Protein AF-0000000076529542 (afdb_homodimer)

Foldseek 3Di:
DVLVVLQVQQVPVVVLLVVLLVVQQVQQPDDDVRAGLHLLSSLQSLLVSQLVCVVVPHGHAHDPVLLQQLLLLQLLLLLLLQQACQVVVLVVCPQVQVLLLVLLVVLLVLLVVLCVVLPHDLLLSLLLSCQLLVFPLLLVLLQVLQVVLPNVCSSVNSLLLNLLLNVCSVVLLLVLLVVLVVQQVVFPPDDADKDKFKAAFADAPFDFQLVLVVVFPFDKDWAWKADADDGDIAGDDRGGTDHHRIIIMMIGGPRRVVSSCVVGHHTDPDDPQVDPQFKHKDWAFQADLVQWLAFLLVVPCCVVFVKDFQWKDAPNDIDGNDRGDGHHQGIITIMMGTPVCVVVVNVVRPRDCNSAAPFLVVLSVVLLVQLQCQQPDWDADPVRDTGGLHSSLSSNVSSSNLSNNQDDVSRGNHGGSNNSVVSNVSSLSSNSNNSSNVSSNSNSVSVVDPCSVSSNVSSNSSSCSSSVSLSCCCCPPVVGRSLLSQLLSCLLSLHVSSLSSSCVVVVNPSSSSSNNSSHNSVSSVSSSVSSNVSSND/DVLVVLQVQQVPVVVLLVVLLVVQQVQQPDDDVRAGLHLLSSLQSLLVSQLVCVVVPHGHAHDPVLLQQLLLLQLLLLQLLQQACQVVVLVVCPQVQVLLLVLLVVLLVLLVVLCVVLPHALLLSLLLSCQLLVFPLLLVLLQVLQVVLPNVCSSVNSLLLNLLLNVCSVVLLLVLLVVLVVQQVVAPPDDADKDKFKAAFADAPFDFQLVLVVPFPFDKDWAWKADADDGDIAGDDSGGTDHHRIIIMMIGGPRRVVSSCVVGHHTDPDDPQVDPQFKHKDWAFQADLVQWFAFLLVVPCCVVFVKDFQWKDAPNDIDGNDRGDGHHQGIITIMMGTPVCVVVVNVVRPRDCNSAAPPLVVLSVVLLVQLQCQQQDWDADPVRDTGGLHSSLSSNVSSSNLSNNQDDVSRGNHGGSNNSVVSNVSSLSSNSNNSSNVSSNSNSVSVVDPCSVSSNVSSNSSSCSSSVSLSCCCCPVVVGRSLLSQLLSCLLSLHVSSLSSSCVVVVNPSSSSSNNSSNNSVSSVSSSVSSNVSSND

Structure (mmCIF, N/CA/C/O backbone):
data_AF-0000000076529542-model_v1
#
loop_
_entity.id
_entity.type
_entity.pdbx_description
1 polymer Transporter
#
loop_
_atom_site.group_PDB
_atom_site.id
_atom_site.type_symbol
_atom_site.label_atom_id
_atom_site.label_alt_id
_atom_site.label_comp_id
_atom_site.label_asym_id
_atom_site.label_entity_id
_atom_site.label_seq_id
_atom_site.pdbx_PDB_ins_code
_atom_site.Cartn_x
_atom_site.Cartn_y
_atom_site.Cartn_z
_atom_site.occupancy
_atom_site.B_iso_or_equiv
_atom_site.auth_seq_id
_atom_site.auth_comp_id
_atom_site.auth_asym_id
_atom_site.auth_atom_id
_atom_site.pdbx_PDB_model_num
ATOM 1 N N . MET A 1 1 ? 0.851 -10.578 -35.562 1 71.81 1 MET A N 1
ATOM 2 C CA . MET A 1 1 ? 1.2 -9.562 -34.594 1 71.81 1 MET A CA 1
ATOM 3 C C . MET A 1 1 ? 0.424 -9.773 -33.281 1 71.81 1 MET A C 1
ATOM 5 O O . MET A 1 1 ? 1.018 -9.875 -32.219 1 71.81 1 MET A O 1
ATOM 9 N N . VAL A 1 2 ? -0.86 -10.07 -33.5 1 81.38 2 VAL A N 1
ATOM 10 C CA . VAL A 1 2 ? -1.691 -10.297 -32.312 1 81.38 2 VAL A CA 1
ATOM 11 C C . VAL A 1 2 ? -1.287 -11.602 -31.641 1 81.38 2 VAL A C 1
ATOM 13 O O . VAL A 1 2 ? -1.163 -11.656 -30.422 1 81.38 2 VAL A O 1
ATOM 16 N N . THR A 1 3 ? -0.978 -12.562 -32.406 1 86 3 THR A N 1
ATOM 17 C CA . THR A 1 3 ? -0.624 -13.867 -31.844 1 86 3 THR A CA 1
ATOM 18 C C . THR A 1 3 ? 0.694 -13.789 -31.078 1 86 3 THR A C 1
ATOM 20 O O . THR A 1 3 ? 0.847 -14.422 -30.031 1 86 3 THR A O 1
ATOM 23 N N . THR A 1 4 ? 1.573 -12.984 -31.609 1 87.5 4 THR A N 1
ATOM 24 C CA . THR A 1 4 ? 2.859 -12.836 -30.938 1 87.5 4 THR A CA 1
ATOM 25 C C . THR A 1 4 ? 2.695 -12.125 -29.594 1 87.5 4 THR A C 1
ATOM 27 O O . THR A 1 4 ? 3.336 -12.492 -28.609 1 87.5 4 THR A O 1
ATOM 30 N N . VAL A 1 5 ? 1.861 -11.219 -29.562 1 90.75 5 VAL A N 1
ATOM 31 C CA . VAL A 1 5 ? 1.599 -10.469 -28.344 1 90.75 5 VAL A CA 1
ATOM 32 C C . VAL A 1 5 ? 0.918 -11.375 -27.312 1 90.75 5 VAL A C 1
ATOM 34 O O . VAL A 1 5 ? 1.282 -11.375 -26.141 1 90.75 5 VAL A O 1
ATOM 37 N N . LEU A 1 6 ? -0.005 -12.148 -27.797 1 93.25 6 LEU A N 1
ATOM 38 C CA . LEU A 1 6 ? -0.741 -13.039 -26.906 1 93.25 6 LEU A CA 1
ATOM 39 C C . LEU A 1 6 ? 0.177 -14.117 -26.328 1 93.25 6 LEU A C 1
ATOM 41 O O . LEU A 1 6 ? 0.046 -14.492 -25.172 1 93.25 6 LEU A O 1
ATOM 45 N N . GLU A 1 7 ? 1.012 -14.57 -27.156 1 92.12 7 GLU A N 1
ATOM 46 C CA . GLU A 1 7 ? 1.972 -15.57 -26.688 1 92.12 7 GLU A CA 1
ATOM 47 C C . GLU A 1 7 ? 2.906 -14.992 -25.641 1 92.12 7 GLU A C 1
ATOM 49 O O . GLU A 1 7 ? 3.227 -15.656 -24.641 1 92.12 7 GLU A O 1
ATOM 54 N N . HIS A 1 8 ? 3.318 -13.805 -25.891 1 91.62 8 HIS A N 1
ATOM 55 C CA . HIS A 1 8 ? 4.18 -13.141 -24.922 1 91.62 8 HIS A CA 1
ATOM 56 C C . HIS A 1 8 ? 3.457 -12.93 -23.594 1 91.62 8 HIS A C 1
ATOM 58 O O . HIS A 1 8 ? 4.047 -13.125 -22.531 1 91.62 8 HIS A O 1
ATOM 64 N N . LEU A 1 9 ? 2.271 -12.586 -23.625 1 94.38 9 LEU A N 1
ATOM 65 C CA . LEU A 1 9 ? 1.474 -12.359 -22.422 1 94.38 9 LEU A CA 1
ATOM 66 C C . LEU A 1 9 ? 1.223 -13.68 -21.703 1 94.38 9 LEU A C 1
ATOM 68 O O . LEU A 1 9 ? 1.178 -13.703 -20.469 1 94.38 9 LEU A O 1
ATOM 72 N N . SER A 1 10 ? 1.067 -14.727 -22.422 1 93.38 10 SER A N 1
ATOM 73 C CA . SER A 1 10 ? 0.833 -16.031 -21.828 1 93.38 10 SER A CA 1
ATOM 74 C C . SER A 1 10 ? 2.064 -16.516 -21.062 1 93.38 10 SER A C 1
ATOM 76 O O . SER A 1 10 ? 1.945 -17.266 -20.094 1 93.38 10 SER A O 1
ATOM 78 N N . GLU A 1 11 ? 3.188 -16.047 -21.5 1 91.69 11 GLU A N 1
ATOM 79 C CA . GLU A 1 11 ? 4.434 -16.5 -20.891 1 91.69 11 GLU A CA 1
ATOM 80 C C . GLU A 1 11 ? 4.852 -15.594 -19.734 1 91.69 11 GLU A C 1
ATOM 82 O O . GLU A 1 11 ? 5.727 -15.953 -18.953 1 91.69 11 GLU A O 1
ATOM 87 N N . ASN A 1 12 ? 4.262 -14.469 -19.625 1 94.06 12 ASN A N 1
ATOM 88 C CA . ASN A 1 12 ? 4.602 -13.484 -18.609 1 94.06 12 ASN A CA 1
ATOM 89 C C . ASN A 1 12 ? 3.363 -13.031 -17.828 1 94.06 12 ASN A C 1
ATOM 91 O O . ASN A 1 12 ? 2.809 -11.969 -18.109 1 94.06 12 ASN A O 1
ATOM 95 N N . SER A 1 13 ? 3.107 -13.734 -16.797 1 95.81 13 SER A N 1
ATOM 96 C CA . SER A 1 13 ? 1.854 -13.531 -16.078 1 95.81 13 SER A CA 1
ATOM 97 C C . SER A 1 13 ? 1.852 -12.195 -15.344 1 95.81 13 SER A C 1
ATOM 99 O O . SER A 1 13 ? 0.812 -11.539 -15.234 1 95.81 13 SER A O 1
ATOM 101 N N . VAL A 1 14 ? 3.01 -11.773 -14.828 1 96.88 14 VAL A N 1
ATOM 102 C CA . VAL A 1 14 ? 3.082 -10.516 -14.086 1 96.88 14 VAL A CA 1
ATOM 103 C C . VAL A 1 14 ? 2.904 -9.336 -15.039 1 96.88 14 VAL A C 1
ATOM 105 O O . VAL A 1 14 ? 2.262 -8.344 -14.695 1 96.88 14 VAL A O 1
ATOM 108 N N . LEU A 1 15 ? 3.498 -9.477 -16.219 1 97.12 15 LEU A N 1
ATOM 109 C CA . LEU A 1 15 ? 3.283 -8.477 -17.25 1 97.12 15 LEU A CA 1
ATOM 110 C C . LEU A 1 15 ? 1.803 -8.367 -17.609 1 97.12 15 LEU A C 1
ATOM 112 O O . LEU A 1 15 ? 1.258 -7.262 -17.672 1 97.12 15 LEU A O 1
ATOM 116 N N . THR A 1 16 ? 1.198 -9.492 -17.859 1 97.88 16 THR A N 1
ATOM 117 C CA . THR A 1 16 ? -0.22 -9.539 -18.203 1 97.88 16 THR A CA 1
ATOM 118 C C . THR A 1 16 ? -1.059 -8.906 -17.094 1 97.88 16 THR A C 1
ATOM 120 O O . THR A 1 16 ? -1.984 -8.141 -17.375 1 97.88 16 THR A O 1
ATOM 123 N N . LEU A 1 17 ? -0.724 -9.211 -15.875 1 97.88 17 LEU A N 1
ATOM 124 C CA . LEU A 1 17 ? -1.423 -8.688 -14.703 1 97.88 17 LEU A CA 1
ATOM 125 C C . LEU A 1 17 ? -1.416 -7.164 -14.703 1 97.88 17 LEU A C 1
ATOM 127 O O . LEU A 1 17 ? -2.471 -6.535 -14.586 1 97.88 17 LEU A O 1
ATOM 131 N N . PHE A 1 18 ? -0.302 -6.512 -14.883 1 98.19 18 PHE A N 1
ATOM 132 C CA . PHE A 1 18 ? -0.188 -5.066 -14.758 1 98.19 18 PHE A CA 1
ATOM 133 C C . PHE A 1 18 ? -0.711 -4.375 -16.016 1 98.19 18 PHE A C 1
ATOM 135 O O . PHE A 1 18 ? -1.241 -3.266 -15.945 1 98.19 18 PHE A O 1
ATOM 142 N N . LEU A 1 19 ? -0.586 -5.059 -17.109 1 97.75 19 LEU A N 1
ATOM 143 C CA . LEU A 1 19 ? -1.217 -4.527 -18.312 1 97.75 19 LEU A CA 1
ATOM 144 C C . LEU A 1 19 ? -2.73 -4.441 -18.141 1 97.75 19 LEU A C 1
ATOM 146 O O . LEU A 1 19 ? -3.346 -3.441 -18.516 1 97.75 19 LEU A O 1
ATOM 150 N N . LEU A 1 20 ? -3.285 -5.469 -17.578 1 97.81 20 LEU A N 1
ATOM 151 C CA . LEU A 1 20 ? -4.723 -5.504 -17.328 1 97.81 20 LEU A CA 1
ATOM 152 C C . LEU A 1 20 ? -5.133 -4.43 -16.328 1 97.81 20 LEU A C 1
ATOM 154 O O . LEU A 1 20 ? -6.164 -3.773 -16.5 1 97.81 20 LEU A O 1
ATOM 158 N N . ILE A 1 21 ? -4.363 -4.227 -15.281 1 97.81 21 ILE A N 1
ATOM 159 C CA . ILE A 1 21 ? -4.656 -3.207 -14.281 1 97.81 21 ILE A CA 1
ATOM 160 C C . ILE A 1 21 ? -4.598 -1.821 -14.914 1 97.81 21 ILE A C 1
ATOM 162 O O . ILE A 1 21 ? -5.512 -1.012 -14.742 1 97.81 21 ILE A O 1
ATOM 166 N N . GLY A 1 22 ? -3.541 -1.572 -15.703 1 97.44 22 GLY A N 1
ATOM 167 C CA . GLY A 1 22 ? -3.377 -0.273 -16.328 1 97.44 22 GLY A CA 1
ATOM 168 C C . GLY A 1 22 ? -4.449 0.029 -17.359 1 97.44 22 GLY A C 1
ATOM 169 O O . GLY A 1 22 ? -5.137 1.049 -17.281 1 97.44 22 GLY A O 1
ATOM 170 N N . LEU A 1 23 ? -4.652 -0.869 -18.266 1 96.81 23 LEU A N 1
ATOM 171 C CA . LEU A 1 23 ? -5.629 -0.671 -19.344 1 96.81 23 LEU A CA 1
ATOM 172 C C . LEU A 1 23 ? -7.051 -0.75 -18.797 1 96.81 23 LEU A C 1
ATOM 174 O O . LEU A 1 23 ? -7.934 -0.013 -19.25 1 96.81 23 LEU A O 1
ATOM 178 N N . GLY A 1 24 ? -7.219 -1.676 -17.891 1 96.62 24 GLY A N 1
ATOM 179 C CA . GLY A 1 24 ? -8.531 -1.769 -17.266 1 96.62 24 GLY A CA 1
ATOM 180 C C . GLY A 1 24 ? -8.945 -0.496 -16.562 1 96.62 24 GLY A C 1
ATOM 181 O O . GLY A 1 24 ? -10.07 -0.016 -16.734 1 96.62 24 GLY A O 1
ATOM 182 N N . MET A 1 25 ? -8.047 0.064 -15.82 1 95.06 25 MET A N 1
ATOM 183 C CA . MET A 1 25 ? -8.359 1.275 -15.062 1 95.06 25 MET A CA 1
ATOM 184 C C . MET A 1 25 ? -8.492 2.477 -16 1 95.06 25 MET A C 1
ATOM 186 O O . MET A 1 25 ? -9.258 3.4 -15.719 1 95.06 25 MET A O 1
ATOM 190 N N . LEU A 1 26 ? -7.75 2.475 -17.078 1 94.69 26 LEU A N 1
ATOM 191 C CA . LEU A 1 26 ? -7.926 3.514 -18.094 1 94.69 26 LEU A CA 1
ATOM 192 C C . LEU A 1 26 ? -9.344 3.49 -18.641 1 94.69 26 LEU A C 1
ATOM 194 O O . LEU A 1 26 ? -9.977 4.539 -18.781 1 94.69 26 LEU A O 1
ATOM 198 N N . LEU A 1 27 ? -9.828 2.342 -18.891 1 93.75 27 LEU A N 1
ATOM 199 C CA . LEU A 1 27 ? -11.195 2.174 -19.375 1 93.75 27 LEU A CA 1
ATOM 200 C C . LEU A 1 27 ? -12.203 2.477 -18.266 1 93.75 27 LEU A C 1
ATOM 202 O O . LEU A 1 27 ? -13.297 2.973 -18.547 1 93.75 27 LEU A O 1
ATOM 206 N N . GLY A 1 28 ? -11.805 2.133 -17.125 1 91.75 28 GLY A N 1
ATOM 207 C CA . GLY A 1 28 ? -12.68 2.326 -15.977 1 91.75 28 GLY A CA 1
ATOM 208 C C . GLY A 1 28 ? -12.969 3.787 -15.688 1 91.75 28 GLY A C 1
ATOM 209 O O . GLY A 1 28 ? -13.961 4.113 -15.039 1 91.75 28 GLY A O 1
ATOM 210 N N . HIS A 1 29 ? -12.133 4.656 -16.188 1 89.5 29 HIS A N 1
ATOM 211 C CA . HIS A 1 29 ? -12.297 6.078 -15.914 1 89.5 29 HIS A CA 1
ATOM 212 C C . HIS A 1 29 ? -13.203 6.734 -16.953 1 89.5 29 HIS A C 1
ATOM 214 O O . HIS A 1 29 ? -13.633 7.875 -16.781 1 89.5 29 HIS A O 1
ATOM 220 N N . VAL A 1 30 ? -13.516 6.016 -17.969 1 90.25 30 VAL A N 1
ATOM 221 C CA . VAL A 1 30 ? -14.398 6.551 -18.984 1 90.25 30 VAL A CA 1
ATOM 222 C C . VAL A 1 30 ? -15.836 6.57 -18.469 1 90.25 30 VAL A C 1
ATOM 224 O O . VAL A 1 30 ? -16.344 5.555 -17.984 1 90.25 30 VAL A O 1
ATOM 227 N N . LYS A 1 31 ? -16.422 7.695 -18.547 1 89.06 31 LYS A N 1
ATOM 228 C CA . LYS A 1 31 ? -17.781 7.855 -18.047 1 89.06 31 LYS A CA 1
ATOM 229 C C . LYS A 1 31 ? -18.812 7.691 -19.156 1 89.06 31 LYS A C 1
ATOM 231 O O . LYS A 1 31 ? -18.641 8.242 -20.25 1 89.06 31 LYS A O 1
ATOM 236 N N . VAL A 1 32 ? -19.688 6.793 -18.969 1 86.94 32 VAL A N 1
ATOM 237 C CA . VAL A 1 32 ? -20.844 6.641 -19.844 1 86.94 32 VAL A CA 1
ATOM 238 C C . VAL A 1 32 ? -22.109 7.082 -19.125 1 86.94 32 VAL A C 1
ATOM 240 O O . VAL A 1 32 ? -22.562 6.426 -18.188 1 86.94 32 VAL A O 1
ATOM 243 N N . LYS A 1 33 ? -22.719 8.164 -19.531 1 85.44 33 LYS A N 1
ATOM 244 C CA . LYS A 1 33 ? -23.891 8.766 -18.906 1 85.44 33 LYS A CA 1
ATOM 245 C C . LYS A 1 33 ? -23.625 9.078 -17.422 1 85.44 33 LYS A C 1
ATOM 247 O O . LYS A 1 33 ? -24.453 8.758 -16.562 1 85.44 33 LYS A O 1
ATOM 252 N N . GLY A 1 34 ? -22.422 9.383 -17.203 1 79.94 34 GLY A N 1
ATOM 253 C CA . GLY A 1 34 ? -22.047 9.844 -15.875 1 79.94 34 GLY A CA 1
ATOM 254 C C . GLY A 1 34 ? -21.594 8.727 -14.953 1 79.94 34 GLY A C 1
ATOM 255 O O . GLY A 1 34 ? -21.312 8.953 -13.781 1 79.94 34 GLY A O 1
ATOM 256 N N . VAL A 1 35 ? -21.594 7.516 -15.445 1 84.38 35 VAL A N 1
ATOM 257 C CA . VAL A 1 35 ? -21.234 6.379 -14.602 1 84.38 35 VAL A CA 1
ATOM 258 C C . VAL A 1 35 ? -19.938 5.746 -15.102 1 84.38 35 VAL A C 1
ATOM 260 O O . VAL A 1 35 ? -19.781 5.488 -16.297 1 84.38 35 VAL A O 1
ATOM 263 N N . SER A 1 36 ? -19.016 5.625 -14.211 1 89.44 36 SER A N 1
ATOM 264 C CA . SER A 1 36 ? -17.766 4.945 -14.531 1 89.44 36 SER A CA 1
ATOM 265 C C . SER A 1 36 ? -17.688 3.57 -13.875 1 89.44 36 SER A C 1
ATOM 267 O O . SER A 1 36 ? -18.234 3.371 -12.789 1 89.44 36 SER A O 1
ATOM 269 N N . LEU A 1 37 ? -17.031 2.613 -14.453 1 88.38 37 LEU A N 1
ATOM 270 C CA . LEU A 1 37 ? -16.938 1.251 -13.945 1 88.38 37 LEU A CA 1
ATOM 271 C C . LEU A 1 37 ? -15.875 1.153 -12.852 1 88.38 37 LEU A C 1
ATOM 273 O O . LEU A 1 37 ? -15.922 0.252 -12.008 1 88.38 37 LEU A O 1
ATOM 277 N N . GLY A 1 38 ? -14.922 2.057 -12.938 1 89.56 38 GLY A N 1
ATOM 278 C CA . GLY A 1 38 ? -13.836 2.006 -11.969 1 89.56 38 GLY A CA 1
ATOM 279 C C . GLY A 1 38 ? -13.039 0.716 -12.031 1 89.56 38 GLY A C 1
ATOM 280 O O . GLY A 1 38 ? -12.648 0.273 -13.117 1 89.56 38 GLY A O 1
ATOM 281 N N . ALA A 1 39 ? -12.883 0.133 -10.867 1 91.56 39 ALA A N 1
ATOM 282 C CA . ALA A 1 39 ? -12.039 -1.057 -10.742 1 91.56 39 ALA A CA 1
ATOM 283 C C . ALA A 1 39 ? -12.703 -2.264 -11.406 1 91.56 39 ALA A C 1
ATOM 285 O O . ALA A 1 39 ? -12.023 -3.197 -11.836 1 91.56 39 ALA A O 1
ATOM 286 N N . ALA A 1 40 ? -13.992 -2.27 -11.5 1 90.69 40 ALA A N 1
ATOM 287 C CA . ALA A 1 40 ? -14.703 -3.367 -12.156 1 90.69 40 ALA A CA 1
ATOM 288 C C . ALA A 1 40 ? -14.242 -3.529 -13.602 1 90.69 40 ALA A C 1
ATOM 290 O O . ALA A 1 40 ? -14.273 -4.633 -14.148 1 90.69 40 ALA A O 1
ATOM 291 N N . ALA A 1 41 ? -13.781 -2.479 -14.172 1 94.38 41 ALA A N 1
ATOM 292 C CA . ALA A 1 41 ? -13.312 -2.516 -15.555 1 94.38 41 ALA A CA 1
ATOM 293 C C . ALA A 1 41 ? -12.102 -3.43 -15.703 1 94.38 41 ALA A C 1
ATOM 295 O O . ALA A 1 41 ? -11.883 -4.02 -16.766 1 94.38 41 ALA A O 1
ATOM 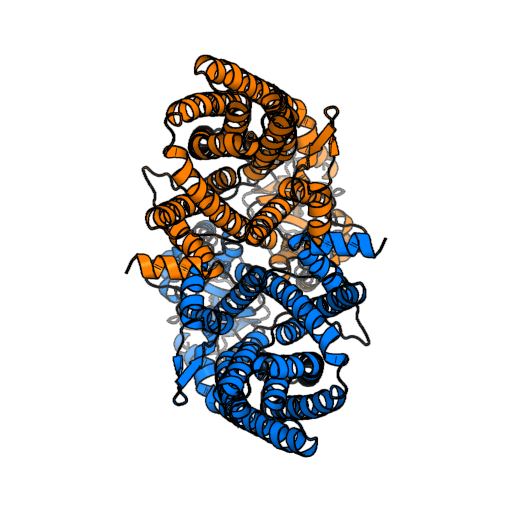296 N N . VAL A 1 42 ? -11.344 -3.553 -14.68 1 95.81 42 VAL A N 1
ATOM 297 C CA . VAL A 1 42 ? -10.195 -4.449 -14.703 1 95.81 42 VAL A CA 1
ATOM 298 C C . VAL A 1 42 ? -10.664 -5.895 -14.867 1 95.81 42 VAL A C 1
ATOM 300 O O . VAL A 1 42 ? -10.062 -6.668 -15.609 1 95.81 42 VAL A O 1
ATOM 303 N N . LEU A 1 43 ? -11.727 -6.242 -14.141 1 93.38 43 LEU A N 1
ATOM 304 C CA . LEU A 1 43 ? -12.32 -7.566 -14.266 1 93.38 43 LEU A CA 1
ATOM 305 C C . LEU A 1 43 ? -12.781 -7.824 -15.703 1 93.38 43 LEU A C 1
ATOM 307 O O . LEU A 1 43 ? -12.469 -8.867 -16.281 1 93.38 43 LEU A O 1
ATOM 311 N N . PHE A 1 44 ? -13.422 -6.91 -16.297 1 93.44 44 PHE A N 1
ATOM 312 C CA . PHE A 1 44 ? -13.969 -7.07 -17.641 1 93.44 44 PHE A CA 1
ATOM 313 C C . PHE A 1 44 ? -12.852 -7.098 -18.672 1 93.44 44 PHE A C 1
ATOM 315 O O . PHE A 1 44 ? -12.945 -7.805 -19.672 1 93.44 44 PHE A O 1
ATOM 322 N N . ALA A 1 45 ? -11.844 -6.312 -18.469 1 95.94 45 ALA A N 1
ATOM 323 C CA . ALA A 1 45 ? -10.68 -6.371 -19.344 1 95.94 45 ALA A CA 1
ATOM 324 C C . ALA A 1 45 ? -10.031 -7.754 -19.312 1 95.94 45 ALA A C 1
ATOM 326 O O . ALA A 1 45 ? -9.586 -8.258 -20.344 1 95.94 45 ALA A O 1
ATOM 327 N N . GLY A 1 46 ? -9.984 -8.32 -18.156 1 95.94 46 GLY A N 1
ATOM 328 C CA . GLY A 1 46 ? -9.461 -9.672 -18.031 1 95.94 46 GLY A CA 1
ATOM 329 C C . GLY A 1 46 ? -10.281 -10.703 -18.766 1 95.94 46 GLY A C 1
ATOM 330 O O . GLY A 1 46 ? -9.734 -11.57 -19.453 1 95.94 46 GLY A O 1
ATOM 331 N N . ILE A 1 47 ? -11.586 -10.609 -18.625 1 93.19 47 ILE A N 1
ATOM 332 C CA . ILE A 1 47 ? -12.492 -11.508 -19.344 1 93.19 47 ILE A CA 1
ATOM 333 C C . ILE A 1 47 ? -12.266 -11.383 -20.844 1 93.19 47 ILE A C 1
ATOM 335 O O . ILE A 1 47 ? -12.117 -12.383 -21.547 1 93.19 47 ILE A O 1
ATOM 339 N N . GLY A 1 48 ? -12.18 -10.164 -21.312 1 93.81 48 GLY A N 1
ATOM 340 C CA . GLY A 1 48 ? -11.977 -9.914 -22.734 1 93.81 48 GLY A CA 1
ATOM 341 C C . GLY A 1 48 ? -10.664 -10.469 -23.266 1 93.81 48 GLY A C 1
ATOM 342 O O . GLY A 1 48 ? -10.633 -11.148 -24.281 1 93.81 48 GLY A O 1
ATOM 343 N N . LEU A 1 49 ? -9.602 -10.219 -22.562 1 95.31 49 LEU A N 1
ATOM 344 C CA . LEU A 1 49 ? -8.289 -10.656 -23 1 95.31 49 LEU A CA 1
ATOM 345 C C . LEU A 1 49 ? -8.211 -12.18 -23.031 1 95.31 49 LEU A C 1
ATOM 347 O O . LEU A 1 49 ? -7.664 -12.758 -23.984 1 95.31 49 LEU A O 1
ATOM 351 N N . ALA A 1 50 ? -8.672 -12.797 -22.016 1 94.38 50 ALA A N 1
ATOM 352 C CA . ALA A 1 50 ? -8.633 -14.25 -21.938 1 94.38 50 ALA A CA 1
ATOM 353 C C . ALA A 1 50 ? -9.5 -14.875 -23.031 1 94.38 50 ALA A C 1
ATOM 355 O O . ALA A 1 50 ? -9.141 -15.906 -23.609 1 94.38 50 ALA A O 1
ATOM 356 N N . ALA A 1 51 ? -10.648 -14.281 -23.297 1 90.69 51 ALA A N 1
ATOM 357 C CA . ALA A 1 51 ? -11.523 -14.773 -24.359 1 90.69 51 ALA A CA 1
ATOM 358 C C . ALA A 1 51 ? -10.852 -14.664 -25.719 1 90.69 51 ALA A C 1
ATOM 360 O O . ALA A 1 51 ? -10.938 -15.578 -26.547 1 90.69 51 ALA A O 1
ATOM 361 N N . VAL A 1 52 ? -10.203 -13.578 -25.969 1 91.75 52 VAL A N 1
ATOM 362 C CA . VAL A 1 52 ? -9.484 -13.375 -27.219 1 91.75 52 VAL A CA 1
ATOM 363 C C . VAL A 1 52 ? -8.336 -14.375 -27.328 1 91.75 52 VAL A C 1
ATOM 365 O O . VAL A 1 52 ? -8.086 -14.93 -28.406 1 91.75 52 VAL A O 1
ATOM 368 N N . GLY A 1 53 ? -7.656 -14.57 -26.219 1 93.06 53 GLY A N 1
ATOM 369 C CA . GLY A 1 53 ? -6.594 -15.562 -26.203 1 93.06 53 GLY A CA 1
ATOM 370 C C . GLY A 1 53 ? -7.074 -16.953 -26.562 1 93.06 53 GLY A C 1
ATOM 371 O O . GLY A 1 53 ? -6.465 -17.625 -27.391 1 93.06 53 GLY A O 1
ATOM 372 N N . THR A 1 54 ? -8.125 -17.344 -26 1 89.44 54 THR A N 1
ATOM 373 C CA . THR A 1 54 ? -8.688 -18.656 -26.266 1 89.44 54 THR A CA 1
ATOM 374 C C . THR A 1 54 ? -9.125 -18.766 -27.719 1 89.44 54 THR A C 1
ATOM 376 O O . THR A 1 54 ? -8.93 -19.812 -28.359 1 89.44 54 THR A O 1
ATOM 379 N N . ALA A 1 55 ? -9.672 -17.75 -28.188 1 86.69 55 ALA A N 1
ATOM 380 C CA . ALA A 1 55 ? -10.117 -17.734 -29.578 1 86.69 55 ALA A CA 1
ATOM 381 C C . ALA A 1 55 ? -8.938 -17.906 -30.547 1 86.69 55 ALA A C 1
ATOM 383 O O . ALA A 1 55 ? -9.094 -18.469 -31.625 1 86.69 55 ALA A O 1
ATOM 384 N N . HIS A 1 56 ? -7.832 -17.516 -30.125 1 91.19 56 HIS A N 1
ATOM 385 C CA . HIS A 1 56 ? -6.648 -17.609 -30.969 1 91.19 56 HIS A CA 1
ATOM 386 C C . HIS A 1 56 ? -5.762 -18.766 -30.547 1 91.19 56 HIS A C 1
ATOM 388 O O . HIS A 1 56 ? -4.594 -18.844 -30.938 1 91.19 56 HIS A O 1
ATOM 394 N N . GLY A 1 57 ? -6.234 -19.531 -29.656 1 88.94 57 GLY A N 1
ATOM 395 C CA . GLY A 1 57 ? -5.551 -20.766 -29.281 1 88.94 57 GLY A CA 1
ATOM 396 C C . GLY A 1 57 ? -4.465 -20.547 -28.25 1 88.94 57 GLY A C 1
ATOM 397 O O . GLY A 1 57 ? -3.57 -21.391 -28.094 1 88.94 57 GLY A O 1
ATOM 398 N N . THR A 1 58 ? -4.453 -19.438 -27.625 1 92.75 58 THR A N 1
ATOM 399 C CA . THR A 1 58 ? -3.475 -19.141 -26.578 1 92.75 58 THR A CA 1
ATOM 400 C C . THR A 1 58 ? -4.16 -18.922 -25.234 1 92.75 58 THR A C 1
ATOM 402 O O . THR A 1 58 ? -4.984 -18.016 -25.094 1 92.75 58 THR A O 1
ATOM 405 N N . GLU A 1 59 ? -3.807 -19.688 -24.328 1 92.19 59 GLU A N 1
ATOM 406 C CA . GLU A 1 59 ? -4.414 -19.578 -23.016 1 92.19 59 GLU A CA 1
ATOM 407 C C . GLU A 1 59 ? -3.678 -18.547 -22.156 1 92.19 59 GLU A C 1
ATOM 409 O O . GLU A 1 59 ? -2.477 -18.688 -21.906 1 92.19 59 GLU A O 1
ATOM 414 N N . ILE A 1 60 ? -4.391 -17.562 -21.781 1 94.31 60 ILE A N 1
ATOM 415 C CA . ILE A 1 60 ? -3.852 -16.531 -20.891 1 94.31 60 ILE A CA 1
ATOM 416 C C . ILE A 1 60 ? -4.195 -16.859 -19.438 1 94.31 60 ILE A C 1
ATOM 418 O O . ILE A 1 60 ? -5.367 -17.031 -19.109 1 94.31 60 ILE A O 1
ATOM 422 N N . GLU A 1 61 ? -3.164 -17 -18.656 1 91.69 61 GLU A N 1
ATOM 423 C CA . GLU A 1 61 ? -3.412 -17.391 -17.266 1 91.69 61 GLU A CA 1
ATOM 424 C C . GLU A 1 61 ? -2.564 -16.562 -16.312 1 91.69 61 GLU A C 1
ATOM 426 O O . GLU A 1 61 ? -1.449 -16.156 -16.656 1 91.69 61 GLU A O 1
ATOM 431 N N . VAL A 1 62 ? -3.152 -16.219 -15.203 1 93.69 62 VAL A N 1
ATOM 432 C CA . VAL A 1 62 ? -2.467 -15.695 -14.023 1 93.69 62 VAL A CA 1
ATOM 433 C C . VAL A 1 62 ? -2.502 -16.719 -12.898 1 93.69 62 VAL A C 1
ATOM 435 O O . VAL A 1 62 ? -3.562 -17.266 -12.578 1 93.69 62 VAL A O 1
ATOM 438 N N . PRO A 1 63 ? -1.328 -16.984 -12.336 1 93.5 63 PRO A N 1
ATOM 439 C CA . PRO A 1 63 ? -1.273 -18.031 -11.32 1 93.5 63 PRO A CA 1
ATOM 440 C C . PRO A 1 63 ? -2.32 -17.844 -10.219 1 93.5 63 PRO A C 1
ATOM 442 O O . PRO A 1 63 ? -2.586 -16.719 -9.797 1 93.5 63 PRO A O 1
ATOM 445 N N . HIS A 1 64 ? -2.842 -19 -9.828 1 93.12 64 HIS A N 1
ATOM 446 C CA . HIS A 1 64 ? -3.891 -19.047 -8.812 1 93.12 64 HIS A CA 1
ATOM 447 C C . HIS A 1 64 ? -3.449 -18.359 -7.527 1 93.12 64 HIS A C 1
ATOM 449 O O . HIS A 1 64 ? -4.238 -17.656 -6.891 1 93.12 64 HIS A O 1
ATOM 455 N N . GLU A 1 65 ? -2.189 -18.453 -7.156 1 94.88 65 GLU A N 1
ATOM 456 C CA . GLU A 1 65 ? -1.644 -17.938 -5.91 1 94.88 65 GLU A CA 1
ATOM 457 C C . GLU A 1 65 ? -1.646 -16.406 -5.902 1 94.88 65 GLU A C 1
ATOM 459 O O . GLU A 1 65 ? -1.812 -15.781 -4.852 1 94.88 65 GLU A O 1
ATOM 464 N N . ILE A 1 66 ? -1.554 -15.828 -7.07 1 96.25 66 ILE A N 1
ATOM 465 C CA . ILE A 1 66 ? -1.565 -14.375 -7.18 1 96.25 66 ILE A CA 1
ATOM 466 C C . ILE A 1 66 ? -2.961 -13.844 -6.855 1 96.25 66 ILE A C 1
ATOM 468 O O . ILE A 1 66 ? -3.102 -12.797 -6.215 1 96.25 66 ILE A O 1
ATOM 472 N N . GLY A 1 67 ? -3.969 -14.586 -7.309 1 94.19 67 GLY A N 1
ATOM 473 C CA . GLY A 1 67 ? -5.336 -14.219 -6.977 1 94.19 67 GLY A CA 1
ATOM 474 C C . GLY A 1 67 ? -5.645 -14.336 -5.496 1 94.19 67 GLY A C 1
ATOM 475 O O . GLY A 1 67 ? -6.301 -13.469 -4.922 1 94.19 67 GLY A O 1
ATOM 476 N N . ILE A 1 68 ? -5.164 -15.398 -4.922 1 93.31 68 ILE A N 1
ATOM 477 C CA . ILE A 1 68 ? -5.355 -15.602 -3.49 1 93.31 68 ILE A CA 1
ATOM 478 C C . ILE A 1 68 ? -4.668 -14.484 -2.711 1 93.31 68 ILE A C 1
ATOM 480 O O . ILE A 1 68 ? -5.234 -13.938 -1.763 1 93.31 68 ILE A O 1
ATOM 484 N N . LEU A 1 69 ? -3.473 -14.172 -3.166 1 96.56 69 LEU A N 1
ATOM 485 C CA . LEU A 1 69 ? -2.699 -13.109 -2.527 1 96.56 69 LEU A CA 1
ATOM 486 C C . LEU A 1 69 ? -3.461 -11.789 -2.561 1 96.56 69 LEU A C 1
ATOM 488 O O . LEU A 1 69 ? -3.623 -11.141 -1.528 1 96.56 69 LEU A O 1
ATOM 492 N N . GLY A 1 70 ? -3.941 -11.43 -3.709 1 96.38 70 GLY A N 1
ATOM 493 C CA . GLY A 1 70 ? -4.664 -10.172 -3.869 1 96.38 70 GLY A CA 1
ATOM 494 C C . GLY A 1 70 ? -5.945 -10.117 -3.061 1 96.38 70 GLY A C 1
ATOM 495 O O . GLY A 1 70 ? -6.195 -9.141 -2.354 1 96.38 70 GLY A O 1
ATOM 496 N N . LEU A 1 71 ? -6.703 -11.156 -3.125 1 94.31 71 LEU A N 1
ATOM 497 C CA . LEU A 1 71 ? -7.996 -11.195 -2.455 1 94.31 71 LEU A CA 1
ATOM 498 C C . LEU A 1 71 ? -7.824 -11.211 -0.939 1 94.31 71 LEU A C 1
ATOM 500 O O . LEU A 1 71 ? -8.562 -10.539 -0.218 1 94.31 71 LEU A O 1
ATOM 504 N N . ALA A 1 72 ? -6.871 -11.984 -0.467 1 94.44 72 ALA A N 1
ATOM 505 C CA . ALA A 1 72 ? -6.645 -12.094 0.971 1 94.44 72 ALA A CA 1
ATOM 506 C C . ALA A 1 72 ? -6.211 -10.758 1.562 1 94.44 72 ALA A C 1
ATOM 508 O O . ALA A 1 72 ? -6.691 -10.352 2.623 1 94.44 72 ALA A O 1
ATOM 509 N N . ILE A 1 73 ? -5.324 -10.078 0.878 1 97 73 ILE A N 1
ATOM 510 C CA . ILE A 1 73 ? -4.848 -8.789 1.379 1 97 73 ILE A CA 1
ATOM 511 C C . ILE A 1 73 ? -5.988 -7.777 1.365 1 97 73 ILE A C 1
ATOM 513 O O . ILE A 1 73 ? -6.121 -6.969 2.287 1 97 73 ILE A O 1
ATOM 517 N N . PHE A 1 74 ? -6.754 -7.773 0.343 1 96 74 PHE A N 1
ATOM 518 C CA . PHE A 1 74 ? -7.887 -6.867 0.217 1 96 74 PHE A CA 1
ATOM 519 C C . PHE A 1 74 ? -8.867 -7.07 1.365 1 96 74 PHE A C 1
ATOM 521 O O . PHE A 1 74 ? -9.242 -6.109 2.043 1 96 74 PHE A O 1
ATOM 528 N N . THR A 1 75 ? -9.258 -8.32 1.604 1 95 75 THR A N 1
ATOM 529 C CA . THR A 1 75 ? -10.281 -8.602 2.604 1 95 75 THR A CA 1
ATOM 530 C C . THR A 1 75 ? -9.75 -8.336 4.012 1 95 75 THR A C 1
ATOM 532 O O . THR A 1 75 ? -10.477 -7.855 4.879 1 95 75 THR A O 1
ATOM 535 N N . PHE A 1 76 ? -8.492 -8.648 4.223 1 96.81 76 PHE A N 1
ATOM 536 C CA . PHE A 1 76 ? -7.883 -8.359 5.52 1 96.81 76 PHE A CA 1
ATOM 537 C C . PHE A 1 76 ? -7.898 -6.859 5.801 1 96.81 76 PHE A C 1
ATOM 539 O O . PHE A 1 76 ? -8.25 -6.434 6.902 1 96.81 76 PHE A O 1
ATOM 546 N N . ALA A 1 77 ? -7.52 -6.07 4.785 1 95.69 77 ALA A N 1
ATOM 547 C CA . ALA A 1 77 ? -7.457 -4.617 4.922 1 95.69 77 ALA A CA 1
ATOM 548 C C . ALA A 1 77 ? -8.844 -4.031 5.18 1 95.69 77 ALA A C 1
ATOM 550 O O . ALA A 1 77 ? -9.016 -3.172 6.047 1 95.69 77 ALA A O 1
ATOM 551 N N . ILE A 1 78 ? -9.789 -4.527 4.445 1 93.31 78 ILE A N 1
ATOM 552 C CA . ILE A 1 78 ? -11.164 -4.066 4.629 1 93.31 78 ILE A CA 1
ATOM 553 C C . ILE A 1 78 ? -11.656 -4.461 6.02 1 93.31 78 ILE A C 1
ATOM 555 O O . ILE A 1 78 ? -12.391 -3.705 6.664 1 93.31 78 ILE A O 1
ATOM 559 N N . GLY A 1 79 ? -11.281 -5.641 6.426 1 94.25 79 GLY A N 1
ATOM 560 C CA . GLY A 1 79 ? -11.617 -6.074 7.773 1 94.25 79 GLY A CA 1
ATOM 561 C C . GLY A 1 79 ? -11.078 -5.152 8.852 1 94.25 79 GLY A C 1
ATOM 562 O O . GLY A 1 79 ? -11.82 -4.707 9.727 1 94.25 79 GLY A O 1
ATOM 563 N N . ILE A 1 80 ? -9.812 -4.828 8.75 1 94.38 80 ILE A N 1
ATOM 564 C CA . ILE A 1 80 ? -9.172 -3.971 9.734 1 94.38 80 ILE A CA 1
ATOM 565 C C . ILE A 1 80 ? -9.875 -2.619 9.781 1 94.38 80 ILE A C 1
ATOM 567 O O . ILE A 1 80 ? -10.141 -2.082 10.867 1 94.38 80 ILE A O 1
ATOM 571 N N . GLN A 1 81 ? -10.219 -2.07 8.688 1 91.12 81 GLN A N 1
ATOM 572 C CA . GLN A 1 81 ? -10.852 -0.758 8.602 1 91.12 81 GLN A CA 1
ATOM 573 C C . GLN A 1 81 ? -12.242 -0.777 9.219 1 91.12 81 GLN A C 1
ATOM 575 O O . GLN A 1 81 ? -12.695 0.224 9.781 1 91.12 81 GLN A O 1
ATOM 580 N N . SER A 1 82 ? -12.906 -1.878 9.125 1 90.75 82 SER A N 1
ATOM 581 C CA . SER A 1 82 ? -14.289 -1.977 9.562 1 90.75 82 SER A CA 1
ATOM 582 C C . SER A 1 82 ? -14.383 -2.465 11 1 90.75 82 SER A C 1
ATOM 584 O O . SER A 1 82 ? -15.438 -2.357 11.633 1 90.75 82 SER A O 1
ATOM 586 N N . GLY A 1 83 ? -13.297 -2.953 11.516 1 89.69 83 GLY A N 1
ATOM 587 C CA . GLY A 1 83 ? -13.273 -3.641 12.797 1 89.69 83 GLY A CA 1
ATOM 588 C C . GLY A 1 83 ? -13.844 -2.812 13.93 1 89.69 83 GLY A C 1
ATOM 589 O O . GLY A 1 83 ? -14.703 -3.281 14.68 1 89.69 83 GLY A O 1
ATOM 590 N N . PRO A 1 84 ? -13.453 -1.6 14.086 1 84.69 84 PRO A N 1
ATOM 591 C CA . PRO A 1 84 ? -13.883 -0.786 15.227 1 84.69 84 PRO A CA 1
ATOM 592 C C . PRO A 1 84 ? -15.398 -0.639 15.32 1 84.69 84 PRO A C 1
ATOM 594 O O . PRO A 1 84 ? -15.961 -0.634 16.422 1 84.69 84 PRO A O 1
ATOM 597 N N . ASN A 1 85 ? -16.062 -0.595 14.188 1 82.12 85 ASN A N 1
ATOM 598 C CA . ASN A 1 85 ? -17.5 -0.344 14.188 1 82.12 85 ASN A CA 1
ATOM 599 C C . ASN A 1 85 ? -18.297 -1.617 13.914 1 82.12 85 ASN A C 1
ATOM 601 O O . ASN A 1 85 ? -19.516 -1.658 14.125 1 82.12 85 ASN A O 1
ATOM 605 N N . PHE A 1 86 ? -17.672 -2.631 13.516 1 86.25 86 PHE A N 1
ATOM 606 C CA . PHE A 1 86 ? -18.328 -3.84 13.031 1 86.25 86 PHE A CA 1
ATOM 607 C C . PHE A 1 86 ? -19.156 -4.488 14.125 1 86.25 86 PHE A C 1
ATOM 609 O O . PHE A 1 86 ? -20.312 -4.836 13.906 1 86.25 86 PHE A O 1
ATOM 616 N N . PHE A 1 87 ? -18.656 -4.605 15.281 1 83.56 87 PHE A N 1
ATOM 617 C CA . PHE A 1 87 ? -19.297 -5.383 16.344 1 83.56 87 PHE A CA 1
ATOM 618 C C . PHE A 1 87 ? -20.469 -4.617 16.938 1 83.56 87 PHE A C 1
ATOM 620 O O . PHE A 1 87 ? -21.422 -5.219 17.438 1 83.56 87 PHE A O 1
ATOM 627 N N . HIS A 1 88 ? -20.422 -3.322 16.828 1 81.69 88 HIS A N 1
ATOM 628 C CA . HIS A 1 88 ? -21.578 -2.52 17.188 1 81.69 88 HIS A CA 1
ATOM 629 C C . HIS A 1 88 ? -22.719 -2.725 16.203 1 81.69 88 HIS A C 1
ATOM 631 O O . HIS A 1 88 ? -23.875 -2.885 16.594 1 81.69 88 HIS A O 1
ATOM 637 N N . VAL A 1 89 ? -22.359 -2.828 15.023 1 80.31 89 VAL A N 1
ATOM 638 C CA . VAL A 1 89 ? -23.344 -2.986 13.969 1 80.31 89 VAL A CA 1
ATOM 639 C C . VAL A 1 89 ? -23.891 -4.414 13.977 1 80.31 89 VAL A C 1
ATOM 641 O O . VAL A 1 89 ? -25.062 -4.641 13.664 1 80.31 89 VAL A O 1
ATOM 644 N N . LEU A 1 90 ? -23.047 -5.336 14.344 1 84.81 90 LEU A N 1
ATOM 645 C CA . LEU A 1 90 ? -23.422 -6.746 14.352 1 84.81 90 LEU A CA 1
ATOM 646 C C . LEU A 1 90 ? -24.578 -6.988 15.32 1 84.81 90 LEU A C 1
ATOM 648 O O . LEU A 1 90 ? -25.406 -7.879 15.102 1 84.81 90 LEU A O 1
ATOM 652 N N . ARG A 1 91 ? -24.734 -6.176 16.312 1 83.94 91 ARG A N 1
ATOM 653 C CA . ARG A 1 91 ? -25.781 -6.324 17.312 1 83.94 91 ARG A CA 1
ATOM 654 C C . ARG A 1 91 ? -27.141 -6 16.719 1 83.94 91 ARG A C 1
ATOM 656 O O . ARG A 1 91 ? -28.172 -6.52 17.188 1 83.94 91 ARG A O 1
ATOM 663 N N . THR A 1 92 ? -27.109 -5.207 15.805 1 82.19 92 THR A N 1
ATOM 664 C CA . THR A 1 92 ? -28.375 -4.812 15.203 1 82.19 92 THR A CA 1
ATOM 665 C C . THR A 1 92 ? -28.531 -5.434 13.812 1 82.19 92 THR A C 1
ATOM 667 O O . THR A 1 92 ? -29.391 -5.008 13.031 1 82.19 92 THR A O 1
ATOM 670 N N . ALA A 1 93 ? -27.719 -6.434 13.562 1 90.5 93 ALA A N 1
ATOM 671 C CA . ALA A 1 93 ? -27.641 -6.926 12.188 1 90.5 93 ALA A CA 1
ATOM 672 C C . ALA A 1 93 ? -28.547 -8.148 12 1 90.5 93 ALA A C 1
ATOM 674 O O . ALA A 1 93 ? -28.641 -8.695 10.898 1 90.5 93 ALA A O 1
ATOM 675 N N . ALA A 1 94 ? -29.266 -8.57 12.961 1 92 94 ALA A N 1
ATOM 676 C CA . ALA A 1 94 ? -30.094 -9.773 12.867 1 92 94 ALA A CA 1
ATOM 677 C C . ALA A 1 94 ? -31.125 -9.633 11.742 1 92 94 ALA A C 1
ATOM 679 O O . ALA A 1 94 ? -31.406 -10.602 11.023 1 92 94 ALA A O 1
ATOM 680 N N . GLY A 1 95 ? -31.719 -8.508 11.602 1 93.5 95 GLY A N 1
ATOM 681 C CA . GLY A 1 95 ? -32.688 -8.266 10.547 1 93.5 95 GLY A CA 1
ATOM 682 C C . GLY A 1 95 ? -32.125 -8.422 9.156 1 93.5 95 GLY A C 1
ATOM 683 O O . GLY A 1 95 ? -32.531 -9.305 8.398 1 93.5 95 GLY A O 1
ATOM 684 N N . PRO A 1 96 ? -31.141 -7.641 8.906 1 95.19 96 PRO A N 1
ATOM 685 C CA . PRO A 1 96 ? -30.516 -7.75 7.59 1 95.19 96 PRO A CA 1
ATOM 686 C C . PRO A 1 96 ? -30 -9.156 7.297 1 95.19 96 PRO A C 1
ATOM 688 O O . PRO A 1 96 ? -30.125 -9.641 6.172 1 95.19 96 PRO A O 1
ATOM 691 N N . LEU A 1 97 ? -29.453 -9.812 8.219 1 95.62 97 LEU A N 1
ATOM 692 C CA . LEU A 1 97 ? -28.891 -11.148 8.016 1 95.62 97 LEU A CA 1
ATOM 693 C C . LEU A 1 97 ? -30 -12.164 7.762 1 95.62 97 LEU A C 1
ATOM 695 O O . LEU A 1 97 ? -29.844 -13.055 6.918 1 95.62 97 LEU A O 1
ATOM 699 N N . SER A 1 98 ? -31.078 -12.07 8.492 1 96.38 98 SER A N 1
ATOM 700 C CA . SER A 1 98 ? -32.188 -12.977 8.273 1 96.38 98 SER A CA 1
ATOM 701 C C . SER A 1 98 ? -32.781 -12.797 6.875 1 96.38 98 SER A C 1
ATOM 703 O O . SER A 1 98 ? -33.125 -13.773 6.207 1 96.38 98 SER A O 1
ATOM 705 N N . LEU A 1 99 ? -32.906 -11.617 6.5 1 97 99 LEU A N 1
ATOM 706 C CA . LEU A 1 99 ? -33.438 -11.344 5.172 1 97 99 LEU A CA 1
ATOM 707 C C . LEU A 1 99 ? -32.5 -11.867 4.086 1 97 99 LEU A C 1
ATOM 709 O O . LEU A 1 99 ? -32.969 -12.367 3.059 1 97 99 LEU A O 1
ATOM 713 N N . LEU A 1 100 ? -31.234 -11.625 4.281 1 97.12 100 LEU A N 1
ATOM 714 C CA . LEU A 1 100 ? -30.25 -12.18 3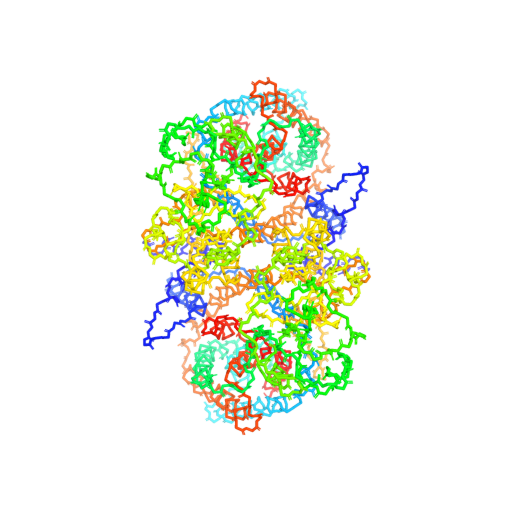.361 1 97.12 100 LEU A CA 1
ATOM 715 C C . LEU A 1 100 ? -30.422 -13.688 3.223 1 97.12 100 LEU A C 1
ATOM 717 O O . LEU A 1 100 ? -30.406 -14.219 2.109 1 97.12 100 LEU A O 1
ATOM 721 N N . LEU A 1 101 ? -30.578 -14.367 4.344 1 96.81 101 LEU A N 1
ATOM 722 C CA . LEU A 1 101 ? -30.734 -15.82 4.348 1 96.81 101 LEU A CA 1
ATOM 723 C C . LEU A 1 101 ? -31.969 -16.234 3.564 1 96.81 101 LEU A C 1
ATOM 725 O O . LEU A 1 101 ? -31.906 -17.141 2.73 1 96.81 101 LEU A O 1
ATOM 729 N N . VAL A 1 102 ? -33.031 -15.609 3.822 1 97.69 102 VAL A N 1
ATOM 730 C CA . VAL A 1 102 ? -34.281 -15.922 3.164 1 97.69 102 VAL A CA 1
ATOM 731 C C . VAL A 1 102 ? -34.156 -15.711 1.659 1 97.69 102 VAL A C 1
ATOM 733 O O . VAL A 1 102 ? -34.594 -16.531 0.864 1 97.69 102 VAL A O 1
ATOM 736 N N . LEU A 1 103 ? -33.531 -14.648 1.287 1 98.19 103 LEU A N 1
ATOM 737 C CA . LEU A 1 103 ? -33.469 -14.297 -0.126 1 98.19 103 LEU A CA 1
ATOM 738 C C . LEU A 1 103 ? -32.531 -15.266 -0.865 1 98.19 103 LEU A C 1
ATOM 740 O O . LEU A 1 103 ? -32.75 -15.578 -2.035 1 98.19 103 LEU A O 1
ATOM 744 N N . LEU A 1 104 ? -31.469 -15.68 -0.203 1 98.12 104 LEU A N 1
ATOM 745 C CA . LEU A 1 104 ? -30.594 -16.688 -0.813 1 98.12 104 LEU A CA 1
ATOM 746 C C . LEU A 1 104 ? -31.328 -18.016 -0.971 1 98.12 104 LEU A C 1
ATOM 748 O O . LEU A 1 104 ? -31.156 -18.703 -1.976 1 98.12 104 LEU A O 1
ATOM 752 N N . LEU A 1 105 ? -32.156 -18.328 -0.011 1 98 105 LEU A N 1
ATOM 753 C CA . LEU A 1 105 ? -32.969 -19.547 -0.084 1 98 105 LEU A CA 1
ATOM 754 C C . LEU A 1 105 ? -34 -19.453 -1.215 1 98 105 LEU A C 1
ATOM 756 O O . LEU A 1 105 ? -34.188 -20.422 -1.96 1 98 105 LEU A O 1
ATOM 760 N N . VAL A 1 106 ? -34.594 -18.344 -1.271 1 98.31 106 VAL A N 1
ATOM 761 C CA . VAL A 1 106 ? -35.562 -18.125 -2.33 1 98.31 106 VAL A CA 1
ATOM 762 C C . VAL A 1 106 ? -34.875 -18.156 -3.689 1 98.31 106 VAL A C 1
ATOM 764 O O . VAL A 1 106 ? -35.438 -18.703 -4.656 1 98.31 106 VAL A O 1
ATOM 767 N N . GLY A 1 107 ? -33.719 -17.516 -3.785 1 98.12 107 GLY A N 1
ATOM 768 C CA . GLY A 1 107 ? -32.969 -17.578 -5.016 1 98.12 107 GLY A CA 1
ATOM 769 C C . GLY A 1 107 ? -32.594 -18.984 -5.414 1 98.12 107 GLY A C 1
ATOM 770 O O . GLY A 1 107 ? -32.688 -19.359 -6.582 1 98.12 107 GLY A O 1
ATOM 771 N N . ALA A 1 108 ? -32.094 -19.75 -4.445 1 98.06 108 ALA A N 1
ATOM 772 C CA . ALA A 1 108 ? -31.766 -21.141 -4.691 1 98.06 108 ALA A CA 1
ATOM 773 C C . ALA A 1 108 ? -33 -21.938 -5.145 1 98.06 108 ALA A C 1
ATOM 775 O O . ALA A 1 108 ? -32.906 -22.734 -6.078 1 98.06 108 ALA A O 1
ATOM 776 N N . GLY A 1 109 ? -34.094 -21.734 -4.441 1 98.19 109 GLY A N 1
ATOM 777 C CA . GLY A 1 109 ? -35.312 -22.406 -4.82 1 98.19 109 GLY A CA 1
ATOM 778 C C . GLY A 1 109 ? -35.781 -22.047 -6.219 1 98.19 109 GLY A C 1
ATOM 779 O O . GLY A 1 109 ? -36.25 -22.906 -6.969 1 98.19 109 GLY A O 1
ATOM 780 N N . ALA A 1 110 ? -35.688 -20.797 -6.559 1 98.25 110 ALA A N 1
ATOM 781 C CA . ALA A 1 110 ? -36.031 -20.344 -7.906 1 98.25 110 ALA A CA 1
ATOM 782 C C . ALA A 1 110 ? -35.125 -20.984 -8.953 1 98.25 110 ALA A C 1
ATOM 784 O O . ALA A 1 110 ? -35.562 -21.297 -10.055 1 98.25 110 ALA A O 1
ATOM 785 N N . GLY A 1 111 ? -33.875 -21.062 -8.633 1 97.81 111 GLY A N 1
ATOM 786 C CA . GLY A 1 111 ? -32.938 -21.734 -9.523 1 97.81 111 GLY A CA 1
ATOM 787 C C . GLY A 1 111 ? -33.312 -23.172 -9.82 1 97.81 111 GLY A C 1
ATOM 788 O O . GLY A 1 111 ? -33.25 -23.609 -10.969 1 97.81 111 GLY A O 1
ATOM 789 N N . VAL A 1 112 ? -33.75 -23.875 -8.773 1 98 112 VAL A N 1
ATOM 790 C CA . VAL A 1 112 ? -34.156 -25.25 -8.945 1 98 112 VAL A CA 1
ATOM 791 C C . VAL A 1 112 ? -35.406 -25.312 -9.797 1 98 112 VAL A C 1
ATOM 793 O O . VAL A 1 112 ? -35.531 -26.125 -10.711 1 98 112 VAL A O 1
ATOM 796 N N . ALA A 1 113 ? -36.344 -24.453 -9.5 1 98.25 113 ALA A N 1
ATOM 797 C CA . ALA A 1 113 ? -37.625 -24.469 -10.203 1 98.25 113 ALA A CA 1
ATOM 798 C C . ALA A 1 113 ? -37.438 -24.156 -11.688 1 98.25 113 ALA A C 1
ATOM 800 O O . ALA A 1 113 ? -37.906 -24.891 -12.547 1 98.25 113 ALA A O 1
ATOM 801 N N . VAL A 1 114 ? -36.719 -23.125 -12.008 1 98.19 114 VAL A N 1
ATOM 802 C CA . VAL A 1 114 ? -36.5 -22.703 -13.391 1 98.19 114 VAL A CA 1
ATOM 803 C C . VAL A 1 114 ? -35.562 -23.688 -14.094 1 98.19 114 VAL A C 1
ATOM 805 O O . VAL A 1 114 ? -35.812 -24.062 -15.242 1 98.19 114 VAL A O 1
ATOM 808 N N . GLY A 1 115 ? -34.5 -24.094 -13.43 1 97.44 115 GLY A N 1
ATOM 809 C CA . GLY A 1 115 ? -33.562 -25.031 -14.008 1 97.44 115 GLY A CA 1
ATOM 810 C C . GLY A 1 115 ? -34.188 -26.359 -14.383 1 97.44 115 GLY A C 1
ATOM 811 O O . GLY A 1 115 ? -33.969 -26.875 -15.484 1 97.44 115 GLY A O 1
ATOM 812 N N . ARG A 1 116 ? -35 -26.891 -13.508 1 97.12 116 ARG A N 1
ATOM 813 C CA . ARG A 1 116 ? -35.688 -28.141 -13.797 1 97.12 116 ARG A CA 1
ATOM 814 C C . ARG A 1 116 ? -36.719 -27.984 -14.906 1 97.12 116 ARG A C 1
ATOM 816 O O . ARG A 1 116 ? -36.938 -28.891 -15.703 1 97.12 116 ARG A O 1
ATOM 823 N N . ALA A 1 117 ? -37.344 -26.906 -14.883 1 97.69 117 ALA A N 1
ATOM 824 C CA . ALA A 1 117 ? -38.344 -26.641 -15.93 1 97.69 117 ALA A CA 1
ATOM 825 C C . ALA A 1 117 ? -37.656 -26.578 -17.297 1 97.69 117 ALA A C 1
ATOM 827 O O . ALA A 1 117 ? -38.25 -26.953 -18.312 1 97.69 117 ALA A O 1
ATOM 828 N N . LEU A 1 118 ? -36.375 -26.234 -17.312 1 96.88 118 LEU A N 1
ATOM 829 C CA . LEU A 1 118 ? -35.656 -26.094 -18.562 1 96.88 118 LEU A CA 1
ATOM 830 C C . LEU A 1 118 ? -34.844 -27.359 -18.844 1 96.88 118 LEU A C 1
ATOM 832 O O . LEU A 1 118 ? -34.062 -27.391 -19.812 1 96.88 118 LEU A O 1
ATOM 836 N N . GLY A 1 119 ? -34.875 -28.328 -17.969 1 95 119 GLY A N 1
ATOM 837 C CA . GLY A 1 119 ? -34.25 -29.625 -18.203 1 95 119 GLY A CA 1
ATOM 838 C C . GLY A 1 119 ? -32.812 -29.688 -17.734 1 95 119 GLY A C 1
ATOM 839 O O . GLY A 1 119 ? -32.031 -30.531 -18.188 1 95 119 GLY A O 1
ATOM 840 N N . MET A 1 120 ? -32.438 -28.844 -16.828 1 95.81 120 MET A N 1
ATOM 841 C CA . MET A 1 120 ? -31.062 -28.844 -16.312 1 95.81 120 MET A CA 1
ATOM 842 C C . MET A 1 120 ? -30.875 -29.859 -15.211 1 95.81 120 MET A C 1
ATOM 844 O O . MET A 1 120 ? -31.766 -30.062 -14.391 1 95.81 120 MET A O 1
ATOM 848 N N . ASP A 1 121 ? -29.812 -30.484 -15.242 1 94.56 121 ASP A N 1
ATOM 849 C CA . ASP A 1 121 ? -29.531 -31.422 -14.148 1 94.56 121 ASP A CA 1
ATOM 850 C C . ASP A 1 121 ? -29.078 -30.672 -12.898 1 94.56 121 ASP A C 1
ATOM 852 O O . ASP A 1 121 ? -28.859 -29.469 -12.93 1 94.56 121 ASP A O 1
ATOM 856 N N . SER A 1 122 ? -28.922 -31.375 -11.812 1 95.81 122 SER A N 1
ATOM 857 C CA . SER A 1 122 ? -28.672 -30.797 -10.508 1 95.81 122 SER A CA 1
ATOM 858 C C . SER A 1 122 ? -27.312 -30.109 -10.461 1 95.81 122 SER A C 1
ATOM 860 O O . SER A 1 122 ? -27.156 -29.031 -9.875 1 95.81 122 SER A O 1
ATOM 862 N N . ALA A 1 123 ? -26.328 -30.781 -11.07 1 95.31 123 ALA A N 1
ATOM 863 C CA . ALA A 1 123 ? -24.984 -30.219 -11.086 1 95.31 123 ALA A CA 1
ATOM 864 C C . ALA A 1 123 ? -24.953 -28.891 -11.828 1 95.31 123 ALA A C 1
ATOM 866 O O . ALA A 1 123 ? -24.297 -27.938 -11.383 1 95.31 123 ALA A O 1
ATOM 867 N N . LEU A 1 124 ? -25.625 -28.844 -12.898 1 95.56 124 LEU A N 1
ATOM 868 C CA . LEU A 1 124 ? -25.688 -27.625 -13.711 1 95.56 124 LEU A CA 1
ATOM 869 C C . LEU A 1 124 ? -26.422 -26.516 -12.969 1 95.56 124 LEU A C 1
ATOM 871 O O . LEU A 1 124 ? -26.016 -25.359 -13.023 1 95.56 124 LEU A O 1
ATOM 875 N N . ILE A 1 125 ? -27.484 -26.828 -12.281 1 97.69 125 ILE A N 1
ATOM 876 C CA . ILE A 1 125 ? -28.266 -25.859 -11.516 1 97.69 125 ILE A CA 1
ATOM 877 C C . ILE A 1 125 ? -27.406 -25.312 -10.375 1 97.69 125 ILE A C 1
ATOM 879 O O . ILE A 1 125 ? -27.375 -24.094 -10.148 1 97.69 125 ILE A O 1
ATOM 883 N N . ALA A 1 126 ? -26.719 -26.188 -9.695 1 96.81 126 ALA A N 1
ATOM 884 C CA . ALA A 1 126 ? -25.875 -25.797 -8.57 1 96.81 126 ALA A CA 1
ATOM 885 C C . ALA A 1 126 ? -24.75 -24.859 -9.023 1 96.81 126 ALA A C 1
ATOM 887 O O . ALA A 1 126 ? -24.453 -23.859 -8.359 1 96.81 126 ALA A O 1
ATOM 888 N N . GLY A 1 127 ? -24.141 -25.25 -10.094 1 95.81 127 GLY A N 1
ATOM 889 C CA . GLY A 1 127 ? -23.125 -24.375 -10.664 1 95.81 127 GLY A CA 1
ATOM 890 C C . GLY A 1 127 ? -23.656 -23.031 -11.094 1 95.81 127 GLY A C 1
ATOM 891 O O . GLY A 1 127 ? -23 -22 -10.906 1 95.81 127 GLY A O 1
ATOM 892 N N . THR A 1 128 ? -24.812 -23.047 -11.695 1 97.06 128 THR A N 1
ATOM 893 C CA . THR A 1 128 ? -25.469 -21.812 -12.117 1 97.06 128 THR A CA 1
ATOM 894 C C . THR A 1 128 ? -25.781 -20.922 -10.914 1 97.06 128 THR A C 1
ATOM 896 O O . THR A 1 128 ? -25.594 -19.703 -10.977 1 97.06 128 THR A O 1
ATOM 899 N N . PHE A 1 129 ? -26.234 -21.516 -9.875 1 98.06 129 PHE A N 1
ATOM 900 C CA . PHE A 1 129 ? -26.484 -20.781 -8.641 1 98.06 129 PHE A CA 1
ATOM 901 C C . PHE A 1 129 ? -25.219 -20.125 -8.125 1 98.06 129 PHE A C 1
ATOM 903 O O . PHE A 1 129 ? -25.203 -18.938 -7.82 1 98.06 129 PHE A O 1
ATOM 910 N N . ALA A 1 130 ? -24.141 -20.891 -8.086 1 96.31 130 ALA A N 1
ATOM 911 C CA . ALA A 1 130 ? -22.859 -20.391 -7.598 1 96.31 130 ALA A CA 1
ATOM 912 C C . ALA A 1 130 ? -22.344 -19.234 -8.453 1 96.31 130 ALA A C 1
ATOM 914 O O . ALA A 1 130 ? -21.812 -18.266 -7.93 1 96.31 130 ALA A O 1
ATOM 915 N N . GLY A 1 131 ? -22.531 -19.344 -9.719 1 95.5 131 GLY A N 1
ATOM 916 C CA . GLY A 1 131 ? -22.125 -18.297 -10.633 1 95.5 131 GLY A CA 1
ATOM 917 C C . GLY A 1 131 ? -23 -17.047 -10.523 1 95.5 131 GLY A C 1
ATOM 918 O O . GLY A 1 131 ? -22.5 -15.93 -10.555 1 95.5 131 GLY A O 1
ATOM 919 N N . ALA A 1 132 ? -24.297 -17.234 -10.398 1 97.19 132 ALA A N 1
ATOM 920 C CA . ALA A 1 132 ? -25.266 -16.141 -10.336 1 97.19 132 ALA A CA 1
ATOM 921 C C . ALA A 1 132 ? -25.047 -15.281 -9.102 1 97.19 132 ALA A C 1
ATOM 923 O O . ALA A 1 132 ? -25.297 -14.078 -9.117 1 97.19 132 ALA A O 1
ATOM 924 N N . ILE A 1 133 ? -24.547 -15.922 -8.102 1 96.31 133 ILE A N 1
ATOM 925 C CA . ILE A 1 133 ? -24.312 -15.18 -6.875 1 96.31 133 ILE A CA 1
ATOM 926 C C . ILE A 1 133 ? -22.797 -15.008 -6.664 1 96.31 133 ILE A C 1
ATOM 928 O O . ILE A 1 133 ? -22.359 -14.57 -5.598 1 96.31 133 ILE A O 1
ATOM 932 N N . THR A 1 134 ? -22.016 -15.344 -7.574 1 92.56 134 THR A N 1
ATOM 933 C CA . THR A 1 134 ? -20.578 -15.07 -7.738 1 92.56 134 THR A CA 1
ATOM 934 C C . THR A 1 134 ? -19.797 -15.594 -6.543 1 92.56 134 THR A C 1
ATOM 936 O O . THR A 1 134 ? -19.016 -14.852 -5.938 1 92.56 134 THR A O 1
ATOM 939 N N . ASN A 1 135 ? -19.844 -16.812 -6.281 1 92.75 135 ASN A N 1
ATOM 940 C CA . ASN A 1 135 ? -19.141 -17.438 -5.18 1 92.75 135 ASN A CA 1
ATOM 941 C C . ASN A 1 135 ? -18.375 -18.688 -5.645 1 92.75 135 ASN A C 1
ATOM 943 O O . ASN A 1 135 ? -18.969 -19.766 -5.77 1 92.75 135 ASN A O 1
ATOM 947 N N . THR A 1 136 ? -17.125 -18.609 -5.695 1 86.75 136 THR A N 1
ATOM 948 C CA . THR A 1 136 ? -16.281 -19.672 -6.223 1 86.75 136 THR A CA 1
ATOM 949 C C . THR A 1 136 ? -16.219 -20.844 -5.254 1 86.75 136 THR A C 1
ATOM 951 O O . THR A 1 136 ? -16.312 -22 -5.672 1 86.75 136 THR A O 1
ATOM 954 N N . PRO A 1 137 ? -16.125 -20.625 -3.967 1 86.81 137 PRO A N 1
ATOM 955 C CA . PRO A 1 137 ? -16.172 -21.75 -3.043 1 86.81 137 PRO A CA 1
ATOM 956 C C . PRO A 1 137 ? -17.469 -22.547 -3.145 1 86.81 137 PRO A C 1
ATOM 958 O O . PRO A 1 137 ? -17.453 -23.781 -2.984 1 86.81 137 PRO A O 1
ATOM 961 N N . ALA A 1 138 ? -18.516 -21.906 -3.387 1 92.56 138 ALA A N 1
ATOM 962 C CA . ALA A 1 138 ? -19.781 -22.594 -3.586 1 92.56 138 ALA A CA 1
ATOM 963 C C . ALA A 1 138 ? -19.734 -23.484 -4.824 1 92.56 138 ALA A C 1
ATOM 965 O O . ALA A 1 138 ? -20.359 -24.547 -4.852 1 92.56 138 ALA A O 1
ATOM 966 N N . LEU A 1 139 ? -19.047 -23.094 -5.848 1 91.44 139 LEU A N 1
ATOM 967 C CA . LEU A 1 139 ? -18.891 -23.906 -7.039 1 91.44 139 LEU A CA 1
ATOM 968 C C . LEU A 1 139 ? -18.172 -25.219 -6.707 1 91.44 139 LEU A C 1
ATOM 970 O O . LEU A 1 139 ? -18.594 -26.281 -7.156 1 91.44 139 LEU A O 1
ATOM 974 N N . ALA A 1 140 ? -17.141 -25.094 -5.953 1 86.88 140 ALA A N 1
ATOM 975 C CA . ALA A 1 140 ? -16.406 -26.297 -5.547 1 86.88 140 ALA A CA 1
ATOM 976 C C . ALA A 1 140 ? -17.297 -27.25 -4.75 1 86.88 140 ALA A C 1
ATOM 978 O O . ALA A 1 140 ? -17.266 -28.453 -4.961 1 86.88 140 ALA A O 1
ATOM 979 N N . ALA A 1 141 ? -18.047 -26.688 -3.902 1 88.44 141 ALA A N 1
ATOM 980 C CA . ALA A 1 141 ? -18.969 -27.5 -3.096 1 88.44 141 ALA A CA 1
ATOM 981 C C . ALA A 1 141 ? -20.031 -28.156 -3.967 1 88.44 141 ALA A C 1
ATOM 983 O O . ALA A 1 141 ? -20.375 -29.328 -3.756 1 88.44 141 ALA A O 1
ATOM 984 N N . ALA A 1 142 ? -20.5 -27.422 -4.871 1 91.5 142 ALA A N 1
ATOM 985 C CA . ALA A 1 142 ? -21.5 -27.953 -5.805 1 91.5 142 ALA A CA 1
ATOM 986 C C . ALA A 1 142 ? -20.938 -29.125 -6.602 1 91.5 142 ALA A C 1
ATOM 988 O O . ALA A 1 142 ? -21.594 -30.156 -6.746 1 91.5 142 ALA A O 1
ATOM 989 N N . GLY A 1 143 ? -19.781 -28.953 -7.156 1 90.06 143 GLY A N 1
ATOM 990 C CA . GLY A 1 143 ? -19.156 -30 -7.938 1 90.06 143 GLY A CA 1
ATOM 991 C C . GLY A 1 143 ? -18.891 -31.266 -7.137 1 90.06 143 GLY A C 1
ATOM 992 O O . GLY A 1 143 ? -19.156 -32.375 -7.602 1 90.06 143 GLY A O 1
ATOM 993 N N . ASN A 1 144 ? -18.422 -31.078 -5.98 1 86.56 144 ASN A N 1
ATOM 994 C CA . ASN A 1 144 ? -18.125 -32.219 -5.113 1 86.56 144 ASN A CA 1
ATOM 995 C C . ASN A 1 144 ? -19.406 -32.969 -4.723 1 86.56 144 ASN A C 1
ATOM 997 O O . ASN A 1 144 ? -19.422 -34.188 -4.66 1 86.56 144 ASN A O 1
ATOM 1001 N N . ALA A 1 145 ? -20.344 -32.25 -4.426 1 88.88 145 ALA A N 1
ATOM 1002 C CA . ALA A 1 145 ? -21.609 -32.844 -4.055 1 88.88 145 ALA A CA 1
ATOM 1003 C C . ALA A 1 145 ? -22.203 -33.656 -5.215 1 88.88 145 ALA A C 1
ATOM 1005 O O . ALA A 1 145 ? -22.781 -34.719 -5.012 1 88.88 145 ALA A O 1
ATOM 1006 N N . ALA A 1 146 ? -22.078 -33.156 -6.355 1 91.88 146 ALA A N 1
ATOM 1007 C CA . ALA A 1 146 ? -22.594 -33.844 -7.539 1 91.88 146 ALA A CA 1
ATOM 1008 C C . ALA A 1 146 ? -21.859 -35.156 -7.781 1 91.88 146 ALA A C 1
ATOM 1010 O O . ALA A 1 146 ? -22.469 -36.188 -8.117 1 91.88 146 ALA A O 1
ATOM 1011 N N . VAL A 1 147 ? -20.641 -35.125 -7.66 1 88.94 147 VAL A N 1
ATOM 1012 C CA . VAL A 1 147 ? -19.828 -36.344 -7.84 1 88.94 147 VAL A CA 1
ATOM 1013 C C . VAL A 1 147 ? -20.203 -37.375 -6.789 1 88.94 147 VAL A C 1
ATOM 1015 O O . VAL A 1 147 ? -20.359 -38.562 -7.102 1 88.94 147 VAL A O 1
ATOM 1018 N N . THR A 1 148 ? -20.328 -36.969 -5.613 1 85.94 148 THR A N 1
ATOM 1019 C CA . THR A 1 148 ? -20.688 -37.844 -4.516 1 85.94 148 THR A CA 1
ATOM 1020 C C . THR A 1 148 ? -22.078 -38.438 -4.73 1 85.94 148 THR A C 1
ATOM 1022 O O . THR A 1 148 ? -22.359 -39.562 -4.34 1 85.94 148 THR A O 1
ATOM 1025 N N . ALA A 1 149 ? -22.891 -37.688 -5.402 1 88.62 149 ALA A N 1
ATOM 1026 C CA . ALA A 1 149 ? -24.266 -38.125 -5.652 1 88.62 149 ALA A CA 1
ATOM 1027 C C . ALA A 1 149 ? -24.328 -39.031 -6.867 1 88.62 149 ALA A C 1
ATOM 1029 O O . ALA A 1 149 ? -25.406 -39.5 -7.238 1 88.62 149 ALA A O 1
ATOM 1030 N N . GLY A 1 150 ? -23.203 -39.281 -7.508 1 88.06 150 GLY A N 1
ATOM 1031 C CA . GLY A 1 150 ? -23.172 -40.281 -8.547 1 88.06 150 GLY A CA 1
ATOM 1032 C C . GLY A 1 150 ? -22.938 -39.719 -9.93 1 88.06 150 GLY A C 1
ATOM 1033 O O . GLY A 1 150 ? -23.031 -40.438 -10.93 1 88.06 150 GLY A O 1
ATOM 1034 N N . ASN A 1 151 ? -22.734 -38.469 -10.102 1 92.56 151 ASN A N 1
ATOM 1035 C CA . ASN A 1 151 ? -22.422 -37.844 -11.383 1 92.56 151 ASN A CA 1
ATOM 1036 C C . ASN A 1 151 ? -20.922 -37.625 -11.539 1 92.56 151 ASN A C 1
ATOM 1038 O O . ASN A 1 151 ? -20.406 -36.594 -11.117 1 92.56 151 ASN A O 1
ATOM 1042 N N . PRO A 1 152 ? -20.25 -38.469 -12.234 1 90.31 152 PRO A N 1
ATOM 1043 C CA . PRO A 1 152 ? -18.797 -38.375 -12.344 1 90.31 152 PRO A CA 1
ATOM 1044 C C . PRO A 1 152 ? -18.344 -37.062 -13.008 1 90.31 152 PRO A C 1
ATOM 1046 O O . PRO A 1 152 ? -17.25 -36.594 -12.727 1 90.31 152 PRO A O 1
ATOM 1049 N N . ASP A 1 153 ? -19.188 -36.469 -13.828 1 92.19 153 ASP A N 1
ATOM 1050 C CA . ASP A 1 153 ? -18.844 -35.25 -14.523 1 92.19 153 ASP A CA 1
ATOM 1051 C C . ASP A 1 153 ? -19.422 -34.031 -13.805 1 92.19 153 ASP A C 1
ATOM 1053 O O . ASP A 1 153 ? -19.469 -32.938 -14.367 1 92.19 153 ASP A O 1
ATOM 1057 N N . GLY A 1 154 ? -19.859 -34.219 -12.656 1 90.69 154 GLY A N 1
ATOM 1058 C CA . GLY A 1 154 ? -20.562 -33.188 -11.914 1 90.69 154 GLY A CA 1
ATOM 1059 C C . GLY A 1 154 ? -19.766 -31.906 -11.766 1 90.69 154 GLY A C 1
ATOM 1060 O O . GLY A 1 154 ? -20.312 -30.812 -11.906 1 90.69 154 GLY A O 1
ATOM 1061 N N . ALA A 1 155 ? -18.516 -32.031 -11.492 1 90.38 155 ALA A N 1
ATOM 1062 C CA . ALA A 1 155 ? -17.656 -30.859 -11.289 1 90.38 155 ALA A CA 1
ATOM 1063 C C . ALA A 1 155 ? -17.531 -30.047 -12.57 1 90.38 155 ALA A C 1
ATOM 1065 O O . ALA A 1 155 ? -17.594 -28.812 -12.539 1 90.38 155 ALA A O 1
ATOM 1066 N N . ALA A 1 156 ? -17.375 -30.719 -13.648 1 89.12 156 ALA A N 1
ATOM 1067 C CA . ALA A 1 156 ? -17.234 -30.047 -14.945 1 89.12 156 ALA A CA 1
ATOM 1068 C C . ALA A 1 156 ? -18.547 -29.391 -15.359 1 89.12 156 ALA A C 1
ATOM 1070 O O . ALA A 1 156 ? -18.547 -28.266 -15.867 1 89.12 156 ALA A O 1
ATOM 1071 N N . VAL A 1 157 ? -19.578 -30.047 -15.125 1 91.44 157 VAL A N 1
ATOM 1072 C CA . VAL A 1 157 ? -20.891 -29.531 -15.484 1 91.44 157 VAL A CA 1
ATOM 1073 C C . VAL A 1 157 ? -21.203 -28.312 -14.641 1 91.44 157 VAL A C 1
ATOM 1075 O O . VAL A 1 157 ? -21.734 -27.312 -15.156 1 91.44 157 VAL A O 1
ATOM 1078 N N . ALA A 1 158 ? -20.891 -28.375 -13.375 1 93.31 158 ALA A N 1
ATOM 1079 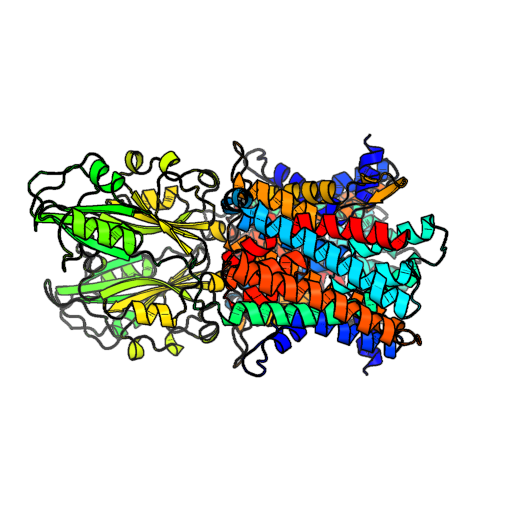C CA . ALA A 1 158 ? -21.109 -27.234 -12.492 1 93.31 158 ALA A CA 1
ATOM 1080 C C . ALA A 1 158 ? -20.297 -26.031 -12.945 1 93.31 158 ALA A C 1
ATOM 1082 O O . ALA A 1 158 ? -20.75 -24.891 -12.844 1 93.31 158 ALA A O 1
ATOM 1083 N N . THR A 1 159 ? -19.156 -26.297 -13.422 1 91.38 159 THR A N 1
ATOM 1084 C CA . THR A 1 159 ? -18.266 -25.234 -13.859 1 91.38 159 THR A CA 1
ATOM 1085 C C . THR A 1 159 ? -18.844 -24.516 -15.078 1 91.38 159 THR A C 1
ATOM 1087 O O . THR A 1 159 ? -18.703 -23.297 -15.203 1 91.38 159 THR A O 1
ATOM 1090 N N . VAL A 1 160 ? -19.406 -25.234 -15.914 1 91 160 VAL A N 1
ATOM 1091 C CA . VAL A 1 160 ? -20.062 -24.641 -17.078 1 91 160 VAL A CA 1
ATOM 1092 C C . VAL A 1 160 ? -21.172 -23.703 -16.625 1 91 160 VAL A C 1
ATOM 1094 O O . VAL A 1 160 ? -21.281 -22.578 -17.109 1 91 160 VAL A O 1
ATOM 1097 N N . GLY A 1 161 ? -22 -24.141 -15.75 1 93.62 161 GLY A N 1
ATOM 1098 C CA . GLY A 1 161 ? -23.047 -23.297 -15.195 1 93.62 161 GLY A CA 1
ATOM 1099 C C . GLY A 1 161 ? -22.516 -22.016 -14.555 1 93.62 161 GLY A C 1
ATOM 1100 O O . GLY A 1 161 ? -23.047 -20.938 -14.781 1 93.62 161 GLY A O 1
ATOM 1101 N N . TYR A 1 162 ? -21.5 -22.219 -13.781 1 93.56 162 TYR A N 1
ATOM 1102 C CA . TYR A 1 162 ? -20.859 -21.094 -13.094 1 93.56 162 TYR A CA 1
ATOM 1103 C C . TYR A 1 162 ? -20.391 -20.047 -14.094 1 93.56 162 TYR A C 1
ATOM 1105 O O . TYR A 1 162 ? -20.672 -18.859 -13.93 1 93.56 162 TYR A O 1
ATOM 1113 N N . ALA A 1 163 ? -19.734 -20.484 -15.125 1 90 163 ALA A N 1
ATOM 1114 C CA . ALA A 1 163 ? -19.047 -19.609 -16.062 1 90 163 ALA A CA 1
ATOM 1115 C C . ALA A 1 163 ? -20.047 -18.719 -16.812 1 90 163 ALA A C 1
ATOM 1117 O O . ALA A 1 163 ? -19.828 -17.516 -16.984 1 90 163 ALA A O 1
ATOM 1118 N N . VAL A 1 164 ? -21.094 -19.266 -17.156 1 91.06 164 VAL A N 1
ATOM 1119 C CA . VAL A 1 164 ? -22.078 -18.547 -17.969 1 91.06 164 VAL A CA 1
ATOM 1120 C C . VAL A 1 164 ? -22.844 -17.578 -17.078 1 91.06 164 VAL A C 1
ATOM 1122 O O . VAL A 1 164 ? -23.125 -16.438 -17.469 1 91.06 164 VAL A O 1
ATOM 1125 N N . ALA A 1 165 ? -23.125 -18 -15.906 1 94.5 165 ALA A N 1
ATOM 1126 C CA . ALA A 1 165 ? -23.984 -17.203 -15.023 1 94.5 165 ALA A CA 1
ATOM 1127 C C . ALA A 1 165 ? -23.188 -16.109 -14.328 1 94.5 165 ALA A C 1
ATOM 1129 O O . ALA A 1 165 ? -23.75 -15.102 -13.898 1 94.5 165 ALA A O 1
ATOM 1130 N N . TYR A 1 166 ? -21.922 -16.328 -14.312 1 91.12 166 TYR A N 1
ATOM 1131 C CA . TYR A 1 166 ? -21.062 -15.422 -13.57 1 91.12 166 TYR A CA 1
ATOM 1132 C C . TYR A 1 166 ? -21.141 -14.008 -14.125 1 91.12 166 TYR A C 1
ATOM 1134 O O . TYR A 1 166 ? -21.25 -13.039 -13.375 1 91.12 166 TYR A O 1
ATOM 1142 N N . LEU A 1 167 ? -21.109 -13.875 -15.406 1 87.5 167 LEU A N 1
ATOM 1143 C CA . LEU A 1 167 ? -21.062 -12.578 -16.062 1 87.5 167 LEU A CA 1
ATOM 1144 C C . LEU A 1 167 ? -22.281 -11.742 -15.711 1 87.5 167 LEU A C 1
ATOM 1146 O O . LEU A 1 167 ? -22.156 -10.594 -15.273 1 87.5 167 LEU A O 1
ATOM 1150 N N . TYR A 1 168 ? -23.375 -12.305 -15.859 1 90.38 168 TYR A N 1
ATOM 1151 C CA . TYR A 1 168 ? -24.594 -11.562 -15.508 1 90.38 168 TYR A CA 1
ATOM 1152 C C . TYR A 1 168 ? -24.688 -11.352 -14 1 90.38 168 TYR A C 1
ATOM 1154 O O . TYR A 1 168 ? -25.25 -10.359 -13.547 1 90.38 168 TYR A O 1
ATOM 1162 N N . GLY A 1 169 ? -24.188 -12.328 -13.258 1 93.94 169 GLY A N 1
ATOM 1163 C CA . GLY A 1 169 ? -24.156 -12.133 -11.812 1 93.94 169 GLY A CA 1
ATOM 1164 C C . GLY A 1 169 ? -23.453 -10.852 -11.406 1 93.94 169 GLY A C 1
ATOM 1165 O O . GLY A 1 169 ? -23.969 -10.102 -10.57 1 93.94 169 GLY A O 1
ATOM 1166 N N . VAL A 1 170 ? -22.406 -10.562 -12.062 1 92.69 170 VAL A N 1
ATOM 1167 C CA . VAL A 1 170 ? -21.625 -9.375 -11.734 1 92.69 170 VAL A CA 1
ATOM 1168 C C . VAL A 1 170 ? -22.344 -8.133 -12.242 1 92.69 170 VAL A C 1
ATOM 1170 O O . VAL A 1 170 ? -22.562 -7.184 -11.484 1 92.69 170 VAL A O 1
ATOM 1173 N N . ILE A 1 171 ? -22.797 -8.156 -13.477 1 93.94 171 ILE A N 1
ATOM 1174 C CA . ILE A 1 171 ? -23.422 -6.996 -14.109 1 93.94 171 ILE A CA 1
ATOM 1175 C C . ILE A 1 171 ? -24.734 -6.672 -13.406 1 93.94 171 ILE A C 1
ATOM 1177 O O . ILE A 1 171 ? -25.047 -5.504 -13.156 1 93.94 171 ILE A O 1
ATOM 1181 N N . GLY A 1 172 ? -25.484 -7.68 -13.172 1 95.38 172 GLY A N 1
ATOM 1182 C CA . GLY A 1 172 ? -26.75 -7.488 -12.484 1 95.38 172 GLY A CA 1
ATOM 1183 C C . GLY A 1 172 ? -26.594 -6.836 -11.117 1 95.38 172 GLY A C 1
ATOM 1184 O O . GLY A 1 172 ? -27.344 -5.922 -10.773 1 95.38 172 GLY A O 1
ATOM 1185 N N . MET A 1 173 ? -25.672 -7.262 -10.414 1 95.94 173 MET A N 1
ATOM 1186 C CA . MET A 1 173 ? -25.484 -6.723 -9.07 1 95.94 173 MET A CA 1
ATOM 1187 C C . MET A 1 173 ? -24.922 -5.305 -9.125 1 95.94 173 MET A C 1
ATOM 1189 O O . MET A 1 173 ? -25.219 -4.48 -8.258 1 95.94 173 MET A O 1
ATOM 1193 N N . LEU A 1 174 ? -24.078 -5.008 -10.133 1 95.5 174 LEU A N 1
ATOM 1194 C CA . LEU A 1 174 ? -23.641 -3.633 -10.344 1 95.5 174 LEU A CA 1
ATOM 1195 C C . LEU A 1 174 ? -24.828 -2.709 -10.578 1 95.5 174 LEU A C 1
ATOM 1197 O O . LEU A 1 174 ? -24.844 -1.579 -10.086 1 95.5 174 LEU A O 1
ATOM 1201 N N . PHE A 1 175 ? -25.781 -3.201 -11.266 1 95.94 175 PHE A N 1
ATOM 1202 C CA . PHE A 1 175 ? -26.984 -2.432 -11.531 1 95.94 175 PHE A CA 1
ATOM 1203 C C . PHE A 1 175 ? -27.734 -2.135 -10.242 1 95.94 175 PHE A C 1
ATOM 1205 O O . PHE A 1 175 ? -28.172 -1.001 -10.016 1 95.94 175 PHE A O 1
ATOM 1212 N N . PHE A 1 176 ? -27.922 -3.092 -9.391 1 96.75 176 PHE A N 1
ATOM 1213 C CA . PHE A 1 176 ? -28.641 -2.889 -8.141 1 96.75 176 PHE A CA 1
ATOM 1214 C C . PHE A 1 176 ? -27.844 -2.016 -7.184 1 96.75 176 PHE A C 1
ATOM 1216 O O . PHE A 1 176 ? -28.422 -1.26 -6.395 1 96.75 176 PHE A O 1
ATOM 1223 N N . CYS A 1 177 ? -26.531 -2.184 -7.266 1 96.06 177 CYS A N 1
ATOM 1224 C CA . CYS A 1 177 ? -25.672 -1.278 -6.504 1 96.06 177 CYS A CA 1
ATOM 1225 C C . CYS A 1 177 ? -25.891 0.167 -6.934 1 96.06 177 CYS A C 1
ATOM 1227 O O . CYS A 1 177 ? -26.016 1.058 -6.094 1 96.06 177 CYS A O 1
ATOM 1229 N N . LEU A 1 178 ? -26 0.378 -8.266 1 95.25 178 LEU A N 1
ATOM 1230 C CA . LEU A 1 178 ? -26.25 1.707 -8.812 1 95.25 178 LEU A CA 1
ATOM 1231 C C . LEU A 1 178 ? -27.609 2.225 -8.367 1 95.25 178 LEU A C 1
ATOM 1233 O O . LEU A 1 178 ? -27.766 3.406 -8.047 1 95.25 178 LEU A O 1
ATOM 1237 N N . LEU A 1 179 ? -28.531 1.388 -8.344 1 95.56 179 LEU A N 1
ATOM 1238 C CA . LEU A 1 179 ? -29.875 1.756 -7.914 1 95.56 179 LEU A CA 1
ATOM 1239 C C . LEU A 1 179 ? -29.875 2.178 -6.449 1 95.56 179 LEU A C 1
ATOM 1241 O O . LEU A 1 179 ? -30.547 3.141 -6.074 1 95.56 179 LEU A O 1
ATOM 1245 N N . ALA A 1 180 ? -29.156 1.474 -5.648 1 96.31 180 ALA A N 1
ATOM 1246 C CA . ALA A 1 180 ? -29.047 1.814 -4.234 1 96.31 180 ALA A CA 1
ATOM 1247 C C . ALA A 1 180 ? -28.438 3.197 -4.047 1 96.31 180 ALA A C 1
ATOM 1249 O O . ALA A 1 180 ? -28.859 3.967 -3.186 1 96.31 180 ALA A O 1
ATOM 1250 N N . LEU A 1 181 ? -27.438 3.512 -4.859 1 95.25 181 LEU A N 1
ATOM 1251 C CA . LEU A 1 181 ? -26.688 4.75 -4.711 1 95.25 181 LEU A CA 1
ATOM 1252 C C . LEU A 1 181 ? -27.484 5.938 -5.246 1 95.25 181 LEU A C 1
ATOM 1254 O O . LEU A 1 181 ? -27.172 7.09 -4.934 1 95.25 181 LEU A O 1
ATOM 1258 N N . ARG A 1 182 ? -28.5 5.715 -5.996 1 92.62 182 ARG A N 1
ATOM 1259 C CA . ARG A 1 182 ? -29.297 6.781 -6.578 1 92.62 182 ARG A CA 1
ATOM 1260 C C . ARG A 1 182 ? -30.031 7.574 -5.496 1 92.62 182 ARG A C 1
ATOM 1262 O O . ARG A 1 182 ? -30.266 8.773 -5.648 1 92.62 182 ARG A O 1
ATOM 1269 N N . TYR A 1 183 ? -30.25 7.039 -4.395 1 88 183 TYR A N 1
ATOM 1270 C CA . TYR A 1 183 ? -31 7.762 -3.361 1 88 183 TYR A CA 1
ATOM 1271 C C . TYR A 1 183 ? -30.109 8.055 -2.158 1 88 183 TYR A C 1
ATOM 1273 O O . TYR A 1 183 ? -30.609 8.297 -1.058 1 88 183 TYR A O 1
ATOM 1281 N N . ARG A 1 184 ? -28.844 8.016 -2.385 1 88.69 184 ARG A N 1
ATOM 1282 C CA . ARG A 1 184 ? -27.922 8.133 -1.268 1 88.69 184 ARG A CA 1
ATOM 1283 C C . ARG A 1 184 ? -27.984 9.523 -0.645 1 88.69 184 ARG A C 1
ATOM 1285 O O . ARG A 1 184 ? -27.625 9.711 0.521 1 88.69 184 ARG A O 1
ATOM 1292 N N . ARG A 1 185 ? -28.438 10.516 -1.367 1 85 185 ARG A N 1
ATOM 1293 C CA . ARG A 1 185 ? -28.516 11.883 -0.857 1 85 185 ARG A CA 1
ATOM 1294 C C . ARG A 1 185 ? -29.531 11.984 0.284 1 85 185 ARG A C 1
ATOM 1296 O O . ARG A 1 185 ? -29.438 12.891 1.115 1 85 185 ARG A O 1
ATOM 1303 N N . SER A 1 186 ? -30.375 10.984 0.361 1 84.31 186 SER A N 1
ATOM 1304 C CA . SER A 1 186 ? -31.406 11.008 1.389 1 84.31 186 SER A CA 1
ATOM 1305 C C . SER A 1 186 ? -31.047 10.109 2.562 1 84.31 186 SER A C 1
ATOM 1307 O O . SER A 1 186 ? -31.875 9.82 3.42 1 84.31 186 SER A O 1
ATOM 1309 N N . ASP A 1 187 ? -29.734 9.734 2.547 1 90.12 187 ASP A N 1
ATOM 1310 C CA . ASP A 1 187 ? -29.297 8.844 3.623 1 90.12 187 ASP A CA 1
ATOM 1311 C C . ASP A 1 187 ? -29.453 9.523 4.984 1 90.12 187 ASP A C 1
ATOM 1313 O O . ASP A 1 187 ? -29.016 10.656 5.168 1 90.12 187 ASP A O 1
ATOM 1317 N N . LYS A 1 188 ? -30.047 8.914 5.93 1 81 188 LYS A N 1
ATOM 1318 C CA . LYS A 1 188 ? -30.266 9.477 7.262 1 81 188 LYS A CA 1
ATOM 1319 C C . LYS A 1 188 ? -29.047 9.242 8.156 1 81 188 LYS A C 1
ATOM 1321 O O . LYS A 1 188 ? -28.891 9.898 9.188 1 81 188 LYS A O 1
ATOM 1326 N N . ASP A 1 189 ? -28.172 8.336 7.801 1 78.75 189 ASP A N 1
ATOM 1327 C CA . ASP A 1 189 ? -27.031 7.977 8.633 1 78.75 189 ASP A CA 1
ATOM 1328 C C . ASP A 1 189 ? -25.766 8.688 8.164 1 78.75 189 ASP A C 1
ATOM 1330 O O . ASP A 1 189 ? -24.656 8.281 8.516 1 78.75 189 ASP A O 1
ATOM 1334 N N . THR A 1 190 ? -25.781 9.719 7.461 1 77.44 190 THR A N 1
ATOM 1335 C CA . THR A 1 190 ? -24.625 10.508 7.062 1 77.44 190 THR A CA 1
ATOM 1336 C C . THR A 1 190 ? -24.031 11.25 8.258 1 77.44 190 THR A C 1
ATOM 1338 O O . THR A 1 190 ? -24.766 11.914 9.008 1 77.44 190 THR A O 1
ATOM 1341 N N . PRO A 1 191 ? -22.719 11.023 8.469 1 70.69 191 PRO A N 1
ATOM 1342 C CA . PRO A 1 191 ? -22.125 11.719 9.617 1 70.69 191 PRO A CA 1
ATOM 1343 C C . PRO A 1 191 ? -22.234 13.242 9.5 1 70.69 191 PRO A C 1
ATOM 1345 O O . PRO A 1 191 ? -22 13.797 8.422 1 70.69 191 PRO A O 1
ATOM 1348 N N . SER A 1 192 ? -22.703 13.883 10.602 1 72.31 192 SER A N 1
ATOM 1349 C CA . SER A 1 192 ? -22.766 15.336 10.641 1 72.31 192 SER A CA 1
ATOM 1350 C C . SER A 1 192 ? -21.391 15.961 10.758 1 72.31 192 SER A C 1
ATOM 1352 O O . SER A 1 192 ? -20.531 15.445 11.477 1 72.31 192 SER A O 1
ATOM 1354 N N . PRO A 1 193 ? -21.125 17 10 1 78.81 193 PRO A N 1
ATOM 1355 C CA . PRO A 1 193 ? -19.844 17.688 10.141 1 78.81 193 PRO A CA 1
ATOM 1356 C C . PRO A 1 193 ? -19.641 18.266 11.539 1 78.81 193 PRO A C 1
ATOM 1358 O O . PRO A 1 193 ? -20.594 18.719 12.172 1 78.81 193 PRO A O 1
ATOM 1361 N N . LEU A 1 194 ? -18.469 18.188 12.031 1 85.69 194 LEU A N 1
ATOM 1362 C CA . LEU A 1 194 ? -18.125 18.812 13.305 1 85.69 194 LEU A CA 1
ATOM 1363 C C . LEU A 1 194 ? -17.906 20.312 13.125 1 85.69 194 LEU A C 1
ATOM 1365 O O . LEU A 1 194 ? -17.312 20.75 12.133 1 85.69 194 LEU A O 1
ATOM 1369 N N . ILE A 1 195 ? -18.484 21.062 14.047 1 85.19 195 ILE A N 1
ATOM 1370 C CA . ILE A 1 195 ? -18.297 22.516 13.984 1 85.19 195 ILE A CA 1
ATOM 1371 C C . ILE A 1 195 ? -17.703 23.016 15.297 1 85.19 195 ILE A C 1
ATOM 1373 O O . ILE A 1 195 ? -17.797 22.344 16.328 1 85.19 195 ILE A O 1
ATOM 1377 N N . ASN A 1 196 ? -16.984 24.094 15.133 1 86.88 196 ASN A N 1
ATOM 1378 C CA . ASN A 1 196 ? -16.516 24.828 16.297 1 86.88 196 ASN A CA 1
ATOM 1379 C C . ASN A 1 196 ? -17.266 26.141 16.469 1 86.88 196 ASN A C 1
ATOM 1381 O O . ASN A 1 196 ? -17.469 26.891 15.492 1 86.88 196 ASN A O 1
ATOM 1385 N N . ARG A 1 197 ? -17.766 26.344 17.688 1 86.88 197 ARG A N 1
ATOM 1386 C CA . ARG A 1 197 ? -18.469 27.594 17.969 1 86.88 197 ARG A CA 1
ATOM 1387 C C . ARG A 1 197 ? -18.094 28.156 19.328 1 86.88 197 ARG A C 1
ATOM 1389 O O . ARG A 1 197 ? -17.938 27.391 20.297 1 86.88 197 ARG A O 1
ATOM 1396 N N . THR A 1 198 ? -17.797 29.406 19.312 1 90.12 198 THR A N 1
ATOM 1397 C CA . THR A 1 198 ? -17.609 30.094 20.578 1 90.12 198 THR A CA 1
ATOM 1398 C C . THR A 1 198 ? -18.938 30.609 21.109 1 90.12 198 THR A C 1
ATOM 1400 O O . THR A 1 198 ? -19.719 31.234 20.391 1 90.12 198 THR A O 1
ATOM 1403 N N . ILE A 1 199 ? -19.188 30.344 22.375 1 91.88 199 ILE A N 1
ATOM 1404 C CA . ILE A 1 199 ? -20.453 30.688 23.016 1 91.88 199 ILE A CA 1
ATOM 1405 C C . ILE A 1 199 ? -20.203 31.672 24.156 1 91.88 199 ILE A C 1
ATOM 1407 O O . ILE A 1 199 ? -19.281 31.484 24.953 1 91.88 199 ILE A O 1
ATOM 1411 N N . ARG A 1 200 ? -20.969 32.688 24.172 1 92.69 200 ARG A N 1
ATOM 1412 C CA . ARG A 1 200 ? -20.984 33.562 25.328 1 92.69 200 ARG A CA 1
ATOM 1413 C C . ARG A 1 200 ? -22 33.125 26.359 1 92.69 200 ARG A C 1
ATOM 1415 O O . ARG A 1 200 ? -23.188 32.969 26.047 1 92.69 200 ARG A O 1
ATOM 1422 N N . VAL A 1 201 ? -21.562 33 27.547 1 93.44 201 VAL A N 1
ATOM 1423 C CA . VAL A 1 201 ? -22.406 32.469 28.625 1 93.44 201 VAL A CA 1
ATOM 1424 C C . VAL A 1 201 ? -23.359 33.562 29.109 1 93.44 201 VAL A C 1
ATOM 1426 O O . VAL A 1 201 ? -22.922 34.656 29.438 1 93.44 201 VAL A O 1
ATOM 1429 N N . GLU A 1 202 ? -24.609 33.188 29.203 1 93.44 202 GLU A N 1
ATOM 1430 C CA . GLU A 1 202 ? -25.609 34.125 29.688 1 93.44 202 GLU A CA 1
ATOM 1431 C C . GLU A 1 202 ? -26.188 33.688 31.031 1 93.44 202 GLU A C 1
ATOM 1433 O O . GLU A 1 202 ? -26.797 34.5 31.734 1 93.44 202 GLU A O 1
ATOM 1438 N N . ARG A 1 203 ? -25.906 32.562 31.312 1 91.38 203 ARG A N 1
ATOM 1439 C CA . ARG A 1 203 ? -26.469 32.031 32.562 1 91.38 203 ARG A CA 1
ATOM 1440 C C . ARG A 1 203 ? -25.75 32.625 33.75 1 91.38 203 ARG A C 1
ATOM 1442 O O . ARG A 1 203 ? -24.531 32.844 33.75 1 91.38 203 ARG A O 1
ATOM 1449 N N . GLU A 1 204 ? -26.562 32.719 34.844 1 91.56 204 GLU A N 1
ATOM 1450 C CA . GLU A 1 204 ? -26.016 33.312 36.062 1 91.56 204 GLU A CA 1
ATOM 1451 C C . GLU A 1 204 ? -25.812 32.281 37.156 1 91.56 204 GLU A C 1
ATOM 1453 O O . GLU A 1 204 ? -25.172 32.562 38.188 1 91.56 204 GLU A O 1
ATOM 1458 N N . ASP A 1 205 ? -26.297 31.078 37.031 1 90.81 205 ASP A N 1
ATOM 1459 C CA . ASP A 1 205 ? -26.266 30.094 38.094 1 90.81 205 ASP A CA 1
ATOM 1460 C C . ASP A 1 205 ? -24.938 29.359 38.156 1 90.81 205 ASP A C 1
ATOM 1462 O O . ASP A 1 205 ? -24.703 28.531 39.031 1 90.81 205 ASP A O 1
ATOM 1466 N N . GLY A 1 206 ? -24.047 29.641 37.25 1 90.56 206 GLY A N 1
ATOM 1467 C CA . GLY A 1 206 ? -22.719 29.062 37.281 1 90.56 206 GLY A CA 1
ATOM 1468 C C . GLY A 1 206 ? -22.703 27.547 37.156 1 90.56 206 GLY A C 1
ATOM 1469 O O . GLY A 1 206 ? -22.141 26.859 38 1 90.56 206 GLY A O 1
ATOM 1470 N N . PRO A 1 207 ? -23.312 27.062 36.156 1 91.69 207 PRO A N 1
ATOM 1471 C CA . PRO A 1 207 ? -23.344 25.609 35.969 1 91.69 207 PRO A CA 1
ATOM 1472 C C . PRO A 1 207 ? -21.953 25.016 35.719 1 91.69 207 PRO A C 1
ATOM 1474 O O . PRO A 1 207 ? -21.094 25.672 35.125 1 91.69 207 PRO A O 1
ATOM 1477 N N . VAL A 1 208 ? -21.797 23.812 36.188 1 93.75 208 VAL A N 1
ATOM 1478 C CA . VAL A 1 208 ? -20.562 23.094 35.938 1 93.75 208 VAL A CA 1
ATOM 1479 C C . VAL A 1 208 ? -20.578 22.453 34.562 1 93.75 208 VAL A C 1
ATOM 1481 O O . VAL A 1 208 ? -21.625 22 34.094 1 93.75 208 VAL A O 1
ATOM 1484 N N . ILE A 1 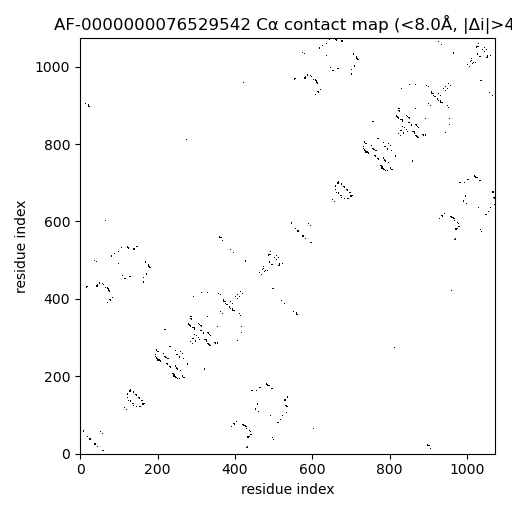209 ? -19.469 22.469 33.844 1 92.94 209 ILE A N 1
ATOM 1485 C CA . ILE A 1 209 ? -19.359 21.969 32.5 1 92.94 209 ILE A CA 1
ATOM 1486 C C . ILE A 1 209 ? -19.812 20.516 32.438 1 92.94 209 ILE A C 1
ATOM 1488 O O . ILE A 1 209 ? -20.547 20.125 31.5 1 92.94 209 ILE A O 1
ATOM 1492 N N . ALA A 1 210 ? -19.484 19.75 33.438 1 91.25 210 ALA A N 1
ATOM 1493 C CA . ALA A 1 210 ? -19.859 18.344 33.469 1 91.25 210 ALA A CA 1
ATOM 1494 C C . ALA A 1 210 ? -21.375 18.172 33.406 1 91.25 210 ALA A C 1
ATOM 1496 O O . ALA A 1 210 ? -21.875 17.266 32.75 1 91.25 210 ALA A O 1
ATOM 1497 N N . ASP A 1 211 ? -22.094 19.031 34.062 1 90.81 211 ASP A N 1
ATOM 1498 C CA . ASP A 1 211 ? -23.547 18.969 34.125 1 90.81 211 ASP A CA 1
ATOM 1499 C C . ASP A 1 211 ? -24.156 19.328 32.75 1 90.81 211 ASP A C 1
ATOM 1501 O O . ASP A 1 211 ? -25.188 18.781 32.375 1 90.81 211 ASP A O 1
ATOM 1505 N N . ILE A 1 212 ? -23.516 20.188 32.125 1 91 212 ILE A N 1
ATOM 1506 C CA . ILE A 1 212 ? -24 20.609 30.828 1 91 212 ILE A CA 1
ATOM 1507 C C . ILE A 1 212 ? -23.828 19.453 29.828 1 91 212 ILE A C 1
ATOM 1509 O O . ILE A 1 212 ? -24.766 19.125 29.094 1 91 212 ILE A O 1
ATOM 1513 N N . ILE A 1 213 ? -22.672 18.844 29.844 1 90.12 213 ILE A N 1
ATOM 1514 C CA . ILE A 1 213 ? -22.344 17.766 28.922 1 90.12 213 ILE A CA 1
ATOM 1515 C C . ILE A 1 213 ? -23.312 16.609 29.109 1 90.12 213 ILE A C 1
ATOM 1517 O O . ILE A 1 213 ? -23.719 15.961 28.141 1 90.12 213 ILE A O 1
ATOM 1521 N N . GLU A 1 214 ? -23.656 16.375 30.297 1 88.25 214 GLU A N 1
ATOM 1522 C CA . GLU A 1 214 ? -24.547 15.25 30.609 1 88.25 214 GLU A CA 1
ATOM 1523 C C . GLU A 1 214 ? -25.922 15.445 30 1 88.25 214 GLU A C 1
ATOM 1525 O O . GLU A 1 214 ? -26.609 14.477 29.688 1 88.25 214 GLU A O 1
ATOM 1530 N N . LYS A 1 215 ? -26.312 16.609 29.75 1 88.56 215 LYS A N 1
ATOM 1531 C CA . LYS A 1 215 ? -27.656 16.906 29.266 1 88.56 215 LYS A CA 1
ATOM 1532 C C . LYS A 1 215 ? -27.672 16.953 27.734 1 88.56 215 LYS A C 1
ATOM 1534 O O . LYS A 1 215 ? -28.75 17.047 27.125 1 88.56 215 LYS A O 1
ATOM 1539 N N . ILE A 1 216 ? -26.562 17 27.172 1 88.75 216 ILE A N 1
ATOM 1540 C CA . ILE A 1 216 ? -26.469 17.156 25.734 1 88.75 216 ILE A CA 1
ATOM 1541 C C . ILE A 1 216 ? -26.422 15.773 25.062 1 88.75 216 ILE A C 1
ATOM 1543 O O . ILE A 1 216 ? -25.703 14.891 25.531 1 88.75 216 ILE A O 1
ATOM 1547 N N . SER A 1 217 ? -27.312 15.68 24.062 1 81.56 217 SER A N 1
ATOM 1548 C CA . SER A 1 217 ? -27.297 14.461 23.266 1 81.56 217 SER A CA 1
ATOM 1549 C C . SER A 1 217 ? -26.234 14.539 22.172 1 81.56 217 SER A C 1
ATOM 1551 O O . SER A 1 217 ? -26.109 15.555 21.484 1 81.56 217 SER A O 1
ATOM 1553 N N . GLY A 1 218 ? -25.312 13.656 22.109 1 78.69 218 GLY A N 1
ATOM 1554 C CA . GLY A 1 218 ? -24.297 13.625 21.062 1 78.69 218 GLY A CA 1
ATOM 1555 C C . GLY A 1 218 ? -22.891 13.844 21.594 1 78.69 218 GLY A C 1
ATOM 1556 O O . GLY A 1 218 ? -22.703 14.016 22.797 1 78.69 218 GLY A O 1
ATOM 1557 N N . GLU A 1 219 ? -22.016 13.891 20.672 1 82.75 219 GLU A N 1
ATOM 1558 C CA . GLU A 1 219 ? -20.625 14.039 21.047 1 82.75 219 GLU A CA 1
ATOM 1559 C C . GLU A 1 219 ? -20.203 15.508 21.031 1 82.75 219 GLU A C 1
ATOM 1561 O O . GLU A 1 219 ? -20.578 16.25 20.109 1 82.75 219 GLU A O 1
ATOM 1566 N N . LEU A 1 220 ? -19.562 15.969 22.125 1 87.69 220 LEU A N 1
ATOM 1567 C CA . LEU A 1 220 ? -19.109 17.359 22.234 1 87.69 220 LEU A CA 1
ATOM 1568 C C . LEU A 1 220 ? -17.906 17.469 23.156 1 87.69 220 LEU A C 1
ATOM 1570 O O . LEU A 1 220 ? -17.719 16.625 24.031 1 87.69 220 LEU A O 1
ATOM 1574 N N . LYS A 1 221 ? -17.062 18.5 22.859 1 88.62 221 LYS A N 1
ATOM 1575 C CA . LYS A 1 221 ? -15.914 18.781 23.703 1 88.62 221 LYS A CA 1
ATOM 1576 C C . LYS A 1 221 ? -15.672 20.281 23.844 1 88.62 221 LYS A C 1
ATOM 1578 O O . LYS A 1 221 ? -15.75 21.016 22.859 1 88.62 221 LYS A O 1
ATOM 1583 N N . PHE A 1 222 ? -15.531 20.688 25.094 1 89.56 222 PHE A N 1
ATOM 1584 C CA . PHE A 1 222 ? -15.109 22.062 25.344 1 89.56 222 PHE A CA 1
ATOM 1585 C C . PHE A 1 222 ? -13.602 22.219 25.156 1 89.56 222 PHE A C 1
ATOM 1587 O O . PHE A 1 222 ? -12.82 21.469 25.75 1 89.56 222 PHE A O 1
ATOM 1594 N N . SER A 1 223 ? -13.18 23.156 24.375 1 86.44 223 SER A N 1
ATOM 1595 C CA . SER A 1 223 ? -11.766 23.219 24.016 1 86.44 223 SER A CA 1
ATOM 1596 C C . SER A 1 223 ? -11.094 24.453 24.625 1 86.44 223 SER A C 1
ATOM 1598 O O . SER A 1 223 ? -9.883 24.438 24.875 1 86.44 223 SER A O 1
ATOM 1600 N N . ARG A 1 224 ? -11.906 25.531 24.844 1 88 224 ARG A N 1
ATOM 1601 C CA . ARG A 1 224 ? -11.336 26.781 25.344 1 88 224 ARG A CA 1
ATOM 1602 C C . ARG A 1 224 ? -12.312 27.5 26.266 1 88 224 ARG A C 1
ATOM 1604 O O . ARG A 1 224 ? -13.531 27.344 26.125 1 88 224 ARG A O 1
ATOM 1611 N N . LEU A 1 225 ? -11.727 28.188 27.219 1 89.69 225 LEU A N 1
ATOM 1612 C CA . LEU A 1 225 ? -12.5 29 28.156 1 89.69 225 LEU A CA 1
ATOM 1613 C C . LEU A 1 225 ? -11.781 30.297 28.469 1 89.69 225 LEU A C 1
ATOM 1615 O O . LEU A 1 225 ? -10.57 30.297 28.703 1 89.69 225 LEU A O 1
ATOM 1619 N N . ARG A 1 226 ? -12.414 31.344 28.281 1 90.44 226 ARG A N 1
ATOM 1620 C CA . ARG A 1 226 ? -11.906 32.656 28.672 1 90.44 226 ARG A CA 1
ATOM 1621 C C . ARG A 1 226 ? -12.844 33.312 29.656 1 90.44 226 ARG A C 1
ATOM 1623 O O . ARG A 1 226 ? -14.047 33.438 29.406 1 90.44 226 ARG A O 1
ATOM 1630 N N . ARG A 1 227 ? -12.195 33.781 30.75 1 88.5 227 ARG A N 1
ATOM 1631 C CA . ARG A 1 227 ? -12.977 34.5 31.734 1 88.5 227 ARG A CA 1
ATOM 1632 C C . ARG A 1 227 ? -13.172 35.969 31.312 1 88.5 227 ARG A C 1
ATOM 1634 O O . ARG A 1 227 ? -12.211 36.719 31.234 1 88.5 227 ARG A O 1
ATOM 1641 N N . GLY A 1 228 ? -14.273 36.312 31.078 1 80.19 228 GLY A N 1
ATOM 1642 C CA . GLY A 1 228 ? -14.539 37.688 30.656 1 80.19 228 GLY A CA 1
ATOM 1643 C C . GLY A 1 228 ? -14.039 38 29.266 1 80.19 228 GLY A C 1
ATOM 1644 O O . GLY A 1 228 ? -13.891 37.094 28.438 1 80.19 228 GLY A O 1
ATOM 1645 N N . GLU A 1 229 ? -13.852 39.281 28.922 1 73.12 229 GLU A N 1
ATOM 1646 C CA . GLU A 1 229 ? -13.5 39.688 27.562 1 73.12 229 GLU A CA 1
ATOM 1647 C C . GLU A 1 229 ? -11.992 39.75 27.375 1 73.12 229 GLU A C 1
ATOM 1649 O O . GLU A 1 229 ? -11.484 39.656 26.266 1 73.12 229 GLU A O 1
ATOM 1654 N N . THR A 1 230 ? -11.344 39.875 28.516 1 72.19 230 THR A N 1
ATOM 1655 C CA . THR A 1 230 ? -9.922 40.188 28.359 1 72.19 230 THR A CA 1
ATOM 1656 C C . THR A 1 230 ? -9.062 39.188 29.109 1 72.19 230 THR A C 1
ATOM 1658 O O . THR A 1 230 ? -7.836 39.281 29.094 1 72.19 230 THR A O 1
ATOM 1661 N N . GLY A 1 231 ? -9.641 38.25 29.703 1 75.25 231 GLY A N 1
ATOM 1662 C CA . GLY A 1 231 ? -8.859 37.312 30.484 1 75.25 231 GLY A CA 1
ATOM 1663 C C . GLY A 1 231 ? -8.062 36.344 29.625 1 75.25 231 GLY A C 1
ATOM 1664 O O . GLY A 1 231 ? -8.195 36.344 28.391 1 75.25 231 GLY A O 1
ATOM 1665 N N . PRO A 1 232 ? -7.168 35.719 30.328 1 82.19 232 PRO A N 1
ATOM 1666 C CA . PRO A 1 232 ? -6.398 34.688 29.594 1 82.19 232 PRO A CA 1
ATOM 1667 C C . PRO A 1 232 ? -7.25 33.5 29.156 1 82.19 232 PRO A C 1
ATOM 1669 O O . PRO A 1 232 ? -8.203 33.156 29.844 1 82.19 232 PRO A O 1
ATOM 1672 N N . ILE A 1 233 ? -6.953 33.062 27.969 1 85.06 233 ILE A N 1
ATOM 1673 C CA . ILE A 1 233 ? -7.637 31.859 27.469 1 85.06 233 ILE A CA 1
ATOM 1674 C C . ILE A 1 233 ? -7.047 30.609 28.109 1 85.06 233 ILE A C 1
ATOM 1676 O O . ILE A 1 233 ? -5.828 30.438 28.156 1 85.06 233 ILE A O 1
ATOM 1680 N N . MET A 1 234 ? -7.941 29.766 28.703 1 84.75 234 MET A N 1
ATOM 1681 C CA . MET A 1 234 ? -7.477 28.547 29.359 1 84.75 234 MET A CA 1
ATOM 1682 C C . MET A 1 234 ? -8.219 27.328 28.844 1 84.75 234 MET A C 1
ATOM 1684 O O . MET A 1 234 ? -9.242 27.469 28.156 1 84.75 234 MET A O 1
ATOM 1688 N N . ARG A 1 235 ? -7.66 26.266 29.188 1 87 235 ARG A N 1
ATOM 1689 C CA . ARG A 1 235 ? -8.32 25 28.875 1 87 235 ARG A CA 1
ATOM 1690 C C . ARG A 1 235 ? -9.383 24.656 29.922 1 87 235 ARG A C 1
ATOM 1692 O O . ARG A 1 235 ? -9.094 24.625 31.109 1 87 235 ARG A O 1
ATOM 1699 N N . PRO A 1 236 ? -10.539 24.359 29.438 1 88.62 236 PRO A N 1
ATOM 1700 C CA . PRO A 1 236 ? -11.578 24 30.406 1 88.62 236 PRO A CA 1
ATOM 1701 C C . PRO A 1 236 ? -11.469 22.547 30.859 1 88.62 236 PRO A C 1
ATOM 1703 O O . PRO A 1 236 ? -10.945 21.703 30.141 1 88.62 236 PRO A O 1
ATOM 1706 N N . THR A 1 237 ? -11.859 22.375 32.125 1 86.31 237 THR A N 1
ATOM 1707 C CA . THR A 1 237 ? -12.039 21.031 32.656 1 86.31 237 THR A CA 1
ATOM 1708 C C . THR A 1 237 ? -13.516 20.781 32.969 1 86.31 237 THR A C 1
ATOM 1710 O O . THR A 1 237 ? -14.32 21.703 33 1 86.31 237 THR A O 1
ATOM 1713 N N . ASN A 1 238 ? -13.797 19.547 33.156 1 87.56 238 ASN A N 1
ATOM 1714 C CA . ASN A 1 238 ? -15.188 19.188 33.438 1 87.56 238 ASN A CA 1
ATOM 1715 C C . ASN A 1 238 ? -15.664 19.781 34.781 1 87.56 238 ASN A C 1
ATOM 1717 O O . ASN A 1 238 ? -16.859 19.922 35 1 87.56 238 ASN A O 1
ATOM 1721 N N . GLU A 1 239 ? -14.742 20.219 35.531 1 89.38 239 GLU A N 1
ATOM 1722 C CA . GLU A 1 239 ? -15.078 20.719 36.875 1 89.38 239 GLU A CA 1
ATOM 1723 C C . GLU A 1 239 ? -15.242 22.25 36.875 1 89.38 239 GLU A C 1
ATOM 1725 O O . GLU A 1 239 ? -15.75 22.828 37.812 1 89.38 239 GLU A O 1
ATOM 1730 N N . ASP A 1 240 ? -14.93 22.812 35.781 1 91.75 240 ASP A N 1
ATOM 1731 C CA . ASP A 1 240 ? -15.008 24.266 35.719 1 91.75 240 ASP A CA 1
ATOM 1732 C C . ASP A 1 240 ? -16.453 24.75 35.688 1 91.75 240 ASP A C 1
ATOM 1734 O O . ASP A 1 240 ? -17.328 24.078 35.125 1 91.75 240 ASP A O 1
ATOM 1738 N N . ARG A 1 241 ? -16.656 25.844 36.281 1 93.44 241 ARG A N 1
ATOM 1739 C CA . ARG A 1 241 ? -17.953 26.5 36.25 1 93.44 241 ARG A CA 1
ATOM 1740 C C . ARG A 1 241 ? -17.984 27.609 35.188 1 93.44 241 ARG A C 1
ATOM 1742 O O . ARG A 1 241 ? -16.953 28.234 34.906 1 93.44 241 ARG A O 1
ATOM 1749 N N . LEU A 1 242 ? -19.141 27.734 34.656 1 93.5 242 LEU A N 1
ATOM 1750 C CA . LEU A 1 242 ? -19.328 28.797 33.656 1 93.5 242 LEU A CA 1
ATOM 1751 C C . LEU A 1 242 ? -20.062 29.984 34.25 1 93.5 242 LEU A C 1
ATOM 1753 O O . LEU A 1 242 ? -21.141 29.828 34.844 1 93.5 242 LEU A O 1
ATOM 1757 N N . PHE A 1 243 ? -19.422 31.109 34.094 1 92.31 243 PHE A N 1
ATOM 1758 C CA . PHE A 1 243 ? -20 32.312 34.656 1 92.31 243 PHE A CA 1
ATOM 1759 C C . PHE A 1 243 ? -20.5 33.219 33.531 1 92.31 243 PHE A C 1
ATOM 1761 O O . PHE A 1 243 ? -20.078 33.125 32.375 1 92.31 243 PHE A O 1
ATOM 1768 N N . LYS A 1 244 ? -21.359 34.062 34 1 92.62 244 LYS A N 1
ATOM 1769 C CA . LYS A 1 244 ? -21.906 35 33.031 1 92.62 244 LYS A CA 1
ATOM 1770 C C . LYS A 1 244 ? -20.797 35.812 32.344 1 92.62 244 LYS A C 1
ATOM 1772 O O . LYS A 1 244 ? -19.859 36.25 33 1 92.62 244 LYS A O 1
ATOM 1777 N N . ASP A 1 245 ? -20.891 35.875 31.031 1 89.81 245 ASP A N 1
ATOM 1778 C CA . ASP A 1 245 ? -20.031 36.656 30.156 1 89.81 245 ASP A CA 1
ATOM 1779 C C . ASP A 1 245 ? -18.734 35.906 29.844 1 89.81 245 ASP A C 1
ATOM 1781 O O . ASP A 1 245 ? -17.859 36.406 29.141 1 89.81 245 ASP A O 1
ATOM 1785 N N . ASP A 1 246 ? -18.703 34.688 30.406 1 91.56 246 ASP A N 1
ATOM 1786 C CA . ASP A 1 246 ? -17.609 33.812 29.969 1 91.56 246 ASP A CA 1
ATOM 1787 C C . ASP A 1 246 ? -17.75 33.469 28.484 1 91.56 246 ASP A C 1
ATOM 1789 O O . ASP A 1 246 ? -18.844 33.5 27.938 1 91.56 246 ASP A O 1
ATOM 1793 N N . LEU A 1 247 ? -16.594 33.281 27.859 1 91.62 247 LEU A N 1
ATOM 1794 C CA . LEU A 1 247 ? -16.594 32.75 26.5 1 91.62 247 LEU A CA 1
ATOM 1795 C C . LEU A 1 247 ? -16.047 31.328 26.484 1 91.62 247 LEU A C 1
ATOM 1797 O O . LEU A 1 247 ? -15.008 31.047 27.062 1 91.62 247 LEU A O 1
ATOM 1801 N N . VAL A 1 248 ? -16.828 30.469 25.891 1 91.38 248 VAL A N 1
ATOM 1802 C CA . VAL A 1 248 ? -16.406 29.078 25.828 1 91.38 248 VAL A CA 1
ATOM 1803 C C . VAL A 1 248 ? -16.516 28.562 24.391 1 91.38 248 VAL A C 1
ATOM 1805 O O . VAL A 1 248 ? -17.453 28.922 23.672 1 91.38 248 VAL A O 1
ATOM 1808 N N . THR A 1 249 ? -15.469 27.859 23.953 1 90.69 249 THR A N 1
ATOM 1809 C CA . THR A 1 249 ? -15.5 27.25 22.625 1 90.69 249 THR A CA 1
ATOM 1810 C C . THR A 1 249 ? -15.836 25.766 22.734 1 90.69 249 THR A C 1
ATOM 1812 O O . THR A 1 249 ? -15.25 25.031 23.547 1 90.69 249 THR A O 1
ATOM 1815 N N . VAL A 1 250 ? -16.812 25.359 21.969 1 91 250 VAL A N 1
ATOM 1816 C CA . VAL A 1 250 ? -17.25 23.953 21.969 1 91 250 VAL A CA 1
ATOM 1817 C C . VAL A 1 250 ? -17.031 23.375 20.562 1 91 250 VAL A C 1
ATOM 1819 O O . VAL A 1 250 ? -17.203 24.062 19.562 1 91 250 VAL A O 1
ATOM 1822 N N . VAL A 1 251 ? -16.594 22.109 20.578 1 89.94 251 VAL A N 1
ATOM 1823 C CA . VAL A 1 251 ? -16.453 21.344 19.344 1 89.94 251 VAL A CA 1
ATOM 1824 C C . VAL A 1 251 ? -17.391 20.141 19.375 1 89.94 251 VAL A C 1
ATOM 1826 O O . VAL A 1 251 ? -17.422 19.391 20.359 1 89.94 251 VAL A O 1
ATOM 1829 N N . GLY A 1 252 ? -18.219 19.969 18.375 1 89.44 252 GLY A N 1
ATOM 1830 C CA . GLY A 1 252 ? -19.141 18.859 18.328 1 89.44 252 GLY A CA 1
ATOM 1831 C C . GLY A 1 252 ? -20.031 18.875 17.109 1 89.44 252 GLY A C 1
ATOM 1832 O O . GLY A 1 252 ? -19.75 19.594 16.141 1 89.44 252 GLY A O 1
ATOM 1833 N N . THR A 1 253 ? -21.016 17.953 17.125 1 86.62 253 THR A N 1
ATOM 1834 C CA . THR A 1 253 ? -21.984 17.938 16.047 1 86.62 253 THR A CA 1
ATOM 1835 C C . THR A 1 253 ? -22.859 19.172 16.078 1 86.62 253 THR A C 1
ATOM 1837 O O . THR A 1 253 ? -23 19.828 17.109 1 86.62 253 THR A O 1
ATOM 1840 N N . GLN A 1 254 ? -23.391 19.469 14.906 1 85.25 254 GLN A N 1
ATOM 1841 C CA . GLN A 1 254 ? -24.25 20.641 14.805 1 85.25 254 GLN A CA 1
ATOM 1842 C C . GLN A 1 254 ? -25.375 20.594 15.844 1 85.25 254 GLN A C 1
ATOM 1844 O O . GLN A 1 254 ? -25.672 21.609 16.484 1 85.25 254 GLN A O 1
ATOM 1849 N N . GLU A 1 255 ? -25.922 19.422 15.992 1 85.69 255 GLU A N 1
ATOM 1850 C CA . GLU A 1 255 ? -27.031 19.281 16.938 1 85.69 255 GLU A CA 1
ATOM 1851 C C . GLU A 1 255 ? -26.547 19.469 18.375 1 85.69 255 GLU A C 1
ATOM 1853 O O . GLU A 1 255 ? -27.219 20.141 19.172 1 85.69 255 GLU A O 1
ATOM 1858 N N . ALA A 1 256 ? -25.484 18.938 18.656 1 88.94 256 ALA A N 1
ATOM 1859 C CA . ALA A 1 256 ? -24.938 19.062 20.016 1 88.94 256 ALA A CA 1
ATOM 1860 C C . ALA A 1 256 ? -24.578 20.5 20.328 1 88.94 256 ALA A C 1
ATOM 1862 O O . ALA A 1 256 ? -24.844 20.984 21.438 1 88.94 256 ALA A O 1
ATOM 1863 N N . VAL A 1 257 ? -23.984 21.172 19.438 1 89.94 257 VAL A N 1
ATOM 1864 C CA . VAL A 1 257 ? -23.562 22.547 19.625 1 89.94 257 VAL A CA 1
ATOM 1865 C C . VAL A 1 257 ? -24.781 23.453 19.812 1 89.94 257 VAL A C 1
ATOM 1867 O O . VAL A 1 257 ? -24.781 24.344 20.641 1 89.94 257 VAL A O 1
ATOM 1870 N N . LYS A 1 258 ? -25.812 23.172 19.062 1 89.25 258 LYS A N 1
ATOM 1871 C CA . LYS A 1 258 ? -27.062 23.938 19.203 1 89.25 258 LYS A CA 1
ATOM 1872 C C . LYS A 1 258 ? -27.656 23.734 20.578 1 89.25 258 LYS A C 1
ATOM 1874 O O . LYS A 1 258 ? -28.203 24.688 21.172 1 89.25 258 LYS A O 1
ATOM 1879 N N . GLN A 1 259 ? -27.578 22.609 21.016 1 92.25 259 GLN A N 1
ATOM 1880 C CA . GLN A 1 259 ? -28.109 22.312 22.359 1 92.25 259 GLN A CA 1
ATOM 1881 C C . GLN A 1 259 ? -27.328 23.078 23.422 1 92.25 259 GLN A C 1
ATOM 1883 O O . GLN A 1 259 ? -27.922 23.562 24.391 1 92.25 259 GLN A O 1
ATOM 1888 N N . VAL A 1 260 ? -26.062 23.156 23.25 1 92.19 260 VAL A N 1
ATOM 1889 C CA . VAL A 1 260 ? -25.234 23.844 24.219 1 92.19 260 VAL A CA 1
ATOM 1890 C C . VAL A 1 260 ? -25.547 25.344 24.188 1 92.19 260 VAL A C 1
ATOM 1892 O O . VAL A 1 260 ? -25.594 26 25.234 1 92.19 260 VAL A O 1
ATOM 1895 N N . ILE A 1 261 ? -25.688 25.828 23 1 91.38 261 ILE A N 1
ATOM 1896 C CA . ILE A 1 261 ? -26.016 27.25 22.859 1 91.38 261 ILE A CA 1
ATOM 1897 C C . ILE A 1 261 ? -27.312 27.562 23.594 1 91.38 261 ILE A C 1
ATOM 1899 O O . ILE A 1 261 ? -27.391 28.547 24.312 1 91.38 261 ILE A O 1
ATOM 1903 N N . SER A 1 262 ? -28.25 26.688 23.453 1 91.12 262 SER A N 1
ATOM 1904 C CA . SER A 1 262 ? -29.547 26.859 24.109 1 91.12 262 SER A CA 1
ATOM 1905 C C . SER A 1 262 ? -29.406 26.734 25.625 1 91.12 262 SER A C 1
ATOM 1907 O O . SER A 1 262 ? -30.141 27.375 26.375 1 91.12 262 SER A O 1
ATOM 1909 N N . ALA A 1 263 ? -28.547 25.938 26 1 91.31 263 ALA A N 1
ATOM 1910 C CA . ALA A 1 263 ? -28.406 25.625 27.422 1 91.31 263 ALA A CA 1
ATOM 1911 C C . ALA A 1 263 ? -27.562 26.672 28.141 1 91.31 263 ALA A C 1
ATOM 1913 O O . ALA A 1 263 ? -27.703 26.859 29.359 1 91.31 263 ALA A O 1
ATOM 1914 N N . VAL A 1 264 ? -26.703 27.281 27.438 1 92.12 264 VAL A N 1
ATOM 1915 C CA . VAL A 1 264 ? -25.688 28.062 28.141 1 92.12 264 VAL A CA 1
ATOM 1916 C C . VAL A 1 264 ? -25.812 29.547 27.766 1 92.12 264 VAL A C 1
ATOM 1918 O O . VAL A 1 264 ? -25.578 30.422 28.594 1 92.12 264 VAL A O 1
ATOM 1921 N N . GLY A 1 265 ? -26.094 29.781 26.484 1 92.44 265 GLY A N 1
ATOM 1922 C CA . GLY A 1 265 ? -26.141 31.172 26.078 1 92.44 265 GLY A CA 1
ATOM 1923 C C . GLY A 1 265 ? -26.406 31.359 24.594 1 92.44 265 GLY A C 1
ATOM 1924 O O . GLY A 1 265 ? -27.359 30.781 24.047 1 92.44 265 GLY A O 1
ATOM 1925 N N . HIS A 1 266 ? -25.625 32.219 24.047 1 89.19 266 HIS A N 1
ATOM 1926 C CA . HIS A 1 266 ? -25.797 32.469 22.609 1 89.19 266 HIS A CA 1
ATOM 1927 C C . HIS A 1 266 ? -24.453 32.438 21.875 1 89.19 266 HIS A C 1
ATOM 1929 O O . HIS A 1 266 ? -23.406 32.594 22.5 1 89.19 266 HIS A O 1
ATOM 1935 N N . GLY A 1 267 ? -24.422 32.281 20.594 1 87.19 267 GLY A N 1
ATOM 1936 C CA . GLY A 1 267 ? -23.219 32.281 19.781 1 87.19 267 GLY A CA 1
ATOM 1937 C C . GLY A 1 267 ? -22.5 33.625 19.75 1 87.19 267 GLY A C 1
ATOM 1938 O O . GLY A 1 267 ? -23.141 34.656 19.641 1 87.19 267 GLY A O 1
ATOM 1939 N N . SER A 1 268 ? -21.25 33.531 20 1 81.62 268 SER A N 1
ATOM 1940 C CA . SER A 1 268 ? -20.453 34.75 20 1 81.62 268 SER A CA 1
ATOM 1941 C C . SER A 1 268 ? -19.781 34.969 18.641 1 81.62 268 SER A C 1
ATOM 1943 O O . SER A 1 268 ? -19.469 34 17.938 1 81.62 268 SER A O 1
ATOM 1945 N N . SER A 1 269 ? -19.531 36.188 18.297 1 72.56 269 SER A N 1
ATOM 1946 C CA . SER A 1 269 ? -18.797 36.531 17.094 1 72.56 269 SER A CA 1
ATOM 1947 C C . SER A 1 269 ? -17.297 36.5 17.328 1 72.56 269 SER A C 1
ATOM 1949 O O . SER A 1 269 ? -16.5 36.438 16.375 1 72.56 269 SER A O 1
ATOM 1951 N N . HIS A 1 270 ? -16.922 36.594 18.578 1 69.25 270 HIS A N 1
ATOM 1952 C CA . HIS A 1 270 ? -15.5 36.562 18.922 1 69.25 270 HIS A CA 1
ATOM 1953 C C . HIS A 1 270 ? -14.969 35.125 18.875 1 69.25 270 HIS A C 1
ATOM 1955 O O . HIS A 1 270 ? -15.562 34.219 19.484 1 69.25 270 HIS A O 1
ATOM 1961 N N . SER A 1 271 ? -13.992 34.969 18.031 1 68.44 271 SER A N 1
ATOM 1962 C CA . SER A 1 271 ? -13.391 33.625 17.984 1 68.44 271 SER A CA 1
ATOM 1963 C C . SER A 1 271 ? -12.18 33.531 18.906 1 68.44 271 SER A C 1
ATOM 1965 O O . SER A 1 271 ? -11.234 34.312 18.781 1 68.44 271 SER A O 1
ATOM 1967 N N . LEU A 1 272 ? -12.297 32.688 19.953 1 71.81 272 LEU A N 1
ATOM 1968 C CA . LEU A 1 272 ? -11.172 32.438 20.844 1 71.81 272 LEU A CA 1
ATOM 1969 C C . LEU A 1 272 ? -10.062 31.688 20.125 1 71.81 272 LEU A C 1
ATOM 1971 O O . LEU A 1 272 ? -8.914 31.656 20.594 1 71.81 272 LEU A O 1
ATOM 1975 N N . ILE A 1 273 ? -10.344 31.156 19.047 1 67.31 273 ILE A N 1
ATOM 1976 C CA . ILE A 1 273 ? -9.406 30.328 18.297 1 67.31 273 ILE A CA 1
ATOM 1977 C C . ILE A 1 273 ? -8.344 31.203 17.641 1 67.31 273 ILE A C 1
ATOM 1979 O O . ILE A 1 273 ? -7.195 30.781 17.469 1 67.31 273 ILE A O 1
ATOM 1983 N N . GLU A 1 274 ? -8.672 32.406 17.484 1 65.31 274 GLU A N 1
ATOM 1984 C CA . GLU A 1 274 ? -7.797 33.312 16.734 1 65.31 274 GLU A CA 1
ATOM 1985 C C . GLU A 1 274 ? -6.672 33.844 17.625 1 65.31 274 GLU A C 1
ATOM 1987 O O . GLU A 1 274 ? -5.605 34.219 17.125 1 65.31 274 GLU A O 1
ATOM 1992 N N . ASP A 1 275 ? -6.98 33.812 18.922 1 66 275 ASP A N 1
ATOM 1993 C CA . ASP A 1 275 ? -5.961 34.281 19.859 1 66 275 ASP A CA 1
ATOM 1994 C C . ASP A 1 275 ? -5.043 33.125 20.297 1 66 275 ASP A C 1
ATOM 1996 O O . ASP A 1 275 ? -5.441 32.281 21.094 1 66 275 ASP A O 1
ATOM 2000 N N . ARG A 1 276 ? -3.805 33.156 19.766 1 69.75 276 ARG A N 1
ATOM 2001 C CA . ARG A 1 276 ? -2.922 32.031 20.016 1 69.75 276 ARG A CA 1
ATOM 2002 C C . ARG A 1 276 ? -1.829 32.406 21.016 1 69.75 276 ARG A C 1
ATOM 2004 O O . ARG A 1 276 ? -0.793 31.734 21.078 1 69.75 276 ARG A O 1
ATOM 2011 N N . LYS A 1 277 ? -2.107 33.375 21.75 1 70.06 277 LYS A N 1
ATOM 2012 C CA . LYS A 1 277 ? -1.087 33.844 22.688 1 70.06 277 LYS A CA 1
ATOM 2013 C C . LYS A 1 277 ? -0.883 32.844 23.828 1 70.06 277 LYS A C 1
ATOM 2015 O O . LYS A 1 277 ? 0.25 32.594 24.234 1 70.06 277 LYS A O 1
ATOM 2020 N N . TYR A 1 278 ? -1.889 32.312 24.312 1 76.69 278 TYR A N 1
ATOM 2021 C CA . TYR A 1 278 ? -1.793 31.422 25.469 1 76.69 278 TYR A CA 1
ATOM 2022 C C . TYR A 1 278 ? -1.94 29.969 25.047 1 76.69 278 TYR A C 1
ATOM 2024 O O . TYR A 1 278 ? -1.173 29.109 25.484 1 76.69 278 TYR A O 1
ATOM 2032 N N . LEU A 1 279 ? -2.863 29.75 24.172 1 81.56 279 LEU A N 1
ATOM 2033 C CA . LEU A 1 279 ? -3.131 28.406 23.672 1 81.56 279 LEU A CA 1
ATOM 2034 C C . LEU A 1 279 ? -2.967 28.359 22.156 1 81.56 279 LEU A C 1
ATOM 2036 O O . LEU A 1 279 ? -3.354 29.297 21.453 1 81.56 279 LEU A O 1
ATOM 2040 N N . ASP A 1 280 ? -2.258 27.344 21.766 1 83.25 280 ASP A N 1
ATOM 2041 C CA . ASP A 1 280 ? -2.111 27.062 20.344 1 83.25 280 ASP A CA 1
ATOM 2042 C C . ASP A 1 280 ? -2.732 25.719 19.984 1 83.25 280 ASP A C 1
ATOM 2044 O O . ASP A 1 280 ? -3.123 24.953 20.875 1 83.25 280 ASP A O 1
ATOM 2048 N N . PHE A 1 281 ? -3.064 25.594 18.75 1 85.06 281 PHE A N 1
ATOM 2049 C CA . PHE A 1 281 ? -3.525 24.281 18.297 1 85.06 281 PHE A CA 1
ATOM 2050 C C . PHE A 1 281 ? -2.758 23.812 17.062 1 85.06 281 PHE A C 1
ATOM 2052 O O . PHE A 1 281 ? -2.326 24.641 16.266 1 85.06 281 PHE A O 1
ATOM 2059 N N . ARG A 1 282 ? -2.477 22.484 17.031 1 86.75 282 ARG A N 1
ATOM 2060 C CA . ARG A 1 282 ? -1.733 21.859 15.938 1 86.75 282 ARG A CA 1
ATOM 2061 C C . ARG A 1 282 ? -2.318 20.5 15.578 1 86.75 282 ARG A C 1
ATOM 2063 O O . ARG A 1 282 ? -2.811 19.781 16.453 1 86.75 282 ARG A O 1
ATOM 2070 N N . ARG A 1 283 ? -2.311 20.266 14.266 1 90.12 283 ARG A N 1
ATOM 2071 C CA . ARG A 1 283 ? -2.646 18.922 13.82 1 90.12 283 ARG A CA 1
ATOM 2072 C C . ARG A 1 283 ? -1.415 18.031 13.812 1 90.12 283 ARG A C 1
ATOM 2074 O O . ARG A 1 283 ? -0.436 18.312 13.117 1 90.12 283 ARG A O 1
ATOM 2081 N N . ILE A 1 284 ? -1.526 16.984 14.617 1 93.44 284 ILE A N 1
ATOM 2082 C CA . ILE A 1 284 ? -0.371 16.125 14.812 1 93.44 284 ILE A CA 1
ATOM 2083 C C . ILE A 1 284 ? -0.723 14.695 14.383 1 93.44 284 ILE A C 1
ATOM 2085 O O . ILE A 1 284 ? -1.773 14.172 14.758 1 93.44 284 ILE A O 1
ATOM 2089 N N . THR A 1 285 ? 0.184 14.039 13.57 1 92.81 285 THR A N 1
ATOM 2090 C CA . THR A 1 285 ? -0.013 12.648 13.164 1 92.81 285 THR A CA 1
ATOM 2091 C C . THR A 1 285 ? 0.47 11.695 14.242 1 92.81 285 THR A C 1
ATOM 2093 O O . THR A 1 285 ? 1.615 11.781 14.695 1 92.81 285 THR A O 1
ATOM 2096 N N . VAL A 1 286 ? -0.414 10.867 14.641 1 95.31 286 VAL A N 1
ATOM 2097 C CA . VAL A 1 286 ? -0.016 9.828 15.586 1 95.31 286 VAL A CA 1
ATOM 2098 C C . VAL A 1 286 ? 0.861 8.797 14.883 1 95.31 286 VAL A C 1
ATOM 2100 O O . VAL A 1 286 ? 0.361 7.961 14.125 1 95.31 286 VAL A O 1
ATOM 2103 N N . SER A 1 287 ? 2.158 8.82 15.203 1 93.88 287 SER A N 1
ATOM 2104 C CA . SER A 1 287 ? 3.064 7.922 14.492 1 93.88 287 SER A CA 1
ATOM 2105 C C . SER A 1 287 ? 3.799 7.004 15.469 1 93.88 287 SER A C 1
ATOM 2107 O O . SER A 1 287 ? 4.398 6.008 15.055 1 93.88 287 SER A O 1
ATOM 2109 N N . ASP A 1 288 ? 3.754 7.293 16.75 1 91.5 288 ASP A N 1
ATOM 2110 C CA . ASP A 1 288 ? 4.379 6.418 17.734 1 91.5 288 ASP A CA 1
ATOM 2111 C C . ASP A 1 288 ? 3.531 5.172 17.969 1 91.5 288 ASP A C 1
ATOM 2113 O O . ASP A 1 288 ? 2.406 5.266 18.469 1 91.5 288 ASP A O 1
ATOM 2117 N N . PRO A 1 289 ? 4.102 4.035 17.703 1 87.88 289 PRO A N 1
ATOM 2118 C CA . PRO A 1 289 ? 3.324 2.803 17.844 1 87.88 289 PRO A CA 1
ATOM 2119 C C . PRO A 1 289 ? 2.893 2.535 19.281 1 87.88 289 PRO A C 1
ATOM 2121 O O . PRO A 1 289 ? 1.908 1.828 19.516 1 87.88 289 PRO A O 1
ATOM 2124 N N . LYS A 1 290 ? 3.539 3.119 20.234 1 89.81 290 LYS A N 1
ATOM 2125 C CA . LYS A 1 290 ? 3.207 2.904 21.641 1 89.81 290 LYS A CA 1
ATOM 2126 C C . LYS A 1 290 ? 1.857 3.525 21.984 1 89.81 290 LYS A C 1
ATOM 2128 O O . LYS A 1 290 ? 1.221 3.133 22.969 1 89.81 290 LYS A O 1
ATOM 2133 N N . LEU A 1 291 ? 1.482 4.48 21.203 1 92.75 291 LEU A N 1
ATOM 2134 C CA . LEU A 1 291 ? 0.25 5.203 21.5 1 92.75 291 LEU A CA 1
ATOM 2135 C C . LEU A 1 291 ? -0.93 4.594 20.75 1 92.75 291 LEU A C 1
ATOM 2137 O O . LEU A 1 291 ? -2.088 4.848 21.078 1 92.75 291 LEU A O 1
ATOM 2141 N N . ALA A 1 292 ? -0.625 3.793 19.734 1 90.19 292 ALA A N 1
ATOM 2142 C CA . ALA A 1 292 ? -1.683 3.186 18.922 1 90.19 292 ALA A CA 1
ATOM 2143 C C . ALA A 1 292 ? -2.471 2.162 19.734 1 90.19 292 ALA A C 1
ATOM 2145 O O . ALA A 1 292 ? -1.891 1.383 20.5 1 90.19 292 ALA A O 1
ATOM 2146 N N . GLY A 1 293 ? -3.807 2.219 19.562 1 88.88 293 GLY A N 1
ATOM 2147 C CA . GLY A 1 293 ? -4.672 1.28 20.266 1 88.88 293 GLY A CA 1
ATOM 2148 C C . GLY A 1 293 ? -5.07 1.752 21.656 1 88.88 293 GLY A C 1
ATOM 2149 O O . GLY A 1 293 ? -5.82 1.071 22.359 1 88.88 293 GLY A O 1
ATOM 2150 N N . ARG A 1 294 ? -4.602 2.885 22.078 1 92.19 294 ARG A N 1
ATOM 2151 C CA . ARG A 1 294 ? -4.977 3.457 23.375 1 92.19 294 ARG A CA 1
ATOM 2152 C C . ARG A 1 294 ? -6.102 4.473 23.219 1 92.19 294 ARG A C 1
ATOM 2154 O O . ARG A 1 294 ? -6.234 5.102 22.156 1 92.19 294 ARG A O 1
ATOM 2161 N N . THR A 1 295 ? -6.812 4.566 24.234 1 91.81 295 THR A N 1
ATOM 2162 C CA . THR A 1 295 ? -7.875 5.566 24.219 1 91.81 295 THR A CA 1
ATOM 2163 C C . THR A 1 295 ? -7.312 6.957 24.5 1 91.81 295 THR A C 1
ATOM 2165 O O . THR A 1 295 ? -6.211 7.094 25.031 1 91.81 295 THR A O 1
ATOM 2168 N N . VAL A 1 296 ? -8.055 7.949 24.141 1 93.19 296 VAL A N 1
ATOM 2169 C CA . VAL A 1 296 ? -7.672 9.336 24.391 1 93.19 296 VAL A CA 1
ATOM 2170 C C . VAL A 1 296 ? -7.473 9.547 25.891 1 93.19 296 VAL A C 1
ATOM 2172 O O . VAL A 1 296 ? -6.523 10.219 26.312 1 93.19 296 VAL A O 1
ATOM 2175 N N . ALA A 1 297 ? -8.312 8.945 26.656 1 91.56 297 ALA A N 1
ATOM 2176 C CA . ALA A 1 297 ? -8.227 9.07 28.109 1 91.56 297 ALA A CA 1
ATOM 2177 C C . ALA A 1 297 ? -6.941 8.453 28.641 1 91.56 297 ALA A C 1
ATOM 2179 O O . ALA A 1 297 ? -6.301 9.008 29.531 1 91.56 297 ALA A O 1
ATOM 2180 N N . ASP A 1 298 ? -6.551 7.359 28.062 1 92.12 298 ASP A N 1
ATOM 2181 C CA . ASP A 1 298 ? -5.375 6.617 28.516 1 92.12 298 ASP A CA 1
ATOM 2182 C C . ASP A 1 298 ? -4.098 7.43 28.297 1 92.12 298 ASP A C 1
ATOM 2184 O O . ASP A 1 298 ? -3.107 7.234 29 1 92.12 298 ASP A O 1
ATOM 2188 N N . LEU A 1 299 ? -4.102 8.297 27.375 1 93.31 299 LEU A N 1
ATOM 2189 C CA . LEU A 1 299 ? -2.898 9.055 27.047 1 93.31 299 LEU A CA 1
ATOM 2190 C C . LEU A 1 299 ? -2.613 10.109 28.109 1 93.31 299 LEU A C 1
ATOM 2192 O O . LEU A 1 299 ? -1.468 10.531 28.281 1 93.31 299 LEU A O 1
ATOM 2196 N N . ASP A 1 300 ? -3.629 10.594 28.797 1 92.12 300 ASP A N 1
ATOM 2197 C CA . ASP A 1 300 ? -3.52 11.531 29.906 1 92.12 300 ASP A CA 1
ATOM 2198 C C . ASP A 1 300 ? -2.695 12.758 29.516 1 92.12 300 ASP A C 1
ATOM 2200 O O . ASP A 1 300 ? -1.774 13.148 30.234 1 92.12 300 ASP A O 1
ATOM 2204 N N . ILE A 1 301 ? -2.998 13.297 28.391 1 92.06 301 ILE A N 1
ATOM 2205 C CA . ILE A 1 301 ? -2.193 14.414 27.906 1 92.06 301 ILE A CA 1
ATOM 2206 C C . ILE A 1 301 ? -2.557 15.688 28.672 1 92.06 301 ILE A C 1
ATOM 2208 O O . ILE A 1 301 ? -1.808 16.672 28.641 1 92.06 301 ILE A O 1
ATOM 2212 N N . ASP A 1 302 ? -3.74 15.703 29.25 1 88.81 302 ASP A N 1
ATOM 2213 C CA . ASP A 1 302 ? -4.141 16.828 30.094 1 88.81 302 ASP A CA 1
ATOM 2214 C C . ASP A 1 302 ? -3.207 17 31.281 1 88.81 302 ASP A C 1
ATOM 2216 O O . ASP A 1 302 ? -2.717 18.094 31.547 1 88.81 302 ASP A O 1
ATOM 2220 N N . ARG A 1 303 ? -2.988 15.938 31.922 1 88.31 303 ARG A N 1
ATOM 2221 C CA . ARG A 1 303 ? -2.113 15.969 33.094 1 88.31 303 ARG A CA 1
ATOM 2222 C C . ARG A 1 303 ? -0.654 16.141 32.688 1 88.31 303 ARG A C 1
ATOM 2224 O O . ARG A 1 303 ? 0.101 16.859 33.312 1 88.31 303 ARG A O 1
ATOM 2231 N N . ARG A 1 304 ? -0.262 15.562 31.625 1 90.88 304 ARG A N 1
ATOM 2232 C CA . ARG A 1 304 ? 1.139 15.523 31.219 1 90.88 304 ARG A CA 1
ATOM 2233 C C . ARG A 1 304 ? 1.572 16.844 30.609 1 90.88 304 ARG A C 1
ATOM 2235 O O . ARG A 1 304 ? 2.691 17.312 30.844 1 90.88 304 ARG A O 1
ATOM 2242 N N . PHE A 1 305 ? 0.628 17.391 29.75 1 92.5 305 PHE A N 1
ATOM 2243 C CA . PHE A 1 305 ? 1.055 18.531 28.969 1 92.5 305 PHE A CA 1
ATOM 2244 C C . PHE A 1 305 ? 0.085 19.703 29.125 1 92.5 305 PHE A C 1
ATOM 2246 O O . PHE A 1 305 ? 0.305 20.781 28.578 1 92.5 305 PHE A O 1
ATOM 2253 N N . GLY A 1 306 ? -0.984 19.5 29.875 1 89.44 306 GLY A N 1
ATOM 2254 C CA . GLY A 1 306 ? -2.033 20.516 29.891 1 89.44 306 GLY A CA 1
ATOM 2255 C C . GLY A 1 306 ? -2.703 20.672 28.531 1 89.44 306 GLY A C 1
ATOM 2256 O O . GLY A 1 306 ? -3.041 21.797 28.141 1 89.44 306 GLY A O 1
ATOM 2257 N N . ALA A 1 307 ? -2.773 19.609 27.797 1 91.88 307 ALA A N 1
ATOM 2258 C CA . ALA A 1 307 ? -3.279 19.625 26.422 1 91.88 307 ALA A CA 1
ATOM 2259 C C . ALA A 1 307 ? -4.609 18.891 26.312 1 91.88 307 ALA A C 1
ATOM 2261 O O . ALA A 1 307 ? -5 18.172 27.234 1 91.88 307 ALA A O 1
ATOM 2262 N N . THR A 1 308 ? -5.352 19.172 25.25 1 90.81 308 THR A N 1
ATOM 2263 C CA . THR A 1 308 ? -6.602 18.484 24.953 1 90.81 308 THR A CA 1
ATOM 2264 C C . THR A 1 308 ? -6.68 18.125 23.469 1 90.81 308 THR A C 1
ATOM 2266 O O . THR A 1 308 ? -6.242 18.906 22.625 1 90.81 308 THR A O 1
ATOM 2269 N N . ILE A 1 309 ? -7.172 16.922 23.25 1 93.25 309 ILE A N 1
ATOM 2270 C CA . ILE A 1 309 ? -7.48 16.547 21.875 1 93.25 309 ILE A CA 1
ATOM 22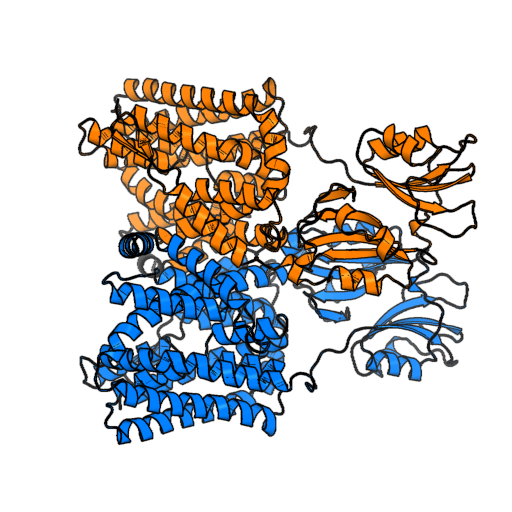71 C C . ILE A 1 309 ? -8.922 16.922 21.547 1 93.25 309 ILE A C 1
ATOM 2273 O O . ILE A 1 309 ? -9.867 16.312 22.078 1 93.25 309 ILE A O 1
ATOM 2277 N N . SER A 1 310 ? -9.062 17.875 20.719 1 89.69 310 SER A N 1
ATOM 2278 C CA . SER A 1 310 ? -10.406 18.344 20.422 1 89.69 310 SER A CA 1
ATOM 2279 C C . SER A 1 310 ? -11.055 17.531 19.312 1 89.69 310 SER A C 1
ATOM 2281 O O . SER A 1 310 ? -12.258 17.266 19.344 1 89.69 310 SER A O 1
ATOM 2283 N N . ARG A 1 311 ? -10.172 17.172 18.359 1 91.62 311 ARG A N 1
ATOM 2284 C CA . ARG A 1 311 ? -10.664 16.453 17.188 1 91.62 311 ARG A CA 1
ATOM 2285 C C . ARG A 1 311 ? -9.672 15.398 16.734 1 91.62 311 ARG A C 1
ATOM 2287 O O . ARG A 1 311 ? -8.461 15.547 16.922 1 91.62 311 ARG A O 1
ATOM 2294 N N . VAL A 1 312 ? -10.242 14.328 16.234 1 92.25 312 VAL A N 1
ATOM 2295 C CA . VAL A 1 312 ? -9.453 13.281 15.602 1 92.25 312 VAL A CA 1
ATOM 2296 C C . VAL A 1 312 ? -9.945 13.031 14.18 1 92.25 312 VAL A C 1
ATOM 2298 O O . VAL A 1 312 ? -11.141 12.859 13.953 1 92.25 312 VAL A O 1
ATOM 2301 N N . ARG A 1 313 ? -9.047 13.117 13.289 1 91.31 313 ARG A N 1
ATOM 2302 C CA . ARG A 1 313 ? -9.391 12.828 11.898 1 91.31 313 ARG A CA 1
ATOM 2303 C C . ARG A 1 313 ? -8.758 11.523 11.438 1 91.31 313 ARG A C 1
ATOM 2305 O O . ARG A 1 313 ? -7.547 11.336 11.547 1 91.31 313 ARG A O 1
ATOM 2312 N N . ARG A 1 314 ? -9.602 10.633 10.969 1 90.25 314 ARG A N 1
ATOM 2313 C CA . ARG A 1 314 ? -9.188 9.367 10.383 1 90.25 314 ARG A CA 1
ATOM 2314 C C . ARG A 1 314 ? -9.641 9.266 8.93 1 90.25 314 ARG A C 1
ATOM 2316 O O . ARG A 1 314 ? -10.836 9.188 8.648 1 90.25 314 ARG A O 1
ATOM 2323 N N . GLY A 1 315 ? -8.562 9.203 8.055 1 88.25 315 GLY A N 1
ATOM 2324 C CA . GLY A 1 315 ? -8.977 9.414 6.676 1 88.25 315 GLY A CA 1
ATOM 2325 C C . GLY A 1 315 ? -9.648 10.75 6.453 1 88.25 315 GLY A C 1
ATOM 2326 O O . GLY A 1 315 ? -9.094 11.797 6.797 1 88.25 315 GLY A O 1
ATOM 2327 N N . ASP A 1 316 ? -10.914 10.727 5.949 1 86.75 316 ASP A N 1
ATOM 2328 C CA . ASP A 1 316 ? -11.648 11.969 5.703 1 86.75 316 ASP A CA 1
ATOM 2329 C C . ASP A 1 316 ? -12.789 12.141 6.699 1 86.75 316 ASP A C 1
ATOM 2331 O O . ASP A 1 316 ? -13.688 12.961 6.484 1 86.75 316 ASP A O 1
ATOM 2335 N N . VAL A 1 317 ? -12.664 11.414 7.781 1 86.12 317 VAL A N 1
ATOM 2336 C CA . VAL A 1 317 ? -13.727 11.469 8.773 1 86.12 317 VAL A CA 1
ATOM 2337 C C . VAL A 1 317 ? -13.227 12.156 10.039 1 86.12 317 VAL A C 1
ATOM 2339 O O . VAL A 1 317 ? -12.195 11.766 10.602 1 86.12 317 VAL A O 1
ATOM 2342 N N . ASP A 1 318 ? -13.969 13.117 10.5 1 88.25 318 ASP A N 1
ATOM 2343 C CA . ASP A 1 318 ? -13.656 13.82 11.742 1 88.25 318 ASP A CA 1
ATOM 2344 C C . ASP A 1 318 ? -14.469 13.25 12.906 1 88.25 318 ASP A C 1
ATOM 2346 O O . ASP A 1 318 ? -15.664 12.984 12.766 1 88.25 318 ASP A O 1
ATOM 2350 N N . MET A 1 319 ? -13.812 13.023 13.961 1 88.62 319 MET A N 1
ATOM 2351 C CA . MET A 1 319 ? -14.445 12.562 15.195 1 88.62 319 MET A CA 1
ATOM 2352 C C . MET A 1 319 ? -14.078 13.461 16.359 1 88.62 319 MET A C 1
ATOM 2354 O O . MET A 1 319 ? -13.016 14.086 16.375 1 88.62 319 MET A O 1
ATOM 2358 N N . VAL A 1 320 ? -15 13.531 17.281 1 89.38 320 VAL A N 1
ATOM 2359 C CA . VAL A 1 320 ? -14.703 14.273 18.5 1 89.38 320 VAL A CA 1
ATOM 2360 C C . VAL A 1 320 ? -13.672 13.516 19.344 1 89.38 320 VAL A C 1
ATOM 2362 O O . VAL A 1 320 ? -13.719 12.281 19.422 1 89.38 320 VAL A O 1
ATOM 2365 N N . GLY A 1 321 ? -12.75 14.234 19.844 1 90.62 321 GLY A N 1
ATOM 2366 C CA . GLY A 1 321 ? -11.781 13.617 20.734 1 90.62 321 GLY A CA 1
ATOM 2367 C C . GLY A 1 321 ? -12.367 13.211 22.078 1 90.62 321 GLY A C 1
ATOM 2368 O O . GLY A 1 321 ? -11.945 13.695 23.125 1 90.62 321 GLY A O 1
ATOM 2369 N N . SER A 1 322 ? -13.242 12.297 22.031 1 88.38 322 SER A N 1
ATOM 2370 C CA . SER A 1 322 ? -13.867 11.805 23.25 1 88.38 322 SER A CA 1
ATOM 2371 C C . SER A 1 322 ? -12.922 10.898 24.031 1 88.38 322 SER A C 1
ATOM 2373 O O . SER A 1 322 ? -12.008 10.305 23.453 1 88.38 322 SER A O 1
ATOM 2375 N N . PRO A 1 323 ? -13.125 10.797 25.344 1 88 323 PRO A N 1
ATOM 2376 C CA . PRO A 1 323 ? -12.227 10 26.188 1 88 323 PRO A CA 1
ATOM 2377 C C . PRO A 1 323 ? -12.195 8.523 25.781 1 88 323 PRO A C 1
ATOM 2379 O O . PRO A 1 323 ? -11.164 7.867 25.922 1 88 323 PRO A O 1
ATOM 2382 N N . GLU A 1 324 ? -13.227 8 25.25 1 87.69 324 GLU A N 1
ATOM 2383 C CA . GLU A 1 324 ? -13.328 6.57 24.953 1 87.69 324 GLU A CA 1
ATOM 2384 C C . GLU A 1 324 ? -12.82 6.254 23.547 1 87.69 324 GLU A C 1
ATOM 2386 O O . GLU A 1 324 ? -12.672 5.086 23.188 1 87.69 324 GLU A O 1
ATOM 2391 N N . LEU A 1 325 ? -12.516 7.25 22.828 1 88.81 325 LEU A N 1
ATOM 2392 C CA . LEU A 1 325 ? -12.062 7.027 21.453 1 88.81 325 LEU A CA 1
ATOM 2393 C C . LEU A 1 325 ? -10.695 6.355 21.438 1 88.81 325 LEU A C 1
ATOM 2395 O O . LEU A 1 325 ? -9.766 6.812 22.109 1 88.81 325 LEU A O 1
ATOM 2399 N N . VAL A 1 326 ? -10.594 5.25 20.734 1 89.38 326 VAL A N 1
ATOM 2400 C CA . VAL A 1 326 ? -9.328 4.539 20.578 1 89.38 326 VAL A CA 1
ATOM 2401 C C . VAL A 1 326 ? -8.547 5.125 19.406 1 89.38 326 VAL A C 1
ATOM 2403 O O . VAL A 1 326 ? -9.055 5.191 18.281 1 89.38 326 VAL A O 1
ATOM 2406 N N . LEU A 1 327 ? -7.324 5.547 19.688 1 92.62 327 LEU A N 1
ATOM 2407 C CA . LEU A 1 327 ? -6.484 6.133 18.641 1 92.62 327 LEU A CA 1
ATOM 2408 C C . LEU A 1 327 ? -5.77 5.043 17.844 1 92.62 327 LEU A C 1
ATOM 2410 O O . LEU A 1 327 ? -5.434 3.99 18.391 1 92.62 327 LEU A O 1
ATOM 2414 N N . GLN A 1 328 ? -5.621 5.297 16.594 1 90.75 328 GLN A N 1
ATOM 2415 C CA . GLN A 1 328 ? -4.859 4.438 15.695 1 90.75 328 GLN A CA 1
ATOM 2416 C C . GLN A 1 328 ? -3.668 5.18 15.102 1 90.75 328 GLN A C 1
ATOM 2418 O O . GLN A 1 328 ? -3.672 6.41 15.023 1 90.75 328 GLN A O 1
ATOM 2423 N N . GLN A 1 329 ? -2.682 4.359 14.742 1 91.62 329 GLN A N 1
ATOM 2424 C CA . GLN A 1 329 ? -1.578 4.984 14.016 1 91.62 329 GLN A CA 1
ATOM 2425 C C . GLN A 1 329 ? -2.066 5.645 12.734 1 91.62 329 GLN A C 1
ATOM 2427 O O . GLN A 1 329 ? -2.893 5.078 12.008 1 91.62 329 GLN A O 1
ATOM 2432 N N . GLY A 1 330 ? -1.571 6.848 12.539 1 91.88 330 GLY A N 1
ATOM 2433 C CA . GLY A 1 330 ? -1.962 7.566 11.336 1 91.88 330 GLY A CA 1
ATOM 2434 C C . GLY A 1 330 ? -3.102 8.539 11.562 1 91.88 330 GLY A C 1
ATOM 2435 O O . GLY A 1 330 ? -3.365 9.406 10.727 1 91.88 330 GLY A O 1
ATOM 2436 N N . ASP A 1 331 ? -3.781 8.438 12.703 1 93.69 331 ASP A N 1
ATOM 2437 C CA . ASP A 1 331 ? -4.77 9.453 13.055 1 93.69 331 ASP A CA 1
ATOM 2438 C C . ASP A 1 331 ? -4.129 10.836 13.148 1 93.69 331 ASP A C 1
ATOM 2440 O O . ASP A 1 331 ? -2.998 10.969 13.617 1 93.69 331 ASP A O 1
ATOM 2444 N N . ARG A 1 332 ? -4.871 11.758 12.68 1 93.44 332 ARG A N 1
ATOM 2445 C CA . ARG A 1 332 ? -4.465 13.141 12.891 1 93.44 332 ARG A CA 1
ATOM 2446 C C . ARG A 1 332 ? -5.262 13.773 14.023 1 93.44 332 ARG A C 1
ATOM 2448 O O . ARG A 1 332 ? -6.469 13.992 13.898 1 93.44 332 ARG A O 1
ATOM 2455 N N . VAL A 1 333 ? -4.52 14.141 15.055 1 94.56 333 VAL A N 1
ATOM 2456 C CA . VAL A 1 333 ? -5.191 14.695 16.234 1 94.56 333 VAL A CA 1
ATOM 2457 C C . VAL A 1 333 ? -4.984 16.203 16.281 1 94.56 333 VAL A C 1
ATOM 2459 O O . VAL A 1 333 ? -3.879 16.688 16.047 1 94.56 333 VAL A O 1
ATOM 2462 N N . ARG A 1 334 ? -6.055 16.875 16.484 1 92.44 334 ARG A N 1
ATOM 2463 C CA . ARG A 1 334 ? -5.945 18.297 16.781 1 92.44 334 ARG A CA 1
ATOM 2464 C C . ARG A 1 334 ? -5.758 18.531 18.281 1 92.44 334 ARG A C 1
ATOM 2466 O O . ARG A 1 334 ? -6.688 18.328 19.062 1 92.44 334 ARG A O 1
ATOM 2473 N N . VAL A 1 335 ? -4.609 19.016 18.578 1 93.19 335 VAL A N 1
ATOM 2474 C CA . VAL A 1 335 ? -4.262 19.203 19.984 1 93.19 335 VAL A CA 1
ATOM 2475 C C . VAL A 1 335 ? -4.23 20.688 20.328 1 93.19 335 VAL A C 1
ATOM 2477 O O . VAL A 1 335 ? -3.668 21.484 19.578 1 93.19 335 VAL A O 1
ATOM 2480 N N . VAL A 1 336 ? -4.945 21.016 21.391 1 90.44 336 VAL A N 1
ATOM 2481 C CA . VAL A 1 336 ? -4.871 22.344 21.984 1 90.44 336 VAL A CA 1
ATOM 2482 C C . VAL A 1 336 ? -3.994 22.312 23.234 1 90.44 336 VAL A C 1
ATOM 2484 O O . VAL A 1 336 ? -4.242 21.516 24.141 1 90.44 336 VAL A O 1
ATOM 2487 N N . ALA A 1 337 ? -2.938 23.062 23.203 1 91.31 337 ALA A N 1
ATOM 2488 C CA . ALA A 1 337 ? -1.98 23.047 24.312 1 91.31 337 ALA A CA 1
ATOM 2489 C C . ALA A 1 337 ? -1.328 24.422 24.484 1 91.31 337 ALA A C 1
ATOM 2491 O O . ALA A 1 337 ? -1.475 25.297 23.641 1 91.31 337 ALA A O 1
ATOM 2492 N N . PRO A 1 338 ? -0.727 24.594 25.672 1 87.19 338 PRO A N 1
ATOM 2493 C CA . PRO A 1 338 ? 0.069 25.812 25.812 1 87.19 338 PRO A CA 1
ATOM 2494 C C . PRO A 1 338 ? 1.106 25.969 24.703 1 87.19 338 PRO A C 1
ATOM 2496 O O . PRO A 1 338 ? 1.763 25 24.312 1 87.19 338 PRO A O 1
ATOM 2499 N N . THR A 1 339 ? 1.237 27.156 24.203 1 83.44 339 THR A N 1
ATOM 2500 C CA . THR A 1 339 ? 2.07 27.453 23.047 1 83.44 339 THR A CA 1
ATOM 2501 C C . THR A 1 339 ? 3.502 26.969 23.266 1 83.44 339 THR A C 1
ATOM 2503 O O . THR A 1 339 ? 4.133 26.438 22.344 1 83.44 339 THR A O 1
ATOM 2506 N N . GLY A 1 340 ? 4.039 27.094 24.422 1 84.19 340 GLY A N 1
ATOM 2507 C CA . GLY A 1 340 ? 5.418 26.734 24.719 1 84.19 340 GLY A CA 1
ATOM 2508 C C . GLY A 1 340 ? 5.648 25.234 24.781 1 84.19 340 GLY A C 1
ATOM 2509 O O . GLY A 1 340 ? 6.793 24.781 24.734 1 84.19 340 GLY A O 1
ATOM 2510 N N . ARG A 1 341 ? 4.578 24.422 24.781 1 90.81 341 ARG A N 1
ATOM 2511 C CA . ARG A 1 341 ? 4.742 22.984 24.969 1 90.81 341 ARG A CA 1
ATOM 2512 C C . ARG A 1 341 ? 4.359 22.234 23.703 1 90.81 341 ARG A C 1
ATOM 2514 O O . ARG A 1 341 ? 4.352 21 23.703 1 90.81 341 ARG A O 1
ATOM 2521 N N . MET A 1 342 ? 4.113 22.953 22.688 1 89.75 342 MET A N 1
ATOM 2522 C CA . MET A 1 342 ? 3.604 22.328 21.469 1 89.75 342 MET A CA 1
ATOM 2523 C C . MET A 1 342 ? 4.648 21.391 20.859 1 89.75 342 MET A C 1
ATOM 2525 O O . MET A 1 342 ? 4.312 20.328 20.328 1 89.75 342 MET A O 1
ATOM 2529 N N . LYS A 1 343 ? 5.898 21.766 20.953 1 88.62 343 LYS A N 1
ATOM 2530 C CA . LYS A 1 343 ? 6.973 20.938 20.422 1 88.62 343 LYS A CA 1
ATOM 2531 C C . LYS A 1 343 ? 7.066 19.609 21.172 1 88.62 343 LYS A C 1
ATOM 2533 O O . LYS A 1 343 ? 7.305 18.562 20.562 1 88.62 343 LYS A O 1
ATOM 2538 N N . GLU A 1 344 ? 6.871 19.688 22.438 1 93.25 344 GLU A N 1
ATOM 2539 C CA . GLU A 1 344 ? 6.902 18.484 23.281 1 93.25 344 GLU A CA 1
ATOM 2540 C C . GLU A 1 344 ? 5.738 17.562 22.953 1 93.25 344 GLU A C 1
ATOM 2542 O O . GLU A 1 344 ? 5.906 16.344 22.906 1 93.25 344 GLU A O 1
ATOM 2547 N N . VAL A 1 345 ? 4.617 18.156 22.734 1 94.25 345 VAL A N 1
ATOM 2548 C CA . VAL A 1 345 ? 3.422 17.375 22.422 1 94.25 345 VAL A CA 1
ATOM 2549 C C . VAL A 1 345 ? 3.592 16.703 21.062 1 94.25 345 VAL A C 1
ATOM 2551 O O . VAL A 1 345 ? 3.244 15.523 20.906 1 94.25 345 VAL A O 1
ATOM 2554 N N . SER A 1 346 ? 4.145 17.391 20.141 1 93 346 SER A N 1
ATOM 2555 C CA . SER A 1 346 ? 4.383 16.844 18.812 1 93 346 SER A CA 1
ATOM 2556 C C . SER A 1 346 ? 5.352 15.664 18.875 1 93 346 SER A C 1
ATOM 2558 O O . SER A 1 346 ? 5.148 14.648 18.203 1 93 346 SER A O 1
ATOM 2560 N N . ALA A 1 347 ? 6.344 15.82 19.656 1 92.94 347 ALA A N 1
ATOM 2561 C CA . ALA A 1 347 ? 7.336 14.758 19.812 1 92.94 347 ALA A CA 1
ATOM 2562 C C . ALA A 1 347 ? 6.727 13.531 20.484 1 92.94 347 ALA A C 1
ATOM 2564 O O . ALA A 1 347 ? 7.074 12.398 20.141 1 92.94 347 ALA A O 1
ATOM 2565 N N . TYR A 1 348 ? 5.859 13.797 21.391 1 94.25 348 TYR A N 1
ATOM 2566 C CA . TYR A 1 348 ? 5.195 12.703 22.094 1 94.25 348 TYR A CA 1
ATOM 2567 C C . TYR A 1 348 ? 4.391 11.844 21.141 1 94.25 348 TYR A C 1
ATOM 2569 O O . TYR A 1 348 ? 4.445 10.609 21.203 1 94.25 348 TYR A O 1
ATOM 2577 N N . PHE A 1 349 ? 3.771 12.453 20.156 1 95 349 PHE A N 1
ATOM 2578 C CA . PHE A 1 349 ? 2.926 11.734 19.219 1 95 349 PHE A CA 1
ATOM 2579 C C . PHE A 1 349 ? 3.746 11.203 18.047 1 95 349 PHE A C 1
ATOM 2581 O O . PHE A 1 349 ? 3.279 10.352 17.297 1 95 349 PHE A O 1
ATOM 2588 N N . GLY A 1 350 ? 5.004 11.672 17.922 1 91.06 350 GLY A N 1
ATOM 2589 C CA . GLY A 1 350 ? 5.879 11.273 16.828 1 91.06 350 GLY A CA 1
ATOM 2590 C C . GLY A 1 350 ? 5.77 12.18 15.617 1 91.06 350 GLY A C 1
ATOM 2591 O O . GLY A 1 350 ? 6.777 12.695 15.125 1 91.06 350 GLY A O 1
ATOM 2592 N N . ASP A 1 351 ? 4.551 12.492 15.117 1 92.19 351 ASP A N 1
ATOM 2593 C CA . ASP A 1 351 ? 4.215 13.406 14.023 1 92.19 351 ASP A CA 1
ATOM 2594 C C . ASP A 1 351 ? 5.039 13.094 12.773 1 92.19 351 ASP A C 1
ATOM 2596 O O . ASP A 1 351 ? 5.656 13.992 12.195 1 92.19 351 ASP A O 1
ATOM 2600 N N . SER A 1 352 ? 5.148 11.859 12.414 1 90.06 352 SER A N 1
ATOM 2601 C CA . SER A 1 352 ? 5.922 11.367 11.281 1 90.06 352 SER A CA 1
ATOM 2602 C C . SER A 1 352 ? 5.012 10.758 10.219 1 90.06 352 SER A C 1
ATOM 2604 O O . SER A 1 352 ? 3.961 10.195 10.531 1 90.06 352 SER A O 1
ATOM 2606 N N . ALA A 1 353 ? 5.473 10.867 8.977 1 89.31 353 ALA A N 1
ATOM 2607 C CA . ALA A 1 353 ? 4.758 10.258 7.859 1 89.31 353 ALA A CA 1
ATOM 2608 C C . ALA A 1 353 ? 4.73 8.742 7.988 1 89.31 353 ALA A C 1
ATOM 2610 O O . ALA A 1 353 ? 3.875 8.078 7.395 1 89.31 353 ALA A O 1
ATOM 2611 N N . ARG A 1 354 ? 5.555 8.203 8.766 1 86.19 354 ARG A N 1
ATOM 2612 C CA . ARG A 1 354 ? 5.586 6.766 9 1 86.19 354 ARG A CA 1
ATOM 2613 C C . ARG A 1 354 ? 4.293 6.289 9.656 1 86.19 354 ARG A C 1
ATOM 2615 O O . ARG A 1 354 ? 3.881 5.141 9.461 1 86.19 354 ARG A O 1
ATOM 2622 N N . GLY A 1 355 ? 3.736 7.191 10.367 1 90.25 355 GLY A N 1
ATOM 2623 C CA . GLY A 1 355 ? 2.461 6.852 10.977 1 90.25 355 GLY A CA 1
ATOM 2624 C C . GLY A 1 355 ? 1.36 6.605 9.961 1 90.25 355 GLY A C 1
ATOM 2625 O O . GLY A 1 355 ? 0.355 5.965 10.273 1 90.25 355 GLY A O 1
ATOM 2626 N N . LEU A 1 356 ? 1.634 7.07 8.766 1 91 356 LEU A N 1
ATOM 2627 C CA . LEU A 1 356 ? 0.644 6.914 7.707 1 91 356 LEU A CA 1
ATOM 2628 C C . LEU A 1 356 ? 0.994 5.738 6.805 1 91 356 LEU A C 1
ATOM 2630 O O . LEU A 1 356 ? 0.106 5.105 6.227 1 91 356 LEU A O 1
ATOM 2634 N N . SER A 1 357 ? 2.252 5.43 6.699 1 92.19 357 SER A N 1
ATOM 2635 C CA . SER A 1 357 ? 2.686 4.531 5.633 1 92.19 357 SER A CA 1
ATOM 2636 C C . SER A 1 357 ? 3.041 3.152 6.184 1 92.19 357 SER A C 1
ATOM 2638 O O . SER A 1 357 ? 3.201 2.197 5.422 1 92.19 357 SER A O 1
ATOM 2640 N N . SER A 1 358 ? 3.166 2.973 7.414 1 91 358 SER A N 1
ATOM 2641 C CA . SER A 1 358 ? 3.584 1.688 7.965 1 91 358 SER A CA 1
ATOM 2642 C C . SER A 1 358 ? 2.525 0.615 7.73 1 91 358 SER A C 1
ATOM 2644 O O . SER A 1 358 ? 1.35 0.816 8.047 1 91 358 SER A O 1
ATOM 2646 N N . ILE A 1 359 ? 2.949 -0.521 7.281 1 94.25 359 ILE A N 1
ATOM 2647 C CA . ILE A 1 359 ? 1.989 -1.589 7.031 1 94.25 359 ILE A CA 1
ATOM 2648 C C . ILE A 1 359 ? 1.954 -2.541 8.227 1 94.25 359 ILE A C 1
ATOM 2650 O O . ILE A 1 359 ? 1.272 -3.568 8.188 1 94.25 359 ILE A O 1
ATOM 2654 N N . ASN A 1 360 ? 2.727 -2.25 9.32 1 94 360 ASN A N 1
ATOM 2655 C CA . ASN A 1 360 ? 2.771 -3.156 10.469 1 94 360 ASN A CA 1
ATOM 2656 C C . ASN A 1 360 ? 2.93 -4.609 10.023 1 94 360 ASN A C 1
ATOM 2658 O O . ASN A 1 360 ? 2.043 -5.434 10.258 1 94 360 ASN A O 1
ATOM 2662 N N . PRO A 1 361 ? 4.121 -4.887 9.539 1 95.5 361 PRO A N 1
ATOM 2663 C CA . PRO A 1 361 ? 4.293 -6.172 8.852 1 95.5 361 PRO A CA 1
ATOM 2664 C C . PRO A 1 361 ? 4.082 -7.367 9.773 1 95.5 361 PRO A C 1
ATOM 2666 O O . PRO A 1 361 ? 3.66 -8.438 9.328 1 95.5 361 PRO A O 1
ATOM 2669 N N . VAL A 1 362 ? 4.301 -7.246 11.039 1 95.69 362 VAL A N 1
ATOM 2670 C CA . VAL A 1 362 ? 4.078 -8.352 11.961 1 95.69 362 VAL A CA 1
ATOM 2671 C C . VAL A 1 362 ? 2.584 -8.664 12.039 1 95.69 362 VAL A C 1
ATOM 2673 O O . VAL A 1 362 ? 2.176 -9.812 11.875 1 95.69 362 VAL A O 1
ATOM 2676 N N . ALA A 1 363 ? 1.797 -7.652 12.258 1 95.62 363 ALA A N 1
ATOM 2677 C CA . ALA A 1 363 ? 0.349 -7.832 12.328 1 95.62 363 ALA A CA 1
ATOM 2678 C C . ALA A 1 363 ? -0.209 -8.297 10.984 1 95.62 363 ALA A C 1
ATOM 2680 O O . ALA A 1 363 ? -1.078 -9.172 10.938 1 95.62 363 ALA A O 1
ATOM 2681 N N . LEU A 1 364 ? 0.286 -7.695 9.953 1 97.19 364 LEU A N 1
ATOM 2682 C CA . LEU A 1 364 ? -0.16 -8.086 8.625 1 97.19 364 LEU A CA 1
ATOM 2683 C C . LEU A 1 364 ? 0.182 -9.547 8.336 1 97.19 364 LEU A C 1
ATOM 2685 O O . LEU A 1 364 ? -0.682 -10.32 7.922 1 97.19 364 LEU A O 1
ATOM 2689 N N . GLY A 1 365 ? 1.436 -9.922 8.562 1 97.88 365 GLY A N 1
ATOM 2690 C CA . GLY A 1 365 ? 1.887 -11.273 8.273 1 97.88 365 GLY A CA 1
ATOM 2691 C C . GLY A 1 365 ? 1.194 -12.328 9.117 1 97.88 365 GLY A C 1
ATOM 2692 O O . GLY A 1 365 ? 0.623 -13.281 8.578 1 97.88 365 GLY A O 1
ATOM 2693 N N . LEU A 1 366 ? 1.146 -12.18 10.352 1 97.12 366 LEU A N 1
ATOM 2694 C CA . LEU A 1 366 ? 0.559 -13.164 11.258 1 97.12 366 LEU A CA 1
ATOM 2695 C C . LEU A 1 366 ? -0.961 -13.172 11.141 1 97.12 366 LEU A C 1
ATOM 2697 O O . LEU A 1 366 ? -1.591 -14.227 11.234 1 97.12 366 LEU A O 1
ATOM 2701 N N . GLY A 1 367 ? -1.503 -11.969 11.031 1 97.38 367 GLY A N 1
ATOM 2702 C CA . GLY A 1 367 ? -2.939 -11.906 10.82 1 97.38 367 GLY A CA 1
ATOM 2703 C C . GLY A 1 367 ? -3.389 -12.609 9.555 1 97.38 367 GLY A C 1
ATOM 2704 O O . GLY A 1 367 ? -4.371 -13.359 9.562 1 97.38 367 GLY A O 1
ATOM 2705 N N . MET A 1 368 ? -2.67 -12.359 8.5 1 97.38 368 MET A N 1
ATOM 2706 C CA . MET A 1 368 ? -2.967 -13.023 7.227 1 97.38 368 MET A CA 1
ATOM 2707 C C . MET A 1 368 ? -2.797 -14.531 7.348 1 97.38 368 MET A C 1
ATOM 2709 O O . MET A 1 368 ? -3.635 -15.297 6.863 1 97.38 368 MET A O 1
ATOM 2713 N N . ALA A 1 369 ? -1.679 -14.961 7.93 1 97.5 369 ALA A N 1
ATOM 2714 C CA . ALA A 1 369 ? -1.432 -16.391 8.109 1 97.5 369 ALA A CA 1
ATOM 2715 C C . ALA A 1 369 ? -2.557 -17.031 8.914 1 97.5 369 ALA A C 1
ATOM 2717 O O . ALA A 1 369 ? -3.078 -18.078 8.523 1 97.5 369 ALA A O 1
ATOM 2718 N N . LEU A 1 370 ? -2.934 -16.438 9.961 1 97.25 370 LEU A N 1
ATOM 2719 C CA . LEU A 1 370 ? -4.02 -16.969 10.789 1 97.25 370 LEU A CA 1
ATOM 2720 C C . LEU A 1 370 ? -5.324 -17 10 1 97.25 370 LEU A C 1
ATOM 2722 O O . LEU A 1 370 ? -6.078 -17.984 10.102 1 97.25 370 LEU A O 1
ATOM 2726 N N . GLY A 1 371 ? -5.582 -15.93 9.289 1 96.75 371 GLY A N 1
ATOM 2727 C CA . GLY A 1 371 ? -6.789 -15.883 8.484 1 96.75 371 GLY A CA 1
ATOM 2728 C C . GLY A 1 371 ? -6.848 -16.984 7.438 1 96.75 371 GLY A C 1
ATOM 2729 O O . GLY A 1 371 ? -7.895 -17.594 7.238 1 96.75 371 GLY A O 1
ATOM 2730 N N . ILE A 1 372 ? -5.777 -17.219 6.797 1 95.56 372 ILE A N 1
ATOM 2731 C CA . ILE A 1 372 ? -5.73 -18.25 5.766 1 95.56 372 ILE A CA 1
ATOM 2732 C C . ILE A 1 372 ? -5.91 -19.625 6.402 1 95.56 372 ILE A C 1
ATOM 2734 O O . ILE A 1 372 ? -6.613 -20.469 5.859 1 95.56 372 ILE A O 1
ATOM 2738 N N . VAL A 1 373 ? -5.32 -19.859 7.562 1 95.31 373 VAL A N 1
ATOM 2739 C CA . VAL A 1 373 ? -5.469 -21.125 8.266 1 95.31 373 VAL A CA 1
ATOM 2740 C C . VAL A 1 373 ? -6.938 -21.344 8.617 1 95.31 373 VAL A C 1
ATOM 2742 O O . VAL A 1 373 ? -7.477 -22.438 8.391 1 95.31 373 VAL A O 1
ATOM 2745 N N . ILE A 1 374 ? -7.566 -20.359 9.078 1 93.81 374 ILE A N 1
ATOM 2746 C CA . ILE A 1 374 ? -8.977 -20.453 9.445 1 93.81 374 ILE A CA 1
ATOM 2747 C C . ILE A 1 374 ? -9.82 -20.656 8.188 1 93.81 374 ILE A C 1
ATOM 2749 O O . ILE A 1 374 ? -10.734 -21.484 8.18 1 93.81 374 ILE A O 1
ATOM 2753 N N . GLY A 1 375 ? -9.508 -19.953 7.195 1 91 375 GLY A N 1
ATOM 2754 C CA . GLY A 1 375 ? -10.281 -19.984 5.961 1 91 375 GLY A CA 1
ATOM 2755 C C . GLY A 1 375 ? -10.188 -21.312 5.242 1 91 375 GLY A C 1
ATOM 2756 O O . GLY A 1 375 ? -11.133 -21.75 4.578 1 91 375 GLY A O 1
ATOM 2757 N N . GLU A 1 376 ? -9.062 -21.953 5.344 1 88.69 376 GLU A N 1
ATOM 2758 C CA . GLU A 1 376 ? -8.836 -23.188 4.59 1 88.69 376 GLU A CA 1
ATOM 2759 C C . GLU A 1 376 ? -9.125 -24.422 5.449 1 88.69 376 GLU A C 1
ATOM 2761 O O . GLU A 1 376 ? -9.023 -25.547 4.969 1 88.69 376 GLU A O 1
ATOM 2766 N N . TRP A 1 377 ? -9.484 -24.172 6.609 1 89.12 377 TRP A N 1
ATOM 2767 C CA . TRP A 1 377 ? -9.844 -25.297 7.465 1 89.12 377 TRP A CA 1
ATOM 2768 C C . TRP A 1 377 ? -11.039 -26.047 6.902 1 89.12 377 TRP A C 1
ATOM 2770 O O . TRP A 1 377 ? -12.047 -25.438 6.535 1 89.12 377 TRP A O 1
ATOM 2780 N N . ARG A 1 378 ? -10.852 -27.406 6.812 1 87.56 378 ARG A N 1
ATOM 2781 C CA . ARG A 1 378 ? -11.914 -28.219 6.219 1 87.56 378 ARG A CA 1
ATOM 2782 C C . ARG A 1 378 ? -12.898 -28.703 7.281 1 87.56 378 ARG A C 1
ATOM 2784 O O . ARG A 1 378 ? -12.5 -29.375 8.242 1 87.56 378 ARG A O 1
ATOM 2791 N N . PHE A 1 379 ? -14.109 -28.312 7.055 1 84.06 379 PHE A N 1
ATOM 2792 C CA . PHE A 1 379 ? -15.18 -28.75 7.938 1 84.06 379 PHE A CA 1
ATOM 2793 C C . PHE A 1 379 ? -15.961 -29.891 7.305 1 84.06 379 PHE A C 1
ATOM 2795 O O . PHE A 1 379 ? -16.188 -29.906 6.094 1 84.06 379 PHE A O 1
ATOM 2802 N N . LEU A 1 380 ? -16.266 -30.906 8.133 1 79.88 380 LEU A N 1
ATOM 2803 C CA . LEU A 1 380 ? -17.062 -32.031 7.656 1 79.88 380 LEU A CA 1
ATOM 2804 C C . LEU A 1 380 ? -18.547 -31.719 7.738 1 79.88 380 LEU A C 1
ATOM 2806 O O . LEU A 1 380 ? -19.016 -31.156 8.727 1 79.88 380 LEU A O 1
ATOM 2810 N N . THR A 1 381 ? -19.203 -31.969 6.633 1 74.12 381 THR A N 1
ATOM 2811 C CA . THR A 1 381 ? -20.656 -31.812 6.629 1 74.12 381 THR A CA 1
ATOM 2812 C C . THR A 1 381 ? -21.344 -33.125 6.969 1 74.12 381 THR A C 1
ATOM 2814 O O . THR A 1 381 ? -20.703 -34.188 6.965 1 74.12 381 THR A O 1
ATOM 2817 N N . PRO A 1 382 ? -22.562 -33.062 7.285 1 67.69 382 PRO A N 1
ATOM 2818 C CA . PRO A 1 382 ? -23.312 -34.312 7.574 1 67.69 382 PRO A CA 1
ATOM 2819 C C . PRO A 1 382 ? -23.375 -35.25 6.375 1 67.69 382 PRO A C 1
ATOM 2821 O O . PRO A 1 382 ? -23.531 -36.469 6.543 1 67.69 382 PRO A O 1
ATOM 2824 N N . THR A 1 383 ? -23.234 -34.75 5.242 1 66.81 383 THR A N 1
ATOM 2825 C CA . THR A 1 383 ? -23.281 -35.562 4.039 1 66.81 383 THR A CA 1
ATOM 2826 C C . THR A 1 383 ? -21.938 -36.25 3.789 1 66.81 383 THR A C 1
ATOM 2828 O O . THR A 1 383 ? -21.812 -37.062 2.871 1 66.81 383 THR A O 1
ATOM 2831 N N . GLY A 1 384 ? -20.891 -35.969 4.59 1 67.25 384 GLY A N 1
ATOM 2832 C CA . GLY A 1 384 ? -19.578 -36.562 4.406 1 67.25 384 GLY A CA 1
ATOM 2833 C C . GLY A 1 384 ? -18.656 -35.688 3.561 1 67.25 384 GLY A C 1
ATOM 2834 O O . GLY A 1 384 ? -17.453 -35.969 3.477 1 67.25 384 GLY A O 1
ATOM 2835 N N . ALA A 1 385 ? -19.25 -34.656 2.939 1 73.38 385 ALA A N 1
ATOM 2836 C CA . ALA A 1 385 ? -18.422 -33.781 2.129 1 73.38 385 ALA A CA 1
ATOM 2837 C C . ALA A 1 385 ? -17.719 -32.75 3 1 73.38 385 ALA A C 1
ATOM 2839 O O . ALA A 1 385 ? -18.109 -32.5 4.148 1 73.38 385 ALA A O 1
ATOM 2840 N N . THR A 1 386 ? -16.516 -32.344 2.555 1 78.19 386 THR A N 1
ATOM 2841 C CA . THR A 1 386 ? -15.781 -31.328 3.285 1 78.19 386 THR A CA 1
ATOM 2842 C C . THR A 1 386 ? -15.883 -29.969 2.58 1 78.19 386 THR A C 1
ATOM 2844 O O . THR A 1 386 ? -16.062 -29.922 1.363 1 78.19 386 THR A O 1
ATOM 2847 N N . PHE A 1 387 ? -16 -28.875 3.385 1 78.31 387 PHE A N 1
ATOM 2848 C CA . PHE A 1 387 ? -15.977 -27.547 2.795 1 78.31 387 PHE A CA 1
ATOM 2849 C C . PHE A 1 387 ? -15.078 -26.609 3.6 1 78.31 387 PHE A C 1
ATOM 2851 O O . PHE A 1 387 ? -14.789 -26.875 4.77 1 78.31 387 PHE A O 1
ATOM 2858 N N . SER A 1 388 ? -14.531 -25.641 2.975 1 86.62 388 SER A N 1
ATOM 2859 C CA . SER A 1 388 ? -13.789 -24.547 3.604 1 86.62 388 SER A CA 1
ATOM 2860 C C . SER A 1 388 ? -14.391 -23.203 3.242 1 86.62 388 SER A C 1
ATOM 2862 O O . SER A 1 388 ? -15.023 -23.047 2.195 1 86.62 388 SER A O 1
ATOM 2864 N N . ILE A 1 389 ? -14.305 -22.172 4.086 1 86.88 389 ILE A N 1
ATOM 2865 C CA . ILE A 1 389 ? -14.93 -20.875 3.84 1 86.88 389 ILE A CA 1
ATOM 2866 C C . ILE A 1 389 ? -14.047 -20.047 2.918 1 86.88 389 ILE A C 1
ATOM 2868 O O . ILE A 1 389 ? -14.477 -19.016 2.387 1 86.88 389 ILE A O 1
ATOM 2872 N N . GLY A 1 390 ? -12.82 -20.484 2.789 1 87.38 390 GLY A N 1
ATOM 2873 C CA . GLY A 1 390 ? -11.922 -19.797 1.873 1 87.38 390 GLY A CA 1
ATOM 2874 C C . GLY A 1 390 ? -11.062 -18.766 2.557 1 87.38 390 GLY A C 1
ATOM 2875 O O . GLY A 1 390 ? -11.438 -18.219 3.602 1 87.38 390 GLY A O 1
ATOM 2876 N N . SER A 1 391 ? -9.953 -18.422 1.954 1 89.75 391 SER A N 1
ATOM 2877 C CA . SER A 1 391 ? -8.969 -17.5 2.523 1 89.75 391 SER A CA 1
ATOM 2878 C C . SER A 1 391 ? -9.547 -16.094 2.654 1 89.75 391 SER A C 1
ATOM 2880 O O . SER A 1 391 ? -9.203 -15.367 3.588 1 89.75 391 SER A O 1
ATOM 2882 N N . ALA A 1 392 ? -10.414 -15.703 1.747 1 89.38 392 ALA A N 1
ATOM 2883 C CA . ALA A 1 392 ? -11.008 -14.367 1.776 1 89.38 392 ALA A CA 1
ATOM 2884 C C . ALA A 1 392 ? -11.844 -14.164 3.033 1 89.38 392 ALA A C 1
ATOM 2886 O O . ALA A 1 392 ? -11.695 -13.156 3.734 1 89.38 392 ALA A O 1
ATOM 2887 N N . ALA A 1 393 ? -12.711 -15.094 3.301 1 91.69 393 ALA A N 1
ATOM 2888 C CA . ALA A 1 393 ? -13.562 -15 4.488 1 91.69 393 ALA A CA 1
ATOM 2889 C C . ALA A 1 393 ? -12.727 -15.078 5.766 1 91.69 393 ALA A C 1
ATOM 2891 O O . ALA A 1 393 ? -12.992 -14.352 6.727 1 91.69 393 ALA A O 1
ATOM 2892 N N . GLY A 1 394 ? -11.773 -16 5.773 1 94.69 394 GLY A N 1
ATOM 2893 C CA . GLY A 1 394 ? -10.922 -16.141 6.941 1 94.69 394 GLY A CA 1
ATOM 2894 C C . GLY A 1 394 ? -10.133 -14.875 7.254 1 94.69 394 GLY A C 1
ATOM 2895 O O . GLY A 1 394 ? -10.094 -14.43 8.398 1 94.69 394 GLY A O 1
ATOM 2896 N N . THR A 1 395 ? -9.492 -14.258 6.281 1 95.88 395 THR A N 1
ATOM 2897 C CA . THR A 1 395 ? -8.688 -13.062 6.488 1 95.88 395 THR A CA 1
ATOM 2898 C C . THR A 1 395 ? -9.562 -11.867 6.836 1 95.88 395 THR A C 1
ATOM 2900 O O . THR A 1 395 ? -9.156 -10.992 7.605 1 95.88 395 THR A O 1
ATOM 2903 N N . LEU A 1 396 ? -10.773 -11.781 6.277 1 94.56 396 LEU A N 1
ATOM 2904 C CA . LEU A 1 396 ? -11.719 -10.742 6.668 1 94.56 396 LEU A CA 1
ATOM 2905 C C . LEU A 1 396 ? -12.047 -10.828 8.148 1 94.56 396 LEU A C 1
ATOM 2907 O O . LEU A 1 396 ? -12.023 -9.82 8.859 1 94.56 396 LEU A O 1
ATOM 2911 N N . LEU A 1 397 ? -12.32 -12.039 8.617 1 95.31 397 LEU A N 1
ATOM 2912 C CA . LEU A 1 397 ? -12.695 -12.242 10.008 1 95.31 397 LEU A CA 1
ATOM 2913 C C . LEU A 1 397 ? -11.562 -11.828 10.945 1 95.31 397 LEU A C 1
ATOM 2915 O O . LEU A 1 397 ? -11.789 -11.133 11.938 1 95.31 397 LEU A O 1
ATOM 2919 N N . VAL A 1 398 ? -10.383 -12.258 10.625 1 97.12 398 VAL A N 1
ATOM 2920 C CA . VAL A 1 398 ? -9.242 -11.891 11.461 1 97.12 398 VAL A CA 1
ATOM 2921 C C . VAL A 1 398 ? -9 -10.391 11.383 1 97.12 398 VAL A C 1
ATOM 2923 O O .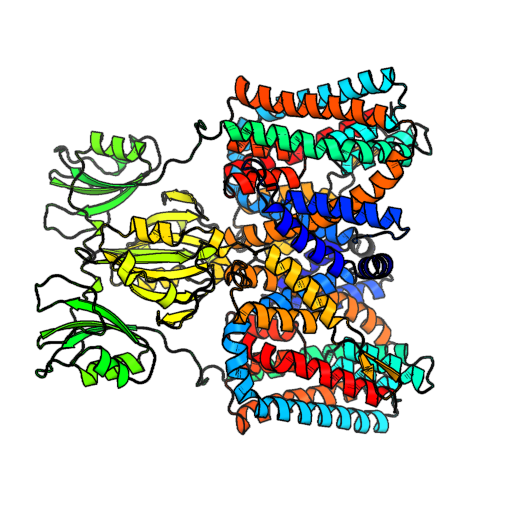 VAL A 1 398 ? -8.672 -9.75 12.391 1 97.12 398 VAL A O 1
ATOM 2926 N N . GLY A 1 399 ? -9.133 -9.812 10.195 1 96.44 399 GLY A N 1
ATOM 2927 C CA . GLY A 1 399 ? -9.016 -8.367 10.047 1 96.44 399 GLY A CA 1
ATOM 2928 C C . GLY A 1 399 ? -9.992 -7.602 10.914 1 96.44 399 GLY A C 1
ATOM 2929 O O . GLY A 1 399 ? -9.625 -6.609 11.547 1 96.44 399 GLY A O 1
ATOM 2930 N N . LEU A 1 400 ? -11.242 -8.086 10.992 1 94.44 400 LEU A N 1
ATOM 2931 C CA . LEU A 1 400 ? -12.258 -7.453 11.82 1 94.44 400 LEU A CA 1
ATOM 2932 C C . LEU A 1 400 ? -11.852 -7.469 13.297 1 94.44 400 LEU A C 1
ATOM 2934 O O . LEU A 1 400 ? -11.977 -6.457 13.984 1 94.44 400 LEU A O 1
ATOM 2938 N N . VAL A 1 401 ? -11.352 -8.586 13.711 1 95.69 401 VAL A N 1
ATOM 2939 C CA . VAL A 1 401 ? -10.953 -8.734 15.109 1 95.69 401 VAL A CA 1
ATOM 2940 C C . VAL A 1 401 ? -9.742 -7.852 15.406 1 95.69 401 VAL A C 1
ATOM 2942 O O . VAL A 1 401 ? -9.711 -7.145 16.406 1 95.69 401 VAL A O 1
ATOM 2945 N N . PHE A 1 402 ? -8.719 -7.879 14.531 1 95.38 402 PHE A N 1
ATOM 2946 C CA . PHE A 1 402 ? -7.516 -7.07 14.703 1 95.38 402 PHE A CA 1
ATOM 2947 C C . PHE A 1 402 ? -7.859 -5.586 14.719 1 95.38 402 PHE A C 1
ATOM 2949 O O . PHE A 1 402 ? -7.301 -4.824 15.508 1 95.38 402 PHE A O 1
ATOM 2956 N N . GLY A 1 403 ? -8.766 -5.199 13.891 1 91.94 403 GLY A N 1
ATOM 2957 C CA . GLY A 1 403 ? -9.188 -3.809 13.844 1 91.94 403 GLY A CA 1
ATOM 2958 C C . GLY A 1 403 ? -9.93 -3.369 15.094 1 91.94 403 GLY A C 1
ATOM 2959 O O . GLY A 1 403 ? -9.773 -2.232 15.547 1 91.94 403 GLY A O 1
ATOM 2960 N N . LYS A 1 404 ? -10.68 -4.238 15.656 1 90.81 404 LYS A N 1
ATOM 2961 C CA . LYS A 1 404 ? -11.469 -3.938 16.844 1 90.81 404 LYS A CA 1
ATOM 2962 C C . LYS A 1 404 ? -10.586 -3.82 18.078 1 90.81 404 LYS A C 1
ATOM 2964 O O . LYS A 1 404 ? -10.711 -2.867 18.844 1 90.81 404 LYS A O 1
ATOM 2969 N N . ILE A 1 405 ? -9.711 -4.797 18.234 1 91.06 405 ILE A N 1
ATOM 2970 C CA . ILE A 1 405 ? -8.891 -4.852 19.438 1 91.06 405 ILE A CA 1
ATOM 2971 C C . ILE A 1 405 ? -7.859 -3.721 19.422 1 91.06 405 ILE A C 1
ATOM 2973 O O . ILE A 1 405 ? -7.656 -3.037 20.422 1 91.06 405 ILE A O 1
ATOM 2977 N N . GLY A 1 406 ? -7.238 -3.531 18.297 1 89.19 406 GLY A N 1
ATOM 2978 C CA . GLY A 1 406 ? -6.293 -2.447 18.094 1 89.19 406 GLY A CA 1
ATOM 2979 C C . GLY A 1 406 ? -4.918 -2.736 18.672 1 89.19 406 GLY A C 1
ATOM 2980 O O . GLY A 1 406 ? -3.904 -2.311 18.125 1 89.19 406 GLY A O 1
ATOM 2981 N N . ARG A 1 407 ? -4.941 -3.277 19.938 1 91.88 407 ARG A N 1
ATOM 2982 C CA . ARG A 1 407 ? -3.686 -3.551 20.625 1 91.88 407 ARG A CA 1
ATOM 2983 C C . ARG A 1 407 ? -3.859 -4.648 21.672 1 91.88 407 ARG A C 1
ATOM 2985 O O . ARG A 1 407 ? -4.867 -4.684 22.375 1 91.88 407 ARG A O 1
ATOM 2992 N N . VAL A 1 408 ? -2.873 -5.566 21.656 1 91 408 VAL A N 1
ATOM 2993 C CA . VAL A 1 408 ? -2.805 -6.586 22.703 1 91 408 VAL A CA 1
ATOM 2994 C C . VAL A 1 408 ? -1.466 -6.488 23.422 1 91 408 VAL A C 1
ATOM 2996 O O . VAL A 1 408 ? -0.438 -6.938 22.906 1 91 408 VAL A O 1
ATOM 2999 N N . LYS A 1 409 ? -1.498 -5.879 24.578 1 86.5 409 LYS A N 1
ATOM 3000 C CA . LYS A 1 409 ? -0.285 -5.629 25.344 1 86.5 409 LYS A CA 1
ATOM 3001 C C . LYS A 1 409 ? 0.722 -4.812 24.547 1 86.5 409 LYS A C 1
ATOM 3003 O O . LYS A 1 409 ? 0.41 -3.711 24.078 1 86.5 409 LYS A O 1
ATOM 3008 N N . GLY A 1 410 ? 1.719 -5.398 24.219 1 84.06 410 GLY A N 1
ATOM 3009 C CA . GLY A 1 410 ? 2.74 -4.672 23.484 1 84.06 410 GLY A CA 1
ATOM 3010 C C . GLY A 1 410 ? 2.633 -4.848 21.984 1 84.06 410 GLY A C 1
ATOM 3011 O O . GLY A 1 410 ? 3.389 -4.238 21.219 1 84.06 410 GLY A O 1
ATOM 3012 N N . PHE A 1 411 ? 1.611 -5.469 21.547 1 87.75 411 PHE A N 1
ATOM 3013 C CA . PHE A 1 411 ? 1.444 -5.812 20.141 1 87.75 411 PHE A CA 1
ATOM 3014 C C . PHE A 1 411 ? 0.308 -5.012 19.516 1 87.75 411 PHE A C 1
ATOM 3016 O O . PHE A 1 411 ? -0.861 -5.223 19.844 1 87.75 411 PHE A O 1
ATOM 3023 N N . VAL A 1 412 ? 0.712 -4.152 18.609 1 91.06 412 VAL A N 1
ATOM 3024 C CA . VAL A 1 412 ? -0.302 -3.373 17.906 1 91.06 412 VAL A CA 1
ATOM 3025 C C . VAL A 1 412 ? -0.896 -4.199 16.766 1 91.06 412 VAL A C 1
ATOM 3027 O O . VAL A 1 412 ? -0.164 -4.734 15.93 1 91.06 412 VAL A O 1
ATOM 3030 N N . THR A 1 413 ? -2.168 -4.363 16.672 1 92.94 413 THR A N 1
ATOM 3031 C CA . THR A 1 413 ? -2.818 -5.195 15.672 1 92.94 413 THR A CA 1
ATOM 3032 C C . THR A 1 413 ? -3.414 -4.336 14.555 1 92.94 413 THR A C 1
ATOM 3034 O O . THR A 1 413 ? -3.609 -4.809 13.438 1 92.94 413 THR A O 1
ATOM 3037 N N . ALA A 1 414 ? -3.725 -3.119 14.852 1 89.88 414 ALA A N 1
ATOM 3038 C CA . ALA A 1 414 ? -4.336 -2.23 13.867 1 89.88 414 ALA A CA 1
ATOM 3039 C C . ALA A 1 414 ? -3.291 -1.668 12.906 1 89.88 414 ALA A C 1
ATOM 3041 O O . ALA A 1 414 ? -2.09 -1.75 13.172 1 89.88 414 ALA A O 1
ATOM 3042 N N . MET A 1 415 ? -3.742 -1.22 11.789 1 93.12 415 MET A N 1
ATOM 3043 C CA . MET A 1 415 ? -2.924 -0.573 10.766 1 93.12 415 MET A CA 1
ATOM 3044 C C . MET A 1 415 ? -3.475 0.807 10.43 1 93.12 415 MET A C 1
ATOM 3046 O O . MET A 1 415 ? -4.68 1.044 10.531 1 93.12 415 MET A O 1
ATOM 3050 N N . PRO A 1 416 ? -2.555 1.729 10.055 1 93.5 416 PRO A N 1
ATOM 3051 C CA . PRO A 1 416 ? -3.043 3.051 9.648 1 93.5 416 PRO A CA 1
ATOM 3052 C C . PRO A 1 416 ? -4.043 2.982 8.492 1 93.5 416 PRO A C 1
ATOM 3054 O O . PRO A 1 416 ? -3.877 2.176 7.574 1 93.5 416 PRO A O 1
ATOM 3057 N N . PHE A 1 417 ? -4.941 3.867 8.57 1 92 417 PHE A N 1
ATOM 3058 C CA . PHE A 1 417 ? -5.992 3.916 7.559 1 92 417 PHE A CA 1
ATOM 3059 C C . PHE A 1 417 ? -5.395 4.051 6.164 1 92 417 PHE A C 1
ATOM 3061 O O . PHE A 1 417 ? -5.809 3.354 5.234 1 92 417 PHE A O 1
ATOM 3068 N N . THR A 1 418 ? -4.465 4.945 5.98 1 93.81 418 THR A N 1
ATOM 3069 C CA . THR A 1 418 ? -3.879 5.215 4.672 1 93.81 418 THR A CA 1
ATOM 3070 C C . THR A 1 418 ? -3.158 3.979 4.141 1 93.81 418 THR A C 1
ATOM 3072 O O . THR A 1 418 ? -3.297 3.633 2.965 1 93.81 418 THR A O 1
ATOM 3075 N N . ALA A 1 419 ? -2.418 3.303 4.98 1 95.81 419 ALA A N 1
ATOM 3076 C CA . ALA A 1 419 ? -1.709 2.092 4.574 1 95.81 419 ALA A CA 1
ATOM 3077 C C . ALA A 1 419 ? -2.688 0.992 4.176 1 95.81 419 ALA A C 1
ATOM 3079 O O . ALA A 1 419 ? -2.482 0.306 3.17 1 95.81 419 ALA A O 1
ATOM 3080 N N . THR A 1 420 ? -3.738 0.816 4.949 1 95.38 420 THR A N 1
ATOM 3081 C CA . THR A 1 420 ? -4.73 -0.212 4.652 1 95.38 420 THR A CA 1
ATOM 3082 C C . THR A 1 420 ? -5.453 0.096 3.346 1 95.38 420 THR A C 1
ATOM 3084 O O . THR A 1 420 ? -5.75 -0.812 2.566 1 95.38 420 THR A O 1
ATOM 3087 N N . ALA A 1 421 ? -5.715 1.335 3.137 1 93.75 421 ALA A N 1
ATOM 3088 C CA . ALA A 1 421 ? -6.387 1.737 1.904 1 93.75 421 ALA A CA 1
ATOM 3089 C C . ALA A 1 421 ? -5.523 1.427 0.684 1 93.75 421 ALA A C 1
ATOM 3091 O O . ALA A 1 421 ? -6.031 0.97 -0.343 1 93.75 421 ALA A O 1
ATOM 3092 N N . VAL A 1 422 ? -4.277 1.677 0.799 1 96.25 422 VAL A N 1
ATOM 3093 C CA . VAL A 1 422 ? -3.344 1.442 -0.299 1 96.25 422 VAL A CA 1
ATOM 3094 C C . VAL A 1 422 ? -3.27 -0.052 -0.604 1 96.25 422 VAL A C 1
ATOM 3096 O O . VAL A 1 422 ? -3.416 -0.464 -1.758 1 96.25 422 VAL A O 1
ATOM 3099 N N . ILE A 1 423 ? -3.078 -0.875 0.411 1 96.69 423 ILE A N 1
ATOM 3100 C CA . ILE A 1 423 ? -2.926 -2.312 0.226 1 96.69 423 ILE A CA 1
ATOM 3101 C C . ILE A 1 423 ? -4.246 -2.916 -0.25 1 96.69 423 ILE A C 1
ATOM 3103 O O . ILE A 1 423 ? -4.25 -3.857 -1.047 1 96.69 423 ILE A O 1
ATOM 3107 N N . ALA A 1 424 ? -5.32 -2.373 0.265 1 95.25 424 ALA A N 1
ATOM 3108 C CA . ALA A 1 424 ? -6.633 -2.846 -0.158 1 95.25 424 ALA A CA 1
ATOM 3109 C C . ALA A 1 424 ? -6.848 -2.605 -1.649 1 95.25 424 ALA A C 1
ATOM 3111 O O . ALA A 1 424 ? -7.328 -3.49 -2.365 1 95.25 424 ALA A O 1
ATOM 3112 N N . GLU A 1 425 ? -6.574 -1.408 -2.049 1 95.19 425 GLU A N 1
ATOM 3113 C CA . GLU A 1 425 ? -6.758 -1.073 -3.457 1 95.19 425 GLU A CA 1
ATOM 3114 C C . GLU A 1 425 ? -5.867 -1.934 -4.352 1 95.19 425 GLU A C 1
ATOM 3116 O O . GLU A 1 425 ? -6.316 -2.443 -5.379 1 95.19 425 GLU A O 1
ATOM 3121 N N . PHE A 1 426 ? -4.66 -2.059 -4.016 1 97.56 426 PHE A N 1
ATOM 3122 C CA . PHE A 1 426 ? -3.73 -2.887 -4.777 1 97.56 426 PHE A CA 1
ATOM 3123 C C . PHE A 1 426 ? -4.223 -4.328 -4.844 1 97.56 426 PHE A C 1
ATOM 3125 O O . PHE A 1 426 ? -4.289 -4.914 -5.926 1 97.56 426 PHE A O 1
ATOM 3132 N N . GLY A 1 427 ? -4.527 -4.918 -3.639 1 96.5 427 GLY A N 1
ATOM 3133 C CA . GLY A 1 427 ? -5.023 -6.285 -3.58 1 96.5 427 GLY A CA 1
ATOM 3134 C C . GLY A 1 427 ? -6.277 -6.5 -4.41 1 96.5 427 GLY A C 1
ATOM 3135 O O . GLY A 1 427 ? -6.406 -7.516 -5.094 1 96.5 427 GLY A O 1
ATOM 3136 N N . LEU A 1 428 ? -7.156 -5.582 -4.367 1 95.19 428 LEU A N 1
ATOM 3137 C CA . LEU A 1 428 ? -8.398 -5.652 -5.125 1 95.19 428 LEU A CA 1
ATOM 3138 C C . LEU A 1 428 ? -8.117 -5.746 -6.621 1 95.19 428 LEU A C 1
ATOM 3140 O O . LEU A 1 428 ? -8.68 -6.598 -7.312 1 95.19 428 LEU A O 1
ATOM 3144 N N . LEU A 1 429 ? -7.27 -4.859 -7.09 1 96.62 429 LEU A N 1
ATOM 3145 C CA . LEU A 1 429 ? -7 -4.805 -8.523 1 96.62 429 LEU A CA 1
ATOM 3146 C C . LEU A 1 429 ? -6.297 -6.078 -8.992 1 96.62 429 LEU A C 1
ATOM 3148 O O . LEU A 1 429 ? -6.586 -6.586 -10.078 1 96.62 429 LEU A O 1
ATOM 3152 N N . VAL A 1 430 ? -5.375 -6.574 -8.172 1 97.31 430 VAL A N 1
ATOM 3153 C CA . VAL A 1 430 ? -4.695 -7.832 -8.477 1 97.31 430 VAL A CA 1
ATOM 3154 C C . VAL A 1 430 ? -5.715 -8.961 -8.562 1 97.31 430 VAL A C 1
ATOM 3156 O O . VAL A 1 430 ? -5.68 -9.773 -9.492 1 97.31 430 VAL A O 1
ATOM 3159 N N . PHE A 1 431 ? -6.605 -9.039 -7.625 1 95.31 431 PHE A N 1
ATOM 3160 C CA . PHE A 1 431 ? -7.625 -10.078 -7.594 1 95.31 431 PHE A CA 1
ATOM 3161 C C . PHE A 1 431 ? -8.539 -9.977 -8.812 1 95.31 431 PHE A C 1
ATOM 3163 O O . PHE A 1 431 ? -8.844 -10.984 -9.453 1 95.31 431 PHE A O 1
ATOM 3170 N N . LEU A 1 432 ? -9.016 -8.758 -9.109 1 93.44 432 LEU A N 1
ATOM 3171 C CA . LEU A 1 432 ? -9.969 -8.562 -10.203 1 93.44 432 LEU A CA 1
ATOM 3172 C C . LEU A 1 432 ? -9.344 -8.945 -11.539 1 93.44 432 LEU A C 1
ATOM 3174 O O . LEU A 1 432 ? -10.016 -9.508 -12.406 1 93.44 432 LEU A O 1
ATOM 3178 N N . ALA A 1 433 ? -8.062 -8.602 -11.711 1 96.62 433 ALA A N 1
ATOM 3179 C CA . ALA A 1 433 ? -7.363 -8.992 -12.938 1 96.62 433 ALA A CA 1
ATOM 3180 C C . ALA A 1 433 ? -7.328 -10.508 -13.086 1 96.62 433 ALA A C 1
ATOM 3182 O O . ALA A 1 433 ? -7.637 -11.039 -14.156 1 96.62 433 ALA A O 1
ATOM 3183 N N . ARG A 1 434 ? -6.953 -11.211 -12.016 1 95.56 434 ARG A N 1
ATOM 3184 C CA . ARG A 1 434 ? -6.891 -12.664 -12.055 1 95.56 434 ARG A CA 1
ATOM 3185 C C . ARG A 1 434 ? -8.281 -13.266 -12.242 1 95.56 434 ARG A C 1
ATOM 3187 O O . ARG A 1 434 ? -8.453 -14.211 -13.016 1 95.56 434 ARG A O 1
ATOM 3194 N N . ALA A 1 435 ? -9.25 -12.789 -11.477 1 91.75 435 ALA A N 1
ATOM 3195 C CA . ALA A 1 435 ? -10.617 -13.289 -11.57 1 91.75 435 ALA A CA 1
ATOM 3196 C C . ALA A 1 435 ? -11.164 -13.133 -12.992 1 91.75 435 ALA A C 1
ATOM 3198 O O . ALA A 1 435 ? -11.859 -14.008 -13.5 1 91.75 435 ALA A O 1
ATOM 3199 N N . GLY A 1 436 ? -10.844 -12.031 -13.625 1 93.31 436 GLY A N 1
ATOM 3200 C CA . GLY A 1 436 ? -11.289 -11.797 -14.984 1 93.31 436 GLY A CA 1
ATOM 3201 C C . GLY A 1 436 ? -10.703 -12.781 -15.984 1 93.31 436 GLY A C 1
ATOM 3202 O O . GLY A 1 436 ? -11.438 -13.352 -16.797 1 93.31 436 GLY A O 1
ATOM 3203 N N . VAL A 1 437 ? -9.43 -12.984 -15.898 1 95.06 437 VAL A N 1
ATOM 3204 C CA . VAL A 1 437 ? -8.75 -13.898 -16.812 1 95.06 437 VAL A CA 1
ATOM 3205 C C . VAL A 1 437 ? -9.305 -15.312 -16.641 1 95.06 437 VAL A C 1
ATOM 3207 O O . VAL A 1 437 ? -9.531 -16.016 -17.609 1 95.06 437 VAL A O 1
ATOM 3210 N N . THR A 1 438 ? -9.555 -15.703 -15.406 1 90.94 438 THR A N 1
ATOM 3211 C CA . THR A 1 438 ? -10.094 -17.031 -15.125 1 90.94 438 THR A CA 1
ATOM 3212 C C . THR A 1 438 ? -11.5 -17.172 -15.695 1 90.94 438 THR A C 1
ATOM 3214 O O . THR A 1 438 ? -11.812 -18.156 -16.359 1 90.94 438 THR A O 1
ATOM 3217 N N . ALA A 1 439 ? -12.305 -16.219 -15.453 1 88.81 439 ALA A N 1
ATOM 3218 C CA . ALA A 1 439 ? -13.68 -16.234 -15.953 1 88.81 439 ALA A CA 1
ATOM 3219 C C . ALA A 1 439 ? -13.703 -16.219 -17.469 1 88.81 439 ALA A C 1
ATOM 3221 O O . ALA A 1 439 ? -14.508 -16.922 -18.094 1 88.81 439 ALA A O 1
ATOM 3222 N N . GLY A 1 440 ? -12.891 -15.43 -18.062 1 89.44 440 GLY A N 1
ATOM 3223 C CA . GLY A 1 440 ? -12.844 -15.352 -19.516 1 89.44 440 GLY A CA 1
ATOM 3224 C C . GLY A 1 440 ? -12.453 -16.656 -20.172 1 89.44 440 GLY A C 1
ATOM 3225 O O . GLY A 1 440 ? -13.008 -17.031 -21.203 1 89.44 440 GLY A O 1
ATOM 3226 N N . GLY A 1 441 ? -11.484 -17.297 -19.609 1 87.25 441 GLY A N 1
ATOM 3227 C CA . GLY A 1 441 ? -11.086 -18.594 -20.125 1 87.25 441 GLY A CA 1
ATOM 3228 C C . GLY A 1 441 ? -12.203 -19.625 -20.094 1 87.25 441 GLY A C 1
ATOM 3229 O O . GLY A 1 441 ? -12.344 -20.438 -21.016 1 87.25 441 GLY A O 1
ATOM 3230 N N . GLN A 1 442 ? -13.023 -19.562 -19.062 1 83.38 442 GLN A N 1
ATOM 3231 C CA . GLN A 1 442 ? -14.102 -20.531 -18.875 1 83.38 442 GLN A CA 1
ATOM 3232 C C . GLN A 1 442 ? -15.297 -20.188 -19.766 1 83.38 442 GLN A C 1
ATOM 3234 O O . GLN A 1 442 ? -16.016 -21.078 -20.234 1 83.38 442 GLN A O 1
ATOM 3239 N N . ILE A 1 443 ? -15.547 -18.938 -19.938 1 83 443 ILE A N 1
ATOM 3240 C CA . ILE A 1 443 ? -16.719 -18.469 -20.688 1 83 443 ILE A CA 1
ATOM 3241 C C . ILE A 1 443 ? -16.562 -18.844 -22.156 1 83 443 ILE A C 1
ATOM 3243 O O . ILE A 1 443 ? -17.547 -19.203 -22.812 1 83 443 ILE A O 1
ATOM 3247 N N . ALA A 1 444 ? -15.422 -18.734 -22.688 1 78.12 444 ALA A N 1
ATOM 3248 C CA . ALA A 1 444 ? -15.188 -19.031 -24.094 1 78.12 444 ALA A CA 1
ATOM 3249 C C . ALA A 1 444 ? -15.547 -20.484 -24.422 1 78.12 444 ALA A C 1
ATOM 3251 O O . ALA A 1 444 ? -16.109 -20.766 -25.484 1 78.12 444 ALA A O 1
ATOM 3252 N N . GLU A 1 445 ? -15.383 -21.312 -23.422 1 76.94 445 GLU A N 1
ATOM 3253 C CA . GLU A 1 445 ? -15.688 -22.734 -23.625 1 76.94 445 GLU A CA 1
ATOM 3254 C C . GLU A 1 445 ? -17.141 -23.047 -23.297 1 76.94 445 GLU A C 1
ATOM 3256 O O . GLU A 1 445 ? -17.734 -23.969 -23.859 1 76.94 445 GLU A O 1
ATOM 3261 N N . ALA A 1 446 ? -17.688 -22.234 -22.484 1 78.75 446 ALA A N 1
ATOM 3262 C CA . ALA A 1 446 ? -19 -22.531 -21.938 1 78.75 446 ALA A CA 1
ATOM 3263 C C . ALA A 1 446 ? -20.109 -22.203 -22.938 1 78.75 446 ALA A C 1
ATOM 3265 O O . ALA A 1 446 ? -21.188 -22.766 -22.891 1 78.75 446 ALA A O 1
ATOM 3266 N N . PHE A 1 447 ? -19.828 -21.406 -23.922 1 78.88 447 PHE A N 1
ATOM 3267 C CA . PHE A 1 447 ? -20.875 -20.969 -24.844 1 78.88 447 PHE A CA 1
ATOM 3268 C C . PHE A 1 447 ? -20.922 -21.891 -26.062 1 78.88 447 PHE A C 1
ATOM 3270 O O . PHE A 1 447 ? -21.766 -21.703 -26.953 1 78.88 447 PHE A O 1
ATOM 3277 N N . THR A 1 448 ? -20.109 -22.797 -26.062 1 73.94 448 THR A N 1
ATOM 3278 C CA . THR A 1 448 ? -20.109 -23.703 -27.219 1 73.94 448 THR A CA 1
ATOM 3279 C C . THR A 1 448 ? -21.156 -24.797 -27.047 1 73.94 448 THR A C 1
ATOM 3281 O O . THR A 1 448 ? -21.594 -25.391 -28.031 1 73.94 448 THR A O 1
ATOM 3284 N N . GLY A 1 449 ? -21.672 -24.844 -25.906 1 69.81 449 GLY A N 1
ATOM 3285 C CA . GLY A 1 449 ? -22.688 -25.859 -25.703 1 69.81 449 GLY A CA 1
ATOM 3286 C C . GLY A 1 449 ? -24.094 -25.328 -25.922 1 69.81 449 GLY A C 1
ATOM 3287 O O . GLY A 1 449 ? -24.312 -24.109 -25.953 1 69.81 449 GLY A O 1
ATOM 3288 N N . GLY A 1 450 ? -25 -26.109 -26.469 1 76.5 450 GLY A N 1
ATOM 3289 C CA . GLY A 1 450 ? -26.375 -25.766 -26.781 1 76.5 450 GLY A CA 1
ATOM 3290 C C . GLY A 1 450 ? -27.172 -25.328 -25.578 1 76.5 450 GLY A C 1
ATOM 3291 O O . GLY A 1 450 ? -28.234 -24.719 -25.703 1 76.5 450 GLY A O 1
ATOM 3292 N N . ASP A 1 451 ? -26.688 -25.422 -24.328 1 84.44 451 ASP A N 1
ATOM 3293 C CA . ASP A 1 451 ? -27.484 -25.172 -23.125 1 84.44 451 ASP A CA 1
ATOM 3294 C C . ASP A 1 451 ? -27.172 -23.812 -22.531 1 84.44 451 ASP A C 1
ATOM 3296 O O . ASP A 1 451 ? -27.656 -23.469 -21.453 1 84.44 451 ASP A O 1
ATOM 3300 N N . TRP A 1 452 ? -26.438 -22.969 -23.203 1 89.44 452 TRP A N 1
ATOM 3301 C CA . TRP A 1 452 ? -25.969 -21.719 -22.625 1 89.44 452 TRP A CA 1
ATOM 3302 C C . TRP A 1 452 ? -27.141 -20.781 -22.328 1 89.44 452 TRP A C 1
ATOM 3304 O O . TRP A 1 452 ? -27.125 -20.062 -21.328 1 89.44 452 TRP A O 1
ATOM 3314 N N . TRP A 1 453 ? -28.125 -20.797 -23.125 1 93.06 453 TRP A N 1
ATOM 3315 C CA . TRP A 1 453 ? -29.234 -19.875 -22.906 1 93.06 453 TRP A CA 1
ATOM 3316 C C . TRP A 1 453 ? -30.062 -20.297 -21.703 1 93.06 453 TRP A C 1
ATOM 3318 O O . TRP A 1 453 ? -30.609 -19.453 -20.984 1 93.06 453 TRP A O 1
ATOM 3328 N N . LYS A 1 454 ? -30.188 -21.609 -21.406 1 95.56 454 LYS A N 1
ATOM 3329 C CA . LYS A 1 454 ? -30.875 -22.094 -20.203 1 95.56 454 LYS A CA 1
ATOM 3330 C C . LYS A 1 454 ? -30.172 -21.625 -18.938 1 95.56 454 LYS A C 1
ATOM 3332 O O . LYS A 1 454 ? -30.812 -21.219 -17.984 1 95.56 454 LYS A O 1
ATOM 3337 N N . ILE A 1 455 ? -28.891 -21.734 -19.062 1 95.38 455 ILE A N 1
ATOM 3338 C CA . ILE A 1 455 ? -28.062 -21.312 -17.938 1 95.38 455 ILE A CA 1
ATOM 3339 C C . ILE A 1 455 ? -28.234 -19.812 -17.703 1 95.38 455 ILE A C 1
ATOM 3341 O O . ILE A 1 455 ? -28.359 -19.359 -16.562 1 95.38 455 ILE A O 1
ATOM 3345 N N . LEU A 1 456 ? -28.25 -19.031 -18.797 1 95.25 456 LEU A N 1
ATOM 3346 C CA . LEU A 1 456 ? -28.359 -17.578 -18.703 1 95.25 456 LEU A CA 1
ATOM 3347 C C . LEU A 1 456 ? -29.703 -17.172 -18.094 1 95.25 456 LEU A C 1
ATOM 3349 O O . LEU A 1 456 ? -29.75 -16.281 -17.25 1 95.25 456 LEU A O 1
ATOM 3353 N N . VAL A 1 457 ? -30.719 -17.781 -18.516 1 97 457 VAL A N 1
ATOM 3354 C CA . VAL A 1 457 ? -32.062 -17.469 -18.016 1 97 457 VAL A CA 1
ATOM 3355 C C . VAL A 1 457 ? -32.156 -17.828 -16.531 1 97 457 VAL A C 1
ATOM 3357 O O . VAL A 1 457 ? -32.656 -17.031 -15.734 1 97 457 VAL A O 1
ATOM 3360 N N . THR A 1 458 ? -31.734 -19 -16.188 1 97.56 458 THR A N 1
ATOM 3361 C CA . THR A 1 458 ? -31.766 -19.438 -14.797 1 97.56 458 THR A CA 1
ATOM 3362 C C . THR A 1 458 ? -30.938 -18.516 -13.914 1 97.56 458 THR A C 1
ATOM 3364 O O . THR A 1 458 ? -31.375 -18.109 -12.836 1 97.56 458 THR A O 1
ATOM 3367 N N . GLY A 1 459 ? -29.703 -18.234 -14.391 1 97.69 459 GLY A N 1
ATOM 3368 C CA . GLY A 1 459 ? -28.844 -17.312 -13.648 1 97.69 459 GLY A CA 1
ATOM 3369 C C . GLY A 1 459 ? -29.453 -15.93 -13.492 1 97.69 459 GLY A C 1
ATOM 3370 O O . GLY A 1 459 ? -29.328 -15.312 -12.438 1 97.69 459 GLY A O 1
ATOM 3371 N N . PHE A 1 460 ? -30.062 -15.477 -14.555 1 97.75 460 PHE A N 1
ATOM 3372 C CA . PHE A 1 460 ? -30.719 -14.172 -14.539 1 97.75 460 PHE A CA 1
ATOM 3373 C C . PHE A 1 460 ? -31.797 -14.117 -13.477 1 97.75 460 PHE A C 1
ATOM 3375 O O . PHE A 1 460 ? -31.906 -13.141 -12.727 1 97.75 460 PHE A O 1
ATOM 3382 N N . VAL A 1 461 ? -32.562 -15.125 -13.398 1 98.25 461 VAL A N 1
ATOM 3383 C CA . VAL A 1 461 ? -33.656 -15.188 -12.438 1 98.25 461 VAL A CA 1
ATOM 3384 C C . VAL A 1 461 ? -33.094 -15.188 -11.016 1 98.25 461 VAL A C 1
ATOM 3386 O O . VAL A 1 461 ? -33.562 -14.461 -10.148 1 98.25 461 VAL A O 1
ATOM 3389 N N . ILE A 1 462 ? -32.094 -15.945 -10.781 1 98.25 462 ILE A N 1
ATOM 3390 C CA . ILE A 1 462 ? -31.5 -16.062 -9.461 1 98.25 462 ILE A CA 1
ATOM 3391 C C . ILE A 1 462 ? -30.922 -14.711 -9.039 1 98.25 462 ILE A C 1
ATOM 3393 O O . ILE A 1 462 ? -31.25 -14.195 -7.961 1 98.25 462 ILE A O 1
ATOM 3397 N N . THR A 1 463 ? -30.094 -14.117 -9.914 1 98 463 THR A N 1
ATOM 3398 C CA . THR A 1 463 ? -29.422 -12.852 -9.617 1 98 463 THR A CA 1
ATOM 3399 C C . THR A 1 463 ? -30.453 -11.75 -9.375 1 98 463 THR A C 1
ATOM 3401 O O . THR A 1 463 ? -30.312 -10.945 -8.453 1 98 463 THR A O 1
ATOM 3404 N N . THR A 1 464 ? -31.5 -11.758 -10.172 1 98 464 THR A N 1
ATOM 3405 C CA . THR A 1 464 ? -32.531 -10.719 -10.07 1 98 464 THR A CA 1
ATOM 3406 C C . THR A 1 464 ? -33.312 -10.875 -8.781 1 98 464 THR A C 1
ATOM 3408 O O . THR A 1 464 ? -33.625 -9.883 -8.125 1 98 464 THR A O 1
ATOM 3411 N N . ILE A 1 465 ? -33.625 -12.055 -8.422 1 98.19 465 ILE A N 1
ATOM 3412 C CA . ILE A 1 465 ? -34.375 -12.297 -7.199 1 98.19 465 ILE A CA 1
ATOM 3413 C C . ILE A 1 465 ? -33.562 -11.859 -5.988 1 98.19 465 ILE A C 1
ATOM 3415 O O . ILE A 1 465 ? -34.062 -11.148 -5.113 1 98.19 465 ILE A O 1
ATOM 3419 N N . VAL A 1 466 ? -32.344 -12.234 -5.938 1 98 466 VAL A N 1
ATOM 3420 C CA . VAL A 1 466 ? -31.484 -11.906 -4.797 1 98 466 VAL A CA 1
ATOM 3421 C C . VAL A 1 466 ? -31.188 -10.406 -4.789 1 98 466 VAL A C 1
ATOM 3423 O O . VAL A 1 466 ? -31.328 -9.75 -3.758 1 98 466 VAL A O 1
ATOM 3426 N N . GLY A 1 467 ? -30.781 -9.852 -5.957 1 97.88 467 GLY A N 1
ATOM 3427 C CA . GLY A 1 467 ? -30.438 -8.445 -6.051 1 97.88 467 GLY A CA 1
ATOM 3428 C C . GLY A 1 467 ? -31.625 -7.527 -5.77 1 97.88 467 GLY A C 1
ATOM 3429 O O . GLY A 1 467 ? -31.516 -6.621 -4.938 1 97.88 467 GLY A O 1
ATOM 3430 N N . LEU A 1 468 ? -32.719 -7.781 -6.453 1 97.94 468 LEU A N 1
ATOM 3431 C CA . LEU A 1 468 ? -33.906 -6.977 -6.258 1 97.94 468 LEU A CA 1
ATOM 3432 C C . LEU A 1 468 ? -34.5 -7.176 -4.859 1 97.94 468 LEU A C 1
ATOM 3434 O O . LEU A 1 468 ? -34.969 -6.227 -4.234 1 97.94 468 LEU A O 1
ATOM 3438 N N . GLY A 1 469 ? -34.5 -8.383 -4.422 1 98.25 469 GLY A N 1
ATOM 3439 C CA . GLY A 1 469 ? -34.938 -8.656 -3.066 1 98.25 469 GLY A CA 1
ATOM 3440 C C . GLY A 1 469 ? -34.156 -7.902 -2.012 1 98.25 469 GLY A C 1
ATOM 3441 O O . GLY A 1 469 ? -34.75 -7.336 -1.085 1 98.25 469 GLY A O 1
ATOM 3442 N N . LEU A 1 470 ? -32.844 -7.949 -2.158 1 97.88 470 LEU A N 1
ATOM 3443 C CA . LEU A 1 470 ? -32 -7.234 -1.207 1 97.88 470 LEU A CA 1
ATOM 3444 C C . LEU A 1 470 ? -32.25 -5.73 -1.286 1 97.88 470 LEU A C 1
ATOM 3446 O O . LEU A 1 470 ? -32.375 -5.066 -0.257 1 97.88 470 LEU A O 1
ATOM 3450 N N . TYR A 1 471 ? -32.312 -5.254 -2.496 1 97.5 471 TYR A N 1
ATOM 3451 C CA . TYR A 1 471 ? -32.562 -3.828 -2.678 1 97.5 471 TYR A CA 1
ATOM 3452 C C . TYR A 1 471 ? -33.875 -3.412 -2.025 1 97.5 471 TYR A C 1
ATOM 3454 O O . TYR A 1 471 ? -33.906 -2.467 -1.232 1 97.5 471 TYR A O 1
ATOM 3462 N N . ALA A 1 472 ? -34.875 -4.129 -2.271 1 97.5 472 ALA A N 1
ATOM 3463 C CA . ALA A 1 472 ? -36.219 -3.764 -1.803 1 97.5 472 ALA A CA 1
ATOM 3464 C C . ALA A 1 472 ? -36.344 -3.975 -0.297 1 97.5 472 ALA A C 1
ATOM 3466 O O . ALA A 1 472 ? -36.812 -3.096 0.421 1 97.5 472 ALA A O 1
ATOM 3467 N N . SER A 1 473 ? -35.938 -5.062 0.206 1 97.44 473 SER A N 1
ATOM 3468 C CA . SER A 1 473 ? -36.125 -5.383 1.619 1 97.44 473 SER A CA 1
ATOM 3469 C C . SER A 1 473 ? -35.281 -4.465 2.504 1 97.44 473 SER A C 1
ATOM 3471 O O . SER A 1 473 ? -35.781 -3.947 3.51 1 97.44 473 SER A O 1
ATOM 3473 N N . MET A 1 474 ? -34.062 -4.223 2.107 1 96.31 474 MET A N 1
ATOM 3474 C CA . MET A 1 474 ? -33.188 -3.387 2.932 1 96.31 474 MET A CA 1
ATOM 3475 C C . MET A 1 474 ? -33.625 -1.931 2.893 1 96.31 474 MET A C 1
ATOM 3477 O O . MET A 1 474 ? -33.531 -1.221 3.896 1 96.31 474 MET A O 1
ATOM 3481 N N . ARG A 1 475 ? -34.125 -1.539 1.75 1 94.12 475 ARG A N 1
ATOM 3482 C CA . ARG A 1 475 ? -34.531 -0.15 1.588 1 94.12 475 ARG A CA 1
ATOM 3483 C C . ARG A 1 475 ? -35.844 0.117 2.312 1 94.12 475 ARG A C 1
ATOM 3485 O O . ARG A 1 475 ? -36 1.126 3.008 1 94.12 475 ARG A O 1
ATOM 3492 N N . TRP A 1 476 ? -36.75 -0.811 2.217 1 94.75 476 TRP A N 1
ATOM 3493 C CA . TRP A 1 476 ? -38.125 -0.476 2.631 1 94.75 476 TRP A CA 1
ATOM 3494 C C . TRP A 1 476 ? -38.469 -1.139 3.961 1 94.75 476 TRP A C 1
ATOM 3496 O O . TRP A 1 476 ? -39.281 -0.634 4.715 1 94.75 476 TRP A O 1
ATOM 3506 N N . ILE A 1 477 ? -37.875 -2.234 4.266 1 95.06 477 ILE A N 1
ATOM 3507 C CA . ILE A 1 477 ? -38.156 -2.908 5.523 1 95.06 477 ILE A CA 1
ATOM 3508 C C . ILE A 1 477 ? -37.188 -2.467 6.598 1 95.06 477 ILE A C 1
ATOM 3510 O O . ILE A 1 477 ? -37.562 -1.976 7.656 1 95.06 477 ILE A O 1
ATOM 3514 N N . VAL A 1 478 ? -35.938 -2.564 6.289 1 93.56 478 VAL A N 1
ATOM 3515 C CA . VAL A 1 478 ? -34.906 -2.236 7.262 1 93.56 478 VAL A CA 1
ATOM 3516 C C . VAL A 1 478 ? -34.656 -0.731 7.258 1 93.56 478 VAL A C 1
ATOM 3518 O O . VAL A 1 478 ? -34.125 -0.183 8.227 1 93.56 478 VAL A O 1
ATOM 3521 N N . LYS A 1 479 ? -34.969 -0.038 6.133 1 93.5 479 LYS A N 1
ATOM 3522 C CA . LYS A 1 479 ? -34.781 1.397 5.961 1 93.5 479 LYS A CA 1
ATOM 3523 C C . LYS A 1 479 ? -33.281 1.754 6.027 1 93.5 479 LYS A C 1
ATOM 3525 O O . LYS A 1 479 ? -32.906 2.68 6.742 1 93.5 479 LYS A O 1
ATOM 3530 N N . MET A 1 480 ? -32.531 0.993 5.387 1 93.38 480 MET A N 1
ATOM 3531 C CA . MET A 1 480 ? -31.094 1.208 5.305 1 93.38 480 MET A CA 1
ATOM 3532 C C . MET A 1 480 ? -30.75 2.287 4.281 1 93.38 480 MET A C 1
ATOM 3534 O O . MET A 1 480 ? -31.391 2.369 3.23 1 93.38 480 MET A O 1
ATOM 3538 N N . GLY A 1 481 ? -29.797 3.154 4.562 1 94.31 481 GLY A N 1
ATOM 3539 C CA . GLY A 1 481 ? -29.344 4.152 3.607 1 94.31 481 GLY A CA 1
ATOM 3540 C C . GLY A 1 481 ? -28.734 3.549 2.357 1 94.31 481 GLY A C 1
ATOM 3541 O O . GLY A 1 481 ? -28.25 2.418 2.383 1 94.31 481 GLY A O 1
ATOM 3542 N N . GLY A 1 482 ? -28.75 4.273 1.297 1 95.75 482 GLY A N 1
ATOM 3543 C CA . GLY A 1 482 ? -28.266 3.803 0.009 1 95.75 482 GLY A CA 1
ATOM 3544 C C . GLY A 1 482 ? -26.766 3.5 0.007 1 95.75 482 GLY A C 1
ATOM 3545 O O . GLY A 1 482 ? -26.328 2.549 -0.642 1 95.75 482 GLY A O 1
ATOM 3546 N N . THR A 1 483 ? -25.922 4.262 0.687 1 95.5 483 THR A N 1
ATOM 3547 C CA . THR A 1 483 ? -24.484 4.09 0.723 1 95.5 483 THR A CA 1
ATOM 3548 C C . THR A 1 483 ? -24.109 2.779 1.405 1 95.5 483 THR A C 1
ATOM 3550 O O . THR A 1 483 ? -23.312 2.002 0.875 1 95.5 483 THR A O 1
ATOM 3553 N N . ARG A 1 484 ? -24.688 2.518 2.518 1 94.69 484 ARG A N 1
ATOM 3554 C CA . ARG A 1 484 ? -24.453 1.266 3.229 1 94.69 484 ARG A CA 1
ATOM 3555 C C . ARG A 1 484 ? -25.016 0.081 2.457 1 94.69 484 ARG A C 1
ATOM 3557 O O . ARG A 1 484 ? -24.406 -0.991 2.416 1 94.69 484 ARG A O 1
ATOM 3564 N N . LEU A 1 485 ? -26.172 0.314 1.878 1 97 485 LEU A N 1
ATOM 3565 C CA . LEU A 1 485 ? -26.844 -0.726 1.096 1 97 485 LEU A CA 1
ATOM 3566 C C . LEU A 1 485 ? -25.984 -1.138 -0.096 1 97 485 LEU A C 1
ATOM 3568 O O . LEU A 1 485 ? -25.922 -2.318 -0.446 1 97 485 LEU A O 1
ATOM 3572 N N . ALA A 1 486 ? -25.391 -0.221 -0.746 1 97.12 486 ALA A N 1
ATOM 3573 C CA . ALA A 1 486 ? -24.5 -0.541 -1.865 1 97.12 486 ALA A CA 1
ATOM 3574 C C . ALA A 1 486 ? -23.406 -1.504 -1.437 1 97.12 486 ALA A C 1
ATOM 3576 O O . ALA A 1 486 ? -23.078 -2.453 -2.156 1 97.12 486 ALA A O 1
ATOM 3577 N N . GLY A 1 487 ? -22.859 -1.265 -0.274 1 96.06 487 GLY A N 1
ATOM 3578 C CA . GLY A 1 487 ? -21.875 -2.182 0.28 1 96.06 487 GLY A CA 1
ATOM 3579 C C . GLY A 1 487 ? -22.453 -3.543 0.62 1 96.06 487 GLY A C 1
ATOM 3580 O O . GLY A 1 487 ? -21.812 -4.57 0.373 1 96.06 487 GLY A O 1
ATOM 3581 N N . LEU A 1 488 ? -23.594 -3.49 1.162 1 97 488 LEU A N 1
ATOM 3582 C CA . LEU A 1 488 ? -24.266 -4.73 1.539 1 97 488 LEU A CA 1
ATOM 3583 C C . LEU A 1 488 ? -24.516 -5.605 0.316 1 97 488 LEU A C 1
ATOM 3585 O O . LEU A 1 488 ? -24.344 -6.828 0.377 1 97 488 LEU A O 1
ATOM 3589 N N . ILE A 1 489 ? -24.875 -5.031 -0.743 1 97.5 489 ILE A N 1
ATOM 3590 C CA . ILE A 1 489 ? -25.125 -5.77 -1.979 1 97.5 489 ILE A CA 1
ATOM 3591 C C . ILE A 1 489 ? -23.828 -6.453 -2.428 1 97.5 489 ILE A C 1
ATOM 3593 O O . ILE A 1 489 ? -23.844 -7.621 -2.814 1 97.5 489 ILE A O 1
ATOM 3597 N N . GLY A 1 490 ? -22.766 -5.762 -2.357 1 95.94 490 GLY A N 1
ATOM 3598 C CA . GLY A 1 490 ? -21.469 -6.355 -2.672 1 95.94 490 GLY A CA 1
ATOM 3599 C C . GLY A 1 490 ? -21.094 -7.492 -1.742 1 95.94 490 GLY A C 1
ATOM 3600 O O . GLY A 1 490 ? -20.547 -8.508 -2.184 1 95.94 490 GLY A O 1
ATOM 3601 N N . GLY A 1 491 ? -21.359 -7.293 -0.48 1 95.69 491 GLY A N 1
ATOM 3602 C CA . GLY A 1 491 ? -21.094 -8.328 0.501 1 95.69 491 GLY A CA 1
ATOM 3603 C C . GLY A 1 491 ? -21.938 -9.57 0.306 1 95.69 491 GLY A C 1
ATOM 3604 O O . GLY A 1 491 ? -21.438 -10.695 0.406 1 95.69 491 GLY A O 1
ATOM 3605 N N . ALA A 1 492 ? -23.156 -9.328 0.019 1 96.44 492 ALA A N 1
ATOM 3606 C CA . ALA A 1 492 ? -24.062 -10.438 -0.233 1 96.44 492 ALA A CA 1
ATOM 3607 C C . ALA A 1 492 ? -23.625 -11.25 -1.449 1 96.44 492 ALA A C 1
ATOM 3609 O O . ALA A 1 492 ? -23.766 -12.477 -1.476 1 96.44 492 ALA A O 1
ATOM 3610 N N . GLN A 1 493 ? -23.094 -10.562 -2.354 1 95.31 493 GLN A N 1
ATOM 3611 C CA . GLN A 1 493 ? -22.609 -11.203 -3.574 1 95.31 493 GLN A CA 1
ATOM 3612 C C . GLN A 1 493 ? -21.203 -11.742 -3.391 1 95.31 493 GLN A C 1
ATOM 3614 O O . GLN A 1 493 ? -20.688 -12.469 -4.246 1 95.31 493 GLN A O 1
ATOM 3619 N N . THR A 1 494 ? -20.594 -11.438 -2.301 1 92.75 494 THR A N 1
ATOM 3620 C CA . THR A 1 494 ? -19.203 -11.797 -2.033 1 92.75 494 THR A CA 1
ATOM 3621 C C . THR A 1 494 ? -18.312 -11.438 -3.219 1 92.75 494 THR A C 1
ATOM 3623 O O . THR A 1 494 ? -17.484 -12.242 -3.646 1 92.75 494 THR A O 1
ATOM 3626 N N . GLN A 1 495 ? -18.562 -10.273 -3.824 1 92.06 495 GLN A N 1
ATOM 3627 C CA . GLN A 1 495 ? -17.891 -9.836 -5.043 1 92.06 495 GLN A CA 1
ATOM 3628 C C . GLN A 1 495 ? -17.188 -8.5 -4.832 1 92.06 495 GLN A C 1
ATOM 3630 O O . GLN A 1 495 ? -17.812 -7.441 -4.863 1 92.06 495 GLN A O 1
ATOM 3635 N N . PRO A 1 496 ? -15.828 -8.539 -4.836 1 90.44 496 PRO A N 1
ATOM 3636 C CA . PRO A 1 496 ? -15.062 -7.316 -4.598 1 90.44 496 PRO A CA 1
ATOM 3637 C C . PRO A 1 496 ? -15.273 -6.266 -5.684 1 90.44 496 PRO A C 1
ATOM 3639 O O . PRO A 1 496 ? -15.141 -5.066 -5.422 1 90.44 496 PRO A O 1
ATOM 3642 N N . ALA A 1 497 ? -15.617 -6.699 -6.879 1 91.75 497 ALA A N 1
ATOM 3643 C CA . ALA A 1 497 ? -15.844 -5.742 -7.957 1 91.75 497 ALA A CA 1
ATOM 3644 C C . ALA A 1 497 ? -17.016 -4.816 -7.629 1 91.75 497 ALA A C 1
ATOM 3646 O O . ALA A 1 497 ? -16.984 -3.627 -7.953 1 91.75 497 ALA A O 1
ATOM 3647 N N . VAL A 1 498 ? -18.016 -5.312 -7.027 1 94.75 498 VAL A N 1
ATOM 3648 C CA . VAL A 1 498 ? -19.172 -4.512 -6.656 1 94.75 498 VAL A CA 1
ATOM 3649 C C . VAL A 1 498 ? -18.797 -3.541 -5.539 1 94.75 498 VAL A C 1
ATOM 3651 O O . VAL A 1 498 ? -19.219 -2.383 -5.551 1 94.75 498 VAL A O 1
ATOM 3654 N N . LEU A 1 499 ? -18.078 -4.059 -4.629 1 93.56 499 LEU A N 1
ATOM 3655 C CA . LEU A 1 499 ? -17.594 -3.203 -3.555 1 93.56 499 LEU A CA 1
ATOM 3656 C C . LEU A 1 499 ? -16.75 -2.064 -4.113 1 93.56 499 LEU A C 1
ATOM 3658 O O . LEU A 1 499 ? -16.891 -0.913 -3.699 1 93.56 499 LEU A O 1
ATOM 3662 N N . ALA A 1 500 ? -15.906 -2.438 -4.984 1 91.81 500 ALA A N 1
ATOM 3663 C CA . ALA A 1 500 ? -15.039 -1.44 -5.605 1 91.81 500 ALA A CA 1
ATOM 3664 C C . ALA A 1 500 ? -15.859 -0.387 -6.348 1 91.81 500 ALA A C 1
ATOM 3666 O O . ALA A 1 500 ? -15.531 0.802 -6.309 1 91.81 500 ALA A O 1
ATOM 3667 N N . PHE A 1 501 ? -16.812 -0.783 -7.023 1 93.25 501 PHE A N 1
ATOM 3668 C CA . PHE A 1 501 ? -17.703 0.104 -7.762 1 93.25 501 PHE A CA 1
ATOM 3669 C C . PHE A 1 501 ? -18.391 1.088 -6.82 1 93.25 501 PHE A C 1
ATOM 3671 O O . PHE A 1 501 ? -18.438 2.291 -7.09 1 93.25 501 PHE A O 1
ATOM 3678 N N . ALA A 1 502 ? -18.844 0.611 -5.738 1 94.38 502 ALA A N 1
ATOM 3679 C CA . ALA A 1 502 ? -19.484 1.451 -4.734 1 94.38 502 ALA A CA 1
ATOM 3680 C C . ALA A 1 502 ? -18.5 2.443 -4.129 1 94.38 502 ALA A C 1
ATOM 3682 O O . ALA A 1 502 ? -18.828 3.609 -3.914 1 94.38 502 ALA A O 1
ATOM 3683 N N . ASN A 1 503 ? -17.344 1.983 -3.879 1 90.56 503 ASN A N 1
ATOM 3684 C CA . ASN A 1 503 ? -16.312 2.838 -3.301 1 90.56 503 ASN A CA 1
ATOM 3685 C C . ASN A 1 503 ? -15.938 3.977 -4.242 1 90.56 503 ASN A C 1
ATOM 3687 O O . ASN A 1 503 ? -15.766 5.117 -3.809 1 90.56 503 ASN A O 1
ATOM 3691 N N . GLU A 1 504 ? -15.852 3.643 -5.473 1 87.38 504 GLU A N 1
ATOM 3692 C CA . GLU A 1 504 ? -15.484 4.656 -6.461 1 87.38 504 GLU A CA 1
ATOM 3693 C C . GLU A 1 504 ? -16.562 5.738 -6.559 1 87.38 504 GLU A C 1
ATOM 3695 O O . GLU A 1 504 ? -16.234 6.918 -6.738 1 87.38 504 GLU A O 1
ATOM 3700 N N . ARG A 1 505 ? -17.734 5.395 -6.355 1 89.44 505 ARG A N 1
ATOM 3701 C CA . ARG A 1 505 ? -18.859 6.312 -6.539 1 89.44 505 ARG A CA 1
ATOM 3702 C C . ARG A 1 505 ? -19.094 7.148 -5.285 1 89.44 505 ARG A C 1
ATOM 3704 O O . ARG A 1 505 ? -19.703 8.219 -5.352 1 89.44 505 ARG A O 1
ATOM 3711 N N . THR A 1 506 ? -18.625 6.684 -4.195 1 89.62 506 THR A N 1
ATOM 3712 C CA . THR A 1 506 ? -18.938 7.355 -2.936 1 89.62 506 THR A CA 1
ATOM 3713 C C . THR A 1 506 ? -17.688 7.977 -2.328 1 89.62 506 THR A C 1
ATOM 3715 O O . THR A 1 506 ? -17.734 8.555 -1.241 1 89.62 506 THR A O 1
ATOM 3718 N N . GLY A 1 507 ? -16.531 7.824 -3.043 1 82.19 507 GLY A N 1
ATOM 3719 C CA . GLY A 1 507 ? -15.281 8.305 -2.473 1 82.19 507 GLY A CA 1
ATOM 3720 C C . GLY A 1 507 ? -14.82 7.5 -1.271 1 82.19 507 GLY A C 1
ATOM 3721 O O . GLY A 1 507 ? -14.383 8.07 -0.269 1 82.19 507 GLY A O 1
ATOM 3722 N N . ALA A 1 508 ? -15.094 6.184 -1.325 1 86.19 508 ALA A N 1
ATOM 3723 C CA . ALA A 1 508 ? -14.695 5.246 -0.281 1 86.19 508 ALA A CA 1
ATOM 3724 C C . ALA A 1 508 ? -15.312 5.625 1.062 1 86.19 508 ALA A C 1
ATOM 3726 O O . ALA A 1 508 ? -14.609 5.691 2.076 1 86.19 508 ALA A O 1
ATOM 3727 N N . ASP A 1 509 ? -16.547 5.969 1.033 1 87.81 509 ASP A N 1
ATOM 3728 C CA . ASP A 1 509 ? -17.297 6.195 2.264 1 87.81 509 ASP A CA 1
ATOM 3729 C C . ASP A 1 509 ? -17.234 4.973 3.176 1 87.81 509 ASP A C 1
ATOM 3731 O O . ASP A 1 509 ? -17.469 3.846 2.727 1 87.81 509 ASP A O 1
ATOM 3735 N N . PRO A 1 510 ? -16.891 5.168 4.441 1 85.31 510 PRO A N 1
ATOM 3736 C CA . PRO A 1 510 ? -16.734 4.035 5.359 1 85.31 510 PRO A CA 1
ATOM 3737 C C . PRO A 1 510 ? -18.016 3.209 5.492 1 85.31 510 PRO A C 1
ATOM 3739 O O . PRO A 1 510 ? -17.953 2.016 5.801 1 85.31 510 PRO A O 1
ATOM 3742 N N . ARG A 1 511 ? -19.172 3.766 5.273 1 91.31 511 ARG A N 1
ATOM 3743 C CA . ARG A 1 511 ? -20.453 3.055 5.375 1 91.31 511 ARG A CA 1
ATOM 3744 C C . ARG A 1 511 ? -20.531 1.931 4.348 1 91.31 511 ARG A C 1
ATOM 3746 O O . ARG A 1 511 ? -21.219 0.933 4.566 1 91.31 511 ARG A O 1
ATOM 3753 N N . VAL A 1 512 ? -19.859 2.057 3.197 1 94.12 512 VAL A N 1
ATOM 3754 C CA . VAL A 1 512 ? -19.828 1.028 2.162 1 94.12 512 VAL A CA 1
ATOM 3755 C C . VAL A 1 512 ? -19.109 -0.214 2.684 1 94.12 512 VAL A C 1
ATOM 3757 O O . VAL A 1 512 ? -19.656 -1.323 2.613 1 94.12 512 VAL A O 1
ATOM 3760 N N . ALA A 1 513 ? -17.969 -0.01 3.242 1 90.88 513 ALA A N 1
ATOM 3761 C CA . ALA A 1 513 ? -17.188 -1.122 3.781 1 90.88 513 ALA A CA 1
ATOM 3762 C C . ALA A 1 513 ? -17.938 -1.807 4.926 1 90.88 513 ALA A C 1
ATOM 3764 O O . ALA A 1 513 ? -17.844 -3.027 5.086 1 90.88 513 ALA A O 1
ATOM 3765 N N . LEU A 1 514 ? -18.594 -1.048 5.684 1 90.38 514 LEU A N 1
ATOM 3766 C CA . LEU A 1 514 ? -19.359 -1.592 6.801 1 90.38 514 LEU A CA 1
ATOM 3767 C C . LEU A 1 514 ? -20.469 -2.496 6.301 1 90.38 514 LEU A C 1
ATOM 3769 O O . LEU A 1 514 ? -20.703 -3.57 6.863 1 90.38 514 LEU A O 1
ATOM 3773 N N . GLY A 1 515 ? -21.156 -2.031 5.348 1 93.81 515 GLY A N 1
ATOM 3774 C CA . GLY A 1 515 ? -22.203 -2.859 4.754 1 93.81 515 GLY A CA 1
ATOM 3775 C C . GLY A 1 515 ? -21.672 -4.156 4.176 1 93.81 515 GLY A C 1
ATOM 3776 O O . GLY A 1 515 ? -22.281 -5.215 4.348 1 93.81 515 GLY A O 1
ATOM 3777 N N . TYR A 1 516 ? -20.594 -4.129 3.5 1 94.75 516 TYR A N 1
ATOM 3778 C CA . TYR A 1 516 ? -19.938 -5.285 2.893 1 94.75 516 TYR A CA 1
ATOM 3779 C C . TYR A 1 516 ? -19.531 -6.297 3.953 1 94.75 516 TYR A C 1
ATOM 3781 O O . TYR A 1 516 ? -19.859 -7.484 3.85 1 94.75 516 TYR A O 1
ATOM 3789 N N . ALA A 1 517 ? -18.891 -5.824 5.004 1 90.88 517 ALA A N 1
ATOM 3790 C CA . ALA A 1 517 ? -18.344 -6.688 6.047 1 90.88 517 ALA A CA 1
ATOM 3791 C C . ALA A 1 517 ? -19.453 -7.324 6.875 1 90.88 517 ALA A C 1
ATOM 3793 O O . ALA A 1 517 ? -19.297 -8.445 7.375 1 90.88 517 ALA A O 1
ATOM 3794 N N . MET A 1 518 ? -20.531 -6.652 6.918 1 91.81 518 MET A N 1
ATOM 3795 C CA . MET A 1 518 ? -21.641 -7.078 7.758 1 91.81 518 MET A CA 1
ATOM 3796 C C . MET A 1 518 ? -22.219 -8.406 7.266 1 91.81 518 MET A C 1
ATOM 3798 O O . MET A 1 518 ? -22.594 -9.258 8.07 1 91.81 518 MET A O 1
ATOM 3802 N N . VAL A 1 519 ? -22.188 -8.555 6.023 1 94.69 519 VAL A N 1
ATOM 3803 C CA . VAL A 1 519 ? -22.953 -9.695 5.527 1 94.69 519 VAL A CA 1
ATOM 3804 C C . VAL A 1 519 ? -22.031 -10.688 4.832 1 94.69 519 VAL A C 1
ATOM 3806 O O . VAL A 1 519 ? -22.375 -11.844 4.625 1 94.69 519 VAL A O 1
ATOM 3809 N N . TYR A 1 520 ? -20.891 -10.359 4.492 1 93.25 520 TYR A N 1
ATOM 3810 C CA . TYR A 1 520 ? -19.984 -11.141 3.646 1 93.25 520 TYR A CA 1
ATOM 3811 C C . TYR A 1 520 ? -19.75 -12.523 4.23 1 93.25 520 TYR A C 1
ATOM 3813 O O . TYR A 1 520 ? -19.953 -13.531 3.553 1 93.25 520 TYR A O 1
ATOM 3821 N N . PRO A 1 521 ? -19.312 -12.688 5.512 1 89.25 521 PRO A N 1
ATOM 3822 C CA . PRO A 1 521 ? -19.016 -14.023 6.031 1 89.25 521 PRO A CA 1
ATOM 3823 C C . PRO A 1 521 ? -20.234 -14.938 6.02 1 89.25 521 PRO A C 1
ATOM 3825 O O . PRO A 1 521 ? -20.125 -16.109 5.648 1 89.25 521 PRO A O 1
ATOM 3828 N N . VAL A 1 522 ? -21.312 -14.375 6.359 1 91.62 522 VAL A N 1
ATOM 3829 C CA . VAL A 1 522 ? -22.547 -15.172 6.422 1 91.62 522 VAL A CA 1
ATOM 3830 C C . VAL A 1 522 ? -22.969 -15.57 5.012 1 91.62 522 VAL A C 1
ATOM 3832 O O . VAL A 1 522 ? -23.359 -16.719 4.773 1 91.62 522 VAL A O 1
ATOM 3835 N N . ALA A 1 523 ? -22.953 -14.602 4.172 1 95.38 523 ALA A N 1
ATOM 3836 C CA . ALA A 1 523 ? -23.297 -14.898 2.783 1 95.38 523 ALA A CA 1
ATOM 3837 C C . ALA A 1 523 ? -22.406 -16 2.221 1 95.38 523 ALA A C 1
ATOM 3839 O O . ALA A 1 523 ? -22.891 -16.906 1.532 1 95.38 523 ALA A O 1
ATOM 3840 N N . MET A 1 524 ? -21.188 -15.945 2.49 1 92.38 524 MET A N 1
ATOM 3841 C CA . MET A 1 524 ? -20.219 -16.938 2.012 1 92.38 524 MET A CA 1
ATOM 3842 C C . MET A 1 524 ? -20.594 -18.328 2.492 1 92.38 524 MET A C 1
ATOM 3844 O O . MET A 1 524 ? -20.672 -19.266 1.694 1 92.38 524 MET A O 1
ATOM 3848 N N . ILE A 1 525 ? -20.875 -18.484 3.699 1 90.12 525 ILE A N 1
ATOM 3849 C CA . ILE A 1 525 ? -21.141 -19.766 4.32 1 90.12 525 ILE A CA 1
ATOM 3850 C C . ILE A 1 525 ? -22.484 -20.312 3.814 1 90.12 525 ILE A C 1
ATOM 3852 O O . ILE A 1 525 ? -22.562 -21.484 3.408 1 90.12 525 ILE A O 1
ATOM 3856 N N . VAL A 1 526 ? -23.438 -19.531 3.824 1 94.12 526 VAL A N 1
ATOM 3857 C CA . VAL A 1 526 ? -24.781 -19.953 3.432 1 94.12 526 VAL A CA 1
ATOM 3858 C C . VAL A 1 526 ? -24.781 -20.375 1.965 1 94.12 526 VAL A C 1
ATOM 3860 O O . VAL A 1 526 ? -25.391 -21.391 1.602 1 94.12 526 VAL A O 1
ATOM 3863 N N . LYS A 1 527 ? -24.141 -19.672 1.142 1 96.06 527 LYS A N 1
ATOM 3864 C CA . LYS A 1 527 ? -24.062 -20 -0.281 1 96.06 527 LYS A CA 1
ATOM 3865 C C . LYS A 1 527 ? -23.375 -21.344 -0.507 1 96.06 527 LYS A C 1
ATOM 3867 O O . LYS A 1 527 ? -23.797 -22.109 -1.369 1 96.06 527 LYS A O 1
ATOM 3872 N N . ILE A 1 528 ? -22.344 -21.562 0.211 1 91.81 528 ILE A N 1
ATOM 3873 C CA . ILE A 1 528 ? -21.625 -22.828 0.109 1 91.81 528 ILE A CA 1
ATOM 3874 C C . ILE A 1 528 ? -22.562 -23.984 0.478 1 91.81 528 ILE A C 1
ATOM 3876 O O . ILE A 1 528 ? -22.656 -24.969 -0.249 1 91.81 528 ILE A O 1
ATOM 3880 N N . PHE A 1 529 ? -23.312 -23.812 1.511 1 91.38 529 PHE A N 1
ATOM 3881 C CA . PHE A 1 529 ? -24.219 -24.844 1.989 1 91.38 529 PHE A CA 1
ATOM 3882 C C . PHE A 1 529 ? -25.344 -25.094 0.983 1 91.38 529 PHE A C 1
ATOM 3884 O O . PHE A 1 529 ? -25.703 -26.234 0.708 1 91.38 529 PHE A O 1
ATOM 3891 N N . LEU A 1 530 ? -25.828 -24.078 0.517 1 95.06 530 LEU A N 1
ATOM 3892 C CA . LEU A 1 530 ? -26.906 -24.203 -0.451 1 95.06 530 LEU A CA 1
ATOM 3893 C C . LEU A 1 530 ? -26.422 -24.875 -1.733 1 95.06 530 LEU A C 1
ATOM 3895 O O . LEU A 1 530 ? -27.109 -25.719 -2.303 1 95.06 530 LEU A O 1
ATOM 3899 N N . ALA A 1 531 ? -25.297 -24.469 -2.184 1 94.38 531 ALA A N 1
ATOM 3900 C CA . ALA A 1 531 ? -24.719 -25.062 -3.391 1 94.38 531 ALA A CA 1
ATOM 3901 C C . ALA A 1 531 ? -24.469 -26.562 -3.197 1 94.38 531 ALA A C 1
ATOM 3903 O O . ALA A 1 531 ? -24.656 -27.359 -4.125 1 94.38 531 ALA A O 1
ATOM 3904 N N . GLN A 1 532 ? -24.031 -26.906 -2.068 1 90.81 532 GLN A N 1
ATOM 3905 C CA . GLN A 1 532 ? -23.812 -28.312 -1.747 1 90.81 532 GLN A CA 1
ATOM 3906 C C . GLN A 1 532 ? -25.109 -29.109 -1.803 1 90.81 532 GLN A C 1
ATOM 3908 O O . GLN A 1 532 ? -25.156 -30.219 -2.34 1 90.81 532 GLN A O 1
ATOM 3913 N N . ILE A 1 533 ? -26.109 -28.562 -1.231 1 92.25 533 ILE A N 1
ATOM 3914 C CA . ILE A 1 533 ? -27.406 -29.219 -1.225 1 92.25 533 ILE A CA 1
ATOM 3915 C C . ILE A 1 533 ? -27.938 -29.344 -2.654 1 92.25 533 ILE A C 1
ATOM 3917 O O . ILE A 1 533 ? -28.406 -30.406 -3.057 1 92.25 533 ILE A O 1
ATOM 3921 N N . LEU A 1 534 ? -27.766 -28.344 -3.416 1 95 534 LEU A N 1
ATOM 3922 C CA . LEU A 1 534 ? -28.266 -28.328 -4.793 1 95 534 LEU A CA 1
ATOM 3923 C C . LEU A 1 534 ? -27.516 -29.344 -5.645 1 95 534 LEU A C 1
ATOM 3925 O O . LEU A 1 534 ? -28.109 -30.031 -6.469 1 95 534 LEU A O 1
ATOM 3929 N N . GLY A 1 535 ? -26.234 -29.391 -5.465 1 91.12 535 GLY A N 1
ATOM 3930 C CA . GLY A 1 535 ? -25.422 -30.328 -6.234 1 91.12 535 GLY A CA 1
ATOM 3931 C C . GLY A 1 535 ? -25.75 -31.781 -5.941 1 91.12 535 GLY A C 1
ATOM 3932 O O . GLY A 1 535 ? -25.578 -32.656 -6.805 1 91.12 535 GLY A O 1
ATOM 3933 N N . GLY A 1 536 ? -26.203 -32 -4.77 1 87.62 536 GLY A N 1
ATOM 3934 C CA . GLY A 1 536 ? -26.484 -33.375 -4.336 1 87.62 536 GLY A CA 1
ATOM 3935 C C . GLY A 1 536 ? -27.891 -33.812 -4.648 1 87.62 536 GLY A C 1
ATOM 3936 O O . GLY A 1 536 ? -28.25 -34.969 -4.406 1 87.62 536 GLY A O 1
ATOM 3937 N N . LEU A 1 537 ? -28.625 -32.938 -5.129 1 86.94 537 LEU A N 1
ATOM 3938 C CA . LEU A 1 537 ? -30.016 -33.281 -5.457 1 86.94 537 LEU A CA 1
ATOM 3939 C C . LEU A 1 537 ? -30.062 -34.219 -6.664 1 86.94 537 LEU A C 1
ATOM 3941 O O . LEU A 1 537 ? -29.297 -34.062 -7.609 1 86.94 537 LEU A O 1
ATOM 3945 N N . MET B 1 1 ? 4.562 -34.031 13.773 1 72.19 1 MET B N 1
ATOM 3946 C CA . MET B 1 1 ? 3.951 -32.688 13.906 1 72.19 1 MET B CA 1
ATOM 3947 C C . MET B 1 1 ? 4.637 -31.688 12.992 1 72.19 1 MET B C 1
ATOM 3949 O O . MET B 1 1 ? 3.982 -31.031 12.18 1 72.19 1 MET B O 1
ATOM 3953 N N . VAL B 1 2 ? 5.961 -31.797 13.023 1 81.56 2 VAL B N 1
ATOM 3954 C CA . VAL B 1 2 ? 6.711 -30.875 12.18 1 81.56 2 VAL B CA 1
ATOM 3955 C C . VAL B 1 2 ? 6.488 -31.219 10.711 1 81.56 2 VAL B C 1
ATOM 3957 O O . VAL B 1 2 ? 6.273 -30.328 9.883 1 81.56 2 VAL B O 1
ATOM 3960 N N . THR B 1 3 ? 6.422 -32.438 10.406 1 86 3 THR B N 1
ATOM 3961 C CA . THR B 1 3 ? 6.258 -32.875 9.016 1 86 3 THR B CA 1
ATOM 3962 C C . THR B 1 3 ? 4.887 -32.469 8.484 1 86 3 THR B C 1
ATOM 3964 O O . THR B 1 3 ? 4.758 -32.062 7.324 1 86 3 THR B O 1
ATOM 3967 N N . THR B 1 4 ? 3.93 -32.531 9.367 1 87.5 4 THR B N 1
ATOM 3968 C CA . THR B 1 4 ? 2.584 -32.156 8.953 1 87.5 4 THR B CA 1
ATOM 3969 C C . THR B 1 4 ? 2.502 -30.656 8.68 1 87.5 4 THR B C 1
ATOM 3971 O O . THR B 1 4 ? 1.854 -30.234 7.723 1 87.5 4 THR B O 1
ATOM 3974 N N . VAL B 1 5 ? 3.148 -29.938 9.43 1 90.75 5 VAL B N 1
ATOM 3975 C CA . VAL B 1 5 ? 3.164 -28.484 9.273 1 90.75 5 VAL B CA 1
ATOM 3976 C C . VAL B 1 5 ? 3.904 -28.125 7.988 1 90.75 5 VAL B C 1
ATOM 3978 O O . VAL B 1 5 ? 3.443 -27.266 7.219 1 90.75 5 VAL B O 1
ATOM 3981 N N . LEU B 1 6 ? 4.984 -28.781 7.766 1 93.31 6 LEU B N 1
ATOM 3982 C CA . LEU B 1 6 ? 5.789 -28.5 6.582 1 93.31 6 LEU B CA 1
ATOM 3983 C C . LEU B 1 6 ? 5.035 -28.875 5.309 1 93.31 6 LEU B C 1
ATOM 3985 O O . LEU B 1 6 ? 5.129 -28.172 4.297 1 93.31 6 LEU B O 1
ATOM 3989 N N . GLU B 1 7 ? 4.375 -29.938 5.391 1 92.12 7 GLU B N 1
ATOM 3990 C CA . GLU B 1 7 ? 3.572 -30.359 4.242 1 92.12 7 GLU B CA 1
ATOM 3991 C C . GLU B 1 7 ? 2.461 -29.359 3.953 1 92.12 7 GLU B C 1
ATOM 3993 O O . GLU B 1 7 ? 2.184 -29.047 2.793 1 92.12 7 GLU B O 1
ATOM 3998 N N . HIS B 1 8 ? 1.869 -28.922 4.996 1 91.62 8 HIS B N 1
ATOM 3999 C CA . HIS B 1 8 ? 0.821 -27.922 4.832 1 91.62 8 HIS B CA 1
ATOM 4000 C C . HIS B 1 8 ? 1.376 -26.641 4.227 1 91.62 8 HIS B C 1
ATOM 4002 O O . HIS B 1 8 ? 0.74 -26.031 3.365 1 91.62 8 HIS B O 1
ATOM 4008 N N . LEU B 1 9 ? 2.473 -26.234 4.625 1 94.44 9 LEU B N 1
ATOM 4009 C CA . LEU B 1 9 ? 3.109 -25.016 4.117 1 94.44 9 LEU B CA 1
ATOM 4010 C C . LEU B 1 9 ? 3.527 -25.203 2.66 1 94.44 9 LEU B C 1
ATOM 4012 O O . LEU B 1 9 ? 3.467 -24.25 1.872 1 94.44 9 LEU B O 1
ATOM 4016 N N . SER B 1 10 ? 3.936 -26.375 2.312 1 93.44 10 SER B N 1
ATOM 4017 C CA . SER B 1 10 ? 4.352 -26.656 0.942 1 93.44 10 SER B CA 1
ATOM 4018 C C . SER B 1 10 ? 3.168 -26.578 -0.018 1 93.44 10 SER B C 1
ATOM 4020 O O . SER B 1 10 ? 3.334 -26.25 -1.193 1 93.44 10 SER B O 1
ATOM 4022 N N . GLU B 1 11 ? 2.016 -26.844 0.527 1 91.81 11 GLU B N 1
ATOM 4023 C CA . GLU B 1 11 ? 0.824 -26.875 -0.314 1 91.81 11 GLU B CA 1
ATOM 4024 C C . GLU B 1 11 ? 0.15 -25.5 -0.368 1 91.81 11 GLU B C 1
ATOM 4026 O O . GLU B 1 11 ? -0.708 -25.266 -1.219 1 91.81 11 GLU B O 1
ATOM 4031 N N . ASN B 1 12 ? 0.516 -24.625 0.493 1 94.12 12 ASN B N 1
ATOM 4032 C CA . ASN B 1 12 ? -0.083 -23.297 0.579 1 94.12 12 ASN B CA 1
ATOM 4033 C C . ASN B 1 12 ? 0.979 -22.203 0.561 1 94.12 12 ASN B C 1
ATOM 4035 O O . ASN B 1 12 ? 1.354 -21.688 1.61 1 94.12 12 ASN B O 1
ATOM 4039 N N . SER B 1 13 ? 1.274 -21.781 -0.603 1 95.94 13 SER B N 1
ATOM 4040 C CA . SER B 1 13 ? 2.402 -20.875 -0.785 1 95.94 13 SER B CA 1
ATOM 4041 C C . SER B 1 13 ? 2.102 -19.5 -0.211 1 95.94 13 SER B C 1
ATOM 4043 O O . SER B 1 13 ? 2.992 -18.828 0.32 1 95.94 13 SER B O 1
ATOM 4045 N N . VAL B 1 14 ? 0.834 -19.047 -0.311 1 96.94 14 VAL B N 1
ATOM 4046 C CA . VAL B 1 14 ? 0.472 -17.734 0.19 1 96.94 14 VAL B CA 1
ATOM 4047 C C . VAL B 1 14 ? 0.513 -17.719 1.717 1 96.94 14 VAL B C 1
ATOM 4049 O O . VAL B 1 14 ? 0.933 -16.734 2.33 1 96.94 14 VAL B O 1
ATOM 4052 N N . LEU B 1 15 ? 0.065 -18.828 2.295 1 97.19 15 LEU B N 1
ATOM 4053 C CA . LEU B 1 15 ? 0.184 -18.984 3.74 1 97.19 15 LEU B CA 1
ATOM 4054 C C . LEU B 1 15 ? 1.644 -18.922 4.176 1 97.19 15 LEU B C 1
ATOM 4056 O O . LEU B 1 15 ? 1.985 -18.219 5.125 1 97.19 15 LEU B O 1
ATOM 4060 N N . THR B 1 16 ? 2.461 -19.703 3.504 1 97.88 16 THR B N 1
ATOM 4061 C CA . THR B 1 16 ? 3.887 -19.734 3.807 1 97.88 16 THR B CA 1
ATOM 4062 C C . THR B 1 16 ? 4.5 -18.344 3.686 1 97.88 16 THR B C 1
ATOM 4064 O O . THR B 1 16 ? 5.293 -17.922 4.535 1 97.88 16 THR B O 1
ATOM 4067 N N . LEU B 1 17 ? 4.117 -17.641 2.656 1 97.88 17 LEU B N 1
ATOM 4068 C CA . LEU B 1 17 ? 4.605 -16.297 2.395 1 97.88 17 LEU B CA 1
ATOM 4069 C C . LEU B 1 17 ? 4.32 -15.375 3.576 1 97.88 17 LEU B C 1
ATOM 4071 O O . LEU B 1 17 ? 5.227 -14.711 4.086 1 97.88 17 LEU B O 1
ATOM 4075 N N . PHE B 1 18 ? 3.125 -15.32 4.09 1 98.19 18 PHE B N 1
ATOM 4076 C CA . PHE B 1 18 ? 2.74 -14.375 5.129 1 98.19 18 PHE B CA 1
ATOM 4077 C C . PHE B 1 18 ? 3.24 -14.844 6.492 1 98.19 18 PHE B C 1
ATOM 4079 O O . PHE B 1 18 ? 3.553 -14.023 7.359 1 98.19 18 PHE B O 1
ATOM 4086 N N . LEU B 1 19 ? 3.348 -16.125 6.629 1 97.81 19 LEU B N 1
ATOM 4087 C CA . LEU B 1 19 ? 3.975 -16.609 7.848 1 97.81 19 LEU B CA 1
ATOM 4088 C C . LEU B 1 19 ? 5.426 -16.156 7.941 1 97.81 19 LEU B C 1
ATOM 4090 O O . LEU B 1 19 ? 5.879 -15.734 9.008 1 97.81 19 LEU B O 1
ATOM 4094 N N . LEU B 1 20 ? 6.102 -16.234 6.848 1 97.81 20 LEU B N 1
ATOM 4095 C CA . LEU B 1 20 ? 7.496 -15.805 6.797 1 97.81 20 LEU B CA 1
ATOM 4096 C C . LEU B 1 20 ? 7.609 -14.305 7.039 1 97.81 20 LEU B C 1
ATOM 4098 O O . LEU B 1 20 ? 8.516 -13.852 7.746 1 97.81 20 LEU B O 1
ATOM 4102 N N . ILE B 1 21 ? 6.73 -13.516 6.473 1 97.88 21 ILE B N 1
ATOM 4103 C CA . ILE B 1 21 ? 6.746 -12.07 6.664 1 97.88 21 ILE B CA 1
ATOM 4104 C C . ILE B 1 21 ? 6.492 -11.734 8.133 1 97.88 21 ILE B C 1
ATOM 4106 O O . ILE B 1 21 ? 7.223 -10.945 8.734 1 97.88 21 ILE B O 1
ATOM 4110 N N . GLY B 1 22 ? 5.484 -12.391 8.727 1 97.44 22 GLY B N 1
ATOM 4111 C CA . GLY B 1 22 ? 5.145 -12.125 10.117 1 97.44 22 GLY B CA 1
ATOM 4112 C C . GLY B 1 22 ? 6.23 -12.547 11.086 1 97.44 22 GLY B C 1
ATOM 4113 O O . GLY B 1 22 ? 6.711 -11.734 11.883 1 97.44 22 GLY B O 1
ATOM 4114 N N . LEU B 1 23 ? 6.676 -13.75 10.969 1 96.88 23 LEU B N 1
ATOM 4115 C CA . LEU B 1 23 ? 7.688 -14.289 11.875 1 96.88 23 LEU B CA 1
ATOM 4116 C C . LEU B 1 23 ? 9.047 -13.656 11.602 1 96.88 23 LEU B C 1
ATOM 4118 O O . LEU B 1 23 ? 9.82 -13.398 12.531 1 96.88 23 LEU B O 1
ATOM 4122 N N . GLY B 1 24 ? 9.305 -13.492 10.336 1 96.62 24 GLY B N 1
ATOM 4123 C CA . GLY B 1 24 ? 10.547 -12.828 9.992 1 96.62 24 GLY B CA 1
ATOM 4124 C C . GLY B 1 24 ? 10.664 -11.43 10.57 1 96.62 24 GLY B C 1
ATOM 4125 O O . GLY B 1 24 ? 11.695 -11.07 11.148 1 96.62 24 GLY B O 1
ATOM 4126 N N . MET B 1 25 ? 9.617 -10.68 10.469 1 95.12 25 MET B N 1
ATOM 4127 C CA . MET B 1 25 ? 9.641 -9.305 10.969 1 95.12 25 MET B CA 1
ATOM 4128 C C . MET B 1 25 ? 9.633 -9.281 12.492 1 95.12 25 MET B C 1
ATOM 4130 O O . MET B 1 25 ? 10.195 -8.375 13.109 1 95.12 25 MET B O 1
ATOM 4134 N N . LEU B 1 26 ? 9 -10.25 13.102 1 94.69 26 LEU B N 1
ATOM 4135 C CA . LEU B 1 26 ? 9.078 -10.383 14.555 1 94.69 26 LEU B CA 1
ATOM 4136 C C . LEU B 1 26 ? 10.516 -10.578 15.008 1 94.69 26 LEU B C 1
ATOM 4138 O O . LEU B 1 26 ? 10.961 -9.938 15.969 1 94.69 26 LEU B O 1
ATOM 4142 N N . LEU B 1 27 ? 11.219 -11.367 14.312 1 93.81 27 LEU B N 1
ATOM 4143 C CA . LEU B 1 27 ? 12.633 -11.594 14.602 1 93.81 27 LEU B CA 1
ATOM 4144 C C . LEU B 1 27 ? 13.469 -10.375 14.234 1 93.81 27 LEU B C 1
ATOM 4146 O O . LEU B 1 27 ? 14.477 -10.094 14.891 1 93.81 27 LEU B O 1
ATOM 4150 N N . GLY B 1 28 ? 13.039 -9.766 13.219 1 91.81 28 GLY B N 1
ATOM 4151 C CA . GLY B 1 28 ? 13.766 -8.602 12.734 1 91.81 28 GLY B CA 1
ATOM 4152 C C . GLY B 1 28 ? 13.758 -7.441 13.711 1 91.81 28 GLY B C 1
ATOM 4153 O O . GLY B 1 28 ? 14.617 -6.562 13.648 1 91.81 28 GLY B O 1
ATOM 4154 N N . HIS B 1 29 ? 12.82 -7.457 14.617 1 89.56 29 HIS B N 1
ATOM 4155 C CA . HIS B 1 29 ? 12.703 -6.359 15.578 1 89.56 29 HIS B CA 1
ATOM 4156 C C . HIS B 1 29 ? 13.555 -6.609 16.812 1 89.56 29 HIS B C 1
ATOM 4158 O O . HIS B 1 29 ? 13.75 -5.707 17.625 1 89.56 29 HIS B O 1
ATOM 4164 N N . VAL B 1 30 ? 14.078 -7.762 16.906 1 90.19 30 VAL B N 1
ATOM 4165 C CA . VAL B 1 30 ? 14.938 -8.078 18.047 1 90.19 30 VAL B CA 1
ATOM 4166 C C . VAL B 1 30 ? 16.297 -7.402 17.875 1 90.19 30 VAL B C 1
ATOM 4168 O O . VAL B 1 30 ? 16.938 -7.547 16.828 1 90.19 30 VAL B O 1
ATOM 4171 N N . LYS B 1 31 ? 16.672 -6.684 18.844 1 89.12 31 LYS B N 1
ATOM 4172 C CA . LYS B 1 31 ? 17.938 -5.953 18.781 1 89.12 31 LYS B CA 1
ATOM 4173 C C . LYS B 1 31 ? 19.062 -6.738 19.438 1 89.12 31 LYS B C 1
ATOM 4175 O O . LYS B 1 31 ? 18.891 -7.285 20.531 1 89.12 31 LYS B O 1
ATOM 4180 N N . VAL B 1 32 ? 20.078 -6.961 18.688 1 86.88 32 VAL B N 1
ATOM 4181 C CA . VAL B 1 32 ? 21.312 -7.531 19.219 1 86.88 32 VAL B CA 1
ATOM 4182 C C . VAL B 1 32 ? 22.422 -6.477 19.219 1 86.88 32 VAL B C 1
ATOM 4184 O O . VAL B 1 32 ? 22.875 -6.055 18.156 1 86.88 32 VAL B O 1
ATOM 4187 N N . LYS B 1 33 ? 22.859 -6.035 20.359 1 85.38 33 LYS B N 1
ATOM 4188 C CA . LYS B 1 33 ? 23.828 -4.969 20.531 1 85.38 33 LYS B CA 1
ATOM 4189 C C . LYS B 1 33 ? 23.391 -3.688 19.844 1 85.38 33 LYS B C 1
ATOM 4191 O O . LYS B 1 33 ? 24.172 -3.059 19.125 1 85.38 33 LYS B O 1
ATOM 4196 N N . GLY B 1 34 ? 22.125 -3.553 19.844 1 79.88 34 GLY B N 1
ATOM 4197 C CA . GLY B 1 34 ? 21.562 -2.311 19.344 1 79.88 34 GLY B CA 1
ATOM 4198 C C . GLY B 1 34 ? 21.25 -2.348 17.859 1 79.88 34 GLY B C 1
ATOM 4199 O O . GLY B 1 34 ? 20.828 -1.345 17.281 1 79.88 34 GLY B O 1
ATOM 4200 N N . VAL B 1 35 ? 21.5 -3.453 17.219 1 84.5 35 VAL B N 1
ATOM 4201 C CA . VAL B 1 35 ? 21.281 -3.541 15.781 1 84.5 35 VAL B CA 1
ATOM 4202 C C . VAL B 1 35 ? 20.172 -4.543 15.484 1 84.5 35 VAL B C 1
ATOM 4204 O O . VAL B 1 35 ? 20.172 -5.656 16.016 1 84.5 35 VAL B O 1
ATOM 4207 N N . SER B 1 36 ? 19.203 -4.086 14.742 1 89.5 36 SER B N 1
ATOM 4208 C CA . SER B 1 36 ? 18.141 -4.973 14.305 1 89.5 36 SER B CA 1
ATOM 4209 C C . SER B 1 36 ? 18.266 -5.305 12.828 1 89.5 36 SER B C 1
ATOM 4211 O O . SER B 1 36 ? 18.734 -4.48 12.039 1 89.5 36 SER B O 1
ATOM 4213 N N . LEU B 1 37 ? 17.828 -6.453 12.383 1 88.5 37 LEU B N 1
ATOM 4214 C CA . LEU B 1 37 ? 17.938 -6.895 11 1 88.5 37 LEU B CA 1
ATOM 4215 C C . LEU B 1 37 ? 16.828 -6.297 10.156 1 88.5 37 LEU B C 1
ATOM 4217 O O . LEU B 1 37 ? 16.953 -6.18 8.93 1 88.5 37 LEU B O 1
ATOM 4221 N N . GLY B 1 38 ? 15.727 -5.996 10.828 1 89.81 38 GLY B N 1
ATOM 4222 C CA . GLY B 1 38 ? 14.586 -5.473 10.094 1 89.81 38 GLY B CA 1
ATOM 4223 C C . GLY B 1 38 ? 14.047 -6.441 9.062 1 89.81 38 GLY B C 1
ATOM 4224 O O . GLY B 1 38 ? 13.844 -7.621 9.352 1 89.81 38 GLY B O 1
ATOM 4225 N N . ALA B 1 39 ? 13.898 -5.918 7.859 1 91.62 39 ALA B N 1
ATOM 4226 C CA . ALA B 1 39 ? 13.289 -6.695 6.785 1 91.62 39 ALA B CA 1
ATOM 4227 C C . ALA B 1 39 ? 14.211 -7.812 6.316 1 91.62 39 ALA B C 1
ATOM 4229 O O . ALA B 1 39 ? 13.75 -8.836 5.801 1 91.62 39 ALA B O 1
ATOM 4230 N N . ALA B 1 40 ? 15.484 -7.656 6.488 1 90.69 40 ALA B N 1
ATOM 4231 C CA . ALA B 1 40 ? 16.438 -8.695 6.105 1 90.69 40 ALA B CA 1
ATOM 4232 C C . ALA B 1 40 ? 16.141 -10 6.84 1 90.69 40 ALA B C 1
ATOM 4234 O O . ALA B 1 40 ? 16.422 -11.086 6.324 1 90.69 40 ALA B O 1
ATOM 4235 N N . ALA B 1 41 ? 15.547 -9.898 7.973 1 94.44 41 ALA B N 1
ATOM 4236 C CA . ALA B 1 41 ? 15.219 -11.078 8.766 1 94.44 41 ALA B CA 1
ATOM 4237 C C . ALA B 1 41 ? 14.211 -11.961 8.039 1 94.44 41 ALA B C 1
ATOM 4239 O O . ALA B 1 41 ? 14.195 -13.18 8.227 1 94.44 41 ALA B O 1
ATOM 4240 N N . VAL B 1 42 ? 13.406 -11.383 7.234 1 95.88 42 VAL B N 1
ATOM 4241 C CA . VAL B 1 42 ? 12.445 -12.148 6.453 1 95.88 42 VAL B CA 1
ATOM 4242 C C . VAL B 1 42 ? 13.18 -13.062 5.477 1 95.88 42 VAL B C 1
ATOM 4244 O O . VAL B 1 42 ? 12.797 -14.219 5.285 1 95.88 42 VAL B O 1
ATOM 4247 N N . LEU B 1 43 ? 14.211 -12.531 4.852 1 93.44 43 LEU B N 1
ATOM 4248 C CA . LEU B 1 43 ? 15.047 -13.32 3.955 1 93.44 43 LEU B CA 1
ATOM 4249 C C . LEU B 1 43 ? 15.672 -14.5 4.691 1 93.44 43 LEU B C 1
ATOM 4251 O O . LEU B 1 43 ? 15.602 -15.641 4.219 1 93.44 43 LEU B O 1
ATOM 4255 N N . PHE B 1 44 ? 16.172 -14.289 5.828 1 93.5 44 PHE B N 1
ATOM 4256 C CA . PHE B 1 44 ? 16.859 -15.328 6.59 1 93.5 44 PHE B CA 1
ATOM 4257 C C . PHE B 1 44 ? 15.859 -16.359 7.117 1 93.5 44 PHE B C 1
ATOM 4259 O O . PHE B 1 44 ? 16.172 -17.547 7.203 1 93.5 44 PHE B O 1
ATOM 4266 N N . ALA B 1 45 ? 14.711 -15.898 7.512 1 95.94 45 ALA B N 1
ATOM 4267 C CA . ALA B 1 45 ? 13.664 -16.828 7.91 1 95.94 45 ALA B CA 1
ATOM 4268 C C . ALA B 1 45 ? 13.281 -17.75 6.758 1 95.94 45 ALA B C 1
ATOM 4270 O O . ALA B 1 45 ? 13.023 -18.938 6.969 1 95.94 45 ALA B O 1
ATOM 4271 N N . GLY B 1 46 ? 13.227 -17.203 5.594 1 96 46 GLY B N 1
ATOM 4272 C CA . GLY B 1 46 ? 12.953 -18.016 4.418 1 96 46 GLY B CA 1
ATOM 4273 C C . GLY B 1 46 ? 14.016 -19.062 4.148 1 96 46 GLY B C 1
ATOM 4274 O O . GLY B 1 46 ? 13.695 -20.219 3.859 1 96 46 GLY B O 1
ATOM 4275 N N . ILE B 1 47 ? 15.266 -18.656 4.25 1 93.25 47 ILE B N 1
ATOM 4276 C CA . ILE B 1 47 ? 16.375 -19.594 4.074 1 93.25 47 ILE B CA 1
ATOM 4277 C C . ILE B 1 47 ? 16.25 -20.719 5.094 1 93.25 47 ILE B C 1
ATOM 4279 O O . ILE B 1 47 ? 16.359 -21.906 4.734 1 93.25 47 ILE B O 1
ATOM 4283 N N . GLY B 1 48 ? 16 -20.375 6.328 1 93.88 48 GLY B N 1
ATOM 4284 C CA . GLY B 1 48 ? 15.875 -21.359 7.391 1 93.88 48 GLY B CA 1
ATOM 4285 C C . GLY B 1 48 ? 14.734 -22.344 7.168 1 93.88 48 GLY B C 1
ATOM 4286 O O . GLY B 1 48 ? 14.922 -23.562 7.277 1 93.88 48 GLY B O 1
ATOM 4287 N N . LEU B 1 49 ? 13.594 -21.828 6.844 1 95.44 49 LEU B N 1
ATOM 4288 C CA . LEU B 1 49 ? 12.422 -22.688 6.656 1 95.44 49 LEU B CA 1
ATOM 4289 C C . LEU B 1 49 ? 12.625 -23.641 5.488 1 95.44 49 LEU B C 1
ATOM 4291 O O . LEU B 1 49 ? 12.273 -24.812 5.582 1 95.44 49 LEU B O 1
ATOM 4295 N N . ALA B 1 50 ? 13.102 -23.141 4.41 1 94.44 50 ALA B N 1
ATOM 4296 C CA . ALA B 1 50 ? 13.32 -23.969 3.234 1 94.44 50 ALA B CA 1
ATOM 4297 C C . ALA B 1 50 ? 14.375 -25.047 3.51 1 94.44 50 ALA B C 1
ATOM 4299 O O . ALA B 1 50 ? 14.258 -26.172 3.041 1 94.44 50 ALA B O 1
ATOM 4300 N N . ALA B 1 51 ? 15.414 -24.688 4.234 1 90.88 51 ALA B N 1
ATOM 4301 C CA . ALA B 1 51 ? 16.453 -25.641 4.594 1 90.88 51 ALA B CA 1
ATOM 4302 C C . ALA B 1 51 ? 15.891 -26.75 5.473 1 90.88 51 ALA B C 1
ATOM 4304 O O . ALA B 1 51 ? 16.219 -27.922 5.285 1 90.88 51 ALA B O 1
ATOM 4305 N N . VAL B 1 52 ? 15.078 -26.406 6.414 1 91.81 52 VAL B N 1
ATOM 4306 C CA . VAL B 1 52 ? 14.445 -27.375 7.293 1 91.81 52 VAL B CA 1
ATOM 4307 C C . VAL B 1 52 ? 13.508 -28.281 6.48 1 91.81 52 VAL B C 1
ATOM 4309 O O . VAL B 1 52 ? 13.453 -29.484 6.703 1 91.81 52 VAL B O 1
ATOM 4312 N N . GLY B 1 53 ? 12.781 -27.656 5.57 1 93.12 53 GLY B N 1
ATOM 4313 C CA . GLY B 1 53 ? 11.922 -28.438 4.691 1 93.12 53 GLY B CA 1
ATOM 4314 C C . GLY B 1 53 ? 12.68 -29.469 3.881 1 93.12 53 GLY B C 1
ATOM 4315 O O . GLY B 1 53 ? 12.273 -30.625 3.822 1 93.12 53 GLY B O 1
ATOM 4316 N N . THR B 1 54 ? 13.734 -29.062 3.322 1 89.56 54 THR B N 1
ATOM 4317 C CA . THR B 1 54 ? 14.547 -29.969 2.52 1 89.56 54 THR B CA 1
ATOM 4318 C C . THR B 1 54 ? 15.117 -31.094 3.381 1 89.56 54 THR B C 1
ATOM 4320 O O . THR B 1 54 ? 15.172 -32.25 2.951 1 89.56 54 THR B O 1
ATOM 4323 N N . ALA B 1 55 ? 15.508 -30.75 4.523 1 86.81 55 ALA B N 1
ATOM 4324 C CA . ALA B 1 55 ? 16.062 -31.734 5.445 1 86.81 55 ALA B CA 1
ATOM 4325 C C . ALA B 1 55 ? 15.016 -32.781 5.801 1 86.81 55 ALA B C 1
ATOM 4327 O O . ALA B 1 55 ? 15.359 -33.938 6.059 1 86.81 55 ALA B O 1
ATOM 4328 N N . HIS B 1 56 ? 13.828 -32.438 5.742 1 91.38 56 HIS B N 1
ATOM 4329 C CA . HIS B 1 56 ? 12.758 -33.344 6.09 1 91.38 56 HIS B CA 1
ATOM 4330 C C . HIS B 1 56 ? 12.062 -33.875 4.844 1 91.38 56 HIS B C 1
ATOM 4332 O O . HIS B 1 56 ? 10.969 -34.438 4.93 1 91.38 56 HIS B O 1
ATOM 4338 N N . GLY B 1 57 ? 12.578 -33.594 3.746 1 89.12 57 GLY B N 1
ATOM 4339 C CA . GLY B 1 57 ? 12.102 -34.156 2.498 1 89.12 57 GLY B CA 1
ATOM 4340 C C . GLY B 1 57 ? 10.914 -33.406 1.917 1 89.12 57 GLY B C 1
ATOM 4341 O O . GLY B 1 57 ? 10.18 -33.969 1.091 1 89.12 57 GLY B O 1
ATOM 4342 N N . THR B 1 58 ? 10.641 -32.25 2.379 1 92.75 58 THR B N 1
ATOM 4343 C CA . THR B 1 58 ? 9.539 -31.438 1.876 1 92.75 58 THR B CA 1
ATOM 4344 C C . THR B 1 58 ? 10.055 -30.141 1.278 1 92.75 58 THR B C 1
ATOM 4346 O O . THR B 1 58 ? 10.672 -29.328 1.976 1 92.75 58 THR B O 1
ATOM 4349 N N . GLU B 1 59 ? 9.789 -29.969 0.08 1 92.25 59 GLU B N 1
ATOM 4350 C CA . GLU B 1 59 ? 10.25 -28.766 -0.596 1 92.25 59 GLU B CA 1
ATOM 4351 C C . GLU B 1 59 ? 9.266 -27.609 -0.4 1 92.25 59 GLU B C 1
ATOM 4353 O O . GLU B 1 59 ? 8.094 -27.719 -0.762 1 92.25 59 GLU B O 1
ATOM 4358 N N . ILE B 1 60 ? 9.758 -26.594 0.19 1 94.31 60 ILE B N 1
ATOM 4359 C CA . ILE B 1 60 ? 8.961 -25.391 0.386 1 94.31 60 ILE B CA 1
ATOM 4360 C C . ILE B 1 60 ? 9.234 -24.406 -0.75 1 94.31 60 ILE B C 1
ATOM 4362 O O . ILE B 1 60 ? 10.383 -24.031 -0.999 1 94.31 60 ILE B O 1
ATOM 4366 N N . GLU B 1 61 ? 8.18 -24.062 -1.436 1 91.81 61 GLU B N 1
ATOM 4367 C CA . GLU B 1 61 ? 8.367 -23.172 -2.578 1 91.81 61 GLU B CA 1
ATOM 4368 C C . GLU B 1 61 ? 7.305 -22.078 -2.604 1 91.81 61 GLU B C 1
ATOM 4370 O O . GLU B 1 61 ? 6.172 -22.297 -2.17 1 91.81 61 GLU B O 1
ATOM 4375 N N . VAL B 1 62 ? 7.723 -20.906 -2.992 1 93.81 62 VAL B N 1
ATOM 4376 C CA . VAL B 1 62 ? 6.852 -19.797 -3.373 1 93.81 62 VAL B CA 1
ATOM 4377 C C . VAL B 1 62 ? 6.977 -19.547 -4.871 1 93.81 62 VAL B C 1
ATOM 4379 O O . VAL B 1 62 ? 8.086 -19.422 -5.398 1 93.81 62 VAL B O 1
ATOM 4382 N N . PRO B 1 63 ? 5.828 -19.469 -5.52 1 93.56 63 PRO B N 1
ATOM 4383 C CA . PRO B 1 63 ? 5.875 -19.328 -6.977 1 93.56 63 PRO B CA 1
ATOM 4384 C C . PRO B 1 63 ? 6.766 -18.172 -7.43 1 93.56 63 PRO B C 1
ATOM 4386 O O . PRO B 1 63 ? 6.785 -17.125 -6.793 1 93.56 63 PRO B O 1
ATOM 4389 N N . HIS B 1 64 ? 7.453 -18.469 -8.523 1 93.12 64 HIS B N 1
ATOM 4390 C CA . HIS B 1 64 ? 8.398 -17.531 -9.109 1 93.12 64 HIS B CA 1
ATOM 4391 C C . HIS B 1 64 ? 7.727 -16.188 -9.422 1 93.12 64 HIS B C 1
ATOM 4393 O O . HIS B 1 64 ? 8.312 -15.133 -9.195 1 93.12 64 HIS B O 1
ATOM 4399 N N . GLU B 1 65 ? 6.477 -16.188 -9.836 1 94.88 65 GLU B N 1
ATOM 4400 C CA . GLU B 1 65 ? 5.734 -15 -10.258 1 94.88 65 GLU B CA 1
ATOM 4401 C C . GLU B 1 65 ? 5.457 -14.078 -9.078 1 94.88 65 GLU B C 1
ATOM 4403 O O . GLU B 1 65 ? 5.414 -12.852 -9.234 1 94.88 65 GLU B O 1
ATOM 4408 N N . ILE B 1 66 ? 5.363 -14.656 -7.902 1 96.25 66 ILE B N 1
ATOM 4409 C CA . ILE B 1 66 ? 5.117 -13.859 -6.707 1 96.25 66 ILE B CA 1
ATOM 4410 C C . ILE B 1 66 ? 6.359 -13.031 -6.371 1 96.25 66 ILE B C 1
ATOM 4412 O O . ILE B 1 66 ? 6.25 -11.883 -5.949 1 96.25 66 ILE B O 1
ATOM 4416 N N . GLY B 1 67 ? 7.523 -13.648 -6.574 1 94.25 67 GLY B N 1
ATOM 4417 C CA . GLY B 1 67 ? 8.766 -12.922 -6.375 1 94.25 67 GLY B CA 1
ATOM 4418 C C . GLY B 1 67 ? 8.961 -11.789 -7.363 1 94.25 67 GLY B C 1
ATOM 4419 O O . GLY B 1 67 ? 9.391 -10.695 -6.988 1 94.25 67 GLY B O 1
ATOM 4420 N N . ILE B 1 68 ? 8.641 -12.062 -8.594 1 93.25 68 ILE B N 1
ATOM 4421 C CA . ILE B 1 68 ? 8.742 -11.039 -9.625 1 93.25 68 ILE B CA 1
ATOM 4422 C C . ILE B 1 68 ? 7.793 -9.883 -9.305 1 93.25 68 ILE B C 1
ATOM 4424 O O . ILE B 1 68 ? 8.164 -8.711 -9.422 1 93.25 68 ILE B O 1
ATOM 4428 N N . LEU B 1 69 ? 6.605 -10.273 -8.883 1 96.5 69 LEU B N 1
ATOM 4429 C CA . LEU B 1 69 ? 5.602 -9.273 -8.531 1 96.5 69 LEU B CA 1
ATOM 4430 C C . LEU B 1 69 ? 6.109 -8.367 -7.414 1 96.5 69 LEU B C 1
ATOM 4432 O O . LEU B 1 69 ? 6.059 -7.141 -7.539 1 96.5 69 LEU B O 1
ATOM 4436 N N . GLY B 1 70 ? 6.609 -8.945 -6.371 1 96.38 70 GLY B N 1
ATOM 4437 C CA . GLY B 1 70 ? 7.105 -8.18 -5.234 1 96.38 70 GLY B CA 1
ATOM 4438 C C . GLY B 1 70 ? 8.281 -7.285 -5.578 1 96.38 70 GLY B C 1
ATOM 4439 O O . GLY B 1 70 ? 8.281 -6.102 -5.238 1 96.38 70 GLY B O 1
ATOM 4440 N N . LEU B 1 71 ? 9.219 -7.824 -6.277 1 94.25 71 LEU B N 1
ATOM 4441 C CA . LEU B 1 71 ? 10.43 -7.09 -6.613 1 94.25 71 LEU B CA 1
ATOM 4442 C C . LEU B 1 71 ? 10.133 -5.957 -7.59 1 94.25 71 LEU B C 1
ATOM 4444 O O . LEU B 1 71 ? 10.672 -4.855 -7.453 1 94.25 71 LEU B O 1
ATOM 4448 N N . ALA B 1 72 ? 9.297 -6.23 -8.562 1 94.31 72 ALA B N 1
ATOM 4449 C CA . ALA B 1 72 ? 8.969 -5.219 -9.57 1 94.31 72 ALA B CA 1
ATOM 4450 C C . ALA B 1 72 ? 8.25 -4.035 -8.938 1 94.31 72 ALA B C 1
ATOM 4452 O O . ALA B 1 72 ? 8.555 -2.879 -9.242 1 94.31 72 ALA B O 1
ATOM 4453 N N . ILE B 1 73 ? 7.32 -4.312 -8.055 1 96.88 73 ILE B N 1
ATOM 4454 C CA . ILE B 1 73 ? 6.578 -3.234 -7.414 1 96.88 73 ILE B CA 1
ATOM 4455 C C . ILE B 1 73 ? 7.512 -2.428 -6.516 1 96.88 73 ILE B C 1
ATOM 4457 O O . ILE B 1 73 ? 7.414 -1.2 -6.449 1 96.88 73 ILE B O 1
ATOM 4461 N N . PHE B 1 74 ? 8.352 -3.086 -5.812 1 96 74 PHE B N 1
ATOM 4462 C CA . PHE B 1 74 ? 9.312 -2.434 -4.93 1 96 74 PHE B CA 1
ATOM 4463 C C . PHE B 1 74 ? 10.203 -1.48 -5.711 1 96 74 PHE B C 1
ATOM 4465 O O . PHE B 1 74 ? 10.336 -0.309 -5.352 1 96 74 PHE B O 1
ATOM 4472 N N . THR B 1 75 ? 10.781 -1.975 -6.797 1 94.94 75 THR B N 1
ATOM 4473 C CA . THR B 1 75 ? 11.75 -1.181 -7.551 1 94.94 75 THR B CA 1
ATOM 4474 C C . THR B 1 75 ? 11.055 -0.028 -8.273 1 94.94 75 THR B C 1
ATOM 4476 O O . THR B 1 75 ? 11.609 1.069 -8.375 1 94.94 75 THR B O 1
ATOM 4479 N N . PHE B 1 76 ? 9.859 -0.281 -8.758 1 96.81 76 PHE B N 1
ATOM 4480 C CA . PHE B 1 76 ? 9.102 0.789 -9.391 1 96.81 76 PHE B CA 1
ATOM 4481 C C . PHE B 1 76 ? 8.82 1.913 -8.406 1 96.81 76 PHE B C 1
ATOM 4483 O O . PHE B 1 76 ? 8.992 3.09 -8.727 1 96.81 76 PHE B O 1
ATOM 4490 N N . ALA B 1 77 ? 8.391 1.525 -7.188 1 95.69 77 ALA B N 1
ATOM 4491 C CA . ALA B 1 77 ? 8.047 2.498 -6.152 1 95.69 77 ALA B CA 1
ATOM 4492 C C . ALA B 1 77 ? 9.281 3.299 -5.73 1 95.69 77 ALA B C 1
ATOM 4494 O O . ALA B 1 77 ? 9.211 4.523 -5.586 1 95.69 77 ALA B O 1
ATOM 4495 N N . ILE B 1 78 ? 10.367 2.609 -5.578 1 93.25 78 ILE B N 1
ATOM 4496 C CA . ILE B 1 78 ? 11.609 3.279 -5.211 1 93.25 78 ILE B CA 1
ATOM 4497 C C . ILE B 1 78 ? 12.047 4.211 -6.336 1 93.25 78 ILE B C 1
ATOM 4499 O O . ILE B 1 78 ? 12.562 5.301 -6.086 1 93.25 78 ILE B O 1
ATOM 4503 N N . GLY B 1 79 ? 11.859 3.748 -7.539 1 94.12 79 GLY B N 1
ATOM 4504 C CA . GLY B 1 79 ? 12.148 4.598 -8.688 1 94.12 79 GLY B CA 1
ATOM 4505 C C . GLY B 1 79 ? 11.352 5.887 -8.688 1 94.12 79 GLY B C 1
ATOM 4506 O O . GLY B 1 79 ? 11.922 6.973 -8.82 1 94.12 79 GLY B O 1
ATOM 4507 N N . ILE B 1 80 ? 10.07 5.773 -8.484 1 94.38 80 ILE B N 1
ATOM 4508 C CA . ILE B 1 80 ? 9.195 6.945 -8.492 1 94.38 80 ILE B CA 1
ATOM 4509 C C . ILE B 1 80 ? 9.641 7.922 -7.402 1 94.38 80 ILE B C 1
ATOM 4511 O O . ILE B 1 80 ? 9.695 9.133 -7.633 1 94.38 80 ILE B O 1
ATOM 4515 N N . GLN B 1 81 ? 9.961 7.469 -6.258 1 91.19 81 GLN B N 1
ATOM 4516 C CA . GLN B 1 81 ? 10.352 8.305 -5.125 1 91.19 81 GLN B CA 1
ATOM 4517 C C . GLN B 1 81 ? 11.664 9.023 -5.402 1 91.19 81 GLN B C 1
ATOM 4519 O O . GLN B 1 81 ? 11.867 10.148 -4.934 1 91.19 81 GLN B O 1
ATOM 4524 N N . SER B 1 82 ? 12.516 8.406 -6.141 1 90.75 82 SER B N 1
ATOM 4525 C CA . SER B 1 82 ? 13.859 8.938 -6.367 1 90.75 82 SER B CA 1
ATOM 4526 C C . SER B 1 82 ? 13.914 9.789 -7.633 1 90.75 82 SER B C 1
ATOM 4528 O O . SER B 1 82 ? 14.867 10.539 -7.848 1 90.75 82 SER B O 1
ATOM 4530 N N . GLY B 1 83 ? 12.891 9.688 -8.43 1 89.69 83 GLY B N 1
ATOM 4531 C CA . GLY B 1 83 ? 12.883 10.266 -9.758 1 89.69 83 GLY B CA 1
ATOM 4532 C C . GLY B 1 83 ? 13.188 11.75 -9.773 1 89.69 83 GLY B C 1
ATOM 4533 O O . GLY B 1 83 ? 14.047 12.203 -10.523 1 89.69 83 GLY B O 1
ATOM 4534 N N . PRO B 1 84 ? 12.578 12.531 -8.961 1 84.69 84 PRO B N 1
ATOM 4535 C CA . PRO B 1 84 ? 12.742 13.984 -9 1 84.69 84 PRO B CA 1
ATOM 4536 C C . PRO B 1 84 ? 14.195 14.422 -8.797 1 84.69 84 PRO B C 1
ATOM 4538 O O . PRO B 1 84 ? 14.648 15.383 -9.422 1 84.69 84 PRO B O 1
ATOM 4541 N N . ASN B 1 85 ? 14.953 13.68 -8.008 1 81.94 85 ASN B N 1
ATOM 4542 C CA . ASN B 1 85 ? 16.312 14.094 -7.676 1 81.94 85 ASN B CA 1
ATOM 4543 C C . ASN B 1 85 ? 17.344 13.258 -8.422 1 81.94 85 ASN B C 1
ATOM 4545 O O . ASN B 1 85 ? 18.531 13.609 -8.445 1 81.94 85 ASN B O 1
ATOM 4549 N N . PHE B 1 86 ? 16.938 12.242 -9.039 1 85.75 86 PHE B N 1
ATOM 4550 C CA . PHE B 1 86 ? 17.844 11.258 -9.617 1 85.75 86 PHE B CA 1
ATOM 4551 C C . PHE B 1 86 ? 18.688 11.875 -10.727 1 85.75 86 PHE B C 1
ATOM 4553 O O . PHE B 1 86 ? 19.906 11.695 -10.758 1 85.75 86 PHE B O 1
ATOM 4560 N N . PHE B 1 87 ? 18.109 12.594 -11.578 1 83.12 87 PHE B N 1
ATOM 4561 C CA . PHE B 1 87 ? 18.797 13.062 -12.781 1 83.12 87 PHE B CA 1
ATOM 4562 C C . PHE B 1 87 ? 19.75 14.203 -12.445 1 83.12 87 PHE B C 1
ATOM 4564 O O . PHE B 1 87 ? 20.75 14.398 -13.141 1 83.12 87 PHE B O 1
ATOM 4571 N N . HIS B 1 88 ? 19.469 14.898 -11.375 1 81.5 88 HIS B N 1
ATOM 4572 C CA . HIS B 1 88 ? 20.438 15.867 -10.867 1 81.5 88 HIS B CA 1
ATOM 4573 C C . HIS B 1 88 ? 21.672 15.172 -10.312 1 81.5 88 HIS B C 1
ATOM 4575 O O . HIS B 1 88 ? 22.797 15.602 -10.586 1 81.5 88 HIS B O 1
ATOM 4581 N N . VAL B 1 89 ? 21.438 14.125 -9.703 1 80.06 89 VAL B N 1
ATOM 4582 C CA . VAL B 1 89 ? 22.531 13.391 -9.086 1 80.06 89 VAL B CA 1
ATOM 4583 C C . VAL B 1 89 ? 23.328 12.641 -10.164 1 80.06 89 VAL B C 1
ATOM 4585 O O . VAL B 1 89 ? 24.547 12.469 -10.047 1 80.06 89 VAL B O 1
ATOM 4588 N N . LEU B 1 90 ? 22.625 12.219 -11.18 1 84.5 90 LEU B N 1
ATOM 4589 C CA . LEU B 1 90 ? 23.25 11.453 -12.25 1 84.5 90 LEU B CA 1
ATOM 4590 C C . LEU B 1 90 ? 24.328 12.266 -12.945 1 84.5 90 LEU B C 1
ATOM 4592 O O . LEU B 1 90 ? 25.328 11.711 -13.43 1 84.5 90 LEU B O 1
ATOM 4596 N N . ARG B 1 91 ? 24.25 13.555 -12.906 1 83.75 91 ARG B N 1
ATOM 4597 C CA . ARG B 1 91 ? 25.203 14.438 -13.555 1 83.75 91 ARG B CA 1
ATOM 4598 C C . ARG B 1 91 ? 26.547 14.422 -12.82 1 83.75 91 ARG B C 1
ATOM 4600 O O . ARG B 1 91 ? 27.594 14.656 -13.422 1 83.75 91 ARG B O 1
ATOM 4607 N N . THR B 1 92 ? 26.469 14.156 -11.633 1 81.88 92 THR B N 1
ATOM 4608 C CA . THR B 1 92 ? 27.688 14.141 -10.844 1 81.88 92 THR B CA 1
ATOM 4609 C C . THR B 1 92 ? 28.062 12.719 -10.461 1 81.88 92 THR B C 1
ATOM 4611 O O . THR B 1 92 ? 28.891 12.508 -9.562 1 81.88 92 THR B O 1
ATOM 4614 N N . ALA B 1 93 ? 27.453 11.781 -11.156 1 90.31 93 ALA B N 1
ATOM 4615 C CA . ALA B 1 93 ? 27.594 10.398 -10.703 1 90.31 93 ALA B CA 1
ATOM 4616 C C . ALA B 1 93 ? 28.719 9.688 -11.453 1 90.31 93 ALA B C 1
ATOM 4618 O O . ALA B 1 93 ? 29.016 8.523 -11.18 1 90.31 93 ALA B O 1
ATOM 4619 N N . ALA B 1 94 ? 29.422 10.312 -12.312 1 91.88 94 ALA B N 1
ATOM 4620 C CA . ALA B 1 94 ? 30.469 9.672 -13.109 1 91.88 94 ALA B CA 1
ATOM 4621 C C . ALA B 1 94 ? 31.547 9.078 -12.219 1 91.88 94 ALA B C 1
ATOM 4623 O O . ALA B 1 94 ? 32.062 7.984 -12.492 1 91.88 94 ALA B O 1
ATOM 4624 N N . GLY B 1 95 ? 31.938 9.75 -11.195 1 93.38 95 GLY B N 1
ATOM 4625 C CA . GLY B 1 95 ? 32.938 9.258 -10.266 1 93.38 95 GLY B CA 1
ATOM 4626 C C . GLY B 1 95 ? 32.531 7.973 -9.57 1 93.38 95 GLY B C 1
ATOM 4627 O O . GLY B 1 95 ? 33.156 6.93 -9.75 1 93.38 95 GLY B O 1
ATOM 4628 N N . PRO B 1 96 ? 31.469 8.062 -8.898 1 95.12 96 PRO B N 1
ATOM 4629 C CA . PRO B 1 96 ? 30.984 6.859 -8.219 1 95.12 96 PRO B CA 1
ATOM 4630 C C . PRO B 1 96 ? 30.75 5.691 -9.172 1 95.12 96 PRO B C 1
ATOM 4632 O O . PRO B 1 96 ? 31.078 4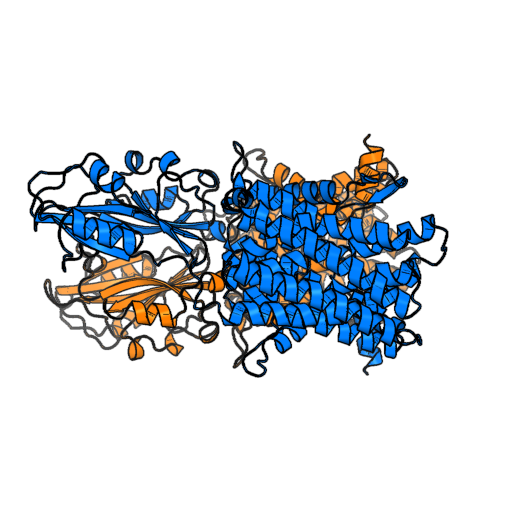.547 -8.844 1 95.12 96 PRO B O 1
ATOM 4635 N N . LEU B 1 97 ? 30.266 5.918 -10.305 1 95.5 97 LEU B N 1
ATOM 4636 C CA . LEU B 1 97 ? 29.969 4.859 -11.266 1 95.5 97 LEU B CA 1
ATOM 4637 C C . LEU B 1 97 ? 31.266 4.25 -11.805 1 95.5 97 LEU B C 1
ATOM 4639 O O . LEU B 1 97 ? 31.359 3.035 -11.984 1 95.5 97 LEU B O 1
ATOM 4643 N N . SER B 1 98 ? 32.219 5.074 -12.094 1 96.31 98 SER B N 1
ATOM 4644 C CA . SER B 1 98 ? 33.5 4.566 -12.555 1 96.31 98 SER B CA 1
ATOM 4645 C C . SER B 1 98 ? 34.188 3.699 -11.5 1 96.31 98 SER B C 1
ATOM 4647 O O . SER B 1 98 ? 34.75 2.652 -11.812 1 96.31 98 SER B O 1
ATOM 4649 N N . LEU B 1 99 ? 34.125 4.133 -10.328 1 97 99 LEU B N 1
ATOM 4650 C CA . LEU B 1 99 ? 34.719 3.365 -9.242 1 97 99 LEU B CA 1
ATOM 4651 C C . LEU B 1 99 ? 34 2.037 -9.055 1 97 99 LEU B C 1
ATOM 4653 O O . LEU B 1 99 ? 34.625 1.016 -8.773 1 97 99 LEU B O 1
ATOM 4657 N N . LEU B 1 100 ? 32.688 2.104 -9.102 1 97.12 100 LEU B N 1
ATOM 4658 C CA . LEU B 1 100 ? 31.906 0.874 -9.039 1 97.12 100 LEU B CA 1
ATOM 4659 C C . LEU B 1 100 ? 32.344 -0.111 -10.117 1 97.12 100 LEU B C 1
ATOM 4661 O O . LEU B 1 100 ? 32.531 -1.297 -9.836 1 97.12 100 LEU B O 1
ATOM 4665 N N . LEU B 1 101 ? 32.531 0.375 -11.328 1 96.81 101 LEU B N 1
ATOM 4666 C CA . LEU B 1 101 ? 32.969 -0.465 -12.445 1 96.81 101 LEU B CA 1
ATOM 4667 C C . LEU B 1 101 ? 34.312 -1.098 -12.172 1 96.81 101 LEU B C 1
ATOM 4669 O O . LEU B 1 101 ? 34.5 -2.303 -12.359 1 96.81 101 LEU B O 1
ATOM 4673 N N . VAL B 1 102 ? 35.188 -0.328 -11.75 1 97.69 102 VAL B N 1
ATOM 4674 C CA . VAL B 1 102 ? 36.562 -0.802 -11.477 1 97.69 102 VAL B CA 1
ATOM 4675 C C . VAL B 1 102 ? 36.5 -1.866 -10.383 1 97.69 102 VAL B C 1
ATOM 4677 O O . VAL B 1 102 ? 37.188 -2.9 -10.492 1 97.69 102 VAL B O 1
ATOM 4680 N N . LEU B 1 103 ? 35.75 -1.623 -9.375 1 98.19 103 LEU B N 1
ATOM 4681 C CA . LEU B 1 103 ? 35.719 -2.531 -8.234 1 98.19 103 LEU B CA 1
ATOM 4682 C C . LEU B 1 103 ? 35.062 -3.852 -8.609 1 98.19 103 LEU B C 1
ATOM 4684 O O . LEU B 1 103 ? 35.469 -4.91 -8.109 1 98.19 103 LEU B O 1
ATOM 4688 N N . LEU B 1 104 ? 34.031 -3.779 -9.445 1 98.12 104 LEU B N 1
ATOM 4689 C CA . LEU B 1 104 ? 33.438 -5.016 -9.922 1 98.12 104 LEU B CA 1
ATOM 4690 C C . LEU B 1 104 ? 34.406 -5.805 -10.789 1 98.12 104 LEU B C 1
ATOM 4692 O O . LEU B 1 104 ? 34.438 -7.035 -10.719 1 98.12 104 LEU B O 1
ATOM 4696 N N . LEU B 1 105 ? 35.188 -5.109 -11.562 1 98 105 LEU B N 1
ATOM 4697 C CA . LEU B 1 105 ? 36.219 -5.75 -12.391 1 98 105 LEU B CA 1
ATOM 4698 C C . LEU B 1 105 ? 37.281 -6.391 -11.523 1 98 105 LEU B C 1
ATOM 4700 O O . LEU B 1 105 ? 37.719 -7.516 -11.797 1 98 105 LEU B O 1
ATOM 4704 N N . VAL B 1 106 ? 37.688 -5.656 -10.57 1 98.31 106 VAL B N 1
ATOM 4705 C CA . VAL B 1 106 ? 38.688 -6.172 -9.656 1 98.31 106 VAL B CA 1
ATOM 4706 C C . VAL B 1 106 ? 38.156 -7.375 -8.898 1 98.31 106 VAL B C 1
ATOM 4708 O O . VAL B 1 106 ? 38.844 -8.359 -8.672 1 98.31 106 VAL B O 1
ATOM 4711 N N . GLY B 1 107 ? 36.906 -7.266 -8.43 1 98.06 107 GLY B N 1
ATOM 4712 C CA . GLY B 1 107 ? 36.281 -8.398 -7.777 1 98.06 107 GLY B CA 1
ATOM 4713 C C . GLY B 1 107 ? 36.188 -9.625 -8.664 1 98.06 107 GLY B C 1
ATOM 4714 O O . GLY B 1 107 ? 36.469 -10.742 -8.211 1 98.06 107 GLY B O 1
ATOM 4715 N N . ALA B 1 108 ? 35.781 -9.406 -9.898 1 98.06 108 ALA B N 1
ATOM 4716 C CA . ALA B 1 108 ? 35.719 -10.5 -10.859 1 98.06 108 ALA B CA 1
ATOM 4717 C C . ALA B 1 108 ? 37.094 -11.109 -11.094 1 98.06 108 ALA B C 1
ATOM 4719 O O . ALA B 1 108 ? 37.25 -12.336 -11.141 1 98.06 108 ALA B O 1
ATOM 4720 N N . GLY B 1 109 ? 38.062 -10.258 -11.281 1 98.12 109 GLY B N 1
ATOM 4721 C CA . GLY B 1 109 ? 39.438 -10.727 -11.453 1 98.12 109 GLY B CA 1
ATOM 4722 C C . GLY B 1 109 ? 39.938 -11.516 -10.266 1 98.12 109 GLY B C 1
ATOM 4723 O O . GLY B 1 109 ? 40.625 -12.531 -10.43 1 98.12 109 GLY B O 1
ATOM 4724 N N . ALA B 1 110 ? 39.656 -11.055 -9.094 1 98.25 110 ALA B N 1
ATOM 4725 C CA . ALA B 1 110 ? 40.031 -11.766 -7.875 1 98.25 110 ALA B CA 1
ATOM 4726 C C . ALA B 1 110 ? 39.344 -13.117 -7.793 1 98.25 110 ALA B C 1
ATOM 4728 O O . ALA B 1 110 ? 39.938 -14.094 -7.32 1 98.25 110 ALA B O 1
ATOM 4729 N N . GLY B 1 111 ? 38.125 -13.141 -8.172 1 97.81 111 GLY B N 1
ATOM 4730 C CA . GLY B 1 111 ? 37.406 -14.406 -8.219 1 97.81 111 GLY B CA 1
ATOM 4731 C C . GLY B 1 111 ? 38.062 -15.43 -9.125 1 97.81 111 GLY B C 1
ATOM 4732 O O . GLY B 1 111 ? 38.188 -16.609 -8.758 1 97.81 111 GLY B O 1
ATOM 4733 N N . VAL B 1 112 ? 38.5 -14.961 -10.281 1 98 112 VAL B N 1
ATOM 4734 C CA . VAL B 1 112 ? 39.188 -15.859 -11.211 1 98 112 VAL B CA 1
ATOM 4735 C C . VAL B 1 112 ? 40.5 -16.328 -10.617 1 98 112 VAL B C 1
ATOM 4737 O O . VAL B 1 112 ? 40.844 -17.516 -10.672 1 98 112 VAL B O 1
ATOM 4740 N N . ALA B 1 113 ? 41.219 -15.414 -10.055 1 98.25 113 ALA B N 1
ATOM 4741 C CA . ALA B 1 113 ? 42.531 -15.734 -9.508 1 98.25 113 ALA B CA 1
ATOM 4742 C C . ALA B 1 113 ? 42.438 -16.734 -8.359 1 98.25 113 ALA B C 1
ATOM 4744 O O . ALA B 1 113 ? 43.094 -17.766 -8.359 1 98.25 113 ALA B O 1
ATOM 4745 N N . VAL B 1 114 ? 41.562 -16.5 -7.422 1 98.19 114 VAL B N 1
ATOM 4746 C CA . VAL B 1 114 ? 41.406 -17.359 -6.254 1 98.19 114 VAL B CA 1
ATOM 4747 C C . VAL B 1 114 ? 40.719 -18.656 -6.664 1 98.19 114 VAL B C 1
ATOM 4749 O O . VAL B 1 114 ? 41.125 -19.734 -6.219 1 98.19 114 VAL B O 1
ATOM 4752 N N . GLY B 1 115 ? 39.719 -18.578 -7.488 1 97.44 115 GLY B N 1
ATOM 4753 C CA . GLY B 1 115 ? 39 -19.766 -7.941 1 97.44 115 GLY B CA 1
ATOM 4754 C C . GLY B 1 115 ? 39.875 -20.75 -8.688 1 97.44 115 GLY B C 1
ATOM 4755 O O . GLY B 1 115 ? 39.844 -21.953 -8.422 1 97.44 115 GLY B O 1
ATOM 4756 N N . ARG B 1 116 ? 40.719 -20.234 -9.57 1 97.12 116 ARG B N 1
ATOM 4757 C CA . ARG B 1 116 ? 41.625 -21.094 -10.32 1 97.12 116 ARG B CA 1
ATOM 4758 C C . ARG B 1 116 ? 42.688 -21.672 -9.406 1 97.12 116 ARG B C 1
ATOM 4760 O O . ARG B 1 116 ? 43.125 -22.812 -9.602 1 97.12 116 ARG B O 1
ATOM 4767 N N . ALA B 1 117 ? 43.125 -20.906 -8.531 1 97.69 117 ALA B N 1
ATOM 4768 C CA . ALA B 1 117 ? 44.125 -21.375 -7.578 1 97.69 117 ALA B CA 1
ATOM 4769 C C . ALA B 1 117 ? 43.562 -22.531 -6.742 1 97.69 117 ALA B C 1
ATOM 4771 O O . ALA B 1 117 ? 44.312 -23.438 -6.352 1 97.69 117 ALA B O 1
ATOM 4772 N N . LEU B 1 118 ? 42.281 -22.547 -6.574 1 96.88 118 LEU B N 1
ATOM 4773 C CA . LEU B 1 118 ? 41.625 -23.578 -5.758 1 96.88 118 LEU B CA 1
ATOM 4774 C C . LEU B 1 118 ? 41.094 -24.703 -6.629 1 96.88 118 LEU B C 1
ATOM 4776 O O . LEU B 1 118 ? 40.438 -25.625 -6.129 1 96.88 118 LEU B O 1
ATOM 4780 N N . GLY B 1 119 ? 41.219 -24.609 -7.93 1 95.06 119 GLY B N 1
ATOM 4781 C CA . GLY B 1 119 ? 40.875 -25.672 -8.844 1 95.06 119 GLY B CA 1
ATOM 4782 C C . GLY B 1 119 ? 39.438 -25.609 -9.297 1 95.06 119 GLY B C 1
ATOM 4783 O O . GLY B 1 119 ? 38.875 -26.609 -9.75 1 95.06 119 GLY B O 1
ATOM 4784 N N . MET B 1 120 ? 38.812 -24.453 -9.258 1 95.88 120 MET B N 1
ATOM 4785 C CA . MET B 1 120 ? 37.438 -24.297 -9.68 1 95.88 120 MET B CA 1
ATOM 4786 C C . MET B 1 120 ? 37.344 -24.094 -11.188 1 95.88 120 MET B C 1
ATOM 4788 O O . MET B 1 120 ? 38.188 -23.406 -11.773 1 95.88 120 MET B O 1
ATOM 4792 N N . ASP B 1 121 ? 36.406 -24.688 -11.75 1 94.5 121 ASP B N 1
ATOM 4793 C CA . ASP B 1 121 ? 36.219 -24.438 -13.172 1 94.5 121 ASP B CA 1
ATOM 4794 C C . ASP B 1 121 ? 35.531 -23.094 -13.414 1 94.5 121 ASP B C 1
ATOM 4796 O O . ASP B 1 121 ? 35.094 -22.438 -12.469 1 94.5 121 ASP B O 1
ATOM 4800 N N . SER B 1 122 ? 35.406 -22.703 -14.641 1 95.75 122 SER B N 1
ATOM 4801 C CA . SER B 1 122 ? 34.938 -21.375 -15.023 1 95.75 122 SER B CA 1
ATOM 4802 C C . SER B 1 122 ? 33.469 -21.188 -14.641 1 95.75 122 SER B C 1
ATOM 4804 O O . SER B 1 122 ? 33.062 -20.109 -14.188 1 95.75 122 SER B O 1
ATOM 4806 N N . ALA B 1 123 ? 32.688 -22.234 -14.859 1 95.38 123 ALA B N 1
ATOM 4807 C CA . ALA B 1 123 ? 31.266 -22.156 -14.531 1 95.38 123 ALA B CA 1
ATOM 4808 C C . ALA B 1 123 ? 31.062 -21.938 -13.039 1 95.38 123 ALA B C 1
ATOM 4810 O O . ALA B 1 123 ? 30.219 -21.141 -12.633 1 95.38 123 ALA B O 1
ATOM 4811 N N . LEU B 1 124 ? 31.812 -22.625 -12.281 1 95.62 124 LEU B N 1
ATOM 4812 C CA . LEU B 1 124 ? 31.719 -22.516 -10.828 1 95.62 124 LEU B CA 1
ATOM 4813 C C . LEU B 1 124 ? 32.188 -21.125 -10.359 1 95.62 124 LEU B C 1
ATOM 4815 O O . LEU B 1 124 ? 31.578 -20.547 -9.461 1 95.62 124 LEU B O 1
ATOM 4819 N N . ILE B 1 125 ? 33.219 -20.594 -10.938 1 97.69 125 ILE B N 1
ATOM 4820 C CA . ILE B 1 125 ? 33.75 -19.281 -10.594 1 97.69 125 ILE B CA 1
ATOM 4821 C C . ILE B 1 125 ? 32.688 -18.203 -10.945 1 97.69 125 ILE B C 1
ATOM 4823 O O . ILE B 1 125 ? 32.438 -17.312 -10.148 1 97.69 125 ILE B O 1
ATOM 4827 N N . ALA B 1 126 ? 32.125 -18.344 -12.125 1 96.81 126 ALA B N 1
ATOM 4828 C CA . ALA B 1 126 ? 31.125 -17.375 -12.578 1 96.81 126 ALA B CA 1
ATOM 4829 C C . ALA B 1 126 ? 29.906 -17.375 -11.672 1 96.81 126 ALA B C 1
ATOM 4831 O O . ALA B 1 126 ? 29.375 -16.312 -11.328 1 96.81 126 ALA B O 1
ATOM 4832 N N . GLY B 1 127 ? 29.453 -18.547 -11.359 1 95.94 127 GLY B N 1
ATOM 4833 C CA . GLY B 1 127 ? 28.359 -18.656 -10.414 1 95.94 127 GLY B CA 1
ATOM 4834 C C . GLY B 1 127 ? 28.672 -18.062 -9.047 1 95.94 127 GLY B C 1
ATOM 4835 O O . GLY B 1 127 ? 27.828 -17.422 -8.43 1 95.94 127 GLY B O 1
ATOM 4836 N N . THR B 1 128 ? 29.875 -18.328 -8.586 1 97.06 128 THR B N 1
ATOM 4837 C CA . THR B 1 128 ? 30.328 -17.797 -7.305 1 97.06 128 THR B CA 1
ATOM 4838 C C . THR B 1 128 ? 30.359 -16.281 -7.336 1 97.06 128 THR B C 1
ATOM 4840 O O . THR B 1 128 ? 29.969 -15.625 -6.367 1 97.06 128 THR B O 1
ATOM 4843 N N . PHE B 1 129 ? 30.828 -15.75 -8.406 1 98.06 129 PHE B N 1
ATOM 4844 C CA . PHE B 1 129 ? 30.828 -14.305 -8.586 1 98.06 129 PHE B CA 1
ATOM 4845 C C . PHE B 1 129 ? 29.422 -13.742 -8.508 1 98.06 129 PHE B C 1
ATOM 4847 O O . PHE B 1 129 ? 29.156 -12.789 -7.77 1 98.06 129 PHE B O 1
ATOM 4854 N N . ALA B 1 130 ? 28.5 -14.367 -9.219 1 96.38 130 ALA B N 1
ATOM 4855 C CA . ALA B 1 130 ? 27.109 -13.922 -9.25 1 96.38 130 ALA B CA 1
ATOM 4856 C C . ALA B 1 130 ? 26.484 -13.977 -7.855 1 96.38 130 ALA B C 1
ATOM 4858 O O . ALA B 1 130 ? 25.734 -13.078 -7.465 1 96.38 130 ALA B O 1
ATOM 4859 N N . GLY B 1 131 ? 26.797 -14.992 -7.137 1 95.5 131 GLY B N 1
ATOM 4860 C CA . GLY B 1 131 ? 26.297 -15.141 -5.777 1 95.5 131 GLY B CA 1
ATOM 4861 C C . GLY B 1 131 ? 26.922 -14.148 -4.805 1 95.5 131 GLY B C 1
ATOM 4862 O O . GLY B 1 131 ? 26.219 -13.586 -3.959 1 95.5 131 GLY B O 1
ATOM 4863 N N . ALA B 1 132 ? 28.203 -13.93 -4.922 1 97.19 132 ALA B N 1
ATOM 4864 C CA . ALA B 1 132 ? 28.953 -13.047 -4.027 1 97.19 132 ALA B CA 1
ATOM 4865 C C . ALA B 1 132 ? 28.484 -11.602 -4.145 1 97.19 132 ALA B C 1
ATOM 4867 O O . ALA B 1 132 ? 28.516 -10.844 -3.172 1 97.19 132 ALA B O 1
ATOM 4868 N N . ILE B 1 133 ? 28.016 -11.312 -5.305 1 96.31 133 ILE B N 1
ATOM 4869 C CA . ILE B 1 133 ? 27.531 -9.953 -5.512 1 96.31 133 ILE B CA 1
ATOM 4870 C C . ILE B 1 133 ? 26 -9.953 -5.637 1 96.31 133 ILE B C 1
ATOM 4872 O O . ILE B 1 133 ? 25.406 -8.938 -6 1 96.31 133 ILE B O 1
ATOM 4876 N N . THR B 1 134 ? 25.375 -11.016 -5.41 1 92.56 134 THR B N 1
ATOM 4877 C CA . THR B 1 134 ? 23.953 -11.234 -5.223 1 92.56 134 THR B CA 1
ATOM 4878 C C . THR B 1 134 ? 23.156 -10.766 -6.441 1 92.56 134 THR B C 1
ATOM 4880 O O . THR B 1 134 ? 22.219 -9.984 -6.312 1 92.56 134 THR B O 1
ATOM 4883 N N . ASN B 1 135 ? 23.406 -11.281 -7.543 1 92.81 135 ASN B N 1
ATOM 4884 C CA . ASN B 1 135 ? 22.734 -10.945 -8.789 1 92.81 135 ASN B CA 1
ATOM 4885 C C . ASN B 1 135 ? 22.25 -12.188 -9.531 1 92.81 135 ASN B C 1
ATOM 4887 O O . ASN B 1 135 ? 23.031 -12.836 -10.227 1 92.81 135 ASN B O 1
ATOM 4891 N N . THR B 1 136 ? 21.016 -12.398 -9.547 1 86.81 136 THR B N 1
ATOM 4892 C CA . THR B 1 136 ? 20.422 -13.602 -10.117 1 86.81 136 THR B CA 1
ATOM 4893 C C . THR B 1 136 ? 20.5 -13.57 -11.641 1 86.81 136 THR B C 1
ATOM 4895 O O . THR B 1 136 ? 20.812 -14.578 -12.273 1 86.81 136 THR B O 1
ATOM 4898 N N . PRO B 1 137 ? 20.25 -12.453 -12.273 1 86.88 137 PRO B N 1
ATOM 4899 C CA . PRO B 1 137 ? 20.422 -12.414 -13.727 1 86.88 137 PRO B CA 1
ATOM 4900 C C . PRO B 1 137 ? 21.844 -12.734 -14.164 1 86.88 137 PRO B C 1
ATOM 4902 O O . PRO B 1 137 ? 22.047 -13.352 -15.219 1 86.88 137 PRO B O 1
ATOM 4905 N N . ALA B 1 138 ? 22.766 -12.352 -13.422 1 92.56 138 ALA B N 1
ATOM 4906 C CA . ALA B 1 138 ? 24.156 -12.688 -13.719 1 92.56 138 ALA B CA 1
ATOM 4907 C C . ALA B 1 138 ? 24.375 -14.195 -13.648 1 92.56 138 ALA B C 1
ATOM 4909 O O . ALA B 1 138 ? 25.188 -14.75 -14.398 1 92.56 138 ALA B O 1
ATOM 4910 N N . LEU B 1 139 ? 23.719 -14.875 -12.766 1 91.56 139 LEU B N 1
ATOM 4911 C CA . LEU B 1 139 ? 23.812 -16.328 -12.68 1 91.56 139 LEU B CA 1
ATOM 4912 C C . LEU B 1 139 ? 23.328 -16.984 -13.961 1 91.56 139 LEU B C 1
ATOM 4914 O O . LEU B 1 139 ? 23.969 -17.906 -14.477 1 91.56 139 LEU B O 1
ATOM 4918 N N . ALA B 1 140 ? 22.234 -16.516 -14.43 1 87.06 140 ALA B N 1
ATOM 4919 C CA . ALA B 1 140 ? 21.688 -17.047 -15.672 1 87.06 140 ALA B CA 1
ATOM 4920 C C . ALA B 1 140 ? 22.656 -16.844 -16.828 1 87.06 140 ALA B C 1
ATOM 4922 O O . ALA B 1 140 ? 22.859 -17.75 -17.656 1 87.06 140 ALA B O 1
ATOM 4923 N N . ALA B 1 141 ? 23.219 -15.719 -16.859 1 88.44 141 ALA B N 1
ATOM 4924 C CA . ALA B 1 141 ? 24.188 -15.414 -17.922 1 88.44 141 ALA B CA 1
ATOM 4925 C C . ALA B 1 141 ? 25.422 -16.297 -17.797 1 88.44 141 ALA B C 1
ATOM 4927 O O . ALA B 1 141 ? 25.953 -16.781 -18.812 1 88.44 141 ALA B O 1
ATOM 4928 N N . ALA B 1 142 ? 25.828 -16.469 -16.609 1 91.62 142 ALA B N 1
ATOM 4929 C CA . ALA B 1 142 ? 26.984 -17.328 -16.359 1 91.62 142 ALA B CA 1
ATOM 4930 C C . ALA B 1 142 ? 26.719 -18.766 -16.828 1 91.62 142 ALA B C 1
ATOM 4932 O O . ALA B 1 142 ? 27.562 -19.375 -17.484 1 91.62 142 ALA B O 1
ATOM 4933 N N . GLY B 1 143 ? 25.609 -19.297 -16.453 1 90.19 143 GLY B N 1
ATOM 4934 C CA . GLY B 1 143 ? 25.25 -20.641 -16.844 1 90.19 143 GLY B CA 1
ATOM 4935 C C . GLY B 1 143 ? 25.141 -20.828 -18.344 1 90.19 143 GLY B C 1
ATOM 4936 O O . GLY B 1 143 ? 25.656 -21.812 -18.891 1 90.19 143 GLY B O 1
ATOM 4937 N N . ASN B 1 144 ? 24.547 -19.906 -18.969 1 86.75 144 ASN B N 1
ATOM 4938 C CA . ASN B 1 144 ? 24.391 -19.969 -20.406 1 86.75 144 ASN B CA 1
ATOM 4939 C C . ASN B 1 144 ? 25.734 -19.875 -21.125 1 86.75 144 ASN B C 1
ATOM 4941 O O . ASN B 1 144 ? 25.969 -20.562 -22.125 1 86.75 144 ASN B O 1
ATOM 4945 N N . ALA B 1 145 ? 26.5 -19.062 -20.672 1 88.81 145 ALA B N 1
ATOM 4946 C CA . ALA B 1 145 ? 27.828 -18.906 -21.266 1 88.81 145 ALA B CA 1
ATOM 4947 C C . ALA B 1 145 ? 28.656 -20.172 -21.109 1 88.81 145 ALA B C 1
ATOM 4949 O O . ALA B 1 145 ? 29.391 -20.562 -22.016 1 88.81 145 ALA B O 1
ATOM 4950 N N . ALA B 1 146 ? 28.547 -20.797 -20.031 1 91.88 146 ALA B N 1
ATOM 4951 C CA . ALA B 1 146 ? 29.266 -22.031 -19.781 1 91.88 146 ALA B CA 1
ATOM 4952 C C . ALA B 1 146 ? 28.797 -23.141 -20.719 1 91.88 146 ALA B C 1
ATOM 4954 O O . ALA B 1 146 ? 29.625 -23.906 -21.25 1 91.88 146 ALA B O 1
ATOM 4955 N N . VAL B 1 147 ? 27.594 -23.234 -20.875 1 89 147 VAL B N 1
ATOM 4956 C CA . VAL B 1 147 ? 27.031 -24.25 -21.766 1 89 147 VAL B CA 1
ATOM 4957 C C . VAL B 1 147 ? 27.5 -23.984 -23.203 1 89 147 VAL B C 1
ATOM 4959 O O . VAL B 1 147 ? 27.891 -24.922 -23.906 1 89 147 VAL B O 1
ATOM 4962 N N . THR B 1 148 ? 27.438 -22.812 -23.594 1 86.25 148 THR B N 1
ATOM 4963 C CA . THR B 1 148 ? 27.859 -22.438 -24.938 1 86.25 148 THR B CA 1
ATOM 4964 C C . THR B 1 148 ? 29.344 -22.703 -25.141 1 86.25 148 THR B C 1
ATOM 4966 O O . THR B 1 148 ? 29.781 -23.031 -26.25 1 86.25 148 THR B O 1
ATOM 4969 N N . ALA B 1 149 ? 30.062 -22.625 -24.062 1 88.62 149 ALA B N 1
ATOM 4970 C CA . ALA B 1 149 ? 31.5 -22.844 -24.125 1 88.62 149 ALA B CA 1
ATOM 4971 C C . ALA B 1 149 ? 31.844 -24.328 -24.094 1 88.62 149 ALA B C 1
ATOM 4973 O O . ALA B 1 149 ? 33 -24.703 -24.109 1 88.62 149 ALA B O 1
ATOM 4974 N N . GLY B 1 150 ? 30.828 -25.172 -23.984 1 88.12 150 GLY B N 1
ATOM 4975 C CA . GLY B 1 150 ? 31.078 -26.594 -24.125 1 88.12 150 GLY B CA 1
ATOM 4976 C C . GLY B 1 150 ? 30.875 -27.375 -22.844 1 88.12 150 GLY B C 1
ATOM 4977 O O . GLY B 1 150 ? 31.188 -28.562 -22.781 1 88.12 150 GLY B O 1
ATOM 4978 N N . ASN B 1 151 ? 30.453 -26.781 -21.781 1 92.56 151 ASN B N 1
ATOM 4979 C CA . ASN B 1 151 ? 30.156 -27.453 -20.516 1 92.56 151 ASN B CA 1
ATOM 4980 C C . ASN B 1 151 ? 28.656 -27.703 -20.359 1 92.56 151 ASN B C 1
ATOM 4982 O O . ASN B 1 151 ? 27.938 -26.859 -19.859 1 92.56 151 ASN B O 1
ATOM 4986 N N . PRO B 1 152 ? 28.219 -28.891 -20.656 1 90.5 152 PRO B N 1
ATOM 4987 C CA . PRO B 1 152 ? 26.781 -29.172 -20.625 1 90.5 152 PRO B CA 1
ATOM 4988 C C . PRO B 1 152 ? 26.172 -29 -19.234 1 90.5 152 PRO B C 1
ATOM 4990 O O . PRO B 1 152 ? 24.984 -28.688 -19.125 1 90.5 152 PRO B O 1
ATOM 4993 N N . ASP B 1 153 ? 26.969 -29.109 -18.188 1 92.25 153 ASP B N 1
ATOM 4994 C CA . ASP B 1 153 ? 26.469 -28.969 -16.828 1 92.25 153 ASP B CA 1
ATOM 4995 C C . ASP B 1 153 ? 26.766 -27.578 -16.266 1 92.25 153 ASP B C 1
ATOM 4997 O O . ASP B 1 153 ? 26.641 -27.344 -15.062 1 92.25 153 ASP B O 1
ATOM 5001 N N . GLY B 1 154 ? 27.109 -26.734 -17.109 1 90.75 154 GLY B N 1
ATOM 5002 C CA . GLY B 1 154 ? 27.562 -25.406 -16.703 1 90.75 154 GLY B CA 1
ATOM 5003 C C . GLY B 1 154 ? 26.531 -24.656 -15.867 1 90.75 154 GLY B C 1
ATOM 5004 O O . GLY B 1 154 ? 26.875 -24 -14.883 1 90.75 154 GLY B O 1
ATOM 5005 N N . ALA B 1 155 ? 25.297 -24.75 -16.234 1 90.62 155 ALA B N 1
ATOM 5006 C CA . ALA B 1 155 ? 24.234 -24.047 -15.531 1 90.62 155 ALA B CA 1
ATOM 5007 C C . ALA B 1 155 ? 24.078 -24.562 -14.109 1 90.62 155 ALA B C 1
ATOM 5009 O O . ALA B 1 155 ? 23.906 -23.797 -13.164 1 90.62 155 ALA B O 1
ATOM 5010 N N . ALA B 1 156 ? 24.141 -25.844 -13.977 1 89.31 156 ALA B N 1
ATOM 5011 C CA . ALA B 1 156 ? 24 -26.469 -12.664 1 89.31 156 ALA B CA 1
ATOM 5012 C C . ALA B 1 156 ? 25.203 -26.141 -11.773 1 89.31 156 ALA B C 1
ATOM 5014 O O . ALA B 1 156 ? 25.031 -25.875 -10.578 1 89.31 156 ALA B O 1
ATOM 5015 N N . VAL B 1 157 ? 26.297 -26.188 -12.352 1 91.56 157 VAL B N 1
ATOM 5016 C CA . VAL B 1 157 ? 27.531 -25.922 -11.617 1 91.56 157 VAL B CA 1
ATOM 5017 C C . VAL B 1 157 ? 27.547 -24.469 -11.156 1 91.56 157 VAL B C 1
ATOM 5019 O O . VAL B 1 157 ? 27.922 -24.172 -10.016 1 91.56 157 VAL B O 1
ATOM 5022 N N . ALA B 1 158 ? 27.141 -23.578 -12.023 1 93.44 158 ALA B N 1
ATOM 5023 C CA . ALA B 1 158 ? 27.062 -22.156 -11.664 1 93.44 158 ALA B CA 1
ATOM 5024 C C . ALA B 1 158 ? 26.078 -21.938 -10.516 1 93.44 158 ALA B C 1
ATOM 5026 O O . ALA B 1 158 ? 26.312 -21.078 -9.656 1 93.44 158 ALA B O 1
ATOM 5027 N N . THR B 1 159 ? 25.062 -22.672 -10.531 1 91.5 159 THR B N 1
ATOM 5028 C CA . THR B 1 159 ? 24.031 -22.531 -9.508 1 91.5 159 THR B CA 1
ATOM 5029 C C . THR B 1 159 ? 24.578 -22.938 -8.141 1 91.5 159 THR B C 1
ATOM 5031 O O . THR B 1 159 ? 24.234 -22.328 -7.125 1 91.5 159 THR B O 1
ATOM 5034 N N . VAL B 1 160 ? 25.344 -23.922 -8.141 1 91.06 160 VAL B N 1
ATOM 5035 C CA . VAL B 1 160 ? 25.969 -24.344 -6.898 1 91.06 160 VAL B CA 1
ATOM 5036 C C . VAL B 1 160 ? 26.859 -23.234 -6.352 1 91.06 160 VAL B C 1
ATOM 5038 O O . VAL B 1 160 ? 26.797 -22.906 -5.164 1 91.06 160 VAL B O 1
ATOM 5041 N N . GLY B 1 161 ? 27.656 -22.656 -7.152 1 93.62 161 GLY B N 1
ATOM 5042 C CA . GLY B 1 161 ? 28.484 -21.547 -6.746 1 93.62 161 GLY B CA 1
ATOM 5043 C C . GLY B 1 161 ? 27.688 -20.375 -6.211 1 93.62 161 GLY B C 1
ATOM 5044 O O . GLY B 1 161 ? 28.031 -19.797 -5.176 1 93.62 161 GLY B O 1
ATOM 5045 N N . TYR B 1 162 ? 26.656 -20.078 -6.93 1 93.56 162 TYR B N 1
ATOM 5046 C CA . TYR B 1 162 ? 25.781 -18.984 -6.547 1 93.56 162 TYR B CA 1
ATOM 5047 C C . TYR B 1 162 ? 25.203 -19.203 -5.152 1 93.56 162 TYR B C 1
ATOM 5049 O O . TYR B 1 162 ? 25.25 -18.312 -4.301 1 93.56 162 TYR B O 1
ATOM 5057 N N . ALA B 1 163 ? 24.734 -20.391 -4.918 1 90.12 163 ALA B N 1
ATOM 5058 C CA . ALA B 1 163 ? 23.984 -20.719 -3.701 1 90.12 163 ALA B CA 1
ATOM 5059 C C . ALA B 1 163 ? 24.875 -20.594 -2.467 1 90.12 163 ALA B C 1
ATOM 5061 O O . ALA B 1 163 ? 24.453 -20.031 -1.449 1 90.12 163 ALA B O 1
ATOM 5062 N N . VAL B 1 164 ? 26.016 -21 -2.574 1 91.19 164 VAL B N 1
ATOM 5063 C CA . VAL B 1 164 ? 26.922 -21 -1.429 1 91.19 164 VAL B CA 1
ATOM 5064 C C . VAL B 1 164 ? 27.438 -19.594 -1.161 1 91.19 164 VAL B C 1
ATOM 5066 O O . VAL B 1 164 ? 27.547 -19.172 -0.007 1 91.19 164 VAL B O 1
ATOM 5069 N N . ALA B 1 165 ? 27.672 -18.891 -2.195 1 94.5 165 ALA B N 1
ATOM 5070 C CA . ALA B 1 165 ? 28.297 -17.578 -2.055 1 94.5 165 ALA B CA 1
ATOM 5071 C C . ALA B 1 165 ? 27.25 -16.516 -1.7 1 94.5 165 ALA B C 1
ATOM 5073 O O . ALA B 1 165 ? 27.578 -15.469 -1.141 1 94.5 165 ALA B O 1
ATOM 5074 N N . TYR B 1 166 ? 26.047 -16.859 -1.994 1 91.12 166 TYR B N 1
ATOM 5075 C CA . TYR B 1 166 ? 24.969 -15.898 -1.831 1 91.12 166 TYR B CA 1
ATOM 5076 C C . TYR B 1 166 ? 24.844 -15.461 -0.375 1 91.12 166 TYR B C 1
ATOM 5078 O O . TYR B 1 166 ? 24.703 -14.273 -0.085 1 91.12 166 TYR B O 1
ATOM 5086 N N . LEU B 1 167 ? 24.906 -16.391 0.517 1 87.56 167 LEU B N 1
ATOM 5087 C CA . LEU B 1 167 ? 24.688 -16.125 1.934 1 87.56 167 LEU B CA 1
ATOM 5088 C C . LEU B 1 167 ? 25.703 -15.125 2.471 1 87.56 167 LEU B C 1
ATOM 5090 O O . LEU B 1 167 ? 25.344 -14.117 3.082 1 87.56 167 LEU B O 1
ATOM 5094 N N . TYR B 1 168 ? 26.891 -15.375 2.223 1 90.25 168 TYR B N 1
ATOM 5095 C CA . TYR B 1 168 ? 27.906 -14.445 2.689 1 90.25 168 TYR B CA 1
ATOM 5096 C C . TYR B 1 168 ? 27.844 -13.125 1.927 1 90.25 168 TYR B C 1
ATOM 5098 O O . TYR B 1 168 ? 28.172 -12.07 2.469 1 90.25 168 TYR B O 1
ATOM 5106 N N . GLY B 1 169 ? 27.453 -13.227 0.655 1 93.94 169 GLY B N 1
ATOM 5107 C CA . GLY B 1 169 ? 27.266 -11.992 -0.092 1 93.94 169 GLY B CA 1
ATOM 5108 C C . GLY B 1 169 ? 26.312 -11.031 0.586 1 93.94 169 GLY B C 1
ATOM 5109 O O . GLY B 1 169 ? 26.594 -9.836 0.699 1 93.94 169 GLY B O 1
ATOM 5110 N N . VAL B 1 170 ? 25.281 -11.555 1.125 1 92.75 170 VAL B N 1
ATOM 5111 C CA . VAL B 1 170 ? 24.281 -10.727 1.78 1 92.75 170 VAL B CA 1
ATOM 5112 C C . VAL B 1 170 ? 24.797 -10.242 3.127 1 92.75 170 VAL B C 1
ATOM 5114 O O . VAL B 1 170 ? 24.781 -9.039 3.412 1 92.75 170 VAL B O 1
ATOM 5117 N N . ILE B 1 171 ? 25.359 -11.141 3.912 1 94 171 ILE B N 1
ATOM 5118 C CA . ILE B 1 171 ? 25.812 -10.82 5.262 1 94 171 ILE B CA 1
ATOM 5119 C C . ILE B 1 171 ? 26.984 -9.844 5.191 1 94 171 ILE B C 1
ATOM 5121 O O . ILE B 1 171 ? 27.062 -8.891 5.973 1 94 171 ILE B O 1
ATOM 5125 N N . GLY B 1 172 ? 27.875 -10.125 4.324 1 95.38 172 GLY B N 1
ATOM 5126 C CA . GLY B 1 172 ? 29.031 -9.25 4.156 1 95.38 172 GLY B CA 1
ATOM 5127 C C . GLY B 1 172 ? 28.641 -7.824 3.803 1 95.38 172 GLY B C 1
ATOM 5128 O O . GLY B 1 172 ? 29.172 -6.871 4.363 1 95.38 172 GLY B O 1
ATOM 5129 N N . MET B 1 173 ? 27.734 -7.699 2.953 1 95.94 173 MET B N 1
ATOM 5130 C CA . MET B 1 173 ? 27.344 -6.363 2.523 1 95.94 173 MET B CA 1
ATOM 5131 C C . MET B 1 173 ? 26.531 -5.656 3.607 1 95.94 173 MET B C 1
ATOM 5133 O O . MET B 1 173 ? 26.594 -4.434 3.732 1 95.94 173 MET B O 1
ATOM 5137 N N . LEU B 1 174 ? 25.75 -6.422 4.391 1 95.56 174 LEU B N 1
ATOM 5138 C CA . LEU B 1 174 ? 25.078 -5.836 5.551 1 95.56 174 LEU B CA 1
ATOM 5139 C C . LEU B 1 174 ? 26.109 -5.246 6.52 1 95.56 174 LEU B C 1
ATOM 5141 O O . LEU B 1 174 ? 25.875 -4.18 7.094 1 95.56 174 LEU B O 1
ATOM 5145 N N . PHE B 1 175 ? 27.188 -5.906 6.648 1 95.88 175 PHE B N 1
ATOM 5146 C CA . PHE B 1 175 ? 28.25 -5.434 7.52 1 95.88 175 PHE B CA 1
ATOM 5147 C C . PHE B 1 175 ? 28.828 -4.113 7.012 1 95.88 175 PHE B C 1
ATOM 5149 O O . PHE B 1 175 ? 29.016 -3.176 7.789 1 95.88 175 PHE B O 1
ATOM 5156 N N . PHE B 1 176 ? 29.094 -3.994 5.758 1 96.69 176 PHE B N 1
ATOM 5157 C CA . PHE B 1 176 ? 29.656 -2.77 5.203 1 96.69 176 PHE B CA 1
ATOM 5158 C C . PHE B 1 176 ? 28.625 -1.645 5.215 1 96.69 176 PHE B C 1
ATOM 5160 O O . PHE B 1 176 ? 28.984 -0.473 5.363 1 96.69 176 PHE B O 1
ATOM 5167 N N . CYS B 1 177 ? 27.391 -2.053 5.02 1 96.06 177 CYS B N 1
ATOM 5168 C CA . CYS B 1 177 ? 26.312 -1.069 5.176 1 96.06 177 CYS B CA 1
ATOM 5169 C C . CYS B 1 177 ? 26.312 -0.495 6.59 1 96.06 177 CYS B C 1
ATOM 5171 O O . CYS B 1 177 ? 26.188 0.719 6.77 1 96.06 177 CYS B O 1
ATOM 5173 N N . LEU B 1 178 ? 26.469 -1.386 7.59 1 95.25 178 LEU B N 1
ATOM 5174 C CA . LEU B 1 178 ? 26.531 -0.965 8.984 1 95.25 178 LEU B CA 1
ATOM 5175 C C . LEU B 1 178 ? 27.734 -0.064 9.234 1 95.25 178 LEU B C 1
ATOM 5177 O O . LEU B 1 178 ? 27.641 0.922 9.969 1 95.25 178 LEU B O 1
ATOM 5181 N N . LEU B 1 179 ? 28.781 -0.381 8.648 1 95.5 179 LEU B N 1
ATOM 5182 C CA . LEU B 1 179 ? 30 0.419 8.781 1 95.5 179 LEU B CA 1
ATOM 5183 C C . LEU B 1 179 ? 29.797 1.813 8.195 1 95.5 179 LEU B C 1
ATOM 5185 O O . LEU B 1 179 ? 30.25 2.805 8.773 1 95.5 179 LEU B O 1
ATOM 5189 N N . ALA B 1 180 ? 29.156 1.866 7.09 1 96.25 180 ALA B N 1
ATOM 5190 C CA . ALA B 1 180 ? 28.859 3.152 6.461 1 96.25 180 ALA B CA 1
ATOM 5191 C C . ALA B 1 180 ? 28 4.023 7.367 1 96.25 180 ALA B C 1
ATOM 5193 O O . ALA B 1 180 ? 28.203 5.234 7.461 1 96.25 180 ALA B O 1
ATOM 5194 N N . LEU B 1 181 ? 27.047 3.412 8.031 1 95.19 181 LEU B N 1
ATOM 5195 C CA . LEU B 1 181 ? 26.078 4.141 8.828 1 95.19 181 LEU B CA 1
ATOM 5196 C C . LEU B 1 181 ? 26.672 4.578 10.156 1 95.19 181 LEU B C 1
ATOM 5198 O O . LEU B 1 181 ? 26.141 5.465 10.828 1 95.19 181 LEU B O 1
ATOM 5202 N N . ARG B 1 182 ? 27.766 4.02 10.547 1 92.56 182 ARG B N 1
ATOM 5203 C CA . ARG B 1 182 ? 28.406 4.359 11.812 1 92.56 182 ARG B CA 1
ATOM 5204 C C . ARG B 1 182 ? 28.891 5.809 11.805 1 92.56 182 ARG B C 1
ATOM 5206 O O . ARG B 1 182 ? 28.922 6.461 12.852 1 92.56 182 ARG B O 1
ATOM 5213 N N . TYR B 1 183 ? 29.109 6.363 10.711 1 87.94 183 TYR B N 1
ATOM 5214 C CA . TYR B 1 183 ? 29.625 7.727 10.672 1 87.94 183 TYR B CA 1
ATOM 5215 C C . TYR B 1 183 ? 28.609 8.688 10.094 1 87.94 183 TYR B C 1
ATOM 5217 O O . TYR B 1 183 ? 28.938 9.789 9.664 1 87.94 183 TYR B O 1
ATOM 5225 N N . ARG B 1 184 ? 27.391 8.281 10.117 1 88.5 184 ARG B N 1
ATOM 5226 C CA . ARG B 1 184 ? 26.359 9.062 9.445 1 88.5 184 ARG B CA 1
ATOM 5227 C C . ARG B 1 184 ? 26.125 10.391 10.156 1 88.5 184 ARG B C 1
ATOM 5229 O O . ARG B 1 184 ? 25.641 11.352 9.547 1 88.5 184 ARG B O 1
ATOM 5236 N N . ARG B 1 185 ? 26.453 10.492 11.414 1 85 185 ARG B N 1
ATOM 5237 C CA . ARG B 1 185 ? 26.25 11.719 12.172 1 85 185 ARG B CA 1
ATOM 5238 C C . ARG B 1 185 ? 27.109 12.852 11.633 1 85 185 ARG B C 1
ATOM 5240 O O . ARG B 1 185 ? 26.797 14.023 11.812 1 85 185 ARG B O 1
ATOM 5247 N N . SER B 1 186 ? 28.109 12.469 10.891 1 84 186 SER B N 1
ATOM 5248 C CA . SER B 1 186 ? 29.031 13.469 10.359 1 84 186 SER B CA 1
ATOM 5249 C C . SER B 1 186 ? 28.734 13.781 8.898 1 84 186 SER B C 1
ATOM 5251 O O . SER B 1 186 ? 29.531 14.43 8.219 1 84 186 SER B O 1
ATOM 5253 N N . ASP B 1 187 ? 27.531 13.305 8.5 1 89.88 187 ASP B N 1
ATOM 5254 C CA . ASP B 1 187 ? 27.172 13.531 7.098 1 89.88 187 ASP B CA 1
ATOM 5255 C C . ASP B 1 187 ? 27.062 15.023 6.797 1 89.88 187 ASP B C 1
ATOM 5257 O O . ASP B 1 187 ? 26.406 15.766 7.523 1 89.88 187 ASP B O 1
ATOM 5261 N N . LYS B 1 188 ? 27.688 15.516 5.789 1 80.81 188 LYS B N 1
ATOM 5262 C CA . LYS B 1 188 ? 27.672 16.922 5.422 1 80.81 188 LYS B CA 1
ATOM 5263 C C . LYS B 1 188 ? 26.438 17.266 4.578 1 80.81 188 LYS B C 1
ATOM 5265 O O . LYS B 1 188 ? 26.078 18.438 4.434 1 80.81 188 LYS B O 1
ATOM 5270 N N . ASP B 1 189 ? 25.797 16.281 4.012 1 78.62 189 ASP B N 1
ATOM 5271 C CA . ASP B 1 189 ? 24.672 16.5 3.113 1 78.62 189 ASP B CA 1
ATOM 5272 C C . ASP B 1 189 ? 23.344 16.344 3.846 1 78.62 189 ASP B C 1
ATOM 5274 O O . ASP B 1 189 ? 22.297 16.172 3.213 1 78.62 189 ASP B O 1
ATOM 5278 N N . THR B 1 190 ? 23.234 16.406 5.09 1 77.44 190 THR B N 1
ATOM 5279 C CA . THR B 1 190 ? 21.984 16.359 5.848 1 77.44 190 THR B CA 1
ATOM 5280 C C . THR B 1 190 ? 21.172 17.625 5.629 1 77.44 190 THR B C 1
ATOM 5282 O O . THR B 1 190 ? 21.703 18.734 5.742 1 77.44 190 THR B O 1
ATOM 5285 N N . PRO B 1 191 ? 19.906 17.422 5.203 1 70.62 191 PRO B N 1
ATOM 5286 C CA . PRO B 1 191 ? 19.094 18.625 4.977 1 70.62 191 PRO B CA 1
ATOM 5287 C C . PRO B 1 191 ? 18.922 19.469 6.242 1 70.62 191 PRO B C 1
ATOM 5289 O O . PRO B 1 191 ? 18.688 18.906 7.32 1 70.62 191 PRO B O 1
ATOM 5292 N N . SER B 1 192 ? 19.156 20.781 6.09 1 72.62 192 SER B N 1
ATOM 5293 C CA . SER B 1 192 ? 18.953 21.703 7.207 1 72.62 192 SER B CA 1
ATOM 5294 C C . SER B 1 192 ? 17.469 21.922 7.484 1 72.62 192 SER B C 1
ATOM 5296 O O . SER B 1 192 ? 16.672 22.016 6.555 1 72.62 192 SER B O 1
ATOM 5298 N N . PRO B 1 193 ? 17.094 21.906 8.75 1 79.06 193 PRO B N 1
ATOM 5299 C CA . PRO B 1 193 ? 15.688 22.203 9.07 1 79.06 193 PRO B CA 1
ATOM 5300 C C . PRO B 1 193 ? 15.266 23.594 8.625 1 79.06 193 PRO B C 1
ATOM 5302 O O . PRO B 1 193 ? 16.062 24.547 8.688 1 79.06 193 PRO B O 1
ATOM 5305 N N . LEU B 1 194 ? 14.102 23.734 8.133 1 85.56 194 LEU B N 1
ATOM 5306 C CA . LEU B 1 194 ? 13.547 25.047 7.801 1 85.56 194 LEU B CA 1
ATOM 5307 C C . LEU B 1 194 ? 13.07 25.766 9.055 1 85.56 194 LEU B C 1
ATOM 5309 O O . LEU B 1 194 ? 12.492 25.156 9.953 1 85.56 194 LEU B O 1
ATOM 5313 N N . ILE B 1 195 ? 13.422 27.031 9.109 1 85.25 195 ILE B N 1
ATOM 5314 C CA . ILE B 1 195 ? 12.992 27.812 10.258 1 85.25 195 ILE B CA 1
ATOM 5315 C C . ILE B 1 195 ? 12.211 29.047 9.773 1 85.25 195 ILE B C 1
ATOM 5317 O O . ILE B 1 195 ? 12.328 29.438 8.617 1 85.25 195 ILE B O 1
ATOM 5321 N N . ASN B 1 196 ? 11.328 29.438 10.656 1 86.88 196 ASN B N 1
ATOM 5322 C CA . ASN B 1 196 ? 10.633 30.703 10.461 1 86.88 196 ASN B CA 1
ATOM 5323 C C . ASN B 1 196 ? 11.117 31.766 11.453 1 86.88 196 ASN B C 1
ATOM 5325 O O . ASN B 1 196 ? 11.258 31.484 12.641 1 86.88 196 ASN B O 1
ATOM 5329 N N . ARG B 1 197 ? 11.461 32.938 10.891 1 86.94 197 ARG B N 1
ATOM 5330 C CA . ARG B 1 197 ? 11.898 34 11.758 1 86.94 197 ARG B CA 1
ATOM 5331 C C . ARG B 1 197 ? 11.305 35.344 11.305 1 86.94 197 ARG B C 1
ATOM 5333 O O . ARG B 1 197 ? 11.211 35.625 10.102 1 86.94 197 ARG B O 1
ATOM 5340 N N . THR B 1 198 ? 10.797 36.031 12.266 1 90.12 198 THR B N 1
ATOM 5341 C CA . THR B 1 198 ? 10.375 37.406 12 1 90.12 198 THR B CA 1
ATOM 5342 C C . THR B 1 198 ? 11.539 38.375 12.18 1 90.12 198 THR B C 1
ATOM 5344 O O . THR B 1 198 ? 12.25 38.312 13.188 1 90.12 198 THR B O 1
ATOM 5347 N N . ILE B 1 199 ? 11.734 39.219 11.219 1 91.88 199 ILE B N 1
ATOM 5348 C CA . ILE B 1 199 ? 12.852 40.156 11.203 1 91.88 199 ILE B CA 1
ATOM 5349 C C . ILE B 1 199 ? 12.336 41.594 11.227 1 91.88 199 ILE B C 1
ATOM 5351 O O . ILE B 1 199 ? 11.398 41.938 10.5 1 91.88 199 ILE B O 1
ATOM 5355 N N . ARG B 1 200 ? 12.898 42.344 12.07 1 92.69 200 ARG B N 1
ATOM 5356 C CA . ARG B 1 200 ? 12.648 43.781 12.047 1 92.69 200 ARG B CA 1
ATOM 5357 C C . ARG B 1 200 ? 13.648 44.5 11.141 1 92.69 200 ARG B C 1
ATOM 5359 O O . ARG B 1 200 ? 14.859 44.375 11.328 1 92.69 200 ARG B O 1
ATOM 5366 N N . VAL B 1 201 ? 13.141 45.25 10.258 1 93.44 201 VAL B N 1
ATOM 5367 C CA . VAL B 1 201 ? 13.977 45.938 9.258 1 93.44 201 VAL B CA 1
ATOM 5368 C C . VAL B 1 201 ? 14.664 47.125 9.883 1 93.44 201 VAL B C 1
ATOM 5370 O O . VAL B 1 201 ? 14.008 47.969 10.508 1 93.44 201 VAL B O 1
ATOM 5373 N N . GLU B 1 202 ? 15.953 47.219 9.656 1 93.44 202 GLU B N 1
ATOM 5374 C CA . GLU B 1 202 ? 16.734 48.344 10.188 1 93.44 202 GLU B CA 1
ATOM 5375 C C . GLU B 1 202 ? 17.25 49.219 9.062 1 93.44 202 GLU B C 1
ATOM 5377 O O . GLU B 1 202 ? 17.641 50.375 9.297 1 93.44 202 GLU B O 1
ATOM 5382 N N . ARG B 1 203 ? 17.156 48.688 7.973 1 91.5 203 ARG B N 1
ATOM 5383 C CA . ARG B 1 203 ? 17.688 49.438 6.836 1 91.5 203 ARG B CA 1
ATOM 5384 C C . ARG B 1 203 ? 16.781 50.625 6.484 1 91.5 203 ARG B C 1
ATOM 5386 O O . ARG B 1 203 ? 15.555 50.5 6.547 1 91.5 203 ARG B O 1
ATOM 5393 N N . GLU B 1 204 ? 17.453 51.656 5.941 1 91.5 204 GLU B N 1
ATOM 5394 C CA . GLU B 1 204 ? 16.703 52.875 5.621 1 91.5 204 GLU B CA 1
ATOM 5395 C C . GLU B 1 204 ? 16.609 53.062 4.109 1 91.5 204 GLU B C 1
ATOM 5397 O O . GLU B 1 204 ? 15.836 53.906 3.641 1 91.5 204 GLU B O 1
ATOM 5402 N N . ASP B 1 205 ? 17.297 52.344 3.303 1 90.81 205 ASP B N 1
ATOM 5403 C CA . ASP B 1 205 ? 17.375 52.562 1.866 1 90.81 205 ASP B CA 1
ATOM 5404 C C . ASP B 1 205 ? 16.188 51.938 1.145 1 90.81 205 ASP B C 1
ATOM 5406 O O . ASP B 1 205 ? 16.031 52.094 -0.068 1 90.81 205 ASP B O 1
ATOM 5410 N N . GLY B 1 206 ? 15.352 51.25 1.844 1 90.62 206 GLY B N 1
ATOM 5411 C CA . GLY B 1 206 ? 14.148 50.656 1.269 1 90.62 206 GLY B CA 1
ATOM 5412 C C . GLY B 1 206 ? 14.43 49.656 0.175 1 90.62 206 GLY B C 1
ATOM 5413 O O . GLY B 1 206 ? 13.938 49.781 -0.947 1 90.62 206 GLY B O 1
ATOM 5414 N N . PRO B 1 207 ? 15.195 48.688 0.469 1 91.75 207 PRO B N 1
ATOM 5415 C CA . PRO B 1 207 ? 15.5 47.688 -0.55 1 91.75 207 PRO B CA 1
ATOM 5416 C C . PRO B 1 207 ? 14.273 46.875 -0.979 1 91.75 207 PRO B C 1
ATOM 5418 O O . PRO B 1 207 ? 13.367 46.656 -0.172 1 91.75 207 PRO B O 1
ATOM 5421 N N . VAL B 1 208 ? 14.297 46.5 -2.205 1 93.81 208 VAL B N 1
ATOM 5422 C CA . VAL B 1 208 ? 13.227 45.656 -2.744 1 93.81 208 VAL B CA 1
ATOM 5423 C C . VAL B 1 208 ? 13.484 44.188 -2.367 1 93.81 208 VAL B C 1
ATOM 5425 O O . VAL B 1 208 ? 14.633 43.75 -2.348 1 93.81 208 VAL B O 1
ATOM 5428 N N . ILE B 1 209 ? 12.461 43.438 -2.035 1 92.94 209 ILE B N 1
ATOM 5429 C CA . ILE B 1 209 ? 12.555 42.062 -1.58 1 92.94 209 ILE B CA 1
ATOM 5430 C C . ILE B 1 209 ? 13.281 41.219 -2.629 1 92.94 209 ILE B C 1
ATOM 5432 O O . ILE B 1 209 ? 14.133 40.406 -2.289 1 92.94 209 ILE B O 1
ATOM 5436 N N . ALA B 1 210 ? 13 41.5 -3.875 1 91.31 210 ALA B N 1
ATOM 5437 C CA . ALA B 1 210 ? 13.617 40.75 -4.965 1 91.31 210 ALA B CA 1
ATOM 5438 C C . ALA B 1 210 ? 15.141 40.875 -4.918 1 91.31 210 ALA B C 1
ATOM 5440 O O . ALA B 1 210 ? 15.852 39.906 -5.176 1 91.31 210 ALA B O 1
ATOM 5441 N N . ASP B 1 211 ? 15.625 42.031 -4.598 1 90.88 211 ASP B N 1
ATOM 5442 C CA . ASP B 1 211 ? 17.062 42.281 -4.547 1 90.88 211 ASP B CA 1
ATOM 5443 C C . ASP B 1 211 ? 17.719 41.562 -3.373 1 90.88 211 ASP B C 1
ATOM 5445 O O . ASP B 1 211 ? 18.859 41.125 -3.469 1 90.88 211 ASP B O 1
ATOM 5449 N N . ILE B 1 212 ? 16.984 41.469 -2.367 1 91.06 212 ILE B N 1
ATOM 5450 C CA . ILE B 1 212 ? 17.484 40.781 -1.188 1 91.06 212 ILE B CA 1
ATOM 5451 C C . ILE B 1 212 ? 17.625 39.281 -1.478 1 91.06 212 ILE B C 1
ATOM 5453 O O . ILE B 1 212 ? 18.656 38.688 -1.19 1 91.06 212 ILE B O 1
ATOM 5457 N N . ILE B 1 213 ? 16.594 38.719 -2.074 1 90.19 213 ILE B N 1
ATOM 5458 C CA . ILE B 1 213 ? 16.547 37.312 -2.367 1 90.19 213 ILE B CA 1
ATOM 5459 C C . ILE B 1 213 ? 17.688 36.938 -3.297 1 90.19 213 ILE B C 1
ATOM 5461 O O . ILE B 1 213 ? 18.297 35.844 -3.154 1 90.19 213 ILE B O 1
ATOM 5465 N N . GLU B 1 214 ? 17.969 37.781 -4.184 1 88.38 214 GLU B N 1
ATOM 5466 C CA . GLU B 1 214 ? 19 37.5 -5.172 1 88.38 214 GLU B CA 1
ATOM 5467 C C . GLU B 1 214 ? 20.375 37.375 -4.512 1 88.38 214 GLU B C 1
ATOM 5469 O O . GLU B 1 214 ? 21.25 36.688 -5.012 1 88.38 214 GLU B O 1
ATOM 5474 N N . LYS B 1 215 ? 20.562 37.969 -3.424 1 88.69 215 LYS B N 1
ATOM 5475 C CA . LYS B 1 215 ? 21.875 38 -2.77 1 88.69 215 LYS B CA 1
ATOM 5476 C C . LYS B 1 215 ? 22.016 36.844 -1.777 1 88.69 215 LYS B C 1
ATOM 5478 O O . LYS B 1 215 ? 23.109 36.625 -1.232 1 88.69 215 LYS B O 1
ATOM 5483 N N . ILE B 1 216 ? 20.969 36.219 -1.509 1 89 216 ILE B N 1
ATOM 5484 C CA . ILE B 1 216 ? 20.969 35.188 -0.497 1 89 216 ILE B CA 1
ATOM 5485 C C . ILE B 1 216 ? 21.219 33.812 -1.159 1 89 216 ILE B C 1
ATOM 5487 O O . ILE B 1 216 ? 20.641 33.531 -2.199 1 89 216 ILE B O 1
ATOM 5491 N N . SER B 1 217 ? 22.203 33.156 -0.526 1 81.94 217 SER B N 1
ATOM 5492 C CA . SER B 1 217 ? 22.469 31.797 -0.967 1 81.94 217 SER B CA 1
ATOM 5493 C C . SER B 1 217 ? 21.516 30.812 -0.313 1 81.94 217 SER B C 1
ATOM 5495 O O . SER B 1 217 ? 21.281 30.859 0.896 1 81.94 217 SER B O 1
ATOM 5497 N N . GLY B 1 218 ? 20.781 30.047 -1.058 1 78.94 218 GLY B N 1
ATOM 5498 C CA . GLY B 1 218 ? 19.875 29.047 -0.516 1 78.94 218 GLY B CA 1
ATOM 5499 C C . GLY B 1 218 ? 18.422 29.344 -0.807 1 78.94 218 GLY B C 1
ATOM 5500 O O . GLY B 1 218 ? 18.094 30.344 -1.458 1 78.94 218 GLY B O 1
ATOM 5501 N N . GLU B 1 219 ? 17.625 28.484 -0.257 1 82.81 219 GLU B N 1
ATOM 5502 C CA . GLU B 1 219 ? 16.203 28.625 -0.504 1 82.81 219 GLU B CA 1
ATOM 5503 C C . GLU B 1 219 ? 15.516 29.422 0.614 1 82.81 219 GLU B C 1
ATOM 5505 O O . GLU B 1 219 ? 15.828 29.219 1.791 1 82.81 219 GLU B O 1
ATOM 5510 N N . LEU B 1 220 ? 14.711 30.438 0.233 1 87.81 220 LEU B N 1
ATOM 5511 C CA . LEU B 1 220 ? 14.008 31.266 1.206 1 87.81 220 LEU B CA 1
ATOM 5512 C C . LEU B 1 220 ? 12.734 31.844 0.606 1 87.81 220 LEU B C 1
ATOM 5514 O O . LEU B 1 220 ? 12.609 31.953 -0.615 1 87.81 220 LEU B O 1
ATOM 5518 N N . LYS B 1 221 ? 11.75 32.094 1.525 1 88.62 221 LYS B N 1
ATOM 5519 C CA . LYS B 1 221 ? 10.5 32.688 1.105 1 88.62 221 LYS B CA 1
ATOM 5520 C C . LYS B 1 221 ? 9.977 33.656 2.168 1 88.62 221 LYS B C 1
ATOM 5522 O O . LYS B 1 221 ? 10 33.344 3.359 1 88.62 221 LYS B O 1
ATOM 5527 N N . PHE B 1 222 ? 9.656 34.875 1.684 1 89.62 222 PHE B N 1
ATOM 5528 C CA . PHE B 1 222 ? 8.969 35.812 2.557 1 89.62 222 PHE B CA 1
ATOM 5529 C C . PHE B 1 222 ? 7.488 35.5 2.656 1 89.62 222 PHE B C 1
ATOM 5531 O O . PHE B 1 222 ? 6.809 35.344 1.639 1 89.62 222 PHE B O 1
ATOM 5538 N N . SER B 1 223 ? 6.969 35.375 3.857 1 86.56 223 SER B N 1
ATOM 5539 C CA . SER B 1 223 ? 5.602 34.875 3.994 1 86.56 223 SER B CA 1
ATOM 5540 C C . SER B 1 223 ? 4.672 35.969 4.516 1 86.56 223 SER B C 1
ATOM 5542 O O . SER B 1 223 ? 3.469 35.969 4.25 1 86.56 223 SER B O 1
ATOM 5544 N N . ARG B 1 224 ? 5.254 36.938 5.293 1 88.25 224 ARG B N 1
ATOM 5545 C CA . ARG B 1 224 ? 4.43 37.969 5.895 1 88.25 224 ARG B CA 1
ATOM 5546 C C . ARG B 1 224 ? 5.184 39.312 5.957 1 88.25 224 ARG B C 1
ATOM 5548 O O . ARG B 1 224 ? 6.414 39.312 6.035 1 88.25 224 ARG B O 1
ATOM 5555 N N . LEU B 1 225 ? 4.402 40.344 5.863 1 89.69 225 LEU B N 1
ATOM 5556 C CA . LEU B 1 225 ? 4.941 41.688 5.977 1 89.69 225 LEU B CA 1
ATOM 5557 C C . LEU B 1 225 ? 3.969 42.594 6.723 1 89.69 225 LEU B C 1
ATOM 5559 O O . LEU B 1 225 ? 2.762 42.562 6.469 1 89.69 225 LEU B O 1
ATOM 5563 N N . ARG B 1 226 ? 4.422 43.188 7.711 1 90.62 226 ARG B N 1
ATOM 5564 C CA . ARG B 1 226 ? 3.654 44.188 8.438 1 90.62 226 ARG B CA 1
ATOM 5565 C C . ARG B 1 226 ? 4.367 45.562 8.438 1 90.62 226 ARG B C 1
ATOM 5567 O O . ARG B 1 226 ? 5.543 45.625 8.805 1 90.62 226 ARG B O 1
ATOM 5574 N N . ARG B 1 227 ? 3.557 46.562 8.055 1 88.56 227 ARG B N 1
ATOM 5575 C CA . ARG B 1 227 ? 4.102 47.906 8.086 1 88.56 227 ARG B CA 1
ATOM 5576 C C . ARG B 1 227 ? 4.07 48.469 9.492 1 88.56 227 ARG B C 1
ATOM 5578 O O . ARG B 1 227 ? 2.998 48.688 10.062 1 88.56 227 ARG B O 1
ATOM 5585 N N . GLY B 1 228 ? 5.105 48.719 10 1 80.25 228 GLY B N 1
ATOM 5586 C CA . GLY B 1 228 ? 5.156 49.25 11.352 1 80.25 228 GLY B CA 1
ATOM 5587 C C . GLY B 1 228 ? 4.738 48.25 12.414 1 80.25 228 GLY B C 1
ATOM 5588 O O . GLY B 1 228 ? 4.82 47.062 12.195 1 80.25 228 GLY B O 1
ATOM 5589 N N . GLU B 1 229 ? 4.367 48.719 13.602 1 73.12 229 GLU B N 1
ATOM 5590 C CA . GLU B 1 229 ? 4.078 47.844 14.727 1 73.12 229 GLU B CA 1
ATOM 5591 C C . GLU B 1 229 ? 2.598 47.469 14.773 1 73.12 229 GLU B C 1
ATOM 5593 O O . GLU B 1 229 ? 2.225 46.438 15.352 1 73.12 229 GLU B O 1
ATOM 5598 N N . THR B 1 230 ? 1.84 48.312 14.133 1 72.38 230 THR B N 1
ATOM 5599 C CA . THR B 1 230 ? 0.411 48.125 14.359 1 72.38 230 THR B CA 1
ATOM 5600 C C . THR B 1 230 ? -0.322 47.938 13.031 1 72.38 230 THR B C 1
ATOM 5602 O O . THR B 1 230 ? -1.542 47.781 13.008 1 72.38 230 THR B O 1
ATOM 5605 N N . GLY B 1 231 ? 0.339 47.969 11.984 1 75.5 231 GLY B N 1
ATOM 5606 C CA . GLY B 1 231 ? -0.33 47.875 10.695 1 75.5 231 GLY B CA 1
ATOM 5607 C C . GLY B 1 231 ? -0.86 46.469 10.398 1 75.5 231 GLY B C 1
ATOM 5608 O O . GLY B 1 231 ? -0.634 45.531 11.172 1 75.5 231 GLY B O 1
ATOM 5609 N N . PRO B 1 232 ? -1.682 46.5 9.375 1 82.31 232 PRO B N 1
ATOM 5610 C CA . PRO B 1 232 ? -2.188 45.156 8.977 1 82.31 232 PRO B CA 1
ATOM 5611 C C . PRO B 1 232 ? -1.095 44.281 8.406 1 82.31 232 PRO B C 1
ATOM 5613 O O . PRO B 1 232 ? -0.139 44.75 7.801 1 82.31 232 PRO B O 1
ATOM 5616 N N . ILE B 1 233 ? -1.21 43.031 8.734 1 85.44 233 ILE B N 1
ATOM 5617 C CA . ILE B 1 233 ? -0.281 42.031 8.188 1 85.44 233 ILE B CA 1
ATOM 5618 C C . ILE B 1 233 ? -0.687 41.688 6.758 1 85.44 233 ILE B C 1
ATOM 5620 O O . ILE B 1 233 ? -1.855 41.375 6.492 1 85.44 233 ILE B O 1
ATOM 5624 N N . MET B 1 234 ? 0.286 41.812 5.82 1 84.94 234 MET B N 1
ATOM 5625 C CA . MET B 1 234 ? -0.003 41.5 4.422 1 84.94 234 MET B CA 1
ATOM 5626 C C . MET B 1 234 ? 0.989 40.5 3.865 1 84.94 234 MET B C 1
ATOM 5628 O O . MET B 1 234 ? 2.023 40.219 4.48 1 84.94 234 MET B O 1
ATOM 5632 N N . ARG B 1 235 ? 0.607 40.031 2.764 1 87.19 235 ARG B N 1
ATOM 5633 C CA . ARG B 1 235 ? 1.507 39.125 2.039 1 87.19 235 ARG B CA 1
ATOM 5634 C C . ARG B 1 235 ? 2.523 39.938 1.224 1 87.19 235 ARG B C 1
ATOM 5636 O O . ARG B 1 235 ? 2.15 40.781 0.431 1 87.19 235 ARG B O 1
ATOM 5643 N N . PRO B 1 236 ? 3.754 39.562 1.403 1 88.69 236 PRO B N 1
ATOM 5644 C CA . PRO B 1 236 ? 4.762 40.281 0.615 1 88.69 236 PRO B CA 1
ATOM 5645 C C . PRO B 1 236 ? 4.867 39.781 -0.816 1 88.69 236 PRO B C 1
ATOM 5647 O O . PRO B 1 236 ? 4.57 38.594 -1.077 1 88.69 236 PRO B O 1
ATOM 5650 N N . THR B 1 237 ? 5.176 40.719 -1.692 1 86.44 237 THR B N 1
ATOM 5651 C CA . THR B 1 237 ? 5.551 40.375 -3.059 1 86.44 237 THR B CA 1
ATOM 5652 C C . THR B 1 237 ? 7.016 40.719 -3.322 1 86.44 237 THR B C 1
ATOM 5654 O O . THR B 1 237 ? 7.633 41.438 -2.547 1 86.44 237 THR B O 1
ATOM 5657 N N . ASN B 1 238 ? 7.5 40.156 -4.383 1 87.69 238 ASN B N 1
ATOM 5658 C CA . ASN B 1 238 ? 8.898 40.406 -4.711 1 87.69 238 ASN B CA 1
ATOM 5659 C C . ASN B 1 238 ? 9.148 41.875 -5.031 1 87.69 238 ASN B C 1
ATOM 5661 O O . ASN B 1 238 ? 10.281 42.375 -4.961 1 87.69 238 ASN B O 1
ATOM 5665 N N . GLU B 1 239 ? 8.102 42.594 -5.246 1 89.38 239 GLU B N 1
ATOM 5666 C CA . GLU B 1 239 ? 8.227 44 -5.648 1 89.38 239 GLU B CA 1
ATOM 5667 C C . GLU B 1 239 ? 8.109 44.906 -4.441 1 89.38 239 GLU B C 1
ATOM 5669 O O . GLU B 1 239 ? 8.43 46.094 -4.535 1 89.38 239 GLU B O 1
ATOM 5674 N N . ASP B 1 240 ? 7.801 44.344 -3.357 1 91.81 240 ASP B N 1
ATOM 5675 C CA . ASP B 1 240 ? 7.613 45.188 -2.176 1 91.81 240 ASP B CA 1
ATOM 5676 C C . ASP B 1 240 ? 8.953 45.719 -1.653 1 91.81 240 ASP B C 1
ATOM 5678 O O . ASP B 1 240 ? 9.969 45.031 -1.746 1 91.81 240 ASP B O 1
ATOM 5682 N N . ARG B 1 241 ? 8.891 46.875 -1.156 1 93.44 241 ARG B N 1
ATOM 5683 C CA . ARG B 1 241 ? 10.055 47.5 -0.503 1 93.44 241 ARG B CA 1
ATOM 5684 C C . ARG B 1 241 ? 9.969 47.344 1.012 1 93.44 241 ARG B C 1
ATOM 5686 O O . ARG B 1 241 ? 8.875 47.312 1.58 1 93.44 241 ARG B O 1
ATOM 5693 N N . LEU B 1 242 ? 11.117 47.188 1.55 1 93.5 242 LEU B N 1
ATOM 5694 C CA . LEU B 1 242 ? 11.188 47.094 3.004 1 93.5 242 LEU B CA 1
ATOM 5695 C C . LEU B 1 242 ? 11.648 48.406 3.623 1 93.5 242 LEU B C 1
ATOM 5697 O O . LEU B 1 242 ? 12.688 48.938 3.246 1 93.5 242 LEU B O 1
ATOM 5701 N N . PHE B 1 243 ? 10.82 48.844 4.535 1 92.31 243 PHE B N 1
ATOM 5702 C CA . PHE B 1 243 ? 11.125 50.125 5.195 1 92.31 243 PHE B CA 1
ATOM 5703 C C . PHE B 1 243 ? 11.547 49.875 6.641 1 92.31 243 PHE B C 1
ATOM 5705 O O . PHE B 1 243 ? 11.242 48.844 7.223 1 92.31 243 PHE B O 1
ATOM 5712 N N . LYS B 1 244 ? 12.203 50.875 7.074 1 92.56 244 LYS B N 1
ATOM 5713 C CA . LYS B 1 244 ? 12.656 50.812 8.461 1 92.56 244 LYS B CA 1
ATOM 5714 C C . LYS B 1 244 ? 11.484 50.531 9.406 1 92.56 244 LYS B C 1
ATOM 5716 O O . LYS B 1 244 ? 10.422 51.156 9.266 1 92.56 244 LYS B O 1
ATOM 5721 N N . ASP B 1 245 ? 11.672 49.594 10.281 1 89.75 245 ASP B N 1
ATOM 5722 C CA . ASP B 1 245 ? 10.758 49.219 11.352 1 89.75 245 ASP B CA 1
ATOM 5723 C C . ASP B 1 245 ? 9.656 48.281 10.844 1 89.75 245 ASP B C 1
ATOM 5725 O O . ASP B 1 245 ? 8.766 47.906 11.602 1 89.75 245 ASP B O 1
ATOM 5729 N N . ASP B 1 246 ? 9.781 48 9.555 1 91.56 246 ASP B N 1
ATOM 5730 C CA . ASP B 1 246 ? 8.906 46.938 9.055 1 91.56 246 ASP B CA 1
ATOM 5731 C C . ASP B 1 246 ? 9.227 45.594 9.719 1 91.56 246 ASP B C 1
ATOM 5733 O O . ASP B 1 246 ? 10.344 45.375 10.18 1 91.56 246 ASP B O 1
ATOM 5737 N N . LEU B 1 247 ? 8.203 44.812 9.867 1 91.62 247 LEU B N 1
ATOM 5738 C CA . LEU B 1 247 ? 8.398 43.406 10.297 1 91.62 247 LEU B CA 1
ATOM 5739 C C . LEU B 1 247 ? 8.133 42.438 9.156 1 91.62 247 LEU B C 1
ATOM 5741 O O . LEU B 1 247 ? 7.109 42.562 8.469 1 91.62 247 LEU B O 1
ATOM 5745 N N . VAL B 1 248 ? 9.102 41.625 8.914 1 91.38 248 VAL B N 1
ATOM 5746 C CA . VAL B 1 248 ? 8.938 40.656 7.832 1 91.38 248 VAL B CA 1
ATOM 5747 C C . VAL B 1 248 ? 9.25 39.25 8.344 1 91.38 248 VAL B C 1
ATOM 5749 O O . VAL B 1 248 ? 10.172 39.062 9.148 1 91.38 248 VAL B O 1
ATOM 5752 N N . THR B 1 249 ? 8.398 38.281 7.973 1 90.69 249 THR B N 1
ATOM 5753 C CA . THR B 1 249 ? 8.656 36.906 8.312 1 90.69 249 THR B CA 1
ATOM 5754 C C . THR B 1 249 ? 9.25 36.156 7.129 1 90.69 249 THR B C 1
ATOM 5756 O O . THR B 1 249 ? 8.734 36.219 6.012 1 90.69 249 THR B O 1
ATOM 5759 N N . VAL B 1 250 ? 10.336 35.5 7.371 1 91.06 250 VAL B N 1
ATOM 5760 C CA . VAL B 1 250 ? 11.016 34.719 6.336 1 91.06 250 VAL B CA 1
ATOM 5761 C C . VAL B 1 250 ? 11.039 33.25 6.723 1 91.06 250 VAL B C 1
ATOM 5763 O O . VAL B 1 250 ? 11.172 32.906 7.902 1 91.06 250 VAL B O 1
ATOM 5766 N N . VAL B 1 251 ? 10.828 32.406 5.695 1 90 251 VAL B N 1
ATOM 5767 C CA . VAL B 1 251 ? 10.938 30.953 5.852 1 90 251 VAL B CA 1
ATOM 5768 C C . VAL B 1 251 ? 12.078 30.422 4.98 1 90 251 VAL B C 1
ATOM 5770 O O . VAL B 1 251 ? 12.156 30.75 3.795 1 90 251 VAL B O 1
ATOM 5773 N N . GLY B 1 252 ? 12.977 29.703 5.539 1 89.44 252 GLY B N 1
ATOM 5774 C CA . GLY B 1 252 ? 14.094 29.156 4.785 1 89.44 252 GLY B CA 1
ATOM 5775 C C . GLY B 1 252 ? 15.07 28.375 5.648 1 89.44 252 GLY B C 1
ATOM 5776 O O . GLY B 1 252 ? 14.75 28 6.781 1 89.44 252 GLY B O 1
ATOM 5777 N N . THR B 1 253 ? 16.188 28.016 5.004 1 86.75 253 THR B N 1
ATOM 5778 C CA . THR B 1 253 ? 17.234 27.328 5.738 1 86.75 253 THR B CA 1
ATOM 5779 C C . THR B 1 253 ? 17.875 28.25 6.77 1 86.75 253 THR B C 1
ATOM 5781 O O . THR B 1 253 ? 17.797 29.484 6.641 1 86.75 253 THR B O 1
ATOM 5784 N N . GLN B 1 254 ? 18.453 27.609 7.766 1 85.31 254 GLN B N 1
ATOM 5785 C CA . GLN B 1 254 ? 19.078 28.406 8.82 1 85.31 254 GLN B CA 1
ATOM 5786 C C . GLN B 1 254 ? 20.109 29.375 8.25 1 85.31 254 GLN B C 1
ATOM 5788 O O . GLN B 1 254 ? 20.156 30.547 8.656 1 85.31 254 GLN B O 1
ATOM 5793 N N . GLU B 1 255 ? 20.844 28.891 7.285 1 85.81 255 GLU B N 1
ATOM 5794 C CA . GLU B 1 255 ? 21.859 29.734 6.68 1 85.81 255 GLU B CA 1
ATOM 5795 C C . GLU B 1 255 ? 21.25 30.875 5.895 1 85.81 255 GLU B C 1
ATOM 5797 O O . GLU B 1 255 ? 21.703 32.031 5.98 1 85.81 255 GLU B O 1
ATOM 5802 N N . ALA B 1 256 ? 20.266 30.594 5.219 1 89.06 256 ALA B N 1
ATOM 5803 C CA . ALA B 1 256 ? 19.594 31.625 4.418 1 89.06 256 ALA B CA 1
ATOM 5804 C C . ALA B 1 256 ? 18.953 32.688 5.309 1 89.06 256 ALA B C 1
ATOM 5806 O O . ALA B 1 256 ? 19.047 33.875 5.023 1 89.06 256 ALA B O 1
ATOM 5807 N N . VAL B 1 257 ? 18.328 32.281 6.324 1 90 257 VAL B N 1
ATOM 5808 C CA . VAL B 1 257 ? 17.641 33.188 7.238 1 90 257 VAL B CA 1
ATOM 5809 C C . VAL B 1 257 ? 18.672 34.062 7.93 1 90 257 VAL B C 1
ATOM 5811 O O . VAL B 1 257 ? 18.438 35.281 8.109 1 90 257 VAL B O 1
ATOM 5814 N N . LYS B 1 258 ? 19.797 33.5 8.281 1 89.31 258 LYS B N 1
ATOM 5815 C CA . LYS B 1 258 ? 20.859 34.281 8.898 1 89.31 258 LYS B CA 1
ATOM 5816 C C . LYS B 1 258 ? 21.375 35.375 7.941 1 89.31 258 LYS B C 1
ATOM 5818 O O . LYS B 1 258 ? 21.672 36.5 8.359 1 89.31 258 LYS B O 1
ATOM 5823 N N . GLN B 1 259 ? 21.469 35 6.773 1 92.38 259 GLN B N 1
ATOM 5824 C CA . GLN B 1 259 ? 21.922 35.969 5.766 1 92.38 259 GLN B CA 1
ATOM 5825 C C . GLN B 1 259 ? 20.922 37.125 5.617 1 92.38 259 GLN B C 1
ATOM 5827 O O . GLN B 1 259 ? 21.328 38.281 5.445 1 92.38 259 GLN B O 1
ATOM 5832 N N . VAL B 1 260 ? 19.688 36.812 5.684 1 92.25 260 VAL B N 1
ATOM 5833 C CA . VAL B 1 260 ? 18.656 37.844 5.547 1 92.25 260 VAL B CA 1
ATOM 5834 C C . VAL B 1 260 ? 18.703 38.75 6.754 1 92.25 260 VAL B C 1
ATOM 5836 O O . VAL B 1 260 ? 18.547 39.969 6.617 1 92.25 260 VAL B O 1
ATOM 5839 N N . ILE B 1 261 ? 18.844 38.156 7.879 1 91.44 261 ILE B N 1
ATOM 5840 C CA . ILE B 1 261 ? 18.938 38.938 9.102 1 91.44 261 ILE B CA 1
ATOM 5841 C C . ILE B 1 261 ? 20.078 39.938 9 1 91.44 261 ILE B C 1
ATOM 5843 O O . ILE B 1 261 ? 19.922 41.125 9.336 1 91.44 261 ILE B O 1
ATOM 5847 N N . SER B 1 262 ? 21.188 39.469 8.492 1 91.19 262 SER B N 1
ATOM 5848 C CA . SER B 1 262 ? 22.359 40.312 8.344 1 91.19 262 SER B CA 1
ATOM 5849 C C . SER B 1 262 ? 22.125 41.406 7.281 1 91.19 262 SER B C 1
ATOM 5851 O O . SER B 1 262 ? 22.641 42.5 7.387 1 91.19 262 SER B O 1
ATOM 5853 N N . ALA B 1 263 ? 21.359 41.062 6.359 1 91.44 263 ALA B N 1
ATOM 5854 C CA . ALA B 1 263 ? 21.172 41.969 5.215 1 91.44 263 ALA B CA 1
ATOM 5855 C C . ALA B 1 263 ? 20.094 43 5.504 1 91.44 263 ALA B C 1
ATOM 5857 O O . ALA B 1 263 ? 20.094 44.094 4.918 1 91.44 263 ALA B O 1
ATOM 5858 N N . VAL B 1 264 ? 19.203 42.656 6.348 1 92.19 264 VAL B N 1
ATOM 5859 C CA . VAL B 1 264 ? 18 43.5 6.434 1 92.19 264 VAL B CA 1
ATOM 5860 C C . VAL B 1 264 ? 17.906 44.125 7.824 1 92.19 264 VAL B C 1
ATOM 5862 O O . VAL B 1 264 ? 17.438 45.25 7.973 1 92.19 264 VAL B O 1
ATOM 5865 N N . GLY B 1 265 ? 18.234 43.312 8.828 1 92.5 265 GLY B N 1
ATOM 5866 C CA . GLY B 1 265 ? 18.078 43.844 10.172 1 92.5 265 GLY B CA 1
ATOM 5867 C C . GLY B 1 265 ? 18.422 42.844 11.258 1 92.5 265 GLY B C 1
ATOM 5868 O O . GLY B 1 265 ? 19.5 42.281 11.242 1 92.5 265 GLY B O 1
ATOM 5869 N N . HIS B 1 266 ? 17.547 42.812 12.211 1 89.25 266 HIS B N 1
ATOM 5870 C CA . HIS B 1 266 ? 17.797 41.875 13.297 1 89.25 266 HIS B CA 1
ATOM 5871 C C . HIS B 1 266 ? 16.547 41.031 13.617 1 89.25 266 HIS B C 1
ATOM 5873 O O . HIS B 1 266 ? 15.43 41.438 13.25 1 89.25 266 HIS B O 1
ATOM 5879 N N . GLY B 1 267 ? 16.656 39.938 14.289 1 87.38 267 GLY B N 1
ATOM 5880 C CA . GLY B 1 267 ? 15.539 39.094 14.68 1 87.38 267 GLY B CA 1
ATOM 5881 C C . GLY B 1 267 ? 14.602 39.75 15.672 1 87.38 267 GLY B C 1
ATOM 5882 O O . GLY B 1 267 ? 15.055 40.406 16.609 1 87.38 267 GLY B O 1
ATOM 5883 N N . SER B 1 268 ? 13.383 39.656 15.352 1 81.69 268 SER B N 1
ATOM 5884 C CA . SER B 1 268 ? 12.383 40.25 16.234 1 81.69 268 SER B CA 1
ATOM 5885 C C . SER B 1 268 ? 11.789 39.188 17.188 1 81.69 268 SER B C 1
ATOM 5887 O O . SER B 1 268 ? 11.727 38.031 16.844 1 81.69 268 SER B O 1
ATOM 5889 N N . SER B 1 269 ? 11.359 39.625 18.312 1 72.75 269 SER B N 1
ATOM 5890 C CA . SER B 1 269 ? 10.68 38.781 19.281 1 72.75 269 SER B CA 1
ATOM 5891 C C . SER B 1 269 ? 9.188 38.656 18.984 1 72.75 269 SER B C 1
ATOM 5893 O O . SER B 1 269 ? 8.516 37.75 19.438 1 72.75 269 SER B O 1
ATOM 5895 N N . HIS B 1 270 ? 8.703 39.625 18.234 1 69.5 270 HIS B N 1
ATOM 5896 C CA . HIS B 1 270 ? 7.293 39.594 17.859 1 69.5 270 HIS B CA 1
ATOM 5897 C C . HIS B 1 270 ? 7.031 38.625 16.719 1 69.5 270 HIS B C 1
ATOM 5899 O O . HIS B 1 270 ? 7.73 38.625 15.711 1 69.5 270 HIS B O 1
ATOM 5905 N N . SER B 1 271 ? 6.168 37.688 17.031 1 68.69 271 SER B N 1
ATOM 5906 C CA . SER B 1 271 ? 5.82 36.75 15.969 1 68.69 271 SER B CA 1
ATOM 5907 C C . SER B 1 271 ? 4.574 37.188 15.211 1 68.69 271 SER B C 1
ATOM 5909 O O . SER B 1 271 ? 3.52 37.406 15.812 1 68.69 271 SER B O 1
ATOM 5911 N N . LEU B 1 272 ? 4.758 37.531 13.914 1 72.12 272 LEU B N 1
ATOM 5912 C CA . LEU B 1 272 ? 3.619 37.875 13.062 1 72.12 272 LEU B CA 1
ATOM 5913 C C . LEU B 1 272 ? 2.736 36.656 12.828 1 72.12 272 LEU B C 1
ATOM 5915 O O . LEU B 1 272 ? 1.581 36.781 12.414 1 72.12 272 LEU B O 1
ATOM 5919 N N . ILE B 1 273 ? 3.199 35.531 13.125 1 67.5 273 ILE B N 1
ATOM 5920 C CA . ILE B 1 273 ? 2.498 34.281 12.859 1 67.5 273 ILE B CA 1
ATOM 5921 C C . ILE B 1 273 ? 1.358 34.125 13.859 1 67.5 273 ILE B C 1
ATOM 5923 O O . ILE B 1 273 ? 0.325 33.531 13.531 1 67.5 273 ILE B O 1
ATOM 5927 N N . GLU B 1 274 ? 1.48 34.781 14.922 1 65.38 274 GLU B N 1
ATOM 5928 C CA . GLU B 1 274 ? 0.528 34.562 16.016 1 65.38 274 GLU B CA 1
ATOM 5929 C C . GLU B 1 274 ? -0.745 35.375 15.789 1 65.38 274 GLU B C 1
ATOM 5931 O O . GLU B 1 274 ? -1.813 35.031 16.281 1 65.38 274 GLU B O 1
ATOM 5936 N N . ASP B 1 275 ? -0.542 36.438 14.992 1 66.25 275 ASP B N 1
ATOM 5937 C CA . ASP B 1 275 ? -1.704 37.281 14.688 1 66.25 275 ASP B CA 1
ATOM 5938 C C . ASP B 1 275 ? -2.436 36.75 13.445 1 66.25 275 ASP B C 1
ATOM 5940 O O . ASP B 1 275 ? -1.965 36.938 12.328 1 66.25 275 ASP B O 1
ATOM 5944 N N . ARG B 1 276 ? -3.607 36.156 13.695 1 70.06 276 ARG B N 1
ATOM 5945 C CA . ARG B 1 276 ? -4.289 35.5 12.57 1 70.06 276 ARG B CA 1
ATOM 5946 C C . ARG B 1 276 ? -5.512 36.312 12.141 1 70.06 276 ARG B C 1
ATOM 5948 O O . ARG B 1 276 ? -6.41 35.781 11.484 1 70.06 276 ARG B O 1
ATOM 5955 N N . LYS B 1 277 ? -5.477 37.5 12.469 1 70.5 277 LYS B N 1
ATOM 5956 C CA . LYS B 1 277 ? -6.641 38.344 12.164 1 70.5 277 LYS B CA 1
ATOM 5957 C C . LYS B 1 277 ? -6.75 38.594 10.664 1 70.5 277 LYS B C 1
ATOM 5959 O O . LYS B 1 277 ? -7.848 38.562 10.102 1 70.5 277 LYS B O 1
ATOM 5964 N N . TYR B 1 278 ? -5.699 38.812 10.031 1 76.81 278 TYR B N 1
ATOM 5965 C CA . TYR B 1 278 ? -5.723 39.188 8.617 1 76.81 278 TYR B CA 1
ATOM 5966 C C . TYR B 1 278 ? -5.293 38 7.75 1 76.81 278 TYR B C 1
ATOM 5968 O O . TYR B 1 278 ? -5.93 37.688 6.738 1 76.81 278 TYR B O 1
ATOM 5976 N N . LEU B 1 279 ? -4.285 37.344 8.203 1 81.69 279 LEU B N 1
ATOM 5977 C CA . LEU B 1 279 ?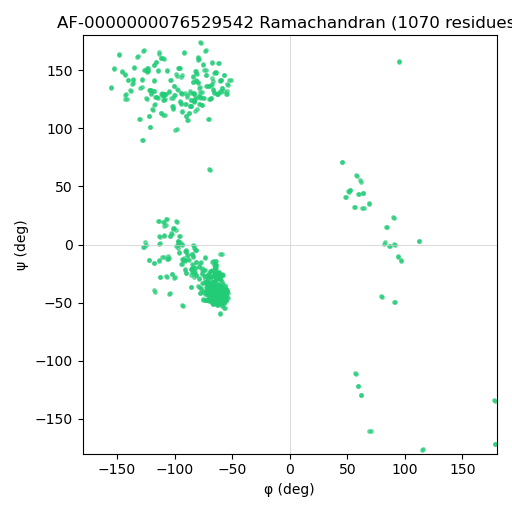 -3.748 36.188 7.496 1 81.69 279 LEU B CA 1
ATOM 5978 C C . LEU B 1 279 ? -3.77 34.938 8.383 1 81.69 279 LEU B C 1
ATOM 5980 O O . LEU B 1 279 ? -3.492 35.031 9.586 1 81.69 279 LEU B O 1
ATOM 5984 N N . ASP B 1 280 ? -4.25 33.906 7.777 1 83.44 280 ASP B N 1
ATOM 5985 C CA . ASP B 1 280 ? -4.219 32.594 8.43 1 83.44 280 ASP B CA 1
ATOM 5986 C C . ASP B 1 280 ? -3.336 31.625 7.656 1 83.44 280 ASP B C 1
ATOM 5988 O O . ASP B 1 280 ? -2.889 31.922 6.547 1 83.44 280 ASP B O 1
ATOM 5992 N N . PHE B 1 281 ? -2.881 30.641 8.367 1 85.19 281 PHE B N 1
ATOM 5993 C CA . PHE B 1 281 ? -2.152 29.594 7.66 1 85.19 281 PHE B CA 1
ATOM 5994 C C . PHE B 1 281 ? -2.713 28.219 8 1 85.19 281 PHE B C 1
ATOM 5996 O O . PHE B 1 281 ? -3.221 28.016 9.109 1 85.19 281 PHE B O 1
ATOM 6003 N N . ARG B 1 282 ? -2.742 27.328 6.957 1 86.75 282 ARG B N 1
ATOM 6004 C CA . ARG B 1 282 ? -3.264 25.984 7.09 1 86.75 282 ARG B CA 1
ATOM 6005 C C . ARG B 1 282 ? -2.414 24.984 6.305 1 86.75 282 ARG B C 1
ATOM 6007 O O . ARG B 1 282 ? -1.884 25.312 5.242 1 86.75 282 ARG B O 1
ATOM 6014 N N . ARG B 1 283 ? -2.262 23.828 6.945 1 90.12 283 ARG B N 1
ATOM 6015 C CA . ARG B 1 283 ? -1.653 22.734 6.203 1 90.12 283 ARG B CA 1
ATOM 6016 C C . ARG B 1 283 ? -2.701 21.969 5.402 1 90.12 283 ARG B C 1
ATOM 6018 O O . ARG B 1 283 ? -3.652 21.422 5.969 1 90.12 283 ARG B O 1
ATOM 6025 N N . ILE B 1 284 ? -2.486 21.984 4.105 1 93.5 284 ILE B N 1
ATOM 6026 C CA . ILE B 1 284 ? -3.48 21.406 3.209 1 93.5 284 ILE B CA 1
ATOM 6027 C C . ILE B 1 284 ? -2.844 20.281 2.395 1 93.5 284 ILE B C 1
ATOM 6029 O O . ILE B 1 284 ? -1.757 20.438 1.837 1 93.5 284 ILE B O 1
ATOM 6033 N N . THR B 1 285 ? -3.547 19.078 2.311 1 92.75 285 THR B N 1
ATOM 6034 C CA . THR B 1 285 ? -3.07 17.969 1.505 1 92.75 285 THR B CA 1
ATOM 6035 C C . THR B 1 285 ? -3.469 18.141 0.043 1 92.75 285 THR B C 1
ATOM 6037 O O . THR B 1 285 ? -4.645 18.344 -0.267 1 92.75 285 THR B O 1
ATOM 6040 N N . VAL B 1 286 ? -2.488 18.125 -0.78 1 95.38 286 VAL B N 1
ATOM 6041 C CA . VAL B 1 286 ? -2.775 18.156 -2.211 1 95.38 286 VAL B CA 1
ATOM 6042 C C . VAL B 1 286 ? -3.389 16.828 -2.648 1 95.38 286 VAL B C 1
ATOM 6044 O O . VAL B 1 286 ? -2.684 15.828 -2.785 1 95.38 286 VAL B O 1
ATOM 6047 N N . SER B 1 287 ? -4.695 16.859 -2.941 1 93.88 287 SER B N 1
ATOM 6048 C CA . SER B 1 287 ? -5.363 15.602 -3.277 1 93.88 287 SER B CA 1
ATOM 6049 C C . SER B 1 287 ? -6.004 15.672 -4.66 1 93.88 287 SER B C 1
ATOM 6051 O O . SER B 1 287 ? -6.379 14.641 -5.227 1 93.88 287 SER B O 1
ATOM 6053 N N . ASP B 1 288 ? -6.121 16.844 -5.227 1 91.5 288 ASP B N 1
ATOM 6054 C CA . ASP B 1 288 ? -6.664 16.969 -6.574 1 91.5 288 ASP B CA 1
ATOM 6055 C C . ASP B 1 288 ? -5.633 16.562 -7.625 1 91.5 288 ASP B C 1
ATOM 6057 O O . ASP B 1 288 ? -4.59 17.203 -7.758 1 91.5 288 ASP B O 1
ATOM 6061 N N . PRO B 1 289 ? -5.969 15.57 -8.398 1 87.94 289 PRO B N 1
ATOM 6062 C CA . PRO B 1 289 ? -4.996 15.078 -9.375 1 87.94 289 PRO B CA 1
ATOM 6063 C C . PRO B 1 289 ? -4.656 16.109 -10.445 1 87.94 289 PRO B C 1
ATOM 6065 O O . PRO B 1 289 ? -3.588 16.047 -11.055 1 87.94 289 PRO B O 1
ATOM 6068 N N . LYS B 1 290 ? -5.477 17.078 -10.625 1 89.94 290 LYS B N 1
ATOM 6069 C CA . LYS B 1 290 ? -5.238 18.109 -11.641 1 89.94 290 LYS B CA 1
ATOM 6070 C C . LYS B 1 290 ? -4.059 19 -11.25 1 89.94 290 LYS B C 1
ATOM 6072 O O . LYS B 1 290 ? -3.453 19.641 -12.117 1 89.94 290 LYS B O 1
ATOM 6077 N N . LEU B 1 291 ? -3.795 19.031 -9.992 1 92.81 291 LEU B N 1
ATOM 6078 C CA . LEU B 1 291 ? -2.744 19.922 -9.508 1 92.81 291 LEU B CA 1
ATOM 6079 C C . LEU B 1 291 ? -1.411 19.188 -9.406 1 92.81 291 LEU B C 1
ATOM 6081 O O . LEU B 1 291 ? -0.354 19.812 -9.328 1 92.81 291 LEU B O 1
ATOM 6085 N N . ALA B 1 292 ? -1.472 17.859 -9.414 1 90.19 292 ALA B N 1
ATOM 6086 C CA . ALA B 1 292 ? -0.256 17.062 -9.289 1 90.19 292 ALA B CA 1
ATOM 6087 C C . ALA B 1 292 ? 0.631 17.219 -10.523 1 90.19 292 ALA B C 1
ATOM 6089 O O . ALA B 1 292 ? 0.137 17.234 -11.648 1 90.19 292 ALA B O 1
ATOM 6090 N N . GLY B 1 293 ? 1.945 17.344 -10.258 1 89 293 GLY B N 1
ATOM 6091 C CA . GLY B 1 293 ? 2.9 17.484 -11.344 1 89 293 GLY B CA 1
ATOM 6092 C C . GLY B 1 293 ? 3.088 18.906 -11.805 1 89 293 GLY B C 1
ATOM 6093 O O . GLY B 1 293 ? 3.881 19.172 -12.711 1 89 293 GLY B O 1
ATOM 6094 N N . ARG B 1 294 ? 2.391 19.844 -11.234 1 92.31 294 ARG B N 1
ATOM 6095 C CA . ARG B 1 294 ? 2.545 21.25 -11.562 1 92.31 294 ARG B CA 1
ATOM 6096 C C . ARG B 1 294 ? 3.479 21.953 -10.578 1 92.31 294 ARG B C 1
ATOM 6098 O O . ARG B 1 294 ? 3.592 21.531 -9.422 1 92.31 294 ARG B O 1
ATOM 6105 N N . THR B 1 295 ? 4.07 22.938 -11.078 1 91.94 295 THR B N 1
ATOM 6106 C CA . THR B 1 295 ? 4.934 23.703 -10.195 1 91.94 295 THR B CA 1
ATOM 6107 C C . THR B 1 295 ? 4.109 24.656 -9.336 1 91.94 295 THR B C 1
ATOM 6109 O O . THR B 1 295 ? 2.961 24.969 -9.656 1 91.94 295 THR B O 1
ATOM 6112 N N . VAL B 1 296 ? 4.684 25.109 -8.273 1 93.31 296 VAL B N 1
ATOM 6113 C CA . VAL B 1 296 ? 4.039 26.078 -7.391 1 93.31 296 VAL B CA 1
ATOM 6114 C C . VAL B 1 296 ? 3.672 27.328 -8.172 1 93.31 296 VAL B C 1
ATOM 6116 O O . VAL B 1 296 ? 2.586 27.891 -7.996 1 93.31 296 VAL B O 1
ATOM 6119 N N . ALA B 1 297 ? 4.547 27.719 -9.047 1 91.56 297 ALA B N 1
ATOM 6120 C CA . ALA B 1 297 ? 4.312 28.906 -9.859 1 91.56 297 ALA B CA 1
ATOM 6121 C C . ALA B 1 297 ? 3.115 28.719 -10.781 1 91.56 297 ALA B C 1
ATOM 6123 O O . ALA B 1 297 ? 2.311 29.641 -10.969 1 91.56 297 ALA B O 1
ATOM 6124 N N . ASP B 1 298 ? 2.975 27.547 -11.305 1 92.19 298 ASP B N 1
ATOM 6125 C CA . ASP B 1 298 ? 1.92 27.234 -12.266 1 92.19 298 ASP B CA 1
ATOM 6126 C C . ASP B 1 298 ? 0.541 27.312 -11.617 1 92.19 298 ASP B C 1
ATOM 6128 O O . ASP B 1 298 ? -0.457 27.562 -12.297 1 92.19 298 ASP B O 1
ATOM 6132 N N . LEU B 1 299 ? 0.469 27.109 -10.359 1 93.44 299 LEU B N 1
ATOM 6133 C CA . LEU B 1 299 ? -0.817 27.094 -9.672 1 93.44 299 LEU B CA 1
ATOM 6134 C C . LEU B 1 299 ? -1.38 28.516 -9.539 1 93.44 299 LEU B C 1
ATOM 6136 O O . LEU B 1 299 ? -2.594 28.688 -9.414 1 93.44 299 LEU B O 1
ATOM 6140 N N . ASP B 1 300 ? -0.527 29.531 -9.5 1 92.25 300 ASP B N 1
ATOM 6141 C CA . ASP B 1 300 ? -0.898 30.938 -9.469 1 92.25 300 ASP B CA 1
ATOM 6142 C C . ASP B 1 300 ? -1.89 31.219 -8.344 1 92.25 300 ASP B C 1
ATOM 6144 O O . ASP B 1 300 ? -2.924 31.859 -8.57 1 92.25 300 ASP B O 1
ATOM 6148 N N . ILE B 1 301 ? -1.592 30.719 -7.191 1 92.12 301 ILE B N 1
ATOM 6149 C CA . ILE B 1 301 ? -2.537 30.875 -6.09 1 92.12 301 ILE B CA 1
ATOM 6150 C C . ILE B 1 301 ? -2.477 32.281 -5.543 1 92.12 301 ILE B C 1
ATOM 6152 O O . ILE B 1 301 ? -3.383 32.719 -4.832 1 92.12 301 ILE B O 1
ATOM 6156 N N . ASP B 1 302 ? -1.373 32.969 -5.805 1 88.94 302 ASP B N 1
ATOM 6157 C CA . ASP B 1 302 ? -1.257 34.375 -5.406 1 88.94 302 ASP B CA 1
ATOM 6158 C C . ASP B 1 302 ? -2.307 35.25 -6.105 1 88.94 302 ASP B C 1
ATOM 6160 O O . ASP B 1 302 ? -3.01 36 -5.461 1 88.94 302 ASP B O 1
ATOM 6164 N N . ARG B 1 303 ? -2.387 35.062 -7.348 1 88.44 303 ARG B N 1
ATOM 6165 C CA . ARG B 1 303 ? -3.352 35.812 -8.125 1 88.44 303 ARG B CA 1
ATOM 6166 C C . ARG B 1 303 ? -4.773 35.344 -7.863 1 88.44 303 ARG B C 1
ATOM 6168 O O . ARG B 1 303 ? -5.703 36.156 -7.766 1 88.44 303 ARG B O 1
ATOM 6175 N N . ARG B 1 304 ? -4.961 34.094 -7.688 1 90.88 304 ARG B N 1
ATOM 6176 C CA . ARG B 1 304 ? -6.289 33.531 -7.586 1 90.88 304 ARG B CA 1
ATOM 6177 C C . ARG B 1 304 ? -6.898 33.781 -6.207 1 90.88 304 ARG B C 1
ATOM 6179 O O . ARG B 1 304 ? -8.094 34.031 -6.09 1 90.88 304 ARG B O 1
ATOM 6186 N N . PHE B 1 305 ? -6.004 33.594 -5.18 1 92.56 305 PHE B N 1
ATOM 6187 C CA . PHE B 1 305 ? -6.559 33.594 -3.832 1 92.56 305 PHE B CA 1
ATOM 6188 C C . PHE B 1 305 ? -5.832 34.594 -2.947 1 92.56 305 PHE B C 1
ATOM 6190 O O . PHE B 1 305 ? -6.191 34.781 -1.785 1 92.56 305 PHE B O 1
ATOM 6197 N N . GLY B 1 306 ? -4.812 35.281 -3.473 1 89.56 306 GLY B N 1
ATOM 6198 C CA . GLY B 1 306 ? -3.967 36.062 -2.6 1 89.56 306 GLY B CA 1
ATOM 6199 C C . GLY B 1 306 ? -3.221 35.25 -1.572 1 89.56 306 GLY B C 1
ATOM 6200 O O . GLY B 1 306 ? -3.053 35.656 -0.427 1 89.56 306 GLY B O 1
ATOM 6201 N N . ALA B 1 307 ? -2.893 34.031 -1.938 1 91.88 307 ALA B N 1
ATOM 6202 C CA . ALA B 1 307 ? -2.281 33.062 -1.024 1 91.88 307 ALA B CA 1
ATOM 6203 C C . ALA B 1 307 ? -0.836 32.781 -1.42 1 91.88 307 ALA B C 1
ATOM 6205 O O . ALA B 1 307 ? -0.404 33.125 -2.52 1 91.88 307 ALA B O 1
ATOM 6206 N N . THR B 1 308 ? -0.068 32.25 -0.483 1 90.94 308 THR B N 1
ATOM 6207 C CA . THR B 1 308 ? 1.306 31.844 -0.726 1 90.94 308 THR B CA 1
ATOM 6208 C C . THR B 1 308 ? 1.577 30.484 -0.072 1 90.94 308 THR B C 1
ATOM 6210 O O . THR B 1 308 ? 1.081 30.203 1.022 1 90.94 308 THR B O 1
ATOM 6213 N N . ILE B 1 309 ? 2.291 29.672 -0.819 1 93.38 309 ILE B N 1
ATOM 6214 C CA . ILE B 1 309 ? 2.785 28.422 -0.238 1 93.38 309 ILE B CA 1
ATOM 6215 C C . ILE B 1 309 ? 4.16 28.656 0.383 1 93.38 309 ILE B C 1
ATOM 6217 O O . ILE B 1 309 ? 5.141 28.875 -0.332 1 93.38 309 ILE B O 1
ATOM 6221 N N . SER B 1 310 ? 4.199 28.609 1.651 1 89.88 310 SER B N 1
ATOM 6222 C CA . SER B 1 310 ? 5.457 28.906 2.324 1 89.88 310 SER B CA 1
ATOM 6223 C C . SER B 1 310 ? 6.332 27.672 2.436 1 89.88 310 SER B C 1
ATOM 6225 O O . SER B 1 310 ? 7.559 27.75 2.324 1 89.88 310 SER B O 1
ATOM 6227 N N . ARG B 1 311 ? 5.609 26.547 2.67 1 91.81 311 ARG B N 1
ATOM 6228 C CA . ARG B 1 311 ? 6.324 25.297 2.893 1 91.81 311 ARG B CA 1
ATOM 6229 C C . ARG B 1 311 ? 5.582 24.125 2.258 1 91.81 311 ARG B C 1
ATOM 6231 O O . ARG B 1 311 ? 4.355 24.141 2.15 1 91.81 311 ARG B O 1
ATOM 6238 N N . VAL B 1 312 ? 6.379 23.203 1.803 1 92.5 312 VAL B N 1
ATOM 6239 C CA . VAL B 1 312 ? 5.848 21.938 1.3 1 92.5 312 VAL B CA 1
ATOM 6240 C C . VAL B 1 312 ? 6.5 20.781 2.041 1 92.5 312 VAL B C 1
ATOM 6242 O O . VAL B 1 312 ? 7.727 20.703 2.158 1 92.5 312 VAL B O 1
ATOM 6245 N N . ARG B 1 313 ? 5.676 19.969 2.572 1 91.62 313 ARG B N 1
ATOM 6246 C CA . ARG B 1 313 ? 6.184 18.781 3.246 1 91.62 313 ARG B CA 1
ATOM 6247 C C . ARG B 1 313 ? 5.844 17.516 2.461 1 91.62 313 ARG B C 1
ATOM 6249 O O . ARG B 1 313 ? 4.676 17.281 2.145 1 91.62 313 ARG B O 1
ATOM 6256 N N . ARG B 1 314 ? 6.867 16.766 2.143 1 90.44 314 ARG B N 1
ATOM 6257 C CA . ARG B 1 314 ? 6.738 15.469 1.49 1 90.44 314 ARG B CA 1
ATOM 6258 C C . ARG B 1 314 ? 7.324 14.359 2.357 1 90.44 314 ARG B C 1
ATOM 6260 O O . ARG B 1 314 ? 8.539 14.312 2.574 1 90.44 314 ARG B O 1
ATOM 6267 N N . GLY B 1 315 ? 6.367 13.453 2.75 1 88.31 315 GLY B N 1
ATOM 6268 C CA . GLY B 1 315 ? 6.855 12.578 3.809 1 88.31 315 GLY B CA 1
ATOM 6269 C C . GLY B 1 315 ? 7.289 13.336 5.051 1 88.31 315 GLY B C 1
ATOM 6270 O O . GLY B 1 315 ? 6.523 14.125 5.602 1 88.31 315 GLY B O 1
ATOM 6271 N N . ASP B 1 316 ? 8.586 13.164 5.457 1 86.88 316 ASP B N 1
ATOM 6272 C CA . ASP B 1 316 ? 9.094 13.852 6.637 1 86.88 316 ASP B CA 1
ATOM 6273 C C . ASP B 1 316 ? 10.102 14.938 6.246 1 86.88 316 ASP B C 1
ATOM 6275 O O . ASP B 1 316 ? 10.852 15.43 7.09 1 86.88 316 ASP B O 1
ATOM 6279 N N . VAL B 1 317 ? 10.016 15.305 4.992 1 86.25 317 VAL B N 1
ATOM 6280 C CA . VAL B 1 317 ? 10.961 16.297 4.5 1 86.25 317 VAL B CA 1
ATOM 6281 C C . VAL B 1 317 ? 10.234 17.609 4.207 1 86.25 317 VAL B C 1
ATOM 6283 O O . VAL B 1 317 ? 9.242 17.625 3.471 1 86.25 317 VAL B O 1
ATOM 6286 N N . ASP B 1 318 ? 10.75 18.672 4.742 1 88.38 318 ASP B N 1
ATOM 6287 C CA . ASP B 1 318 ? 10.211 20.016 4.484 1 88.38 318 ASP B CA 1
ATOM 6288 C C . ASP B 1 318 ? 11.008 20.719 3.389 1 88.38 318 ASP B C 1
ATOM 6290 O O . ASP B 1 318 ? 12.234 20.672 3.373 1 88.38 318 ASP B O 1
ATOM 6294 N N . MET B 1 319 ? 10.312 21.281 2.496 1 88.62 319 MET B N 1
ATOM 6295 C CA . MET B 1 319 ? 10.906 22.078 1.426 1 88.62 319 MET B CA 1
ATOM 6296 C C . MET B 1 319 ? 10.289 23.469 1.37 1 88.62 319 MET B C 1
ATOM 6298 O O . MET B 1 319 ? 9.133 23.656 1.763 1 88.62 319 MET B O 1
ATOM 6302 N N . VAL B 1 320 ? 11.086 24.391 0.934 1 89.5 320 VAL B N 1
ATOM 6303 C CA . VAL B 1 320 ? 10.562 25.734 0.73 1 89.5 320 VAL B CA 1
ATOM 6304 C C . VAL B 1 320 ? 9.617 25.75 -0.469 1 89.5 320 VAL B C 1
ATOM 6306 O O . VAL B 1 320 ? 9.867 25.078 -1.472 1 89.5 320 VAL B O 1
ATOM 6309 N N . GLY B 1 321 ? 8.539 26.406 -0.306 1 90.75 321 GLY B N 1
ATOM 6310 C CA . GLY B 1 321 ? 7.617 26.562 -1.423 1 90.75 321 GLY B CA 1
ATOM 6311 C C . GLY B 1 321 ? 8.156 27.453 -2.521 1 90.75 321 GLY B C 1
ATOM 6312 O O . GLY B 1 321 ? 7.562 28.484 -2.828 1 90.75 321 GLY B O 1
ATOM 6313 N N . SER B 1 322 ? 9.188 27.031 -3.131 1 88.5 322 SER B N 1
ATOM 6314 C CA . SER B 1 322 ? 9.781 27.797 -4.227 1 88.5 322 SER B CA 1
ATOM 6315 C C . SER B 1 322 ? 8.938 27.672 -5.496 1 88.5 322 SER B C 1
ATOM 6317 O O . SER B 1 322 ? 8.211 26.703 -5.676 1 88.5 322 SER B O 1
ATOM 6319 N N . PRO B 1 323 ? 9.047 28.672 -6.367 1 88.06 323 PRO B N 1
ATOM 6320 C CA . PRO B 1 323 ? 8.234 28.688 -7.586 1 88.06 323 PRO B CA 1
ATOM 6321 C C . PRO B 1 323 ? 8.508 27.484 -8.484 1 88.06 323 PRO B C 1
ATOM 6323 O O . PRO B 1 323 ? 7.602 27.016 -9.18 1 88.06 323 PRO B O 1
ATOM 6326 N N . GLU B 1 324 ? 9.664 26.938 -8.477 1 87.88 324 GLU B N 1
ATOM 6327 C CA . GLU B 1 324 ? 10.047 25.875 -9.398 1 87.88 324 GLU B CA 1
ATOM 6328 C C . GLU B 1 324 ? 9.727 24.5 -8.812 1 87.88 324 GLU B C 1
ATOM 6330 O O . GLU B 1 324 ? 9.828 23.484 -9.508 1 87.88 324 GLU B O 1
ATOM 6335 N N . LEU B 1 325 ? 9.305 24.469 -7.617 1 89 325 LEU B N 1
ATOM 6336 C CA . LEU B 1 325 ? 9.016 23.188 -6.98 1 89 325 LEU B CA 1
ATOM 6337 C C . LEU B 1 325 ? 7.801 22.516 -7.609 1 89 325 LEU B C 1
ATOM 6339 O O . LEU B 1 325 ? 6.746 23.141 -7.746 1 89 325 LEU B O 1
ATOM 6343 N N . VAL B 1 326 ? 7.965 21.297 -8.039 1 89.56 326 VAL B N 1
ATOM 6344 C CA . VAL B 1 326 ? 6.859 20.516 -8.602 1 89.56 326 VAL B CA 1
ATOM 6345 C C . VAL B 1 326 ? 6.094 19.828 -7.484 1 89.56 326 VAL B C 1
ATOM 6347 O O . VAL B 1 326 ? 6.68 19.078 -6.688 1 89.56 326 VAL B O 1
ATOM 6350 N N . LEU B 1 327 ? 4.793 20.078 -7.445 1 92.75 327 LEU B N 1
ATOM 6351 C CA . LEU B 1 327 ? 3.959 19.469 -6.414 1 92.75 327 LEU B CA 1
ATOM 6352 C C . LEU B 1 327 ? 3.52 18.062 -6.828 1 92.75 327 LEU B C 1
ATOM 6354 O O . LEU B 1 327 ? 3.318 17.797 -8.016 1 92.75 327 LEU B O 1
ATOM 6358 N N . GLN B 1 328 ? 3.445 17.203 -5.859 1 90.94 328 GLN B N 1
ATOM 6359 C CA . GLN B 1 328 ? 2.928 15.852 -6.039 1 90.94 328 GLN B CA 1
ATOM 6360 C C . GLN B 1 328 ? 1.676 15.625 -5.195 1 90.94 328 GLN B C 1
ATOM 6362 O O . GLN B 1 328 ? 1.464 16.312 -4.195 1 90.94 328 GLN B O 1
ATOM 6367 N N . GLN B 1 329 ? 0.89 14.68 -5.703 1 91.75 329 GLN B N 1
ATOM 6368 C CA . GLN B 1 329 ? -0.241 14.297 -4.867 1 91.75 329 GLN B CA 1
ATOM 6369 C C . GLN B 1 329 ? 0.229 13.781 -3.51 1 91.75 329 GLN B C 1
ATOM 6371 O O . GLN B 1 329 ? 1.2 13.023 -3.43 1 91.75 329 GLN B O 1
ATOM 6376 N N . GLY B 1 330 ? -0.456 14.266 -2.494 1 92 330 GLY B N 1
ATOM 6377 C CA . GLY B 1 330 ? -0.1 13.828 -1.151 1 92 330 GLY B CA 1
ATOM 6378 C C . GLY B 1 330 ? 0.822 14.805 -0.438 1 92 330 GLY B C 1
ATOM 6379 O O . GLY B 1 330 ? 1.001 14.719 0.779 1 92 330 GLY B O 1
ATOM 6380 N N . ASP B 1 331 ? 1.414 15.742 -1.167 1 93.88 331 ASP B N 1
ATOM 6381 C CA . ASP B 1 331 ? 2.172 16.797 -0.509 1 93.88 331 ASP B CA 1
ATOM 6382 C C . ASP B 1 331 ? 1.288 17.594 0.451 1 93.88 331 ASP B C 1
ATOM 6384 O O . ASP B 1 331 ? 0.116 17.844 0.162 1 93.88 331 ASP B O 1
ATOM 6388 N N . ARG B 1 332 ? 1.891 17.922 1.525 1 93.5 332 ARG B N 1
ATOM 6389 C CA . ARG B 1 332 ? 1.223 18.844 2.434 1 93.5 332 ARG B CA 1
ATOM 6390 C C . ARG B 1 332 ? 1.792 20.266 2.297 1 93.5 332 ARG B C 1
ATOM 6392 O O . ARG B 1 332 ? 2.943 20.5 2.66 1 93.5 332 ARG B O 1
ATOM 6399 N N . VAL B 1 333 ? 0.905 21.156 1.869 1 94.62 333 VAL B N 1
ATOM 6400 C CA . VAL B 1 333 ? 1.363 22.516 1.628 1 94.62 333 VAL B CA 1
ATOM 6401 C C . VAL B 1 333 ? 0.887 23.422 2.756 1 94.62 333 VAL B C 1
ATOM 6403 O O . VAL B 1 333 ? -0.261 23.328 3.195 1 94.62 333 VAL B O 1
ATOM 6406 N N . ARG B 1 334 ? 1.803 24.172 3.24 1 92.56 334 ARG B N 1
ATOM 6407 C CA . ARG B 1 334 ? 1.415 25.25 4.156 1 92.56 334 ARG B CA 1
ATOM 6408 C C . ARG B 1 334 ? 1.059 26.516 3.393 1 92.56 334 ARG B C 1
ATOM 6410 O O . ARG B 1 334 ? 1.936 27.172 2.832 1 92.56 334 ARG B O 1
ATOM 6417 N N . VAL B 1 335 ? -0.176 26.828 3.494 1 93.31 335 VAL B N 1
ATOM 6418 C CA . VAL B 1 335 ? -0.674 27.969 2.729 1 93.31 335 VAL B CA 1
ATOM 6419 C C . VAL B 1 335 ? -0.996 29.125 3.674 1 93.31 335 VAL B C 1
ATOM 6421 O O . VAL B 1 335 ? -1.611 28.922 4.723 1 93.31 335 VAL B O 1
ATOM 6424 N N . VAL B 1 336 ? -0.459 30.281 3.328 1 90.5 336 VAL B N 1
ATOM 6425 C CA . VAL B 1 336 ? -0.817 31.531 3.988 1 90.5 336 VAL B CA 1
ATOM 6426 C C . VAL B 1 336 ? -1.778 32.312 3.105 1 90.5 336 VAL B C 1
ATOM 6428 O O . VAL B 1 336 ? -1.472 32.625 1.946 1 90.5 336 VAL B O 1
ATOM 6431 N N . ALA B 1 337 ? -2.938 32.562 3.613 1 91.38 337 ALA B N 1
ATOM 6432 C CA . ALA B 1 337 ? -3.969 33.25 2.836 1 91.38 337 ALA B CA 1
ATOM 6433 C C . ALA B 1 337 ? -4.867 34.094 3.738 1 91.38 337 ALA B C 1
ATOM 6435 O O . ALA B 1 337 ? -4.809 33.969 4.965 1 91.38 337 ALA B O 1
ATOM 6436 N N . PRO B 1 338 ? -5.594 35 3.078 1 87.31 338 PRO B N 1
ATOM 6437 C CA . PRO B 1 338 ? -6.602 35.719 3.873 1 87.31 338 PRO B CA 1
ATOM 6438 C C . PRO B 1 338 ? -7.551 34.75 4.602 1 87.31 338 PRO B C 1
ATOM 6440 O O . PRO B 1 338 ? -7.984 33.75 4.023 1 87.31 338 PRO B O 1
ATOM 6443 N N . THR B 1 339 ? -7.852 35.062 5.816 1 83.62 339 THR B N 1
ATOM 6444 C CA . THR B 1 339 ? -8.617 34.188 6.703 1 83.62 339 THR B CA 1
ATOM 6445 C C . THR B 1 339 ? -9.953 33.812 6.066 1 83.62 339 THR B C 1
ATOM 6447 O O . THR B 1 339 ? -10.391 32.688 6.168 1 83.62 339 THR B O 1
ATOM 6450 N N . GLY B 1 340 ? -10.602 34.688 5.387 1 84.38 340 GLY B N 1
ATOM 6451 C CA . GLY B 1 340 ? -11.914 34.469 4.809 1 84.38 340 GLY B CA 1
ATOM 6452 C C . GLY B 1 340 ? -11.883 33.562 3.582 1 84.38 340 GLY B C 1
ATOM 6453 O O . GLY B 1 340 ? -12.914 33.031 3.158 1 84.38 340 GLY B O 1
ATOM 6454 N N . ARG B 1 341 ? -10.672 33.281 3.049 1 90.88 341 ARG B N 1
ATOM 6455 C CA . ARG B 1 341 ? -10.594 32.531 1.799 1 90.88 341 ARG B CA 1
ATOM 6456 C C . ARG B 1 341 ? -9.977 31.156 2.023 1 90.88 341 ARG B C 1
ATOM 6458 O O . ARG B 1 341 ? -9.75 30.406 1.07 1 90.88 341 ARG B O 1
ATOM 6465 N N . MET B 1 342 ? -9.766 30.844 3.238 1 89.75 342 MET B N 1
ATOM 6466 C CA . MET B 1 342 ? -9.047 29.609 3.549 1 89.75 342 MET B CA 1
ATOM 6467 C C . MET B 1 342 ? -9.859 28.391 3.125 1 89.75 342 MET B C 1
ATOM 6469 O O . MET B 1 342 ? -9.297 27.391 2.652 1 89.75 342 MET B O 1
ATOM 6473 N N . LYS B 1 343 ? -11.164 28.453 3.244 1 88.69 343 LYS B N 1
ATOM 6474 C CA . LYS B 1 343 ? -12.023 27.344 2.84 1 88.69 343 LYS B CA 1
ATOM 6475 C C . LYS B 1 343 ? -11.945 27.109 1.333 1 88.69 343 LYS B C 1
ATOM 6477 O O . LYS B 1 343 ? -11.938 25.969 0.875 1 88.69 343 LYS B O 1
ATOM 6482 N N . GLU B 1 344 ? -11.883 28.188 0.621 1 93.25 344 GLU B N 1
ATOM 6483 C CA . GLU B 1 344 ? -11.773 28.109 -0.833 1 93.25 344 GLU B CA 1
ATOM 6484 C C . GLU B 1 344 ? -10.438 27.5 -1.254 1 93.25 344 GLU B C 1
ATOM 6486 O O . GLU B 1 344 ? -10.383 26.703 -2.193 1 93.25 344 GLU B O 1
ATOM 6491 N N . VAL B 1 345 ? -9.422 27.891 -0.566 1 94.25 345 VAL B N 1
ATOM 6492 C CA . VAL B 1 345 ? -8.086 27.391 -0.872 1 94.25 345 VAL B CA 1
ATOM 6493 C C . VAL B 1 345 ? -8.016 25.906 -0.571 1 94.25 345 VAL B C 1
ATOM 6495 O O . VAL B 1 345 ? -7.449 25.125 -1.352 1 94.25 345 VAL B O 1
ATOM 6498 N N . SER B 1 346 ? -8.602 25.5 0.49 1 93 346 SER B N 1
ATOM 6499 C CA . SER B 1 346 ? -8.617 24.094 0.862 1 93 346 SER B CA 1
ATOM 6500 C C . SER B 1 346 ? -9.367 23.25 -0.173 1 93 346 SER B C 1
ATOM 6502 O O . SER B 1 346 ? -8.93 22.156 -0.531 1 93 346 SER B O 1
ATOM 6504 N N . ALA B 1 347 ? -10.438 23.781 -0.612 1 92.94 347 ALA B N 1
ATOM 6505 C CA . ALA B 1 347 ? -11.242 23.094 -1.619 1 92.94 347 ALA B CA 1
ATOM 6506 C C . ALA B 1 347 ? -10.477 22.969 -2.938 1 92.94 347 ALA B C 1
ATOM 6508 O O . ALA B 1 347 ? -10.594 21.969 -3.639 1 92.94 347 ALA B O 1
ATOM 6509 N N . TYR B 1 348 ? -9.758 24 -3.227 1 94.25 348 TYR B N 1
ATOM 6510 C CA . TYR B 1 348 ? -8.977 24.016 -4.457 1 94.25 348 TYR B CA 1
ATOM 6511 C C . TYR B 1 348 ? -7.949 22.891 -4.461 1 94.25 348 TYR B C 1
ATOM 6513 O O . TYR B 1 348 ? -7.797 22.188 -5.461 1 94.25 348 TYR B O 1
ATOM 6521 N N . PHE B 1 349 ? -7.367 22.609 -3.326 1 95 349 PHE B N 1
ATOM 6522 C CA . PHE B 1 349 ? -6.324 21.594 -3.229 1 95 349 PHE B CA 1
ATOM 6523 C C . PHE B 1 349 ? -6.93 20.219 -2.984 1 95 349 PHE B C 1
ATOM 6525 O O . PHE B 1 349 ? -6.258 19.203 -3.145 1 95 349 PHE B O 1
ATOM 6532 N N . GLY B 1 350 ? -8.234 20.172 -2.625 1 91.06 350 GLY B N 1
ATOM 6533 C CA . GLY B 1 350 ? -8.922 18.922 -2.336 1 91.06 350 GLY B CA 1
ATOM 6534 C C . GLY B 1 350 ? -8.867 18.547 -0.87 1 91.06 350 GLY B C 1
ATOM 6535 O O . GLY B 1 350 ? -9.898 18.266 -0.259 1 91.06 350 GLY B O 1
ATOM 6536 N N . ASP B 1 351 ? -7.68 18.562 -0.218 1 92.19 351 ASP B N 1
ATOM 6537 C CA . ASP B 1 351 ? -7.414 18.312 1.195 1 92.19 351 ASP B CA 1
ATOM 6538 C C . ASP B 1 351 ? -8.055 17.016 1.655 1 92.19 351 ASP B C 1
ATOM 6540 O O . ASP B 1 351 ? -8.766 16.984 2.662 1 92.19 351 ASP B O 1
ATOM 6544 N N . SER B 1 352 ? -7.91 15.969 0.905 1 90.06 352 SER B N 1
ATOM 6545 C CA . SER B 1 352 ? -8.477 14.648 1.153 1 90.06 352 SER B CA 1
ATOM 6546 C C . SER B 1 352 ? -7.387 13.617 1.423 1 90.06 352 SER B C 1
ATOM 6548 O O . SER B 1 352 ? -6.289 13.711 0.871 1 90.06 352 SER B O 1
ATOM 6550 N N . ALA B 1 353 ? -7.75 12.633 2.234 1 89.31 353 ALA B N 1
ATOM 6551 C CA . ALA B 1 353 ? -6.844 11.523 2.52 1 89.31 353 ALA B CA 1
ATOM 6552 C C . ALA B 1 353 ? -6.559 10.711 1.261 1 89.31 353 ALA B C 1
ATOM 6554 O O . ALA B 1 353 ? -5.555 10 1.188 1 89.31 353 ALA B O 1
ATOM 6555 N N . ARG B 1 354 ? -7.352 10.852 0.295 1 86.56 354 ARG B N 1
ATOM 6556 C CA . ARG B 1 354 ? -7.148 10.156 -0.974 1 86.56 354 ARG B CA 1
ATOM 6557 C C . ARG B 1 354 ? -5.855 10.609 -1.644 1 86.56 354 ARG B C 1
ATOM 6559 O O . ARG B 1 354 ? -5.23 9.852 -2.381 1 86.56 354 ARG B O 1
ATOM 6566 N N . GLY B 1 355 ? -5.523 11.82 -1.344 1 90.44 355 GLY B N 1
ATOM 6567 C CA . GLY B 1 355 ? -4.27 12.32 -1.878 1 90.44 355 GLY B CA 1
ATOM 6568 C C . GLY B 1 355 ? -3.055 11.586 -1.346 1 90.44 355 GLY B C 1
ATOM 6569 O O . GLY B 1 355 ? -1.983 11.617 -1.954 1 90.44 355 GLY B O 1
ATOM 6570 N N . LEU B 1 356 ? -3.295 10.875 -0.261 1 91.12 356 LEU B N 1
ATOM 6571 C CA . LEU B 1 356 ? -2.201 10.141 0.363 1 91.12 356 LEU B CA 1
ATOM 6572 C C . LEU B 1 356 ? -2.254 8.664 -0.023 1 91.12 356 LEU B C 1
ATOM 6574 O O . LEU B 1 356 ? -1.219 7.996 -0.085 1 91.12 356 LEU B O 1
ATOM 6578 N N . SER B 1 357 ? -3.42 8.172 -0.296 1 92.25 357 SER B N 1
ATOM 6579 C CA . SER B 1 357 ? -3.59 6.723 -0.371 1 92.25 357 SER B CA 1
ATOM 6580 C C . SER B 1 357 ? -3.736 6.258 -1.816 1 92.25 357 SER B C 1
ATOM 6582 O O . SER B 1 357 ? -3.652 5.059 -2.102 1 92.25 357 SER B O 1
ATOM 6584 N N . SER B 1 358 ? -3.939 7.082 -2.732 1 91.06 358 SER B N 1
ATOM 6585 C CA . SER B 1 358 ? -4.164 6.664 -4.113 1 91.06 358 SER B CA 1
ATOM 6586 C C . SER B 1 358 ? -2.912 6.031 -4.707 1 91.06 358 SER B C 1
ATOM 6588 O O . SER B 1 358 ? -1.826 6.613 -4.648 1 91.06 358 SER B O 1
ATOM 6590 N N . ILE B 1 359 ? -3.08 4.922 -5.344 1 94.25 359 ILE B N 1
ATOM 6591 C CA . ILE B 1 359 ? -1.924 4.258 -5.938 1 94.25 359 ILE B CA 1
ATOM 6592 C C . ILE B 1 359 ? -1.824 4.617 -7.418 1 94.25 359 ILE B C 1
ATOM 6594 O O . ILE B 1 359 ? -0.967 4.094 -8.133 1 94.25 359 ILE B O 1
ATOM 6598 N N . ASN B 1 360 ? -2.73 5.508 -7.941 1 94 360 ASN B N 1
ATOM 6599 C CA . ASN B 1 360 ? -2.715 5.84 -9.359 1 94 360 ASN B CA 1
ATOM 6600 C C . ASN B 1 360 ? -2.568 4.59 -10.227 1 94 360 ASN B C 1
ATOM 6602 O O . ASN B 1 360 ? -1.571 4.438 -10.938 1 94 360 ASN B O 1
ATOM 6606 N N . PRO B 1 361 ? -3.645 3.826 -10.25 1 95.44 361 PRO B N 1
ATOM 6607 C CA . PRO B 1 361 ? -3.518 2.488 -10.828 1 95.44 361 PRO B CA 1
ATOM 6608 C C . PRO B 1 361 ? -3.172 2.525 -12.32 1 95.44 361 PRO B C 1
ATOM 6610 O O . PRO B 1 361 ? -2.525 1.607 -12.828 1 95.44 361 PRO B O 1
ATOM 6613 N N . VAL B 1 362 ? -3.521 3.539 -13.039 1 95.62 362 VAL B N 1
ATOM 6614 C CA . VAL B 1 362 ? -3.184 3.633 -14.453 1 95.62 362 VAL B CA 1
ATOM 6615 C C . VAL B 1 362 ? -1.672 3.777 -14.609 1 95.62 362 VAL B C 1
ATOM 6617 O O . VAL B 1 362 ? -1.048 3.029 -15.367 1 95.62 362 VAL B O 1
ATOM 6620 N N . ALA B 1 363 ? -1.098 4.695 -13.883 1 95.56 363 ALA B N 1
ATOM 6621 C CA . ALA B 1 363 ? 0.347 4.902 -13.938 1 95.56 363 ALA B CA 1
ATOM 6622 C C . ALA B 1 363 ? 1.097 3.68 -13.414 1 95.56 363 ALA B C 1
ATOM 6624 O O . ALA B 1 363 ? 2.111 3.277 -13.984 1 95.56 363 ALA B O 1
ATOM 6625 N N . LEU B 1 364 ? 0.586 3.154 -12.352 1 97.12 364 LEU B N 1
ATOM 6626 C CA . LEU B 1 364 ? 1.213 1.964 -11.781 1 97.12 364 LEU B CA 1
ATOM 6627 C C . LEU B 1 364 ? 1.164 0.803 -12.773 1 97.12 364 LEU B C 1
ATOM 6629 O O . LEU B 1 364 ? 2.186 0.165 -13.039 1 97.12 364 LEU B O 1
ATOM 6633 N N . GLY B 1 365 ? -0.007 0.524 -13.32 1 97.88 365 GLY B N 1
ATOM 6634 C CA . GLY B 1 365 ? -0.179 -0.599 -14.227 1 97.88 365 GLY B CA 1
ATOM 6635 C C . GLY B 1 365 ? 0.616 -0.456 -15.516 1 97.88 365 GLY B C 1
ATOM 6636 O O . GLY B 1 365 ? 1.398 -1.341 -15.867 1 97.88 365 GLY B O 1
ATOM 6637 N N . LEU B 1 366 ? 0.529 0.605 -16.172 1 97.06 366 LEU B N 1
ATOM 6638 C CA . LEU B 1 366 ? 1.202 0.821 -17.438 1 97.06 366 LEU B CA 1
ATOM 6639 C C . LEU B 1 366 ? 2.703 1.001 -17.234 1 97.06 366 LEU B C 1
ATOM 6641 O O . LEU B 1 366 ? 3.502 0.552 -18.062 1 97.06 366 LEU B O 1
ATOM 6645 N N . GLY B 1 367 ? 3.027 1.738 -16.188 1 97.31 367 GLY B N 1
ATOM 6646 C CA . GLY B 1 367 ? 4.441 1.873 -15.883 1 97.31 367 GLY B CA 1
ATOM 6647 C C . GLY B 1 367 ? 5.121 0.546 -15.602 1 97.31 367 GLY B C 1
ATOM 6648 O O . GLY B 1 367 ? 6.215 0.284 -16.094 1 97.31 367 GLY B O 1
ATOM 6649 N N . MET B 1 368 ? 4.457 -0.256 -14.812 1 97.38 368 MET B N 1
ATOM 6650 C CA . MET B 1 368 ? 4.977 -1.586 -14.508 1 97.38 368 MET B CA 1
ATOM 6651 C C . MET B 1 368 ? 5.074 -2.436 -15.773 1 97.38 368 MET B C 1
ATOM 6653 O O . MET B 1 368 ? 6.078 -3.117 -15.992 1 97.38 368 MET B O 1
ATOM 6657 N N . ALA B 1 369 ? 4.016 -2.439 -16.562 1 97.44 369 ALA B N 1
ATOM 6658 C CA . ALA B 1 369 ? 4.016 -3.201 -17.812 1 97.44 369 ALA B CA 1
ATOM 6659 C C . ALA B 1 369 ? 5.164 -2.771 -18.719 1 97.44 369 ALA B C 1
ATOM 6661 O O . ALA B 1 369 ? 5.902 -3.611 -19.234 1 97.44 369 ALA B O 1
ATOM 6662 N N . LEU B 1 370 ? 5.34 -1.532 -18.875 1 97.25 370 LEU B N 1
ATOM 6663 C CA . LEU B 1 370 ? 6.426 -1.006 -19.688 1 97.25 370 LEU B CA 1
ATOM 6664 C C . LEU B 1 370 ? 7.781 -1.408 -19.125 1 97.25 370 LEU B C 1
ATOM 6666 O O . LEU B 1 370 ? 8.688 -1.783 -19.875 1 97.25 370 LEU B O 1
ATOM 6670 N N . GLY B 1 371 ? 7.898 -1.266 -17.812 1 96.69 371 GLY B N 1
ATOM 6671 C CA . GLY B 1 371 ? 9.141 -1.649 -17.172 1 96.69 371 GLY B CA 1
ATOM 6672 C C . GLY B 1 371 ? 9.492 -3.113 -17.359 1 96.69 371 GLY B C 1
ATOM 6673 O O . GLY B 1 371 ? 10.648 -3.449 -17.641 1 96.69 371 GLY B O 1
ATOM 6674 N N . ILE B 1 372 ? 8.539 -3.938 -17.25 1 95.5 372 ILE B N 1
ATOM 6675 C CA . ILE B 1 372 ? 8.773 -5.371 -17.406 1 95.5 372 ILE B CA 1
ATOM 6676 C C . ILE B 1 372 ? 9.141 -5.676 -18.859 1 95.5 372 ILE B C 1
ATOM 6678 O O . ILE B 1 372 ? 10.039 -6.48 -19.109 1 95.5 372 ILE B O 1
ATOM 6682 N N . VAL B 1 373 ? 8.508 -5.02 -19.812 1 95.25 373 VAL B N 1
ATOM 6683 C CA . VAL B 1 373 ? 8.82 -5.215 -21.219 1 95.25 373 VAL B CA 1
ATOM 6684 C C . VAL B 1 373 ? 10.273 -4.812 -21.484 1 95.25 373 VAL B C 1
ATOM 6686 O O . VAL B 1 373 ? 11.016 -5.551 -22.141 1 95.25 373 VAL B O 1
ATOM 6689 N N . ILE B 1 374 ? 10.664 -3.74 -20.953 1 93.69 374 ILE B N 1
ATOM 6690 C CA . ILE B 1 374 ? 12.031 -3.258 -21.125 1 93.69 374 ILE B CA 1
ATOM 6691 C C . ILE B 1 374 ? 13.008 -4.207 -20.438 1 93.69 374 ILE B C 1
ATOM 6693 O O . ILE B 1 374 ? 14.055 -4.539 -20.984 1 93.69 374 ILE B O 1
ATOM 6697 N N . GLY B 1 375 ? 12.656 -4.609 -19.297 1 90.94 375 GLY B N 1
ATOM 6698 C CA . GLY B 1 375 ? 13.531 -5.449 -18.5 1 90.94 375 GLY B CA 1
ATOM 6699 C C . GLY B 1 375 ? 13.742 -6.832 -19.078 1 90.94 375 GLY B C 1
ATOM 6700 O O . GLY B 1 375 ? 14.812 -7.426 -18.922 1 90.94 375 GLY B O 1
ATOM 6701 N N . GLU B 1 376 ? 12.742 -7.336 -19.734 1 88.75 376 GLU B N 1
ATOM 6702 C CA . GLU B 1 376 ? 12.812 -8.703 -20.234 1 88.75 376 GLU B CA 1
ATOM 6703 C C . GLU B 1 376 ? 13.234 -8.734 -21.703 1 88.75 376 GLU B C 1
ATOM 6705 O O . GLU B 1 376 ? 13.391 -9.812 -22.297 1 88.75 376 GLU B O 1
ATOM 6710 N N . TRP B 1 377 ? 13.453 -7.625 -22.203 1 89.19 377 TRP B N 1
ATOM 6711 C CA . TRP B 1 377 ? 13.93 -7.578 -23.578 1 89.19 377 TRP B CA 1
ATOM 6712 C C . TRP B 1 377 ? 15.289 -8.258 -23.719 1 89.19 377 TRP B C 1
ATOM 6714 O O . TRP B 1 377 ? 16.203 -7.996 -22.922 1 89.19 377 TRP B O 1
ATOM 6724 N N . ARG B 1 378 ? 15.359 -9.18 -24.719 1 87.5 378 ARG B N 1
ATOM 6725 C CA . ARG B 1 378 ? 16.594 -9.938 -24.891 1 87.5 378 ARG B CA 1
ATOM 6726 C C . ARG B 1 378 ? 17.547 -9.227 -25.859 1 87.5 378 ARG B C 1
ATOM 6728 O O . ARG B 1 378 ? 17.188 -8.953 -27 1 87.5 378 ARG B O 1
ATOM 6735 N N . PHE B 1 379 ? 18.688 -8.945 -25.297 1 84.06 379 PHE B N 1
ATOM 6736 C CA . PHE B 1 379 ? 19.734 -8.336 -26.109 1 84.06 379 PHE B CA 1
ATOM 6737 C C . PHE B 1 379 ? 20.766 -9.375 -26.531 1 84.06 379 PHE B C 1
ATOM 6739 O O . PHE B 1 379 ? 21.109 -10.273 -25.75 1 84.06 379 PHE B O 1
ATOM 6746 N N . LEU B 1 380 ? 21.156 -9.305 -27.797 1 80.06 380 LEU B N 1
ATOM 6747 C CA . LEU B 1 380 ? 22.188 -10.211 -28.312 1 80.06 380 LEU B CA 1
ATOM 6748 C C . LEU B 1 380 ? 23.578 -9.68 -28 1 80.06 380 LEU B C 1
ATOM 6750 O O . LEU B 1 380 ? 23.844 -8.484 -28.141 1 80.06 380 LEU B O 1
ATOM 6754 N N . THR B 1 381 ? 24.375 -10.555 -27.438 1 74.38 381 THR B N 1
ATOM 6755 C CA . THR B 1 381 ? 25.766 -10.188 -27.188 1 74.38 381 THR B CA 1
ATOM 6756 C C . THR B 1 381 ? 26.641 -10.594 -28.375 1 74.38 381 THR B C 1
ATOM 6758 O O . THR B 1 381 ? 26.219 -11.359 -29.234 1 74.38 381 THR B O 1
ATOM 6761 N N . PRO B 1 382 ? 27.797 -10.102 -28.422 1 67.94 382 PRO B N 1
ATOM 6762 C CA . PRO B 1 382 ? 28.734 -10.484 -29.484 1 67.94 382 PRO B CA 1
ATOM 6763 C C . PRO B 1 382 ? 29.078 -11.977 -29.453 1 67.94 382 PRO B C 1
ATOM 6765 O O . PRO B 1 382 ? 29.438 -12.547 -30.484 1 67.94 382 PRO B O 1
ATOM 6768 N N . THR B 1 383 ? 28.953 -12.57 -28.359 1 67.06 383 THR B N 1
ATOM 6769 C CA . THR B 1 383 ? 29.266 -13.992 -28.25 1 67.06 383 THR B CA 1
ATOM 6770 C C . THR B 1 383 ? 28.109 -14.844 -28.734 1 67.06 383 THR B C 1
ATOM 6772 O O . THR B 1 383 ? 28.203 -16.078 -28.797 1 67.06 383 THR B O 1
ATOM 6775 N N . GLY B 1 384 ? 26.953 -14.242 -29.094 1 67.75 384 GLY B N 1
ATOM 6776 C CA . GLY B 1 384 ? 25.797 -14.984 -29.562 1 67.75 384 GLY B CA 1
ATOM 6777 C C . GLY B 1 384 ? 24.812 -15.297 -28.438 1 67.75 384 GLY B C 1
ATOM 6778 O O . GLY B 1 384 ? 23.688 -15.742 -28.703 1 67.75 384 GLY B O 1
ATOM 6779 N N . ALA B 1 385 ? 25.25 -15.039 -27.203 1 73.75 385 ALA B N 1
ATOM 6780 C CA . ALA B 1 385 ? 24.359 -15.273 -26.078 1 73.75 385 ALA B CA 1
ATOM 6781 C C . ALA B 1 385 ? 23.391 -14.109 -25.891 1 73.75 385 ALA B C 1
ATOM 6783 O O . ALA B 1 385 ? 23.609 -13.016 -26.406 1 73.75 385 ALA B O 1
ATOM 6784 N N . THR B 1 386 ? 22.188 -14.43 -25.391 1 78.25 386 THR B N 1
ATOM 6785 C CA . THR B 1 386 ? 21.219 -13.383 -25.125 1 78.25 386 THR B CA 1
ATOM 6786 C C . THR B 1 386 ? 21.125 -13.086 -23.641 1 78.25 386 THR B C 1
ATOM 6788 O O . THR B 1 386 ? 21.406 -13.961 -22.812 1 78.25 386 THR B O 1
ATOM 6791 N N . PHE B 1 387 ? 20.969 -11.789 -23.281 1 78.44 387 PHE B N 1
ATOM 6792 C CA . PHE B 1 387 ? 20.766 -11.438 -21.891 1 78.44 387 PHE B CA 1
ATOM 6793 C C . PHE B 1 387 ? 19.641 -10.414 -21.75 1 78.44 387 PHE B C 1
ATOM 6795 O O . PHE B 1 387 ? 19.297 -9.719 -22.703 1 78.44 387 PHE B O 1
ATOM 6802 N N . SER B 1 388 ? 18.984 -10.414 -20.656 1 86.62 388 SER B N 1
ATOM 6803 C CA . SER B 1 388 ? 18 -9.398 -20.266 1 86.62 388 SER B CA 1
ATOM 6804 C C . SER B 1 388 ? 18.375 -8.75 -18.938 1 86.62 388 SER B C 1
ATOM 6806 O O . SER B 1 388 ? 19.062 -9.367 -18.109 1 86.62 388 SER B O 1
ATOM 6808 N N . ILE B 1 389 ? 18.047 -7.492 -18.672 1 86.75 389 ILE B N 1
ATOM 6809 C CA . ILE B 1 389 ? 18.438 -6.789 -17.453 1 86.75 389 ILE B CA 1
ATOM 6810 C C . ILE B 1 389 ? 17.5 -7.164 -16.312 1 86.75 389 ILE B C 1
ATOM 6812 O O . ILE B 1 389 ? 17.797 -6.879 -15.141 1 86.75 389 ILE B O 1
ATOM 6816 N N . GLY B 1 390 ? 16.391 -7.758 -16.688 1 87.25 390 GLY B N 1
ATOM 6817 C CA . GLY B 1 390 ? 15.477 -8.211 -15.656 1 87.25 390 GLY B CA 1
ATOM 6818 C C . GLY B 1 390 ? 14.383 -7.207 -15.344 1 87.25 390 GLY B C 1
ATOM 6819 O O . GLY B 1 390 ? 14.562 -6.004 -15.547 1 87.25 390 GLY B O 1
ATOM 6820 N N . SER B 1 391 ? 13.281 -7.676 -14.805 1 89.5 391 SER B N 1
ATOM 6821 C CA . SER B 1 391 ? 12.109 -6.855 -14.539 1 89.5 391 SER B CA 1
ATOM 6822 C C . SER B 1 391 ? 12.398 -5.801 -13.477 1 89.5 391 SER B C 1
ATOM 6824 O O . SER B 1 391 ? 11.859 -4.695 -13.523 1 89.5 391 SER B O 1
ATOM 6826 N N . ALA B 1 392 ? 13.258 -6.105 -12.523 1 89.25 392 ALA B N 1
ATOM 6827 C CA . ALA B 1 392 ? 13.594 -5.168 -11.445 1 89.25 392 ALA B CA 1
ATOM 6828 C C . ALA B 1 392 ? 14.266 -3.918 -12 1 89.25 392 ALA B C 1
ATOM 6830 O O . ALA B 1 392 ? 13.875 -2.797 -11.672 1 89.25 392 ALA B O 1
ATOM 6831 N N . ALA B 1 393 ? 15.258 -4.113 -12.812 1 91.56 393 ALA B N 1
ATOM 6832 C CA . ALA B 1 393 ? 15.969 -2.982 -13.406 1 91.56 393 ALA B CA 1
ATOM 6833 C C . ALA B 1 393 ? 15.055 -2.188 -14.336 1 91.56 393 ALA B C 1
ATOM 6835 O O . ALA B 1 393 ? 15.094 -0.955 -14.344 1 91.56 393 ALA B O 1
ATOM 6836 N N . GLY B 1 394 ? 14.289 -2.916 -15.148 1 94.56 394 GLY B N 1
ATOM 6837 C CA . GLY B 1 394 ? 13.375 -2.24 -16.047 1 94.56 394 GLY B CA 1
ATOM 6838 C C . GLY B 1 394 ? 12.344 -1.385 -15.336 1 94.56 394 GLY B C 1
ATOM 6839 O O . GLY B 1 394 ? 12.117 -0.232 -15.711 1 94.56 394 GLY B O 1
ATOM 6840 N N . THR B 1 395 ? 11.695 -1.881 -14.305 1 95.88 395 THR B N 1
ATOM 6841 C CA . THR B 1 395 ? 10.664 -1.149 -13.578 1 95.88 395 THR B CA 1
ATOM 6842 C C . THR B 1 395 ? 11.281 0.003 -12.789 1 95.88 395 THR B C 1
ATOM 6844 O O . THR B 1 395 ? 10.656 1.052 -12.617 1 95.88 395 THR B O 1
ATOM 6847 N N . LEU B 1 396 ? 12.5 -0.159 -12.266 1 94.44 396 LEU B N 1
ATOM 6848 C CA . LEU B 1 396 ? 13.195 0.944 -11.609 1 94.44 396 LEU B CA 1
ATOM 6849 C C . LEU B 1 396 ? 13.406 2.104 -12.578 1 94.44 396 LEU B C 1
ATOM 6851 O O . LEU B 1 396 ? 13.141 3.258 -12.234 1 94.44 396 LEU B O 1
ATOM 6855 N N . LEU B 1 397 ? 13.852 1.78 -13.781 1 95.25 397 LEU B N 1
ATOM 6856 C CA . LEU B 1 397 ? 14.141 2.811 -14.773 1 95.25 397 LEU B CA 1
ATOM 6857 C C . LEU B 1 397 ? 12.867 3.58 -15.141 1 95.25 397 LEU B C 1
ATOM 6859 O O . LEU B 1 397 ? 12.883 4.812 -15.195 1 95.25 397 LEU B O 1
ATOM 6863 N N . VAL B 1 398 ? 11.82 2.865 -15.383 1 97.06 398 VAL B N 1
ATOM 6864 C CA . VAL B 1 398 ? 10.562 3.525 -15.719 1 97.06 398 VAL B CA 1
ATOM 6865 C C . VAL B 1 398 ? 10.062 4.328 -14.523 1 97.06 398 VAL B C 1
ATOM 6867 O O . VAL B 1 398 ? 9.539 5.434 -14.68 1 97.06 398 VAL B O 1
ATOM 6870 N N . GLY B 1 399 ? 10.188 3.777 -13.32 1 96.44 399 GLY B N 1
ATOM 6871 C CA . GLY B 1 399 ? 9.828 4.508 -12.117 1 96.44 399 GLY B CA 1
ATOM 6872 C C . GLY B 1 399 ? 10.562 5.824 -11.977 1 96.44 399 GLY B C 1
ATOM 6873 O O . GLY B 1 399 ? 9.969 6.848 -11.633 1 96.44 399 GLY B O 1
ATOM 6874 N N . LEU B 1 400 ? 11.875 5.82 -12.289 1 94.38 400 LEU B N 1
ATOM 6875 C CA . LEU B 1 400 ? 12.688 7.031 -12.219 1 94.38 400 LEU B CA 1
ATOM 6876 C C . LEU B 1 400 ? 12.164 8.086 -13.188 1 94.38 400 LEU B C 1
ATOM 6878 O O . LEU B 1 400 ? 12.039 9.258 -12.82 1 94.38 400 LEU B O 1
ATOM 6882 N N . VAL B 1 401 ? 11.828 7.652 -14.359 1 95.56 401 VAL B N 1
ATOM 6883 C CA . VAL B 1 401 ? 11.344 8.578 -15.383 1 95.56 401 VAL B CA 1
ATOM 6884 C C . VAL B 1 401 ? 9.977 9.117 -14.984 1 95.56 401 VAL B C 1
ATOM 6886 O O . VAL B 1 401 ? 9.727 10.32 -15.062 1 95.56 401 VAL B O 1
ATOM 6889 N N . PHE B 1 402 ? 9.047 8.234 -14.555 1 95.38 402 PHE B N 1
ATOM 6890 C CA . PHE B 1 402 ? 7.707 8.641 -14.133 1 95.38 402 PHE B CA 1
ATOM 6891 C C . PHE B 1 402 ? 7.773 9.609 -12.961 1 95.38 402 PHE B C 1
ATOM 6893 O O . PHE B 1 402 ? 7.016 10.578 -12.906 1 95.38 402 PHE B O 1
ATOM 6900 N N . GLY B 1 403 ? 8.664 9.359 -12.07 1 91.88 403 GLY B N 1
ATOM 6901 C CA . GLY B 1 403 ? 8.828 10.242 -10.922 1 91.88 403 GLY B CA 1
ATOM 6902 C C . GLY B 1 403 ? 9.367 11.609 -11.289 1 91.88 403 GLY B C 1
ATOM 6903 O O . GLY B 1 403 ? 8.969 12.617 -10.703 1 91.88 403 GLY B O 1
ATOM 6904 N N . LYS B 1 404 ? 10.211 11.656 -12.242 1 90.81 404 LYS B N 1
ATOM 6905 C CA . LYS B 1 404 ? 10.828 12.906 -12.68 1 90.81 404 LYS B CA 1
ATOM 6906 C C . LYS B 1 404 ? 9.828 13.773 -13.438 1 90.81 404 LYS B C 1
ATOM 6908 O O . LYS B 1 404 ? 9.711 14.969 -13.164 1 90.81 404 LYS B O 1
ATOM 6913 N N . ILE B 1 405 ? 9.141 13.148 -14.375 1 91.06 405 ILE B N 1
ATOM 6914 C CA . ILE B 1 405 ? 8.234 13.898 -15.234 1 91.06 405 ILE B CA 1
ATOM 6915 C C . ILE B 1 405 ? 7.027 14.375 -14.43 1 91.06 405 ILE B C 1
ATOM 6917 O O . ILE B 1 405 ? 6.609 15.531 -14.547 1 91.06 405 ILE B O 1
ATOM 6921 N N . GLY B 1 406 ? 6.477 13.516 -13.641 1 89.25 406 GLY B N 1
ATOM 6922 C CA . GLY B 1 406 ? 5.367 13.836 -12.758 1 89.25 406 GLY B CA 1
ATOM 6923 C C . GLY B 1 406 ? 4.027 13.867 -13.461 1 89.25 406 GLY B C 1
ATOM 6924 O O . GLY B 1 406 ? 3 13.523 -12.875 1 89.25 406 GLY B O 1
ATOM 6925 N N . ARG B 1 407 ? 4.043 14.523 -14.664 1 91.88 407 ARG B N 1
ATOM 6926 C CA . ARG B 1 407 ? 2.801 14.664 -15.414 1 91.88 407 ARG B CA 1
ATOM 6927 C C . ARG B 1 407 ? 3.08 14.852 -16.906 1 91.88 407 ARG B C 1
ATOM 6929 O O . ARG B 1 407 ? 4.016 15.562 -17.281 1 91.88 407 ARG B O 1
ATOM 6936 N N . VAL B 1 408 ? 2.287 14.102 -17.688 1 91 408 VAL B N 1
ATOM 6937 C CA . VAL B 1 408 ? 2.318 14.289 -19.141 1 91 408 VAL B CA 1
ATOM 6938 C C . VAL B 1 408 ? 0.927 14.672 -19.641 1 91 408 VAL B C 1
ATOM 6940 O O . VAL B 1 408 ? 0.046 13.812 -19.75 1 91 408 VAL B O 1
ATOM 6943 N N . LYS B 1 409 ? 0.747 15.938 -19.891 1 86.56 409 LYS B N 1
ATOM 6944 C CA . LYS B 1 409 ? -0.553 16.469 -20.281 1 86.56 409 LYS B CA 1
ATOM 6945 C C . LYS B 1 409 ? -1.62 16.156 -19.25 1 86.56 409 LYS B C 1
ATOM 6947 O O . LYS B 1 409 ? -1.477 16.516 -18.078 1 86.56 409 LYS B O 1
ATOM 6952 N N . GLY B 1 410 ? -2.465 15.367 -19.578 1 84.12 410 GLY B N 1
ATOM 6953 C CA . GLY B 1 410 ? -3.535 15.047 -18.641 1 84.12 410 GLY B CA 1
ATOM 6954 C C . GLY B 1 410 ? -3.27 13.789 -17.828 1 84.12 410 GLY B C 1
ATOM 6955 O O . GLY B 1 410 ? -4.059 13.43 -16.953 1 84.12 410 GLY B O 1
ATOM 6956 N N . PHE B 1 411 ? -2.121 13.266 -17.953 1 87.69 411 PHE B N 1
ATOM 6957 C CA . PHE B 1 411 ? -1.772 12 -17.328 1 87.69 411 PHE B CA 1
ATOM 6958 C C . PHE B 1 411 ? -0.752 12.203 -16.219 1 87.69 411 PHE B C 1
ATOM 6960 O O . PHE B 1 411 ? 0.403 12.547 -16.484 1 87.69 411 PHE B O 1
ATOM 6967 N N . VAL B 1 412 ? -1.223 11.938 -15.016 1 91.06 412 VAL B N 1
ATOM 6968 C CA . VAL B 1 412 ? -0.31 12.047 -13.883 1 91.06 412 VAL B CA 1
ATOM 6969 C C . VAL B 1 412 ? 0.523 10.773 -13.766 1 91.06 412 VAL B C 1
ATOM 6971 O O . VAL B 1 412 ? -0.023 9.672 -13.719 1 91.06 412 VAL B O 1
ATOM 6974 N N . THR B 1 413 ? 1.803 10.836 -13.727 1 92.81 413 THR B N 1
ATOM 6975 C CA . THR B 1 413 ? 2.682 9.672 -13.688 1 92.81 413 THR B CA 1
ATOM 6976 C C . THR B 1 413 ? 3.209 9.438 -12.273 1 92.81 413 THR B C 1
ATOM 6978 O O . THR B 1 413 ? 3.582 8.32 -11.922 1 92.81 413 THR B O 1
ATOM 6981 N N . ALA B 1 414 ? 3.262 10.461 -11.484 1 89.81 414 ALA B N 1
ATOM 6982 C CA . ALA B 1 414 ? 3.789 10.352 -10.133 1 89.81 414 ALA B CA 1
ATOM 6983 C C . ALA B 1 414 ? 2.748 9.758 -9.188 1 89.81 414 ALA B C 1
ATOM 6985 O O . ALA B 1 414 ? 1.56 9.703 -9.516 1 89.81 414 ALA B O 1
ATOM 6986 N N . MET B 1 415 ? 3.211 9.227 -8.109 1 93.12 415 MET B N 1
ATOM 6987 C CA . MET B 1 415 ? 2.383 8.672 -7.039 1 93.12 415 MET B CA 1
ATOM 6988 C C . MET B 1 415 ? 2.701 9.336 -5.703 1 93.12 415 MET B C 1
ATOM 6990 O O . MET B 1 415 ? 3.832 9.773 -5.477 1 93.12 415 MET B O 1
ATOM 6994 N N . PRO B 1 416 ? 1.665 9.43 -4.836 1 93.56 416 PRO B N 1
ATOM 6995 C CA . PRO B 1 416 ? 1.938 10 -3.516 1 93.56 416 PRO B CA 1
ATOM 6996 C C . PRO B 1 416 ? 3.027 9.242 -2.76 1 93.56 416 PRO B C 1
ATOM 6998 O O . PRO B 1 416 ? 3.092 8.008 -2.834 1 93.56 416 PRO B O 1
ATOM 7001 N N . PHE B 1 417 ? 3.74 10 -2.039 1 92.12 417 PHE B N 1
ATOM 7002 C CA . PHE B 1 417 ? 4.848 9.43 -1.277 1 92.12 417 PHE B CA 1
ATOM 7003 C C . PHE B 1 417 ? 4.355 8.312 -0.362 1 92.12 417 PHE B C 1
ATOM 7005 O O . PHE B 1 417 ? 4.965 7.242 -0.296 1 92.12 417 PHE B O 1
ATOM 7012 N N . THR B 1 418 ? 3.295 8.539 0.367 1 93.88 418 THR B N 1
ATOM 7013 C CA . THR B 1 418 ? 2.785 7.578 1.335 1 93.88 418 THR B CA 1
ATOM 7014 C C . THR B 1 418 ? 2.354 6.289 0.64 1 93.88 418 THR B C 1
ATOM 7016 O O . THR B 1 418 ? 2.656 5.191 1.112 1 93.88 418 THR B O 1
ATOM 7019 N N . ALA B 1 419 ? 1.683 6.398 -0.472 1 95.94 419 ALA B N 1
ATOM 7020 C CA . ALA B 1 419 ? 1.248 5.223 -1.225 1 95.94 419 ALA B CA 1
ATOM 7021 C C . ALA B 1 419 ? 2.443 4.43 -1.743 1 95.94 419 ALA B C 1
ATOM 7023 O O . ALA B 1 419 ? 2.459 3.199 -1.669 1 95.94 419 ALA B O 1
ATOM 7024 N N . THR B 1 420 ? 3.432 5.121 -2.268 1 95.44 420 THR B N 1
ATOM 7025 C CA . THR B 1 420 ? 4.617 4.453 -2.795 1 95.44 420 THR B CA 1
ATOM 7026 C C . THR B 1 420 ? 5.387 3.754 -1.677 1 95.44 420 THR B C 1
ATOM 7028 O O . THR B 1 420 ? 5.91 2.656 -1.869 1 95.44 420 THR B O 1
ATOM 7031 N N . ALA B 1 421 ? 5.438 4.387 -0.556 1 93.88 421 ALA B N 1
ATOM 7032 C CA . ALA B 1 421 ? 6.133 3.791 0.584 1 93.88 421 ALA B CA 1
ATOM 7033 C C . ALA B 1 421 ? 5.457 2.498 1.026 1 93.88 421 ALA B C 1
ATOM 7035 O O . ALA B 1 421 ? 6.129 1.518 1.354 1 93.88 421 ALA B O 1
ATOM 7036 N N . VAL B 1 422 ? 4.172 2.506 1.033 1 96.31 422 VAL B N 1
ATOM 7037 C CA . VAL B 1 422 ? 3.396 1.342 1.453 1 96.31 422 VAL B CA 1
ATOM 7038 C C . VAL B 1 422 ? 3.621 0.192 0.473 1 96.31 422 VAL B C 1
ATOM 7040 O O . VAL B 1 422 ? 3.939 -0.927 0.883 1 96.31 422 VAL B O 1
ATOM 7043 N N . ILE B 1 423 ? 3.494 0.452 -0.812 1 96.69 423 ILE B N 1
ATOM 7044 C CA . ILE B 1 423 ? 3.619 -0.585 -1.831 1 96.69 423 ILE B CA 1
ATOM 7045 C C . ILE B 1 423 ? 5.062 -1.082 -1.888 1 96.69 423 ILE B C 1
ATOM 7047 O O . ILE B 1 423 ? 5.309 -2.268 -2.123 1 96.69 423 ILE B O 1
ATOM 7051 N N . ALA B 1 424 ? 5.973 -0.153 -1.689 1 95.31 424 ALA B N 1
ATOM 7052 C CA . ALA B 1 424 ? 7.383 -0.53 -1.68 1 95.31 424 ALA B CA 1
ATOM 7053 C C . ALA B 1 424 ? 7.684 -1.505 -0.545 1 95.31 424 ALA B C 1
ATOM 7055 O O . ALA B 1 424 ? 8.375 -2.506 -0.745 1 95.31 424 ALA B O 1
ATOM 7056 N N . GLU B 1 425 ? 7.23 -1.145 0.61 1 95.19 425 GLU B N 1
ATOM 7057 C CA . GLU B 1 425 ? 7.477 -2.006 1.764 1 95.19 425 GLU B CA 1
ATOM 7058 C C . GLU B 1 425 ? 6.84 -3.379 1.573 1 95.19 425 GLU B C 1
ATOM 7060 O O . GLU B 1 425 ? 7.465 -4.402 1.854 1 95.19 425 GLU B O 1
ATOM 7065 N N . PHE B 1 426 ? 5.648 -3.414 1.155 1 97.56 426 PHE B N 1
ATOM 7066 C CA . PHE B 1 426 ? 4.957 -4.672 0.904 1 97.56 426 PHE B CA 1
ATOM 7067 C C . PHE B 1 426 ? 5.703 -5.504 -0.13 1 97.56 426 PHE B C 1
ATOM 7069 O O . PHE B 1 426 ? 5.973 -6.688 0.093 1 97.56 426 PHE B O 1
ATOM 7076 N N . GLY B 1 427 ? 6.004 -4.867 -1.305 1 96.5 427 GLY B N 1
ATOM 7077 C CA . GLY B 1 427 ? 6.734 -5.555 -2.357 1 96.5 427 GLY B CA 1
ATOM 7078 C C . GLY B 1 427 ? 8.07 -6.105 -1.896 1 96.5 427 GLY B C 1
ATOM 7079 O O . GLY B 1 427 ? 8.438 -7.23 -2.248 1 96.5 427 GLY B O 1
ATOM 7080 N N . LEU B 1 428 ? 8.766 -5.359 -1.138 1 95.19 428 LEU B N 1
ATOM 7081 C CA . LEU B 1 428 ? 10.062 -5.77 -0.612 1 95.19 428 LEU B CA 1
ATOM 7082 C C . LEU B 1 428 ? 9.93 -7.035 0.227 1 95.19 428 LEU B C 1
ATOM 7084 O O . LEU B 1 428 ? 10.703 -7.984 0.047 1 95.19 428 LEU B O 1
ATOM 7088 N N . LEU B 1 429 ? 8.977 -7.02 1.134 1 96.69 429 LEU B N 1
ATOM 7089 C CA . LEU B 1 429 ? 8.828 -8.148 2.045 1 96.69 429 LEU B CA 1
ATOM 7090 C C . LEU B 1 429 ? 8.414 -9.406 1.288 1 96.69 429 LEU B C 1
ATOM 7092 O O . LEU B 1 429 ? 8.883 -10.5 1.596 1 96.69 429 LEU B O 1
ATOM 7096 N N . VAL B 1 430 ? 7.535 -9.234 0.309 1 97.38 430 VAL B N 1
ATOM 7097 C CA . VAL B 1 430 ? 7.125 -10.352 -0.535 1 97.38 430 VAL B CA 1
ATOM 7098 C C . VAL B 1 430 ? 8.336 -10.922 -1.271 1 97.38 430 VAL B C 1
ATOM 7100 O O . VAL B 1 430 ? 8.531 -12.133 -1.321 1 97.38 430 VAL B O 1
ATOM 7103 N N . PHE B 1 431 ? 9.141 -10.078 -1.842 1 95.38 431 PHE B N 1
ATOM 7104 C CA . PHE B 1 431 ? 10.328 -10.5 -2.578 1 95.38 431 PHE B CA 1
ATOM 7105 C C . PHE B 1 431 ? 11.312 -11.211 -1.66 1 95.38 431 PHE B C 1
ATOM 7107 O O . PHE B 1 431 ? 11.844 -12.266 -2.014 1 95.38 431 PHE B O 1
ATOM 7114 N N . LEU B 1 432 ? 11.578 -10.625 -0.487 1 93.56 432 LEU B N 1
ATOM 7115 C CA . LEU B 1 432 ? 12.57 -11.188 0.426 1 93.56 432 LEU B CA 1
ATOM 7116 C C . LEU B 1 432 ? 12.141 -12.57 0.909 1 93.56 432 LEU B C 1
ATOM 7118 O O . LEU B 1 432 ? 12.977 -13.461 1.075 1 93.56 432 LEU B O 1
ATOM 7122 N N . ALA B 1 433 ? 10.836 -12.719 1.174 1 96.69 433 ALA B N 1
ATOM 7123 C CA . ALA B 1 433 ? 10.328 -14.031 1.573 1 96.69 433 ALA B CA 1
ATOM 7124 C C . ALA B 1 433 ? 10.586 -15.07 0.486 1 96.69 433 ALA B C 1
ATOM 7126 O O . ALA B 1 433 ? 11.078 -16.172 0.769 1 96.69 433 ALA B O 1
ATOM 7127 N N . ARG B 1 434 ? 10.25 -14.734 -0.754 1 95.56 434 ARG B N 1
ATOM 7128 C CA . ARG B 1 434 ? 10.461 -15.648 -1.87 1 95.56 434 ARG B CA 1
ATOM 7129 C C . ARG B 1 434 ? 11.945 -15.914 -2.1 1 95.56 434 ARG B C 1
ATOM 7131 O O . ARG B 1 434 ? 12.352 -17.047 -2.328 1 95.56 434 ARG B O 1
ATOM 7138 N N . ALA B 1 435 ? 12.75 -14.852 -2.119 1 91.88 435 ALA B N 1
ATOM 7139 C CA . ALA B 1 435 ? 14.188 -14.984 -2.332 1 91.88 435 ALA B CA 1
ATOM 7140 C C . ALA B 1 435 ? 14.812 -15.883 -1.273 1 91.88 435 ALA B C 1
ATOM 7142 O O . ALA B 1 435 ? 15.703 -16.688 -1.578 1 91.88 435 ALA B O 1
ATOM 7143 N N . GLY B 1 436 ? 14.352 -15.773 -0.049 1 93.44 436 GLY B N 1
ATOM 7144 C CA . GLY B 1 436 ? 14.867 -16.609 1.025 1 93.44 436 GLY B CA 1
ATOM 7145 C C . GLY B 1 436 ? 14.555 -18.078 0.831 1 93.44 436 GLY B C 1
ATOM 7146 O O . GLY B 1 436 ? 15.445 -18.938 0.96 1 93.44 436 GLY B O 1
ATOM 7147 N N . VAL B 1 437 ? 13.344 -18.375 0.513 1 95.12 437 VAL B N 1
ATOM 7148 C CA . VAL B 1 437 ? 12.922 -19.75 0.314 1 95.12 437 VAL B CA 1
ATOM 7149 C C . VAL B 1 437 ? 13.703 -20.375 -0.846 1 95.12 437 VAL B C 1
ATOM 7151 O O . VAL B 1 437 ? 14.141 -21.516 -0.767 1 95.12 437 VAL B O 1
ATOM 7154 N N . THR B 1 438 ? 13.914 -19.609 -1.897 1 91.12 438 THR B N 1
ATOM 7155 C CA . THR B 1 438 ? 14.656 -20.094 -3.053 1 91.12 438 THR B CA 1
ATOM 7156 C C . THR B 1 438 ? 16.109 -20.359 -2.684 1 91.12 438 THR B C 1
ATOM 7158 O O . THR B 1 438 ? 16.656 -21.422 -3.012 1 91.12 438 THR B O 1
ATOM 7161 N N . ALA B 1 439 ? 16.703 -19.453 -2.027 1 89.12 439 ALA B N 1
ATOM 7162 C CA . ALA B 1 439 ? 18.094 -19.609 -1.607 1 89.12 439 ALA B CA 1
ATOM 7163 C C . ALA B 1 439 ? 18.25 -20.766 -0.637 1 89.12 439 ALA B C 1
ATOM 7165 O O . ALA B 1 439 ? 19.219 -21.531 -0.726 1 89.12 439 ALA B O 1
ATOM 7166 N N . GLY B 1 440 ? 17.359 -20.891 0.266 1 89.69 440 GLY B N 1
ATOM 7167 C CA . GLY B 1 440 ? 17.422 -21.984 1.23 1 89.69 440 GLY B CA 1
ATOM 7168 C C . GLY B 1 440 ? 17.344 -23.359 0.589 1 89.69 440 GLY B C 1
ATOM 7169 O O . GLY B 1 440 ? 18.047 -24.281 1.001 1 89.69 440 GLY B O 1
ATOM 7170 N N . GLY B 1 441 ? 16.469 -23.484 -0.352 1 87.5 441 GLY B N 1
ATOM 7171 C CA . GLY B 1 441 ? 16.359 -24.75 -1.069 1 87.5 441 GLY B CA 1
ATOM 7172 C C . GLY B 1 441 ? 17.641 -25.125 -1.791 1 87.5 441 GLY B C 1
ATOM 7173 O O . GLY B 1 441 ? 18 -26.297 -1.833 1 87.5 441 GLY B O 1
ATOM 7174 N N . GLN B 1 442 ? 18.344 -24.141 -2.316 1 83.44 442 GLN B N 1
ATOM 7175 C CA . GLN B 1 442 ? 19.562 -24.375 -3.078 1 83.44 442 GLN B CA 1
ATOM 7176 C C . GLN B 1 442 ? 20.75 -24.641 -2.148 1 83.44 442 GLN B C 1
ATOM 7178 O O . GLN B 1 442 ? 21.656 -25.406 -2.486 1 83.44 442 GLN B O 1
ATOM 7183 N N . ILE B 1 443 ? 20.781 -23.969 -1.051 1 83.38 443 ILE B N 1
ATOM 7184 C CA . ILE B 1 443 ? 21.906 -24.062 -0.122 1 83.38 443 ILE B CA 1
ATOM 7185 C C . ILE B 1 443 ? 21.953 -25.453 0.496 1 83.38 443 ILE B C 1
ATOM 7187 O O . ILE B 1 443 ? 23.047 -26 0.71 1 83.38 443 ILE B O 1
ATOM 7191 N N . ALA B 1 444 ? 20.859 -26.016 0.803 1 78.56 444 ALA B N 1
ATOM 7192 C CA . ALA B 1 444 ? 20.812 -27.328 1.436 1 78.56 444 ALA B CA 1
ATOM 7193 C C . ALA B 1 444 ? 21.453 -28.391 0.548 1 78.56 444 ALA B C 1
ATOM 7195 O O . ALA B 1 444 ? 22.156 -29.281 1.041 1 78.56 444 ALA B O 1
ATOM 7196 N N . GLU B 1 445 ? 21.359 -28.141 -0.749 1 77.62 445 GLU B N 1
ATOM 7197 C CA . GLU B 1 445 ? 21.938 -29.094 -1.688 1 77.62 445 GLU B CA 1
ATOM 7198 C C . GLU B 1 445 ? 23.391 -28.75 -2.006 1 77.62 445 GLU B C 1
ATOM 7200 O O . GLU B 1 445 ? 24.188 -29.641 -2.314 1 77.62 445 GLU B O 1
ATOM 7205 N N . ALA B 1 446 ? 23.688 -27.531 -1.833 1 79.19 446 ALA B N 1
ATOM 7206 C CA . ALA B 1 446 ? 24.984 -27.047 -2.291 1 79.19 446 ALA B CA 1
ATOM 7207 C C . ALA B 1 446 ? 26.094 -27.422 -1.311 1 79.19 446 ALA B C 1
ATOM 7209 O O . ALA B 1 446 ? 27.266 -27.531 -1.694 1 79.19 446 ALA B O 1
ATOM 7210 N N . PHE B 1 447 ? 25.766 -27.734 -0.115 1 79.44 447 PHE B N 1
ATOM 7211 C CA . PHE B 1 447 ? 26.797 -28 0.887 1 79.44 447 PHE B CA 1
ATOM 7212 C C . PHE B 1 447 ? 27.109 -29.484 0.955 1 79.44 447 PHE B C 1
ATOM 7214 O O . PHE B 1 447 ? 27.969 -29.906 1.732 1 79.44 447 PHE B O 1
ATOM 7221 N N . THR B 1 448 ? 26.469 -30.188 0.175 1 74.62 448 THR B N 1
ATOM 7222 C CA . THR B 1 448 ? 26.719 -31.625 0.206 1 74.62 448 THR B CA 1
ATOM 7223 C C . THR B 1 448 ? 27.938 -31.969 -0.657 1 74.62 448 THR B C 1
ATOM 7225 O O . THR B 1 448 ? 28.562 -33 -0.46 1 74.62 448 THR B O 1
ATOM 7228 N N . GLY B 1 449 ? 28.344 -31.031 -1.381 1 70.56 449 GLY B N 1
ATOM 7229 C CA . GLY B 1 449 ? 29.5 -31.312 -2.205 1 70.56 449 GLY B CA 1
ATOM 7230 C C . GLY B 1 449 ? 30.812 -30.922 -1.545 1 70.56 449 GLY B C 1
ATOM 7231 O O . GLY B 1 449 ? 30.812 -30.188 -0.549 1 70.56 449 GLY B O 1
ATOM 7232 N N . GLY B 1 450 ? 31.891 -31.641 -1.764 1 76.81 450 GLY B N 1
ATOM 7233 C CA . GLY B 1 450 ? 33.219 -31.422 -1.185 1 76.81 450 GLY B CA 1
ATOM 7234 C C . GLY B 1 450 ? 33.812 -30.078 -1.532 1 76.81 450 GLY B C 1
ATOM 7235 O O . GLY B 1 450 ? 34.75 -29.625 -0.881 1 76.81 450 GLY B O 1
ATOM 7236 N N . ASP B 1 451 ? 33.25 -29.25 -2.43 1 84.56 451 ASP B N 1
ATOM 7237 C CA . ASP B 1 451 ? 33.875 -28.031 -2.908 1 84.56 451 ASP B CA 1
ATOM 7238 C C . ASP B 1 451 ? 33.281 -26.797 -2.24 1 84.56 451 ASP B C 1
ATOM 7240 O O . ASP B 1 451 ? 33.594 -25.672 -2.607 1 84.56 451 ASP B O 1
ATOM 7244 N N . TRP B 1 452 ? 32.469 -26.953 -1.241 1 89.5 452 TRP B N 1
ATOM 7245 C CA . TRP B 1 452 ? 31.734 -25.828 -0.67 1 89.5 452 TRP B CA 1
ATOM 7246 C C . TRP B 1 452 ? 32.688 -24.828 -0.031 1 89.5 452 TRP B C 1
ATOM 7248 O O . TRP B 1 452 ? 32.438 -23.609 -0.092 1 89.5 452 TRP B O 1
ATOM 7258 N N . TRP B 1 453 ? 33.719 -25.281 0.542 1 93.12 453 TRP B N 1
ATOM 7259 C CA . TRP B 1 453 ? 34.594 -24.344 1.224 1 93.12 453 TRP B CA 1
ATOM 7260 C C . TRP B 1 453 ? 35.406 -23.516 0.218 1 93.12 453 TRP B C 1
ATOM 7262 O O . TRP B 1 453 ? 35.719 -22.359 0.482 1 93.12 453 TRP B O 1
ATOM 7272 N N . LYS B 1 454 ? 35.719 -24.062 -0.973 1 95.62 454 LYS B N 1
ATOM 7273 C CA . LYS B 1 454 ? 36.375 -23.297 -2.027 1 95.62 454 LYS B CA 1
ATOM 7274 C C . LYS B 1 454 ? 35.5 -22.156 -2.51 1 95.62 454 LYS B C 1
ATOM 7276 O O . LYS B 1 454 ? 35.969 -21.031 -2.732 1 95.62 454 LYS B O 1
ATOM 7281 N N . ILE B 1 455 ? 34.281 -22.547 -2.633 1 95.44 455 ILE B N 1
ATOM 7282 C CA . ILE B 1 455 ? 33.281 -21.562 -3.082 1 95.44 455 ILE B CA 1
ATOM 7283 C C . ILE B 1 455 ? 33.156 -20.453 -2.043 1 95.44 455 ILE B C 1
ATOM 7285 O O . ILE B 1 455 ? 33.094 -19.266 -2.391 1 95.44 455 ILE B O 1
ATOM 7289 N N . LEU B 1 456 ? 33.125 -20.812 -0.762 1 95.31 456 LEU B N 1
ATOM 7290 C CA . LEU B 1 456 ? 32.969 -19.859 0.328 1 95.31 456 LEU B CA 1
ATOM 7291 C C . LEU B 1 456 ? 34.156 -18.906 0.379 1 95.31 456 LEU B C 1
ATOM 7293 O O . LEU B 1 456 ? 33.969 -17.688 0.553 1 95.31 456 LEU B O 1
ATOM 7297 N N . VAL B 1 457 ? 35.312 -19.422 0.248 1 97 457 VAL B N 1
ATOM 7298 C CA . VAL B 1 457 ? 36.531 -18.594 0.307 1 97 457 VAL B CA 1
ATOM 7299 C C . VAL B 1 457 ? 36.562 -17.641 -0.884 1 97 457 VAL B C 1
ATOM 7301 O O . VAL B 1 457 ? 36.844 -16.453 -0.727 1 97 457 VAL B O 1
ATOM 7304 N N . THR B 1 458 ? 36.312 -18.156 -2.045 1 97.62 458 THR B N 1
ATOM 7305 C CA . THR B 1 458 ? 36.312 -17.344 -3.252 1 97.62 458 THR B CA 1
ATOM 7306 C C . THR B 1 458 ? 35.25 -16.234 -3.156 1 97.62 458 THR B C 1
ATOM 7308 O O . THR B 1 458 ? 35.531 -15.078 -3.471 1 97.62 458 THR B O 1
ATOM 7311 N N . GLY B 1 459 ? 34.031 -16.656 -2.742 1 97.69 459 GLY B N 1
ATOM 7312 C CA . GLY B 1 459 ? 32.969 -15.68 -2.564 1 97.69 459 GLY B CA 1
ATOM 7313 C C . GLY B 1 459 ? 33.281 -14.617 -1.534 1 97.69 459 GLY B C 1
ATOM 7314 O O . GLY B 1 459 ? 32.969 -13.445 -1.723 1 97.69 459 GLY B O 1
ATOM 7315 N N . PHE B 1 460 ? 33.906 -15.062 -0.469 1 97.69 460 PHE B N 1
ATOM 7316 C CA . PHE B 1 460 ? 34.281 -14.148 0.595 1 97.69 460 PHE B CA 1
ATOM 7317 C C . PHE B 1 460 ? 35.25 -13.086 0.067 1 97.69 460 PHE B C 1
ATOM 7319 O O . PHE B 1 460 ? 35.125 -11.906 0.374 1 97.69 460 PHE B O 1
ATOM 7326 N N . VAL B 1 461 ? 36.156 -13.5 -0.704 1 98.25 461 VAL B N 1
ATOM 7327 C CA . VAL B 1 461 ? 37.156 -12.594 -1.255 1 98.25 461 VAL B CA 1
ATOM 7328 C C . VAL B 1 461 ? 36.5 -11.586 -2.191 1 98.25 461 VAL B C 1
ATOM 7330 O O . VAL B 1 461 ? 36.75 -10.391 -2.123 1 98.25 461 VAL B O 1
ATOM 7333 N N . ILE B 1 462 ? 35.656 -12.047 -3.004 1 98.25 462 ILE B N 1
ATOM 7334 C CA . ILE B 1 462 ? 34.969 -11.195 -3.967 1 98.25 462 ILE B CA 1
ATOM 7335 C C . ILE B 1 462 ? 34.125 -10.156 -3.227 1 98.25 462 ILE B C 1
ATOM 7337 O O . ILE B 1 462 ? 34.25 -8.953 -3.473 1 98.25 462 ILE B O 1
ATOM 7341 N N . THR B 1 463 ? 33.281 -10.633 -2.299 1 97.94 463 THR B N 1
ATOM 7342 C CA . THR B 1 463 ? 32.375 -9.758 -1.556 1 97.94 463 THR B CA 1
ATOM 7343 C C . THR B 1 463 ? 33.156 -8.719 -0.763 1 97.94 463 THR B C 1
ATOM 7345 O O . THR B 1 463 ? 32.781 -7.547 -0.722 1 97.94 463 THR B O 1
ATOM 7348 N N . THR B 1 464 ? 34.25 -9.164 -0.183 1 98 464 THR B N 1
ATOM 7349 C CA . THR B 1 464 ? 35.062 -8.273 0.649 1 98 464 THR B CA 1
ATOM 7350 C C . THR B 1 464 ? 35.75 -7.219 -0.205 1 98 464 THR B C 1
ATOM 7352 O O . THR B 1 464 ? 35.812 -6.051 0.179 1 98 464 THR B O 1
ATOM 7355 N N . ILE B 1 465 ? 36.25 -7.59 -1.314 1 98.12 465 ILE B N 1
ATOM 7356 C CA . ILE B 1 465 ? 36.906 -6.648 -2.203 1 98.12 465 ILE B CA 1
ATOM 7357 C C . ILE B 1 465 ? 35.906 -5.598 -2.688 1 98.12 465 ILE B C 1
ATOM 7359 O O . ILE B 1 465 ? 36.188 -4.398 -2.639 1 98.12 465 ILE B O 1
ATOM 7363 N N . VAL B 1 466 ? 34.781 -6 -3.111 1 98 466 VAL B N 1
ATOM 7364 C CA . VAL B 1 466 ? 33.781 -5.074 -3.639 1 98 466 VAL B CA 1
ATOM 7365 C C . VAL B 1 466 ? 33.219 -4.223 -2.504 1 98 466 VAL B C 1
ATOM 7367 O O . VAL B 1 466 ? 33.125 -2.996 -2.619 1 98 466 VAL B O 1
ATOM 7370 N N . GLY B 1 467 ? 32.812 -4.867 -1.389 1 97.81 467 GLY B N 1
ATOM 7371 C CA . GLY B 1 467 ? 32.25 -4.152 -0.261 1 97.81 467 GLY B CA 1
ATOM 7372 C C . GLY B 1 467 ? 33.219 -3.166 0.376 1 97.81 467 GLY B C 1
ATOM 7373 O O . GLY B 1 467 ? 32.875 -1.993 0.557 1 97.81 467 GLY B O 1
ATOM 7374 N N . LEU B 1 468 ? 34.406 -3.656 0.697 1 97.88 468 LEU B N 1
ATOM 7375 C CA . LEU B 1 468 ? 35.406 -2.805 1.304 1 97.88 468 LEU B CA 1
ATOM 7376 C C . LEU B 1 468 ? 35.875 -1.732 0.325 1 97.88 468 LEU B C 1
ATOM 7378 O O . LEU B 1 468 ? 36.125 -0.589 0.718 1 97.88 468 LEU B O 1
ATOM 7382 N N . GLY B 1 469 ? 36.062 -2.115 -0.883 1 98.19 469 GLY B N 1
ATOM 7383 C CA . GLY B 1 469 ? 36.438 -1.144 -1.9 1 98.19 469 GLY B CA 1
ATOM 7384 C C . GLY B 1 469 ? 35.438 -0.012 -2.031 1 98.19 469 GLY B C 1
ATOM 7385 O O . GLY B 1 469 ? 35.812 1.156 -2.117 1 98.19 469 GLY B O 1
ATOM 7386 N N . LEU B 1 470 ? 34.188 -0.393 -2.084 1 97.81 470 LEU B N 1
ATOM 7387 C CA . LEU B 1 470 ? 33.125 0.621 -2.189 1 97.81 470 LEU B CA 1
ATOM 7388 C C . LEU B 1 470 ? 33.094 1.509 -0.95 1 97.81 470 LEU B C 1
ATOM 7390 O O . LEU B 1 470 ? 33.031 2.734 -1.061 1 97.81 470 LEU B O 1
ATOM 7394 N N . TYR B 1 471 ? 33.188 0.859 0.178 1 97.44 471 TYR B N 1
ATOM 7395 C CA . TYR B 1 471 ? 33.188 1.62 1.422 1 97.44 471 TYR B CA 1
ATOM 7396 C C . TYR B 1 471 ? 34.344 2.615 1.451 1 97.44 471 TYR B C 1
ATOM 7398 O O . TYR B 1 471 ? 34.125 3.807 1.699 1 97.44 471 TYR B O 1
ATOM 7406 N N . ALA B 1 472 ? 35.469 2.182 1.125 1 97.44 472 ALA B N 1
ATOM 7407 C CA . ALA B 1 472 ? 36.688 3.006 1.229 1 97.44 472 ALA B CA 1
ATOM 7408 C C . ALA B 1 472 ? 36.719 4.07 0.137 1 97.44 472 ALA B C 1
ATOM 7410 O O . ALA B 1 472 ? 36.969 5.246 0.414 1 97.44 472 ALA B O 1
ATOM 7411 N N . SER B 1 473 ? 36.469 3.734 -1.055 1 97.38 473 SER B N 1
ATOM 7412 C CA . SER B 1 473 ? 36.562 4.672 -2.168 1 97.38 473 SER B CA 1
ATOM 7413 C C . SER B 1 473 ? 35.5 5.762 -2.078 1 97.38 473 SER B C 1
ATOM 7415 O O . SER B 1 473 ? 35.812 6.941 -2.258 1 97.38 473 SER B O 1
ATOM 7417 N N . MET B 1 474 ? 34.312 5.371 -1.757 1 96.12 474 MET B N 1
ATOM 7418 C CA . MET B 1 474 ? 33.219 6.359 -1.697 1 96.12 474 MET B CA 1
ATOM 7419 C C . MET B 1 474 ? 33.406 7.289 -0.501 1 96.12 474 MET B C 1
ATOM 7421 O O . MET B 1 474 ? 33.094 8.477 -0.583 1 96.12 474 MET B O 1
ATOM 7425 N N . ARG B 1 475 ? 33.906 6.727 0.562 1 93.88 475 ARG B N 1
ATOM 7426 C CA . ARG B 1 475 ? 34.062 7.512 1.779 1 93.88 475 ARG B CA 1
ATOM 7427 C C . ARG B 1 475 ? 35.25 8.477 1.652 1 93.88 475 ARG B C 1
ATOM 7429 O O . ARG B 1 475 ? 35.156 9.648 2.023 1 93.88 475 ARG B O 1
ATOM 7436 N N . TRP B 1 476 ? 36.312 8.016 1.062 1 94.5 476 TRP B N 1
ATOM 7437 C CA . TRP B 1 476 ? 37.531 8.781 1.183 1 94.5 476 TRP B CA 1
ATOM 7438 C C . TRP B 1 476 ? 37.875 9.484 -0.131 1 94.5 476 TRP B C 1
ATOM 7440 O O . TRP B 1 476 ? 38.531 10.523 -0.136 1 94.5 476 TRP B O 1
ATOM 7450 N N . ILE B 1 477 ? 37.469 8.961 -1.228 1 94.94 477 ILE B N 1
ATOM 7451 C CA . ILE B 1 477 ? 37.781 9.586 -2.51 1 94.94 477 ILE B CA 1
ATOM 7452 C C . ILE B 1 477 ? 36.625 10.508 -2.918 1 94.94 477 ILE B C 1
ATOM 7454 O O . ILE B 1 477 ? 36.844 11.695 -3.164 1 94.94 477 ILE B O 1
ATOM 7458 N N . VAL B 1 478 ? 35.469 9.984 -2.904 1 93.44 478 VAL B N 1
ATOM 7459 C CA . VAL B 1 478 ? 34.312 10.742 -3.344 1 93.44 478 VAL B CA 1
ATOM 7460 C C . VAL B 1 478 ? 33.781 11.594 -2.189 1 93.44 478 VAL B C 1
ATOM 7462 O O . VAL B 1 478 ? 33.062 12.586 -2.41 1 93.44 478 VAL B O 1
ATOM 7465 N N . LYS B 1 479 ? 34.062 11.195 -0.922 1 93.31 479 LYS B N 1
ATOM 7466 C CA . LYS B 1 479 ? 33.625 11.891 0.283 1 93.31 479 LYS B CA 1
ATOM 7467 C C . LYS B 1 479 ? 32.094 11.883 0.389 1 93.31 479 LYS B C 1
ATOM 7469 O O . LYS B 1 479 ? 31.484 12.922 0.629 1 93.31 479 LYS B O 1
ATOM 7474 N N . MET B 1 480 ? 31.547 10.781 0.13 1 93.19 480 MET B N 1
ATOM 7475 C CA . MET B 1 480 ? 30.109 10.586 0.221 1 93.19 480 MET B CA 1
ATOM 7476 C C . MET B 1 480 ? 29.672 10.375 1.669 1 93.19 480 MET B C 1
ATOM 7478 O O . MET B 1 480 ? 30.375 9.719 2.439 1 93.19 480 MET B O 1
ATOM 7482 N N . GLY B 1 481 ? 28.578 10.945 2.092 1 94.19 481 GLY B N 1
ATOM 7483 C CA . GLY B 1 481 ? 28.031 10.719 3.424 1 94.19 481 GLY B CA 1
ATOM 7484 C C . GLY B 1 481 ? 27.656 9.273 3.68 1 94.19 481 GLY B C 1
ATOM 7485 O O . GLY B 1 481 ? 27.375 8.523 2.74 1 94.19 481 GLY B O 1
ATOM 7486 N N . GLY B 1 482 ? 27.625 8.883 4.91 1 95.62 482 GLY B N 1
ATOM 7487 C CA . GLY B 1 482 ? 27.344 7.512 5.301 1 95.62 482 GLY B CA 1
ATOM 7488 C C . GLY B 1 482 ? 25.953 7.059 4.938 1 95.62 482 GLY B C 1
ATOM 7489 O O . GLY B 1 482 ? 25.75 5.902 4.559 1 95.62 482 GLY B O 1
ATOM 7490 N N . THR B 1 483 ? 24.938 7.898 5.027 1 95.44 483 THR B N 1
ATOM 7491 C CA . THR B 1 483 ? 23.547 7.562 4.746 1 95.44 483 THR B CA 1
ATOM 7492 C C . THR B 1 483 ? 23.359 7.242 3.268 1 95.44 483 THR B C 1
ATOM 7494 O O . THR B 1 483 ? 22.75 6.219 2.92 1 95.44 483 THR B O 1
ATOM 7497 N N . ARG B 1 484 ? 23.875 8.055 2.432 1 94.69 484 ARG B N 1
ATOM 7498 C CA . ARG B 1 484 ? 23.797 7.812 0.993 1 94.69 484 ARG B CA 1
ATOM 7499 C C . ARG B 1 484 ? 24.641 6.602 0.6 1 94.69 484 ARG B C 1
ATOM 7501 O O . ARG B 1 484 ? 24.25 5.816 -0.264 1 94.69 484 ARG B O 1
ATOM 7508 N N . LEU B 1 485 ? 25.781 6.496 1.233 1 96.94 485 LEU B N 1
ATOM 7509 C CA . LEU B 1 485 ? 26.688 5.383 0.967 1 96.94 485 LEU B CA 1
ATOM 7510 C C . LEU B 1 485 ? 26.031 4.051 1.31 1 96.94 485 LEU B C 1
ATOM 7512 O O . LEU B 1 485 ? 26.219 3.061 0.602 1 96.94 485 LEU B O 1
ATOM 7516 N N . ALA B 1 486 ? 25.328 3.992 2.379 1 97.06 486 ALA B N 1
ATOM 7517 C CA . ALA B 1 486 ? 24.625 2.77 2.746 1 97.06 486 ALA B CA 1
ATOM 7518 C C . ALA B 1 486 ? 23.688 2.328 1.632 1 97.06 486 ALA B C 1
ATOM 7520 O O . ALA B 1 486 ? 23.609 1.141 1.31 1 97.06 486 ALA B O 1
ATOM 7521 N N . GLY B 1 487 ? 23 3.275 1.049 1 96 487 GLY B N 1
ATOM 7522 C CA . GLY B 1 487 ? 22.156 2.98 -0.097 1 96 487 GLY B CA 1
ATOM 7523 C C . GLY B 1 487 ? 22.938 2.531 -1.316 1 96 487 GLY B C 1
ATOM 7524 O O . GLY B 1 487 ? 22.516 1.609 -2.021 1 96 487 GLY B O 1
ATOM 7525 N N . LEU B 1 488 ? 24 3.189 -1.511 1 96.94 488 LEU B N 1
ATOM 7526 C CA . LEU B 1 488 ? 24.844 2.855 -2.65 1 96.94 488 LEU B CA 1
ATOM 7527 C C . LEU B 1 488 ? 25.359 1.421 -2.551 1 96.94 488 LEU B C 1
ATOM 7529 O O . LEU B 1 488 ? 25.406 0.705 -3.553 1 96.94 488 LEU B O 1
ATOM 7533 N N . ILE B 1 489 ? 25.703 1.015 -1.409 1 97.44 489 ILE B N 1
ATOM 7534 C CA . ILE B 1 489 ? 26.172 -0.349 -1.193 1 97.44 489 ILE B CA 1
ATOM 7535 C C . ILE B 1 489 ? 25.078 -1.341 -1.559 1 97.44 489 ILE B C 1
ATOM 7537 O O . ILE B 1 489 ? 25.328 -2.346 -2.227 1 97.44 489 ILE B O 1
ATOM 7541 N N . GLY B 1 490 ? 23.906 -1.059 -1.164 1 95.94 490 GLY B N 1
ATOM 7542 C CA . GLY B 1 490 ? 22.766 -1.891 -1.542 1 95.94 490 GLY B CA 1
ATOM 7543 C C . GLY B 1 490 ? 22.531 -1.922 -3.039 1 95.94 490 GLY B C 1
ATOM 7544 O O . GLY B 1 490 ? 22.219 -2.973 -3.602 1 95.94 490 GLY B O 1
ATOM 7545 N N . GLY B 1 491 ? 22.656 -0.775 -3.637 1 95.62 491 GLY B N 1
ATOM 7546 C CA . GLY B 1 491 ? 22.484 -0.685 -5.078 1 95.62 491 GLY B CA 1
ATOM 7547 C C . GLY B 1 491 ? 23.562 -1.431 -5.848 1 95.62 491 GLY B C 1
ATOM 7548 O O . GLY B 1 491 ? 23.266 -2.119 -6.828 1 95.62 491 GLY B O 1
ATOM 7549 N N . ALA B 1 492 ? 24.734 -1.286 -5.375 1 96.38 492 ALA B N 1
ATOM 7550 C CA . ALA B 1 492 ? 25.844 -1.984 -6 1 96.38 492 ALA B CA 1
ATOM 7551 C C . ALA B 1 492 ? 25.672 -3.498 -5.91 1 96.38 492 ALA B C 1
ATOM 7553 O O . ALA B 1 492 ? 26.047 -4.23 -6.832 1 96.38 492 ALA B O 1
ATOM 7554 N N . GLN B 1 493 ? 25.109 -3.887 -4.855 1 95.31 493 GLN B N 1
ATOM 7555 C CA . GLN B 1 493 ? 24.859 -5.309 -4.633 1 95.31 493 GLN B CA 1
ATOM 7556 C C . GLN B 1 493 ? 23.562 -5.754 -5.293 1 95.31 493 GLN B C 1
ATOM 7558 O O . GLN B 1 493 ? 23.281 -6.949 -5.371 1 95.31 493 GLN B O 1
ATOM 7563 N N . THR B 1 494 ? 22.812 -4.836 -5.785 1 92.75 494 THR B N 1
ATOM 7564 C CA . THR B 1 494 ? 21.5 -5.102 -6.352 1 92.75 494 THR B CA 1
ATOM 7565 C C . THR B 1 494 ? 20.672 -5.965 -5.406 1 92.75 494 THR B C 1
ATOM 7567 O O . THR B 1 494 ? 20.031 -6.938 -5.836 1 92.75 494 THR B O 1
ATOM 7570 N N . GLN B 1 495 ? 20.75 -5.688 -4.109 1 92.12 495 GLN B N 1
ATOM 7571 C CA . GLN B 1 495 ? 20.125 -6.492 -3.07 1 92.12 495 GLN B CA 1
ATOM 7572 C C . GLN B 1 495 ? 19.172 -5.652 -2.229 1 92.12 495 GLN B C 1
ATOM 7574 O O . GLN B 1 495 ? 19.594 -4.926 -1.33 1 92.12 495 GLN B O 1
ATOM 7579 N N . PRO B 1 496 ? 17.844 -5.926 -2.373 1 90.56 496 PRO B N 1
ATOM 7580 C CA . PRO B 1 496 ? 16.844 -5.145 -1.642 1 90.56 496 PRO B CA 1
ATOM 7581 C C . PRO B 1 496 ? 16.969 -5.312 -0.128 1 90.56 496 PRO B C 1
ATOM 7583 O O . PRO B 1 496 ? 16.594 -4.414 0.628 1 90.56 496 PRO B O 1
ATOM 7586 N N . ALA B 1 497 ? 17.484 -6.445 0.307 1 91.81 497 ALA B N 1
ATOM 7587 C CA . ALA B 1 497 ? 17.625 -6.664 1.744 1 91.81 497 ALA B CA 1
ATOM 7588 C C . ALA B 1 497 ? 18.578 -5.641 2.361 1 91.81 497 ALA B C 1
ATOM 7590 O O . ALA B 1 497 ? 18.359 -5.176 3.482 1 91.81 497 ALA B O 1
ATOM 7591 N N . VAL B 1 498 ? 19.594 -5.285 1.687 1 94.75 498 VAL B N 1
ATOM 7592 C CA . VAL B 1 498 ? 20.547 -4.305 2.178 1 94.75 498 VAL B CA 1
ATOM 7593 C C . VAL B 1 498 ? 19.906 -2.918 2.201 1 94.75 498 VAL B C 1
ATOM 7595 O O . VAL B 1 498 ? 20.109 -2.148 3.145 1 94.75 498 VAL B O 1
ATOM 7598 N N . LEU B 1 499 ? 19.219 -2.654 1.174 1 93.62 499 LEU B N 1
ATOM 7599 C CA . LEU B 1 499 ? 18.484 -1.394 1.127 1 93.62 499 LEU B CA 1
ATOM 7600 C C . LEU B 1 499 ? 17.5 -1.294 2.287 1 93.62 499 LEU B C 1
ATOM 7602 O O . LEU B 1 499 ? 17.406 -0.25 2.936 1 93.62 499 LEU B O 1
ATOM 7606 N N . ALA B 1 500 ? 16.828 -2.344 2.463 1 91.69 500 ALA B N 1
ATOM 7607 C CA . ALA B 1 500 ? 15.852 -2.381 3.547 1 91.69 500 ALA B CA 1
ATOM 7608 C C . ALA B 1 500 ? 16.531 -2.178 4.902 1 91.69 500 ALA B C 1
ATOM 7610 O O . ALA B 1 500 ? 15.992 -1.491 5.773 1 91.69 500 ALA B O 1
ATOM 7611 N N . PHE B 1 501 ? 17.609 -2.771 5.102 1 93.25 501 PHE B N 1
ATOM 7612 C CA . PHE B 1 501 ? 18.375 -2.65 6.328 1 93.25 501 PHE B CA 1
ATOM 7613 C C . PHE B 1 501 ? 18.797 -1.203 6.566 1 93.25 501 PHE B C 1
ATOM 7615 O O . PHE B 1 501 ? 18.641 -0.683 7.676 1 93.25 501 PHE B O 1
ATOM 7622 N N . ALA B 1 502 ? 19.219 -0.566 5.559 1 94.38 502 ALA B N 1
ATOM 7623 C CA . ALA B 1 502 ? 19.609 0.838 5.645 1 94.38 502 ALA B CA 1
ATOM 7624 C C . ALA B 1 502 ? 18.406 1.726 5.953 1 94.38 502 ALA B C 1
ATOM 7626 O O . ALA B 1 502 ? 18.5 2.654 6.758 1 94.38 502 ALA B O 1
ATOM 7627 N N . ASN B 1 503 ? 17.344 1.435 5.344 1 90.56 503 ASN B N 1
ATOM 7628 C CA . ASN B 1 503 ? 16.125 2.211 5.562 1 90.56 503 ASN B CA 1
ATOM 7629 C C . ASN B 1 503 ? 15.633 2.096 7.004 1 90.56 503 ASN B C 1
ATOM 7631 O O . ASN B 1 503 ? 15.227 3.088 7.605 1 90.56 503 ASN B O 1
ATOM 7635 N N . GLU B 1 504 ? 15.719 0.921 7.504 1 87.38 504 GLU B N 1
ATOM 7636 C CA . GLU B 1 504 ? 15.273 0.7 8.875 1 87.38 504 GLU B CA 1
ATOM 7637 C C . GLU B 1 504 ? 16.141 1.47 9.867 1 87.38 504 GLU B C 1
ATOM 7639 O O . GLU B 1 504 ? 15.625 1.982 10.867 1 87.38 504 GLU B O 1
ATOM 7644 N N . ARG B 1 505 ? 17.328 1.64 9.57 1 89.56 505 ARG B N 1
ATOM 7645 C CA . ARG B 1 505 ? 18.281 2.25 10.5 1 89.56 505 ARG B CA 1
ATOM 7646 C C . ARG B 1 505 ? 18.25 3.771 10.391 1 89.56 505 ARG B C 1
ATOM 7648 O O . ARG B 1 505 ? 18.656 4.473 11.312 1 89.56 505 ARG B O 1
ATOM 7655 N N . THR B 1 506 ? 17.781 4.25 9.305 1 89.69 506 THR B N 1
ATOM 7656 C CA . THR B 1 506 ? 17.859 5.688 9.078 1 89.69 506 THR B CA 1
ATOM 7657 C C . THR B 1 506 ? 16.469 6.312 9.078 1 89.69 506 THR B C 1
ATOM 7659 O O . THR B 1 506 ? 16.328 7.516 8.859 1 89.69 506 THR B O 1
ATOM 7662 N N . GLY B 1 507 ? 15.43 5.445 9.305 1 82.38 507 GLY B N 1
ATOM 7663 C CA . GLY B 1 507 ? 14.07 5.957 9.219 1 82.38 507 GLY B CA 1
ATOM 7664 C C . GLY B 1 507 ? 13.664 6.332 7.805 1 82.38 507 GLY B C 1
ATOM 7665 O O . GLY B 1 507 ? 13.039 7.375 7.586 1 82.38 507 GLY B O 1
ATOM 7666 N N . ALA B 1 508 ? 14.156 5.547 6.832 1 86.31 508 ALA B N 1
ATOM 7667 C CA . ALA B 1 508 ? 13.844 5.723 5.418 1 86.31 508 ALA B CA 1
ATOM 7668 C C . ALA B 1 508 ? 14.258 7.105 4.93 1 86.31 508 ALA B C 1
ATOM 7670 O O . ALA B 1 508 ? 13.477 7.809 4.289 1 86.31 508 ALA B O 1
ATOM 7671 N N . ASP B 1 509 ? 15.406 7.52 5.332 1 87.94 509 ASP B N 1
ATOM 7672 C CA . ASP B 1 509 ? 16 8.75 4.809 1 87.94 509 ASP B CA 1
ATOM 7673 C C . ASP B 1 509 ? 16.078 8.711 3.283 1 87.94 509 ASP B C 1
ATOM 7675 O O . ASP B 1 509 ? 16.547 7.723 2.707 1 87.94 509 ASP B O 1
ATOM 7679 N N . PRO B 1 510 ? 15.594 9.742 2.615 1 85.31 510 PRO B N 1
ATOM 7680 C CA . PRO B 1 510 ? 15.562 9.742 1.15 1 85.31 510 PRO B CA 1
ATOM 7681 C C . PRO B 1 510 ? 16.953 9.586 0.534 1 85.31 510 PRO B C 1
ATOM 7683 O O . PRO B 1 510 ? 17.078 9.094 -0.59 1 85.31 510 PRO B O 1
ATOM 7686 N N . ARG B 1 511 ? 18.016 9.961 1.197 1 91.38 511 ARG B N 1
ATOM 7687 C CA . ARG B 1 511 ? 19.375 9.844 0.693 1 91.38 511 ARG B CA 1
ATOM 7688 C C . ARG B 1 511 ? 19.75 8.383 0.463 1 91.38 511 ARG B C 1
ATOM 7690 O O . ARG B 1 511 ? 20.594 8.078 -0.386 1 91.38 511 ARG B O 1
ATOM 7697 N N . VAL B 1 512 ? 19.172 7.441 1.217 1 94.12 512 VAL B N 1
ATOM 7698 C CA . VAL B 1 512 ? 19.422 6.012 1.056 1 94.12 512 VAL B CA 1
ATOM 7699 C C . VAL B 1 512 ? 18.891 5.547 -0.3 1 94.12 512 VAL B C 1
ATOM 7701 O O . VAL B 1 512 ? 19.625 4.922 -1.073 1 94.12 512 VAL B O 1
ATOM 7704 N N . ALA B 1 513 ? 17.688 5.898 -0.592 1 90.88 513 ALA B N 1
ATOM 7705 C CA . ALA B 1 513 ? 17.078 5.508 -1.862 1 90.88 513 ALA B CA 1
ATOM 7706 C C . ALA B 1 513 ? 17.844 6.121 -3.041 1 90.88 513 ALA B C 1
ATOM 7708 O O . ALA B 1 513 ? 17.953 5.5 -4.102 1 90.88 513 ALA B O 1
ATOM 7709 N N . LEU B 1 514 ? 18.281 7.281 -2.855 1 90.19 514 LEU B N 1
ATOM 7710 C CA . LEU B 1 514 ? 19.031 7.965 -3.904 1 90.19 514 LEU B CA 1
ATOM 7711 C C . LEU B 1 514 ? 20.344 7.23 -4.203 1 90.19 514 LEU B C 1
ATOM 7713 O O . LEU B 1 514 ? 20.719 7.062 -5.363 1 90.19 514 LEU B O 1
ATOM 7717 N N . GLY B 1 515 ? 21 6.891 -3.184 1 93.75 515 GLY B N 1
ATOM 7718 C CA . GLY B 1 515 ? 22.219 6.113 -3.371 1 93.75 515 GLY B CA 1
ATOM 7719 C C . GLY B 1 515 ? 21.984 4.789 -4.07 1 93.75 515 GLY B C 1
ATOM 7720 O O . GLY B 1 515 ? 22.766 4.395 -4.941 1 93.75 515 GLY B O 1
ATOM 7721 N N . TYR B 1 516 ? 20.984 4.09 -3.721 1 94.69 516 TYR B N 1
ATOM 7722 C CA . TYR B 1 516 ? 20.594 2.805 -4.297 1 94.69 516 TYR B CA 1
ATOM 7723 C C . TYR B 1 516 ? 20.281 2.947 -5.781 1 94.69 516 TYR B C 1
ATOM 7725 O O . TYR B 1 516 ? 20.828 2.209 -6.609 1 94.69 516 TYR B O 1
ATOM 7733 N N . ALA B 1 517 ? 19.484 3.928 -6.129 1 90.62 517 ALA B N 1
ATOM 7734 C CA . ALA B 1 517 ? 19.016 4.121 -7.496 1 90.62 517 ALA B CA 1
ATOM 7735 C C . ALA B 1 517 ? 20.141 4.582 -8.406 1 90.62 517 ALA B C 1
ATOM 7737 O O . ALA B 1 517 ? 20.156 4.277 -9.602 1 90.62 517 ALA B O 1
ATOM 7738 N N . MET B 1 518 ? 21.062 5.227 -7.816 1 91.62 518 MET B N 1
ATOM 7739 C CA . MET B 1 518 ? 22.156 5.82 -8.57 1 91.62 518 MET B CA 1
ATOM 7740 C C . MET B 1 518 ? 23 4.746 -9.25 1 91.62 518 MET B C 1
ATOM 7742 O O . MET B 1 518 ? 23.469 4.93 -10.375 1 91.62 518 MET B O 1
ATOM 7746 N N . VAL B 1 519 ? 23.125 3.676 -8.602 1 94.56 519 VAL B N 1
ATOM 7747 C CA . VAL B 1 519 ? 24.125 2.742 -9.109 1 94.56 519 VAL B CA 1
ATOM 7748 C C . VAL B 1 519 ? 23.453 1.438 -9.523 1 94.56 519 VAL B C 1
ATOM 7750 O O . VAL B 1 519 ? 24.031 0.645 -10.273 1 94.56 519 VAL B O 1
ATOM 7753 N N . TYR B 1 520 ? 22.312 1.163 -9.164 1 93.19 520 TYR B N 1
ATOM 7754 C CA . TYR B 1 520 ? 21.641 -0.128 -9.312 1 93.19 520 TYR B CA 1
ATOM 7755 C C . TYR B 1 520 ? 21.609 -0.554 -10.773 1 93.19 520 TYR B C 1
ATOM 7757 O O . TYR B 1 520 ? 22.047 -1.652 -11.125 1 93.19 520 TYR B O 1
ATOM 7765 N N . PRO B 1 521 ? 21.094 0.256 -11.734 1 89.12 521 PRO B N 1
ATOM 7766 C CA . PRO B 1 521 ? 21 -0.205 -13.125 1 89.12 521 PRO B CA 1
ATOM 7767 C C . PRO B 1 521 ? 22.359 -0.54 -13.727 1 89.12 521 PRO B C 1
ATOM 7769 O O . PRO B 1 521 ? 22.5 -1.554 -14.414 1 89.12 521 PRO B O 1
ATOM 7772 N N . VAL B 1 522 ? 23.281 0.261 -13.406 1 91.5 522 VAL B N 1
ATOM 7773 C CA . VAL B 1 522 ? 24.625 0.056 -13.961 1 91.5 522 VAL B CA 1
ATOM 7774 C C . VAL B 1 522 ? 25.234 -1.198 -13.352 1 91.5 522 VAL B C 1
ATOM 7776 O O . VAL B 1 522 ? 25.844 -2.006 -14.062 1 91.5 522 VAL B O 1
ATOM 7779 N N . ALA B 1 523 ? 25.109 -1.272 -12.078 1 95.31 523 ALA B N 1
ATOM 7780 C CA . ALA B 1 523 ? 25.641 -2.465 -11.406 1 95.31 523 ALA B CA 1
ATOM 7781 C C . ALA B 1 523 ? 25.016 -3.732 -12 1 95.31 523 ALA B C 1
ATOM 7783 O O . ALA B 1 523 ? 25.719 -4.719 -12.227 1 95.31 523 ALA B O 1
ATOM 7784 N N . MET B 1 524 ? 23.781 -3.707 -12.219 1 92.31 524 MET B N 1
ATOM 7785 C CA . MET B 1 524 ? 23.062 -4.852 -12.773 1 92.31 524 MET B CA 1
ATOM 7786 C C . MET B 1 524 ? 23.641 -5.254 -14.125 1 92.31 524 MET B C 1
ATOM 7788 O O . MET B 1 524 ? 23.953 -6.422 -14.352 1 92.31 524 MET B O 1
ATOM 7792 N N . ILE B 1 525 ? 23.828 -4.359 -14.969 1 90 525 ILE B N 1
ATOM 7793 C CA . ILE B 1 525 ? 24.281 -4.605 -16.328 1 90 525 ILE B CA 1
ATOM 7794 C C . ILE B 1 525 ? 25.734 -5.082 -16.328 1 90 525 ILE B C 1
ATOM 7796 O O . ILE B 1 525 ? 26.062 -6.082 -16.969 1 90 525 ILE B O 1
ATOM 7800 N N . VAL B 1 526 ? 26.531 -4.418 -15.633 1 94.06 526 VAL B N 1
ATOM 7801 C CA . VAL B 1 526 ? 27.953 -4.738 -15.609 1 94.06 526 VAL B CA 1
ATOM 7802 C C . VAL B 1 526 ? 28.156 -6.137 -15.023 1 94.06 526 VAL B C 1
ATOM 7804 O O . VAL B 1 526 ? 28.969 -6.91 -15.531 1 94.06 526 VAL B O 1
ATOM 7807 N N . LYS B 1 527 ? 27.484 -6.465 -14.023 1 96 527 LYS B N 1
ATOM 7808 C CA . LYS B 1 527 ? 27.594 -7.777 -13.391 1 96 527 LYS B CA 1
ATOM 7809 C C . LYS B 1 527 ? 27.188 -8.883 -14.359 1 96 527 LYS B C 1
ATOM 7811 O O . LYS B 1 527 ? 27.812 -9.953 -14.391 1 96 527 LYS B O 1
ATOM 7816 N N . ILE B 1 528 ? 26.141 -8.656 -15.07 1 91.81 528 ILE B N 1
ATOM 7817 C CA . ILE B 1 528 ? 25.688 -9.625 -16.062 1 91.81 528 ILE B CA 1
ATOM 7818 C C . ILE B 1 528 ? 26.766 -9.867 -17.094 1 91.81 528 ILE B C 1
ATOM 7820 O O . ILE B 1 528 ? 27.109 -11.008 -17.406 1 91.81 528 ILE B O 1
ATOM 7824 N N . PHE B 1 529 ? 27.375 -8.828 -17.547 1 91.38 529 PHE B N 1
ATOM 7825 C CA . PHE B 1 529 ? 28.422 -8.914 -18.578 1 91.38 529 PHE B CA 1
ATOM 7826 C C . PHE B 1 529 ? 29.656 -9.641 -18.031 1 91.38 529 PHE B C 1
ATOM 7828 O O . PHE B 1 529 ? 30.234 -10.477 -18.719 1 91.38 529 PHE B O 1
ATOM 7835 N N . LEU B 1 530 ? 29.984 -9.305 -16.906 1 95.06 530 LEU B N 1
ATOM 7836 C CA . LEU B 1 530 ? 31.156 -9.938 -16.312 1 95.06 530 LEU B CA 1
ATOM 7837 C C . LEU B 1 530 ? 30.906 -11.422 -16.062 1 95.06 530 LEU B C 1
ATOM 7839 O O . LEU B 1 530 ? 31.781 -12.25 -16.312 1 95.06 530 LEU B O 1
ATOM 7843 N N . ALA B 1 531 ? 29.75 -11.734 -15.578 1 94.44 531 ALA B N 1
ATOM 7844 C CA . ALA B 1 531 ? 29.422 -13.133 -15.344 1 94.44 531 ALA B CA 1
ATOM 7845 C C . ALA B 1 531 ? 29.422 -13.93 -16.641 1 94.44 531 ALA B C 1
ATOM 7847 O O . ALA B 1 531 ? 29.844 -15.094 -16.656 1 94.44 531 ALA B O 1
ATOM 7848 N N . GLN B 1 532 ? 28.969 -13.344 -17.641 1 90.94 532 GLN B N 1
ATOM 7849 C CA . GLN B 1 532 ? 28.969 -13.984 -18.953 1 90.94 532 GLN B CA 1
ATOM 7850 C C . GLN B 1 532 ? 30.391 -14.266 -19.422 1 90.94 532 GLN B C 1
ATOM 7852 O O . GLN B 1 532 ? 30.672 -15.344 -19.953 1 90.94 532 GLN B O 1
ATOM 7857 N N . ILE B 1 533 ? 31.219 -13.312 -19.266 1 92.25 533 ILE B N 1
ATOM 7858 C CA . ILE B 1 533 ? 32.625 -13.469 -19.672 1 92.25 533 ILE B CA 1
ATOM 7859 C C . ILE B 1 533 ? 33.281 -14.562 -18.828 1 92.25 533 ILE B C 1
ATOM 7861 O O . ILE B 1 533 ? 33.969 -15.43 -19.375 1 92.25 533 ILE B O 1
ATOM 7865 N N . LEU B 1 534 ? 33 -14.578 -17.594 1 95.06 534 LEU B N 1
ATOM 7866 C CA . LEU B 1 534 ? 33.594 -15.547 -16.688 1 95.06 534 LEU B CA 1
ATOM 7867 C C . LEU B 1 534 ? 33.125 -16.969 -17.016 1 95.06 534 LEU B C 1
ATOM 7869 O O . LEU B 1 534 ? 33.906 -17.906 -16.984 1 95.06 534 LEU B O 1
ATOM 7873 N N . GLY B 1 535 ? 31.859 -17.078 -17.281 1 91.25 535 GLY B N 1
ATOM 7874 C CA . GLY B 1 535 ? 31.297 -18.391 -17.594 1 91.25 535 GLY B CA 1
ATOM 7875 C C . GLY B 1 535 ? 31.844 -18.984 -18.875 1 91.25 535 GLY B C 1
ATOM 7876 O O . GLY B 1 535 ? 31.906 -20.203 -19.031 1 91.25 535 GLY B O 1
ATOM 7877 N N . GLY B 1 536 ? 32.25 -18.125 -19.75 1 87.75 536 GLY B N 1
ATOM 7878 C CA . GLY B 1 536 ? 32.719 -18.562 -21.047 1 87.75 536 GLY B CA 1
ATOM 7879 C C . GLY B 1 536 ? 34.219 -18.828 -21.078 1 87.75 536 GLY B C 1
ATOM 7880 O O . GLY B 1 536 ? 34.75 -19.266 -22.094 1 87.75 536 GLY B O 1
ATOM 7881 N N . LEU B 1 537 ? 34.812 -18.531 -20.047 1 87.06 537 LEU B N 1
ATOM 7882 C CA . LEU B 1 537 ? 36.25 -18.75 -19.984 1 87.06 537 LEU B CA 1
ATOM 7883 C C . LEU B 1 537 ? 36.594 -20.234 -19.938 1 87.06 537 LEU B C 1
ATOM 7885 O O . LEU B 1 537 ? 35.875 -21 -19.281 1 87.06 537 LEU B O 1
#

pLDDT: mean 90.87, std 6.13, range [65.31, 98.31]

Solvent-accessible surface area (backbone atoms only — not comparable to full-atom values): 49732 Å² total; per-residue (Å²): 108,67,65,58,52,47,51,52,36,37,75,30,38,61,43,42,45,24,38,29,35,10,53,10,37,54,56,7,67,48,62,59,96,83,46,53,46,31,60,33,26,13,23,52,42,15,23,52,51,12,32,52,23,50,74,70,73,36,71,44,55,54,64,69,63,54,28,51,47,12,36,26,44,17,30,21,27,52,14,31,73,31,11,66,55,43,67,67,49,54,73,70,33,61,62,63,51,51,50,50,51,52,34,52,50,50,20,52,50,48,25,50,55,48,23,51,74,70,68,47,51,36,21,33,38,11,4,12,52,19,9,11,45,42,36,68,64,12,31,54,32,5,12,50,26,10,36,74,62,68,34,87,57,12,42,61,42,8,48,40,19,19,34,56,7,28,59,53,22,53,53,52,43,43,50,46,30,51,57,31,48,70,51,31,89,70,33,82,79,62,82,68,67,73,43,78,48,28,33,31,28,63,41,81,83,41,55,38,44,46,63,53,56,71,72,43,68,73,58,70,41,68,61,35,30,22,57,47,93,78,46,69,61,40,72,59,51,60,79,38,62,44,42,60,53,19,34,35,31,39,36,20,30,59,68,27,48,51,48,46,30,72,72,39,35,42,80,43,88,63,62,68,80,51,55,37,82,50,38,31,73,48,81,36,30,28,31,38,69,86,56,28,37,34,29,51,52,74,64,41,42,45,79,73,62,56,28,44,51,52,32,33,31,52,70,85,40,78,40,67,44,43,55,79,41,64,38,48,35,34,28,32,32,31,35,39,25,38,49,92,47,47,68,58,52,38,57,68,33,47,52,37,44,60,12,32,21,40,65,48,53,39,38,46,12,42,41,42,25,51,7,32,54,59,3,59,42,72,42,77,43,95,85,70,50,68,50,48,72,32,40,43,46,19,9,22,53,43,16,25,50,30,21,46,56,19,41,59,88,92,42,55,42,43,62,9,59,46,21,32,49,29,48,20,53,52,13,42,49,44,19,31,24,34,52,11,19,54,45,11,50,44,32,62,61,36,61,72,46,90,57,40,64,60,36,39,54,29,14,48,51,24,31,47,46,34,41,50,46,50,52,49,44,38,43,68,69,69,59,49,36,16,51,30,44,19,9,28,53,15,9,55,29,58,32,67,48,39,37,40,36,46,28,67,74,57,70,58,44,66,50,26,54,42,22,18,62,70,35,23,60,58,37,54,51,52,45,26,53,51,15,26,53,37,5,45,87,109,67,64,58,52,48,52,52,36,37,73,31,36,62,43,40,45,24,38,28,34,10,53,10,36,54,56,6,66,48,63,60,95,81,46,53,45,33,58,33,26,14,22,52,42,15,22,52,52,11,32,54,23,50,74,69,75,36,73,42,56,54,64,70,62,54,27,52,47,12,37,28,44,18,29,22,28,52,15,31,74,31,11,68,56,42,66,68,48,55,74,70,33,60,62,63,52,51,51,51,51,51,34,50,50,50,20,52,51,47,25,50,54,49,22,50,75,71,68,46,53,35,20,34,37,10,5,12,52,19,8,12,44,42,35,68,63,13,31,55,30,4,12,50,26,9,36,73,62,68,34,88,58,12,43,62,42,7,47,38,17,18,34,56,7,28,58,53,21,53,54,52,44,45,51,47,30,51,58,31,47,71,50,32,90,70,34,81,80,64,83,70,66,72,43,76,46,28,31,32,28,63,41,78,82,39,55,38,44,48,63,52,55,70,71,43,67,71,59,70,40,68,60,35,31,22,56,46,94,78,46,70,61,40,73,58,52,60,78,39,62,45,42,58,51,18,35,36,29,38,35,20,31,60,66,26,49,50,49,46,30,73,72,39,36,43,80,42,89,64,62,71,80,51,54,38,81,50,38,30,73,47,82,35,31,28,32,36,70,88,56,29,38,35,29,51,51,75,64,42,43,44,80,74,61,57,28,45,51,51,32,32,30,52,70,84,41,78,39,68,44,42,55,80,41,64,38,48,34,35,27,33,33,31,34,37,25,38,51,91,45,46,67,59,52,39,56,68,33,46,51,37,46,58,13,32,19,41,63,48,54,39,38,47,12,42,43,43,25,51,6,33,54,59,4,59,42,73,42,79,44,96,86,71,49,67,50,47,73,31,39,44,46,20,10,22,52,41,16,25,50,29,20,46,58,18,40,57,89,92,42,56,42,44,62,8,58,44,23,33,49,28,48,20,53,52,13,42,48,46,19,30,24,34,52,11,19,53,45,13,50,42,33,62,62,34,62,71,45,92,57,41,64,59,35,40,52,29,12,48,50,24,31,46,47,35,38,50,46,49,52,50,45,37,45,69,71,69,57,48,36,16,51,30,43,18,10,29,51,14,9,54,28,60,33,67,48,38,36,40,34,45,27,65,74,56,72,57,43,68,51,25,56,42,24,19,63,70,35,23,58,58,35,53,49,53,46,27,52,51,15,27,54,36,5,45,89

Secondary structure (DSSP, 8-state):
-HHHHHHHHHH-HHHHHHHHHHHHHHHHT--BTTB--TTHHHHHHHHHHHHHHHHTT------HHHHHHHHHHHHHHHHHHHHHHHHHHHTT-HHHHHHHHHHHHHHHHHHHHHHHHTT--HHHHHHHHHHHTT-HHHHHHHHHHHHHTT-TTHHHHHHHHHHHHHHHHHHHHHHHHHHHHHTGGG-TTPPPPEEEEEEEE--SS--BHHHHHHHS-S-EEEEEEESTTTSPEE---TTPBP-TT-EEEEEEEHHHHHHHHHHHEEE-S--GGGB-SSEEEEEEEB--TTTTT-BHHHH-HHHHHS-EEEEEEETTEEEE--TTPBP-TT-EEEEEEEGGGHHHHHHHHB--THHHH---HHHHHHHHHHHHHHHHPPEEPTTS-EE--HHHHHHHHHHHHHHHH-EETTEE----HHHHHHHHHHHHHHHHHHHHHHHHHHHHHHTTSTTHHHHHHHHHHHHHHHHHHHHHIIIIIS---HHHHHHHHHHHTT-HHHHHHHHHHHTS-HHHHHHHHHHHHHHHHHHHHHHHHHHH-/-HHHHHHHHHH-HHHHHHHHHHHHHHHHT--BTTB--TTHHHHHHHHHHHHHHHHTT------HHHHHHHHHHHHHHHHHHHHHHHHHHHTT-HHHHHHHHHHHHHHHHHHHHHHHHTT--HHHHHHHHHHHTT-HHHHHHHHHHHHHTT-TTHHHHHHHHHHHHHHHHHHHHHHHHHHHHHTGGG-TTPPPPEEEEEEEE--SS--BHHHHHHH--S-EEEEEEESTTTSPEE---TTPBP-TT-EEEEEEEHHHHHHHHHHHEEE-S--GGGB-SSEEEEEEEB--TTTTT-BHHHH-HHHHHS-EEEEEEETTEEEE--TTPBP-TT-EEEEEEEGGGHHHHHHHHB--THHHH---HHHHHHHHHHHHHHHHPPEEPTTS-EE--HHHHHHHHHHHHHHHH-EETTEE----HHHHHHHHHHHHHHHHHHHHHHHHHHHHHHTTSTTHHHHHHHHHHHHHHHHHHHHHIIIIIS---HHHHHHHHHHHHT-HHHHHHHHHHHTS-HHHHHHHHHHHHHHHHHHHHHHHHHHT-

InterPro domains:
  IPR006037 Regulator of K+ conductance, C-terminal [PF02080] (283-350)
  IPR006037 Regulator of K+ conductance, C-terminal [PS51202] (267-351)
  IPR006512 YidE/YbjL duplication [PF06826] (17-179)
  IPR006512 YidE/YbjL duplication [PF06826] (364-534)
  IPR006512 YidE/YbjL duplication [TIGR01625] (368-522)
  IPR036721 Regulator of K+ conductance, C-terminal domain superfamily [G3DSA:3.30.70.1450] (279-353)
  IPR036721 Regulator of K+ conductance, C-terminal domain superfamily [SSF116726] (280-350)
  IPR050144 AAE Transporter [PTHR30445] (23-509)

Sequence (1074 aa):
MVTTVLEHLSENSVLTLFLLIGLGMLLGHVKVKGVSLGAAAVLFAGIGLAAVGTAHGTEIEVPHEIGILGLAIFTFAIGIQSGPNFFHVLRTAAGPLSLLLVLLLVGAGAGVAVGRALGMDSALIAGTFAGAITNTPALAAAGNAAVTAGNPDGAAVATVGYAVAYLYGVIGMLFFCLLALRYRRSDKDTPSPLINRTIRVEREDGPVIADIIEKISGELKFSRLRRGETGPIMRPTNEDRLFKDDLVTVVGTQEAVKQVISAVGHGSSHSLIEDRKYLDFRRITVSDPKLAGRTVADLDIDRRFGATISRVRRGDVDMVGSPELVLQQGDRVRVVAPTGRMKEVSAYFGDSARGLSSINPVALGLGMALGIVIGEWRFLTPTGATFSIGSAAGTLLVGLVFGKIGRVKGFVTAMPFTATAVIAEFGLLVFLARAGVTAGGQIAEAFTGGDWWKILVTGFVITTIVGLGLYASMRWIVKMGGTRLAGLIGGAQTQPAVLAFANERTGADPRVALGYAMVYPVAMIVKIFLAQILGGLMVTTVLEHLSENSVLTLFLLIGLGMLLGHVKVKGVSLGAAAVLFAGIGLAAVGTAHGTEIEVPHEIGILGLAIFTFAIGIQSGPNFFHVLRTAAGPLSLLLVLLLVGAGAGVAVGRALGMDSALIAGTFAGAITNTPALAAAGNAAVTAGNPDGAAVATVGYAVAYLYGVIGMLFFCLLALRYRRSDKDTPSPLINRTIRVEREDGPVIADIIEKISGELKFSRLRRGETGPIMRPTNEDRLFKDDLVTVVGTQEAVKQVISAVGHGSSHSLIEDRKYLDFRRITVSDPKLAGRTVADLDIDRRFGATISRVRRGDVDMVGSPELVLQQGDRVRVVAPTGRMKEVSAYFGDSARGLSSINPVALGLGMALGIVIGEWRFLTPTGATFSIGSAAGTLLVGLVFGKIGRVKGFVTAMPFTATAVIAEFGLLVFLARAGVTAGGQIAEAFTGGDWWKILVTGFVITTIVGLGLYASMRWIVKMGGTRLAGLIGGAQTQPAVLAFANERTGADPRVALGYAMVYPVAMIVKIFLAQILGGL

Nearest PDB structures (foldseek):
  4g65-assembly1_A  TM=6.795E-01  e=3.687E-03  Vibrio vulnificus CMCP6
  6v4l-assembly1_C-2  TM=6.673E-01  e=4.393E-03  Vibrio parahaemolyticus RIMD 2210633
  6v4k-assembly1_E  TM=6.176E-01  e=6.237E-03  Vibrio parahaemolyticus
  4gvl-assembly1_A  TM=3.630E-01  e=3.687E-03  Geobacter sulfurreducens PCA
  4gx5-assembly1_B  TM=3.732E-01  e=1.498E-02  Geobacter sulfurreducens PCA

Radius of gyration: 31.41 Å; Cα contacts (8 Å, |Δi|>4): 2498; chains: 2; bounding box: 82×93×73 Å

Organism: NCBI:txid131109